Protein 3LYU (pdb70)

Structure (mmCIF, N/CA/C/O backbone):
data_3LYU
#
_entry.id   3LYU
#
_cell.length_a   77.654
_cell.length_b   77.654
_cell.length_c   117.513
_cell.angle_alpha   90.000
_cell.angle_beta   90.000
_cell.angle_gamma   120.000
#
_symmetry.space_group_name_H-M   'P 31'
#
loop_
_entity.id
_entity.type
_entity.pdbx_description
1 polymer 'Putative hydrogenase'
2 water water
#
loop_
_atom_site.group_PDB
_atom_site.id
_atom_site.type_symbol
_atom_site.label_atom_id
_atom_site.label_alt_id
_atom_site.label_comp_id
_atom_site.label_asym_id
_atom_site.label_entity_id
_atom_site.label_seq_id
_atom_site.pdbx_PDB_ins_code
_atom_site.Cartn_x
_atom_site.Cartn_y
_atom_site.Cartn_z
_atom_site.occupancy
_atom_site.B_iso_or_equiv
_atom_site.auth_seq_id
_atom_site.auth_comp_id
_atom_site.auth_asym_id
_atom_site.auth_atom_id
_atom_site.pdbx_PDB_model_num
ATOM 1 N N . GLY A 1 7 ? 61.186 -8.436 12.445 1.00 45.35 88 GLY A N 1
ATOM 2 C CA . GLY A 1 7 ? 62.459 -8.334 11.674 1.00 46.81 88 GLY A CA 1
ATOM 3 C C . GLY A 1 7 ? 62.344 -8.727 10.204 1.00 53.03 88 GLY A C 1
ATOM 4 O O . GLY A 1 7 ? 61.231 -8.983 9.719 1.00 51.68 88 GLY A O 1
ATOM 5 N N . PRO A 1 8 ? 63.474 -8.793 9.464 1.00 53.64 89 PRO A N 1
ATOM 6 C CA . PRO A 1 8 ? 63.475 -9.157 8.046 1.00 54.19 89 PRO A CA 1
ATOM 7 C C . PRO A 1 8 ? 63.119 -10.612 7.811 1.00 55.07 89 PRO A C 1
ATOM 8 O O . PRO A 1 8 ? 63.616 -11.498 8.510 1.00 55.61 89 PRO A O 1
ATOM 12 N N . LEU A 1 9 ? 62.257 -10.845 6.821 1.00 53.02 90 LEU A N 1
ATOM 13 C CA . LEU A 1 9 ? 61.824 -12.191 6.469 1.00 50.07 90 LEU A CA 1
ATOM 14 C C . LEU A 1 9 ? 62.045 -12.471 4.988 1.00 49.66 90 LEU A C 1
ATOM 15 O O . LEU A 1 9 ? 62.416 -11.572 4.221 1.00 52.04 90 LEU A O 1
ATOM 20 N N . GLY A 1 10 ? 61.829 -13.728 4.596 1.00 46.27 91 GLY A N 1
ATOM 21 C CA . GLY A 1 10 ? 61.995 -14.110 3.205 1.00 45.22 91 GLY A CA 1
ATOM 22 C C . GLY A 1 10 ? 60.982 -13.382 2.344 1.00 42.82 91 GLY A C 1
ATOM 23 O O . GLY A 1 10 ? 59.958 -12.925 2.847 1.00 39.80 91 GLY A O 1
ATOM 24 N N . THR A 1 11 ? 61.266 -13.261 1.054 1.00 41.20 92 THR A N 1
ATOM 25 C CA . THR A 1 11 ? 60.360 -12.583 0.143 1.00 39.20 92 THR A CA 1
ATOM 26 C C . THR A 1 11 ? 58.969 -13.199 0.219 1.00 37.76 92 THR A C 1
ATOM 27 O O . THR A 1 11 ? 58.800 -14.377 -0.097 1.00 40.76 92 THR A O 1
ATOM 31 N N . PRO A 1 12 ? 57.953 -12.417 0.645 1.00 31.85 93 PRO A N 1
ATOM 32 C CA . PRO A 1 12 ? 56.585 -12.939 0.740 1.00 33.28 93 PRO A CA 1
ATOM 33 C C . PRO A 1 12 ? 56.092 -13.263 -0.660 1.00 35.20 93 PRO A C 1
ATOM 34 O O . PRO A 1 12 ? 56.090 -12.403 -1.540 1.00 29.25 93 PRO A O 1
ATOM 38 N N . VAL A 1 13 ? 55.683 -14.514 -0.859 1.00 37.00 94 VAL A N 1
ATOM 39 C CA . VAL A 1 13 ? 55.225 -14.973 -2.161 1.00 40.41 94 VAL A CA 1
ATOM 40 C C . VAL A 1 13 ? 53.897 -15.719 -2.054 1.00 42.87 94 VAL A C 1
ATOM 41 O O . VAL A 1 13 ? 53.592 -16.316 -1.022 1.00 42.48 94 VAL A O 1
ATOM 45 N N . PRO A 1 14 ? 53.070 -15.658 -3.110 1.00 41.49 95 PRO A N 1
ATOM 46 C CA . PRO A 1 14 ? 51.772 -16.335 -3.127 1.00 41.87 95 PRO A CA 1
ATOM 47 C C . PRO A 1 14 ? 51.885 -17.824 -3.451 1.00 44.67 95 PRO A C 1
ATOM 48 O O . PRO A 1 14 ? 52.625 -18.222 -4.343 1.00 48.75 95 PRO A O 1
ATOM 60 N N . GLU A 1 16 ? 50.226 -20.484 -5.109 1.00 49.16 97 GLU A N 1
ATOM 61 C CA . GLU A 1 16 ? 49.223 -20.952 -6.060 1.00 48.80 97 GLU A CA 1
ATOM 62 C C . GLU A 1 16 ? 49.830 -21.847 -7.126 1.00 47.14 97 GLU A C 1
ATOM 63 O O . GLU A 1 16 ? 51.043 -22.026 -7.201 1.00 44.41 97 GLU A O 1
ATOM 69 N N . LYS A 1 17 ? 48.966 -22.420 -7.948 1.00 49.97 98 LYS A N 1
ATOM 70 C CA . LYS A 1 17 ? 49.421 -23.261 -9.031 1.00 52.18 98 LYS A CA 1
ATOM 71 C C . LYS A 1 17 ? 49.487 -22.364 -10.245 1.00 52.84 98 LYS A C 1
ATOM 72 O O . LYS A 1 17 ? 48.462 -22.022 -10.822 1.00 55.26 98 LYS A O 1
ATOM 78 N N . PHE A 1 18 ? 50.690 -21.956 -10.618 1.00 51.94 99 PHE A N 1
ATOM 79 C CA . PHE A 1 18 ? 50.856 -21.108 -11.787 1.00 50.11 99 PHE A CA 1
ATOM 80 C C . PHE A 1 18 ? 51.135 -22.030 -12.973 1.00 47.37 99 PHE A C 1
ATOM 81 O O . PHE A 1 18 ? 50.964 -21.654 -14.129 1.00 45.87 99 PHE A O 1
ATOM 89 N N . GLY A 1 19 ? 51.538 -23.256 -12.666 1.00 47.54 100 GLY A N 1
ATOM 90 C CA . GLY A 1 19 ? 51.855 -24.218 -13.701 1.00 46.76 100 GLY A CA 1
ATOM 91 C C . GLY A 1 19 ? 53.343 -24.511 -13.686 1.00 44.40 100 GLY A C 1
ATOM 92 O O . GLY A 1 19 ? 53.857 -25.076 -12.723 1.00 41.84 100 GLY A O 1
ATOM 93 N N . LYS A 1 20 ? 54.034 -24.117 -14.750 1.00 39.88 101 LYS A N 1
ATOM 94 C CA . LYS A 1 20 ? 55.474 -24.326 -14.865 1.00 43.71 101 LYS A CA 1
ATOM 95 C C . LYS A 1 20 ? 56.213 -23.050 -14.456 1.00 40.67 101 LYS A C 1
ATOM 96 O O . LYS A 1 20 ? 56.066 -21.999 -15.078 1.00 38.74 101 LYS A O 1
ATOM 102 N N . ILE A 1 21 ? 57.018 -23.157 -13.408 1.00 34.96 102 ILE A N 1
ATOM 103 C CA . ILE A 1 21 ? 57.758 -22.017 -12.888 1.00 33.09 102 ILE A CA 1
ATOM 104 C C . ILE A 1 21 ? 59.279 -22.119 -13.012 1.00 27.86 102 ILE A C 1
ATOM 105 O O . ILE A 1 21 ? 59.886 -23.166 -12.749 1.00 28.31 102 ILE A O 1
ATOM 110 N N . LEU A 1 22 ? 59.886 -21.011 -13.419 1.00 27.31 103 LEU A N 1
ATOM 111 C CA . LEU A 1 22 ? 61.325 -20.939 -13.537 1.00 28.76 103 LEU A CA 1
ATOM 112 C C . LEU A 1 22 ? 61.791 -20.072 -12.369 1.00 30.30 103 LEU A C 1
ATOM 113 O O . LEU A 1 22 ? 61.678 -18.848 -12.409 1.00 34.06 103 LEU A O 1
ATOM 118 N N . ALA A 1 23 ? 62.290 -20.714 -11.321 1.00 25.44 104 ALA A N 1
ATOM 119 C CA . ALA A 1 23 ? 62.766 -20.002 -10.144 1.00 27.83 104 ALA A CA 1
ATOM 120 C C . ALA A 1 23 ? 64.288 -19.823 -10.260 1.00 20.90 104 ALA A C 1
ATOM 121 O O . ALA A 1 23 ? 65.048 -20.792 -10.235 1.00 27.31 104 ALA A O 1
ATOM 123 N N . ILE A 1 24 ? 64.716 -18.569 -10.405 1.00 28.38 105 ILE A N 1
ATOM 124 C CA . ILE A 1 24 ? 66.127 -18.227 -10.580 1.00 28.71 105 ILE A CA 1
ATOM 125 C C . ILE A 1 24 ? 66.786 -17.644 -9.338 1.00 31.93 105 ILE A C 1
ATOM 126 O O . ILE A 1 24 ? 66.203 -16.829 -8.641 1.00 29.09 105 ILE A O 1
ATOM 131 N N . GLY A 1 25 ? 68.018 -18.068 -9.086 1.00 34.04 106 GLY A N 1
ATOM 132 C CA . GLY A 1 25 ? 68.747 -17.580 -7.937 1.00 40.75 106 GLY A CA 1
ATOM 133 C C . GLY A 1 25 ? 70.156 -17.248 -8.370 1.00 39.13 106 GLY A C 1
ATOM 134 O O . GLY A 1 25 ? 70.887 -18.125 -8.799 1.00 42.60 106 GLY A O 1
ATOM 135 N N . ALA A 1 26 ? 70.538 -15.981 -8.279 1.00 37.75 107 ALA A N 1
ATOM 136 C CA . ALA A 1 26 ? 71.880 -15.571 -8.663 1.00 37.07 107 ALA A CA 1
ATOM 137 C C . ALA A 1 26 ? 72.755 -15.474 -7.426 1.00 38.76 107 ALA A C 1
ATOM 138 O O . ALA A 1 26 ? 72.341 -14.926 -6.412 1.00 40.62 107 ALA A O 1
ATOM 140 N N . TYR A 1 27 ? 73.966 -16.007 -7.516 1.00 37.48 108 TYR A N 1
ATOM 141 C CA . TYR A 1 27 ? 74.906 -15.989 -6.402 1.00 40.21 108 TYR A CA 1
ATOM 142 C C . TYR A 1 27 ? 74.271 -16.648 -5.169 1.00 37.44 108 TYR A C 1
ATOM 143 O O . TYR A 1 27 ? 73.732 -17.752 -5.270 1.00 38.17 108 TYR A O 1
ATOM 152 N N . THR A 1 28 ? 74.335 -15.984 -4.018 1.00 35.81 109 THR A N 1
ATOM 153 C CA . THR A 1 28 ? 73.750 -16.535 -2.798 1.00 37.65 109 THR A CA 1
ATOM 154 C C . THR A 1 28 ? 72.236 -16.374 -2.773 1.00 30.47 109 THR A C 1
ATOM 155 O O . THR A 1 28 ? 71.571 -16.788 -1.827 1.00 35.32 109 THR A O 1
ATOM 159 N N . GLY A 1 29 ? 71.694 -15.756 -3.814 1.00 35.01 110 GLY A N 1
ATOM 160 C CA . GLY A 1 29 ? 70.262 -15.568 -3.897 1.00 24.32 110 GLY A CA 1
ATOM 161 C C . GLY A 1 29 ? 69.546 -16.898 -3.940 1.00 28.45 110 GLY A C 1
ATOM 162 O O . GLY A 1 29 ? 68.368 -16.947 -3.637 1.00 30.16 110 GLY A O 1
ATOM 163 N N . ILE A 1 30 ? 70.247 -17.971 -4.308 1.00 27.66 111 ILE A N 1
ATOM 164 C CA . ILE A 1 30 ? 69.653 -19.312 -4.380 1.00 28.98 111 ILE A CA 1
ATOM 165 C C . ILE A 1 30 ? 69.207 -19.855 -2.999 1.00 31.90 111 ILE A C 1
ATOM 166 O O . ILE A 1 30 ? 68.259 -20.653 -2.899 1.00 32.85 111 ILE A O 1
ATOM 171 N N . VAL A 1 31 ? 69.880 -19.417 -1.935 1.00 34.63 112 VAL A N 1
ATOM 172 C CA . VAL A 1 31 ? 69.541 -19.851 -0.583 1.00 32.96 112 VAL A CA 1
ATOM 173 C C . VAL A 1 31 ? 68.087 -19.500 -0.266 1.00 33.71 112 VAL A C 1
ATOM 174 O O . VAL A 1 31 ? 67.334 -20.302 0.298 1.00 35.05 112 VAL A O 1
ATOM 178 N N . GLU A 1 32 ? 67.695 -18.293 -0.654 1.00 33.77 113 GLU A N 1
ATOM 179 C CA . GLU A 1 32 ? 66.337 -17.802 -0.430 1.00 33.38 113 GLU A CA 1
ATOM 180 C C . GLU A 1 32 ? 65.300 -18.431 -1.367 1.00 33.91 113 GLU A C 1
ATOM 181 O O . GLU A 1 32 ? 64.196 -18.756 -0.931 1.00 36.54 113 GLU A O 1
ATOM 187 N N . VAL A 1 33 ? 65.640 -18.613 -2.640 1.00 34.42 114 VAL A N 1
ATOM 188 C CA . VAL A 1 33 ? 64.682 -19.210 -3.549 1.00 33.12 114 VAL A CA 1
ATOM 189 C C . VAL A 1 33 ? 64.454 -20.669 -3.206 1.00 34.76 114 VAL A C 1
ATOM 190 O O . VAL A 1 33 ? 63.389 -21.212 -3.474 1.00 37.93 114 VAL A O 1
ATOM 194 N N . TYR A 1 34 ? 65.430 -21.301 -2.571 1.00 37.03 115 TYR A N 1
ATOM 195 C CA . TYR A 1 34 ? 65.271 -22.707 -2.230 1.00 40.01 115 TYR A CA 1
ATOM 196 C C . TYR A 1 34 ? 63.947 -23.024 -1.532 1.00 41.33 115 TYR A C 1
ATOM 197 O O . TYR A 1 34 ? 63.092 -23.711 -2.099 1.00 45.08 115 TYR A O 1
ATOM 206 N N . PRO A 1 35 ? 63.755 -22.527 -0.294 1.00 39.16 116 PRO A N 1
ATOM 207 C CA . PRO A 1 35 ? 62.497 -22.822 0.395 1.00 35.33 116 PRO A CA 1
ATOM 208 C C . PRO A 1 35 ? 61.242 -22.411 -0.377 1.00 31.91 116 PRO A C 1
ATOM 209 O O . PRO A 1 35 ? 60.171 -22.985 -0.182 1.00 33.56 116 PRO A O 1
ATOM 213 N N . ILE A 1 36 ? 61.376 -21.428 -1.264 1.00 33.38 117 ILE A N 1
ATOM 214 C CA . ILE A 1 36 ? 60.232 -20.955 -2.057 1.00 34.39 117 ILE A CA 1
ATOM 215 C C . ILE A 1 36 ? 59.860 -21.948 -3.166 1.00 33.87 117 ILE A C 1
ATOM 216 O O . ILE A 1 36 ? 58.685 -22.294 -3.340 1.00 34.39 117 ILE A O 1
ATOM 221 N N . ALA A 1 37 ? 60.878 -22.402 -3.899 1.00 35.11 118 ALA A N 1
ATOM 222 C CA . ALA A 1 37 ? 60.708 -23.341 -5.007 1.00 37.99 118 ALA A CA 1
ATOM 223 C C . ALA A 1 37 ? 60.271 -24.706 -4.505 1.00 37.60 118 ALA A C 1
ATOM 224 O O . ALA A 1 37 ? 59.547 -25.425 -5.173 1.00 35.75 118 ALA A O 1
ATOM 226 N N . LYS A 1 38 ? 60.724 -25.053 -3.311 1.00 41.81 119 LYS A N 1
ATOM 227 C CA . LYS A 1 38 ? 60.389 -26.324 -2.699 1.00 42.33 119 LYS A CA 1
ATOM 228 C C . LYS A 1 38 ? 58.898 -26.369 -2.432 1.00 41.42 119 LYS A C 1
ATOM 229 O O . LYS A 1 38 ? 58.234 -27.348 -2.746 1.00 44.52 119 LYS A O 1
ATOM 235 N N . ALA A 1 39 ? 58.379 -25.289 -1.859 1.00 40.34 120 ALA A N 1
ATOM 236 C CA . ALA A 1 39 ? 56.959 -25.170 -1.532 1.00 38.65 120 ALA A CA 1
ATOM 237 C C . ALA A 1 39 ? 56.082 -25.068 -2.771 1.00 32.76 120 ALA A C 1
ATOM 238 O O . ALA A 1 39 ? 54.958 -25.550 -2.763 1.00 21.64 120 ALA A O 1
ATOM 240 N N . TRP A 1 40 ? 56.584 -24.437 -3.833 1.00 35.01 121 TRP A N 1
ATOM 241 C CA . TRP A 1 40 ? 55.807 -24.333 -5.070 1.00 40.21 121 TRP A CA 1
ATOM 242 C C . TRP A 1 40 ? 55.645 -25.684 -5.751 1.00 39.84 121 TRP A C 1
ATOM 243 O O . TRP A 1 40 ? 54.615 -25.960 -6.342 1.00 40.65 121 TRP A O 1
ATOM 254 N N . GLN A 1 41 ? 56.670 -26.519 -5.666 1.00 41.65 122 GLN A N 1
ATOM 255 C CA . GLN A 1 41 ? 56.626 -27.848 -6.265 1.00 47.55 122 GLN A CA 1
ATOM 256 C C . GLN A 1 41 ? 55.565 -28.687 -5.544 1.00 50.34 122 GLN A C 1
ATOM 257 O O . GLN A 1 41 ? 54.712 -29.318 -6.179 1.00 52.00 122 GLN A O 1
ATOM 263 N N . GLU A 1 42 ? 55.615 -28.673 -4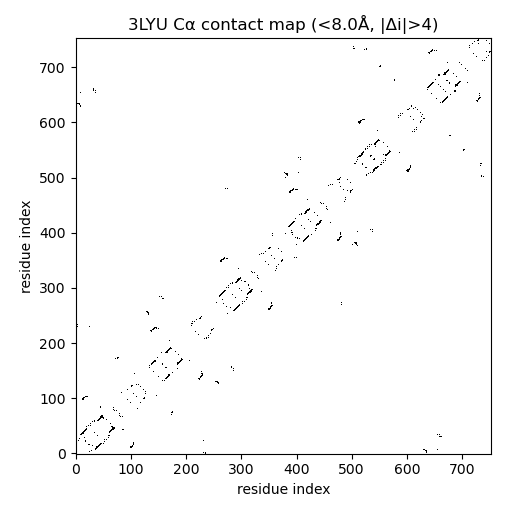.214 1.00 49.21 123 GLU A N 1
ATOM 264 C CA . GLU A 1 42 ? 54.678 -29.423 -3.377 1.00 50.09 123 GLU A CA 1
ATOM 265 C C . GLU A 1 42 ? 53.228 -28.999 -3.610 1.00 48.10 123 GLU A C 1
ATOM 266 O O . GLU A 1 42 ? 52.314 -29.811 -3.505 1.00 48.69 123 GLU A O 1
ATOM 272 N N . ILE A 1 43 ? 53.034 -27.722 -3.925 1.00 48.32 124 ILE A N 1
ATOM 273 C CA . ILE A 1 43 ? 51.710 -27.154 -4.175 1.00 47.46 124 ILE A CA 1
ATOM 274 C C . ILE A 1 43 ? 51.156 -27.546 -5.550 1.00 47.46 124 ILE A C 1
ATOM 275 O O . ILE A 1 43 ? 49.996 -27.283 -5.850 1.00 50.14 124 ILE A O 1
ATOM 280 N N . GLY A 1 44 ? 51.977 -28.192 -6.376 1.00 45.75 125 GLY A N 1
ATOM 281 C CA . GLY A 1 44 ? 51.522 -28.607 -7.694 1.00 46.90 125 GLY A CA 1
ATOM 282 C C . GLY A 1 44 ? 52.086 -27.835 -8.877 1.00 47.43 125 GLY A C 1
ATOM 283 O O . GLY A 1 44 ? 51.515 -27.855 -9.968 1.00 51.12 125 GLY A O 1
ATOM 284 N N . ASN A 1 45 ? 53.204 -27.149 -8.662 1.00 45.81 126 ASN A N 1
ATOM 285 C CA . ASN A 1 45 ? 53.864 -26.372 -9.709 1.00 47.05 126 ASN A CA 1
ATOM 286 C C . ASN A 1 45 ? 55.074 -27.138 -10.237 1.00 46.17 126 ASN A C 1
ATOM 287 O O . ASN A 1 45 ? 55.779 -27.798 -9.485 1.00 46.88 126 ASN A O 1
ATOM 292 N N . ASP A 1 46 ? 55.304 -27.049 -11.540 1.00 46.34 127 ASP A N 1
ATOM 293 C CA . ASP A 1 46 ? 56.446 -27.702 -12.180 1.00 48.21 127 ASP A CA 1
ATOM 294 C C . ASP A 1 46 ? 57.560 -26.672 -12.184 1.00 45.23 127 ASP A C 1
ATOM 295 O O . ASP A 1 46 ? 57.795 -25.998 -13.187 1.00 47.46 127 ASP A O 1
ATOM 300 N N . VAL A 1 47 ? 58.238 -26.539 -11.051 1.00 44.43 128 VAL A N 1
ATOM 301 C CA . VAL A 1 47 ? 59.303 -25.558 -10.948 1.00 43.94 128 VAL A CA 1
ATOM 302 C C . VAL A 1 47 ? 60.674 -26.134 -11.287 1.00 38.54 128 VAL A C 1
ATOM 303 O O . VAL A 1 47 ? 61.038 -27.232 -10.865 1.00 33.12 128 VAL A O 1
ATOM 307 N N . THR A 1 48 ? 61.416 -25.399 -12.099 1.00 36.29 129 THR A N 1
ATOM 308 C CA . THR A 1 48 ? 62.752 -25.821 -12.454 1.00 35.11 129 THR A CA 1
ATOM 309 C C . THR A 1 48 ? 63.588 -24.645 -11.993 1.00 27.49 129 THR A C 1
ATOM 310 O O . THR A 1 48 ? 63.329 -23.508 -12.397 1.00 26.13 129 THR A O 1
ATOM 314 N N . THR A 1 49 ? 64.568 -24.897 -11.135 1.00 30.93 130 THR A N 1
ATOM 315 C CA . THR A 1 49 ? 65.391 -23.806 -10.619 1.00 32.04 130 THR A CA 1
ATOM 316 C C . THR A 1 49 ? 66.681 -23.615 -11.387 1.00 33.81 130 THR A C 1
ATOM 317 O O . THR A 1 49 ? 67.228 -24.564 -11.954 1.00 26.34 130 THR A O 1
ATOM 321 N N . LEU A 1 50 ? 67.163 -22.380 -11.413 1.00 34.88 131 LEU A N 1
ATOM 322 C CA . LEU A 1 50 ? 68.408 -22.078 -12.105 1.00 37.02 131 LEU A CA 1
ATOM 323 C C . LEU A 1 50 ? 69.302 -21.310 -11.160 1.00 40.02 131 LEU A C 1
ATOM 324 O O . LEU A 1 50 ? 68.902 -20.288 -10.623 1.00 38.84 131 LEU A O 1
ATOM 329 N N . HIS A 1 51 ? 70.505 -21.822 -10.937 1.00 38.80 132 HIS A N 1
ATOM 330 C CA . HIS A 1 51 ? 71.460 -21.149 -10.067 1.00 39.21 132 HIS A CA 1
ATOM 331 C C . HIS A 1 51 ? 72.659 -20.729 -10.893 1.00 39.79 132 HIS A C 1
ATOM 332 O O . HIS A 1 51 ? 73.389 -21.577 -11.390 1.00 42.19 132 HIS A O 1
ATOM 339 N N . VAL A 1 52 ? 72.849 -19.424 -11.052 1.00 38.62 133 VAL A N 1
ATOM 340 C CA . VAL A 1 52 ? 73.988 -18.910 -11.801 1.00 40.11 133 VAL A CA 1
ATOM 341 C C . VAL A 1 52 ? 74.913 -18.230 -10.791 1.00 40.48 133 VAL A C 1
ATOM 342 O O . VAL A 1 52 ? 74.522 -17.290 -10.110 1.00 47.40 133 VAL A O 1
ATOM 346 N N . THR A 1 53 ? 76.136 -18.729 -10.685 1.00 42.05 134 THR A N 1
ATOM 347 C CA . THR A 1 53 ? 77.107 -18.197 -9.742 1.00 42.48 134 THR A CA 1
ATOM 348 C C . THR A 1 53 ? 78.499 -18.650 -10.179 1.00 45.90 134 THR A C 1
ATOM 349 O O . THR A 1 53 ? 78.648 -19.268 -11.232 1.00 45.15 134 THR A O 1
ATOM 353 N N . PHE A 1 54 ? 79.518 -18.336 -9.385 1.00 47.92 135 PHE A N 1
ATOM 354 C CA . PHE A 1 54 ? 80.887 -18.738 -9.707 1.00 47.94 135 PHE A CA 1
ATOM 355 C C . PHE A 1 54 ? 81.153 -20.174 -9.263 1.00 50.57 135 PHE A C 1
ATOM 356 O O . PHE A 1 54 ? 80.567 -20.642 -8.284 1.00 52.38 135 PHE A O 1
ATOM 364 N N . GLU A 1 55 ? 82.033 -20.870 -9.980 1.00 52.60 136 GLU A N 1
ATOM 365 C CA . GLU A 1 55 ? 82.348 -22.264 -9.668 1.00 55.81 136 GLU A CA 1
ATOM 366 C C . GLU A 1 55 ? 82.482 -22.598 -8.188 1.00 55.98 136 GLU A C 1
ATOM 367 O O . GLU A 1 55 ? 81.928 -23.599 -7.721 1.00 53.05 136 GLU A O 1
ATOM 373 N N . PRO A 1 56 ? 83.234 -21.775 -7.431 1.00 57.94 137 PRO A N 1
ATOM 374 C CA . PRO A 1 56 ? 83.430 -22.006 -5.993 1.00 57.73 137 PRO A CA 1
ATOM 375 C C . PRO A 1 56 ? 82.284 -21.529 -5.093 1.00 58.80 137 PRO A C 1
ATOM 376 O O . PRO A 1 56 ? 82.476 -21.345 -3.893 1.00 62.44 137 PRO A O 1
ATOM 388 N N . VAL A 1 58 ? 78.604 -22.680 -5.728 1.00 58.53 139 VAL A N 1
ATOM 389 C CA . VAL A 1 58 ? 77.337 -23.386 -5.853 1.00 55.57 139 VAL A CA 1
ATOM 390 C C . VAL A 1 58 ? 76.989 -23.994 -4.490 1.00 53.13 139 VAL A C 1
ATOM 391 O O . VAL A 1 58 ? 77.864 -24.441 -3.745 1.00 49.00 139 VAL A O 1
ATOM 395 N N . ILE A 1 59 ? 75.709 -23.953 -4.144 1.00 53.80 140 ILE A N 1
ATOM 396 C CA . ILE A 1 59 ? 75.245 -24.488 -2.870 1.00 53.28 140 ILE A CA 1
ATOM 397 C C . ILE A 1 59 ? 73.825 -25.037 -3.043 1.00 50.68 140 ILE A C 1
ATOM 398 O O . ILE A 1 59 ? 73.133 -24.652 -3.980 1.00 45.46 140 ILE A O 1
ATOM 403 N N . LEU A 1 60 ? 73.412 -25.941 -2.150 1.00 49.30 141 LEU A N 1
ATOM 404 C CA . LEU A 1 60 ? 72.077 -26.542 -2.169 1.00 47.43 141 LEU A CA 1
ATOM 405 C C . LEU A 1 60 ? 71.747 -27.362 -3.394 1.00 46.12 141 LEU A C 1
ATOM 406 O O . LEU A 1 60 ? 70.613 -27.790 -3.545 1.00 40.11 141 LEU A O 1
ATOM 411 N N . LYS A 1 61 ? 72.734 -27.592 -4.254 1.00 48.18 142 LYS A N 1
ATOM 412 C CA . LYS A 1 61 ? 72.526 -28.348 -5.489 1.00 50.46 142 LYS A CA 1
ATOM 413 C C . LYS A 1 61 ? 71.765 -29.647 -5.283 1.00 50.80 142 LYS A C 1
ATOM 414 O O . LYS A 1 61 ? 70.755 -29.904 -5.942 1.00 50.74 142 LYS A O 1
ATOM 420 N N . GLU A 1 62 ? 72.265 -30.461 -4.366 1.00 52.42 143 GLU A N 1
ATOM 421 C CA . GLU A 1 62 ? 71.679 -31.755 -4.036 1.00 53.07 143 GLU A CA 1
ATOM 422 C C . GLU A 1 62 ? 70.240 -31.583 -3.535 1.00 49.39 143 GLU A C 1
ATOM 423 O O . GLU A 1 62 ? 69.312 -32.272 -3.982 1.00 48.47 143 GLU A O 1
ATOM 429 N N . GLU A 1 63 ? 70.084 -30.648 -2.597 1.00 47.80 144 GLU A N 1
ATOM 430 C CA . GLU A 1 63 ? 68.811 -30.342 -1.958 1.00 47.31 144 GLU A CA 1
ATOM 431 C C . GLU A 1 63 ? 67.654 -29.964 -2.879 1.00 48.57 144 GLU A C 1
ATOM 432 O O . GLU A 1 63 ? 66.538 -30.464 -2.722 1.00 45.30 144 GLU A O 1
ATOM 438 N N . LEU A 1 64 ? 67.902 -29.080 -3.836 1.00 48.68 145 LEU A N 1
ATOM 439 C CA . LEU A 1 64 ? 66.815 -28.671 -4.703 1.00 52.66 145 LEU A CA 1
ATOM 440 C C . LEU A 1 64 ? 66.630 -29.483 -5.976 1.00 52.28 145 LEU A C 1
ATOM 441 O O . LEU A 1 64 ? 65.718 -29.220 -6.752 1.00 49.79 145 LEU A O 1
ATOM 446 N N . GLU A 1 65 ? 67.486 -30.472 -6.201 1.00 55.11 146 GLU A N 1
ATOM 447 C CA . GLU A 1 65 ? 67.314 -31.334 -7.372 1.00 58.65 146 GLU A CA 1
ATOM 448 C C . GLU A 1 65 ? 66.243 -32.330 -6.927 1.00 57.04 146 GLU A C 1
ATOM 449 O O . GLU A 1 65 ? 65.496 -32.885 -7.736 1.00 58.22 146 GLU A O 1
ATOM 455 N N . LYS A 1 66 ? 66.189 -32.530 -5.613 1.00 55.31 147 LYS A N 1
ATOM 456 C CA . LYS A 1 66 ? 65.250 -33.436 -4.983 1.00 52.05 147 LYS A CA 1
ATOM 457 C C . LYS A 1 66 ? 63.915 -32.758 -4.669 1.00 49.05 147 LYS A C 1
ATOM 458 O O . LYS A 1 66 ? 62.915 -33.427 -4.425 1.00 47.20 147 LYS A O 1
ATOM 464 N N . ALA A 1 67 ? 63.903 -31.427 -4.693 1.00 44.43 148 ALA A N 1
ATOM 465 C CA . ALA A 1 67 ? 62.704 -30.649 -4.391 1.00 42.46 148 ALA A CA 1
ATOM 466 C C . ALA A 1 67 ? 61.960 -30.118 -5.613 1.00 42.42 148 ALA A C 1
ATOM 467 O O . ALA A 1 67 ? 60.754 -29.874 -5.549 1.00 43.04 148 ALA A O 1
ATOM 469 N N . VAL A 1 68 ? 62.669 -29.920 -6.719 1.00 42.90 149 VAL A N 1
ATOM 470 C CA . VAL A 1 68 ? 62.037 -29.402 -7.936 1.00 42.66 149 VAL A CA 1
ATOM 471 C C . VAL A 1 68 ? 62.099 -30.443 -9.048 1.00 42.90 149 VAL A C 1
ATOM 472 O O . VAL A 1 68 ? 62.832 -31.421 -8.940 1.00 39.00 149 VAL A O 1
ATOM 476 N N . THR A 1 69 ? 61.326 -30.239 -10.112 1.00 46.41 150 THR A N 1
ATOM 477 C CA . THR A 1 69 ? 61.335 -31.196 -11.206 1.00 47.07 150 THR A CA 1
ATOM 478 C C . THR A 1 69 ? 62.734 -31.204 -11.797 1.00 44.22 150 THR A C 1
ATOM 479 O O . THR A 1 69 ? 63.290 -32.263 -12.073 1.00 45.62 150 THR A O 1
ATOM 483 N N . ARG A 1 70 ? 63.309 -30.017 -11.963 1.00 41.70 151 ARG A N 1
ATOM 484 C CA . ARG A 1 70 ? 64.650 -29.890 -12.526 1.00 42.17 151 ARG A CA 1
ATOM 485 C C . ARG A 1 70 ? 65.442 -28.708 -11.968 1.00 40.92 151 ARG A C 1
ATOM 486 O O . ARG A 1 70 ? 64.945 -27.580 -11.894 1.00 43.15 151 ARG A O 1
ATOM 494 N N . HIS A 1 71 ? 66.685 -28.970 -11.579 1.00 38.63 152 HIS A N 1
ATOM 495 C CA . HIS A 1 71 ? 67.554 -27.922 -11.057 1.00 36.20 152 HIS A CA 1
ATOM 496 C C . HIS A 1 71 ? 68.777 -27.741 -11.949 1.00 37.27 152 HIS A C 1
ATOM 497 O O . HIS A 1 71 ? 69.527 -28.690 -12.167 1.00 34.83 152 HIS A O 1
ATOM 504 N N . ILE A 1 72 ? 68.981 -26.520 -12.451 1.00 41.14 153 ILE A N 1
ATOM 505 C CA . ILE A 1 72 ? 70.111 -26.203 -13.332 1.00 44.54 153 ILE A CA 1
ATOM 506 C C . ILE A 1 72 ? 71.157 -25.341 -12.640 1.00 43.60 153 ILE A C 1
ATOM 507 O O . ILE A 1 72 ? 70.829 -24.372 -11.972 1.00 44.54 153 ILE A O 1
ATOM 512 N N . VAL A 1 73 ? 72.420 -25.698 -12.805 1.00 47.10 154 VAL A N 1
ATOM 513 C CA . VAL A 1 73 ? 73.508 -24.933 -12.203 1.00 47.89 154 VAL A CA 1
ATOM 514 C C . VAL A 1 73 ? 74.475 -24.523 -13.306 1.00 49.94 154 VAL A C 1
ATOM 515 O O . VAL A 1 73 ? 74.931 -25.357 -14.094 1.00 49.24 154 VAL A O 1
ATOM 519 N N . GLU A 1 74 ? 74.770 -23.234 -13.371 1.00 52.20 155 GLU A N 1
ATOM 520 C CA . GLU A 1 74 ? 75.689 -22.703 -14.370 1.00 55.47 155 GLU A CA 1
ATOM 521 C C . GLU A 1 74 ? 76.867 -22.064 -13.648 1.00 54.33 155 GLU A C 1
ATOM 522 O O . GLU A 1 74 ? 76.833 -20.883 -13.318 1.00 57.28 155 GLU A O 1
ATOM 528 N N . PRO A 1 75 ? 77.930 -22.843 -13.394 1.00 53.85 156 PRO A N 1
ATOM 529 C CA . PRO A 1 75 ? 79.116 -22.342 -12.700 1.00 52.69 156 PRO A CA 1
ATOM 530 C C . PRO A 1 75 ? 80.055 -21.578 -13.617 1.00 53.07 156 PRO A C 1
ATOM 531 O O . PRO A 1 75 ? 80.654 -22.151 -14.528 1.00 53.26 156 PRO A O 1
ATOM 535 N N . VAL A 1 76 ? 80.174 -20.281 -13.367 1.00 52.32 157 VAL A N 1
ATOM 536 C CA . VAL A 1 76 ? 81.043 -19.420 -14.152 1.00 51.39 157 VAL A CA 1
ATOM 537 C C . VAL A 1 76 ? 82.393 -19.371 -13.425 1.00 54.92 157 VAL A C 1
ATOM 538 O O . VAL A 1 76 ? 82.441 -19.208 -12.199 1.00 53.72 157 VAL A O 1
ATOM 542 N N . PRO A 1 77 ? 83.505 -19.528 -14.171 1.00 57.14 158 PRO A N 1
ATOM 543 C CA . PRO A 1 77 ? 84.868 -19.509 -13.621 1.00 58.83 158 PRO A CA 1
ATOM 544 C C . PRO A 1 77 ? 85.257 -18.156 -13.040 1.00 60.00 158 PRO A C 1
ATOM 545 O O . PRO A 1 77 ? 85.150 -17.132 -13.712 1.00 61.94 158 PRO A O 1
ATOM 549 N N . LEU A 1 78 ? 85.711 -18.163 -11.791 1.00 62.71 159 LEU A N 1
ATOM 550 C CA . LEU A 1 78 ? 86.102 -16.930 -11.121 1.00 62.59 159 LEU A CA 1
ATOM 551 C C . LEU A 1 78 ? 87.543 -16.550 -11.464 1.00 63.78 159 LEU A C 1
ATOM 552 O O . LEU A 1 78 ? 88.485 -17.020 -10.822 1.00 64.75 159 LEU A O 1
ATOM 557 N N . ASN A 1 79 ? 87.715 -15.703 -12.475 1.00 64.98 160 ASN A N 1
ATOM 558 C CA . ASN A 1 79 ? 89.045 -15.252 -12.885 1.00 66.03 160 ASN A CA 1
ATOM 559 C C . ASN A 1 79 ? 89.591 -14.234 -11.867 1.00 67.42 160 ASN A C 1
ATOM 560 O O . ASN A 1 79 ? 89.129 -13.091 -11.812 1.00 71.01 160 ASN A O 1
ATOM 565 N N . PRO A 1 80 ? 90.591 -14.634 -11.053 1.00 68.16 161 PRO A N 1
ATOM 566 C CA . PRO A 1 80 ? 91.205 -13.771 -10.030 1.00 67.87 161 PRO A CA 1
ATOM 567 C C . PRO A 1 80 ? 92.201 -12.739 -10.579 1.00 68.78 161 PRO A C 1
ATOM 568 O O . PRO A 1 80 ? 92.910 -12.080 -9.814 1.00 69.37 161 PRO A O 1
ATOM 572 N N . ASN A 1 81 ? 92.254 -12.605 -11.903 1.00 70.01 162 ASN A N 1
ATOM 573 C CA . ASN A 1 81 ? 93.169 -11.662 -12.537 1.00 68.22 162 ASN A CA 1
ATOM 574 C C . ASN A 1 81 ? 92.422 -10.447 -13.062 1.00 66.68 162 ASN A C 1
ATOM 575 O O . ASN A 1 81 ? 92.954 -9.683 -13.867 1.00 66.73 162 ASN A O 1
ATOM 580 N N . GLN A 1 82 ? 91.182 -10.281 -12.604 1.00 65.18 163 GLN A N 1
ATOM 581 C CA . GLN A 1 82 ? 90.345 -9.147 -13.003 1.00 63.68 163 GLN A CA 1
ATOM 582 C C . GLN A 1 82 ? 89.527 -8.647 -11.827 1.00 64.27 163 GLN A C 1
ATOM 583 O O . GLN A 1 82 ? 89.118 -9.438 -10.966 1.00 65.99 163 GLN A O 1
ATOM 589 N N . ASP A 1 83 ? 89.271 -7.338 -11.796 1.00 65.23 164 ASP A N 1
ATOM 590 C CA . ASP A 1 83 ? 88.467 -6.778 -10.713 1.00 62.48 164 ASP A CA 1
ATOM 591 C C . ASP A 1 83 ? 87.169 -7.598 -10.701 1.00 61.96 164 ASP A C 1
ATOM 592 O O . ASP A 1 83 ? 86.754 -8.145 -11.731 1.00 61.93 164 ASP A O 1
ATOM 597 N N . PHE A 1 84 ? 86.548 -7.712 -9.537 1.00 57.58 165 PHE A N 1
ATOM 598 C CA . PHE A 1 84 ? 85.334 -8.494 -9.423 1.00 51.81 165 PHE A CA 1
ATOM 599 C C . PHE A 1 84 ? 84.229 -8.045 -10.378 1.00 51.64 165 PHE A C 1
ATOM 600 O O . PHE A 1 84 ? 83.381 -8.837 -10.772 1.00 52.79 165 PHE A O 1
ATOM 608 N N . LEU A 1 85 ? 84.238 -6.771 -10.743 1.00 53.18 166 LEU A N 1
ATOM 609 C CA . LEU A 1 85 ? 83.244 -6.244 -11.662 1.00 52.80 166 LEU A CA 1
ATOM 610 C C . LEU A 1 85 ? 83.324 -6.983 -13.012 1.00 53.66 166 LEU A C 1
ATOM 611 O O . LEU A 1 85 ? 82.305 -7.396 -13.575 1.00 57.02 166 LEU A O 1
ATOM 616 N N . ALA A 1 86 ? 84.545 -7.148 -13.515 1.00 52.56 167 ALA A N 1
ATOM 617 C CA . ALA A 1 86 ? 84.783 -7.828 -14.780 1.00 51.63 167 ALA A CA 1
ATOM 618 C C . ALA A 1 86 ? 84.269 -9.263 -14.742 1.00 50.66 167 ALA A C 1
ATOM 619 O O . ALA A 1 86 ? 83.840 -9.802 -15.760 1.00 51.52 167 ALA A O 1
ATOM 621 N N . ASN A 1 87 ? 84.317 -9.880 -13.565 1.00 53.51 168 ASN A N 1
ATOM 622 C CA . ASN A 1 87 ? 83.853 -11.260 -13.385 1.00 55.35 168 ASN A CA 1
ATOM 623 C C . ASN A 1 87 ? 82.331 -11.380 -13.290 1.00 56.73 168 ASN A C 1
ATOM 624 O O . ASN A 1 87 ? 81.751 -12.351 -13.763 1.00 57.77 168 ASN A O 1
ATOM 637 N N . LYS A 1 89 ? 80.315 -9.573 -14.750 1.00 57.66 170 LYS A N 1
ATOM 638 C CA . LYS A 1 89 ? 79.867 -9.343 -16.111 1.00 56.15 170 LYS A CA 1
ATOM 639 C C . LYS A 1 89 ? 79.681 -10.686 -16.810 1.00 54.93 170 LYS A C 1
ATOM 640 O O . LYS A 1 89 ? 78.785 -10.839 -17.636 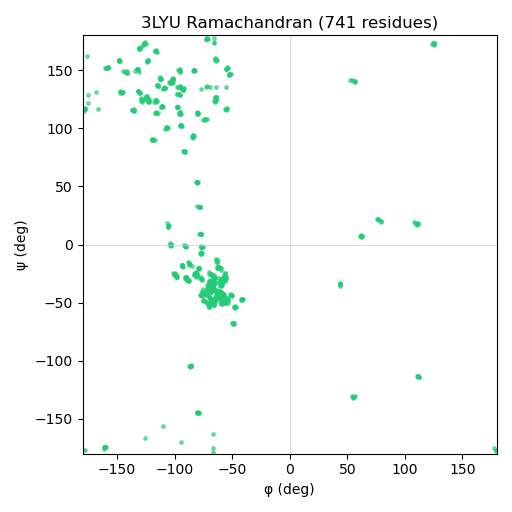1.00 55.98 170 LYS A O 1
ATOM 646 N N . ASN A 1 90 ? 80.528 -11.656 -16.469 1.00 54.14 171 ASN A N 1
ATOM 647 C CA . ASN A 1 90 ? 80.442 -12.987 -17.054 1.00 54.07 171 ASN A CA 1
ATOM 648 C C . ASN A 1 90 ? 79.217 -13.719 -16.544 1.00 53.87 171 ASN A C 1
ATOM 649 O O . ASN A 1 90 ? 78.569 -14.435 -17.301 1.00 54.58 171 ASN A O 1
ATOM 654 N N . VAL A 1 91 ? 78.912 -13.552 -15.257 1.00 48.88 172 VAL A N 1
ATOM 655 C CA . VAL A 1 91 ? 77.747 -14.199 -14.658 1.00 43.82 172 VAL A CA 1
ATOM 656 C C . VAL A 1 91 ? 76.492 -13.574 -15.233 1.00 43.30 172 VAL A C 1
ATOM 657 O O . VAL A 1 91 ? 75.508 -14.260 -15.480 1.00 42.94 172 VAL A O 1
ATOM 661 N N . SER A 1 92 ? 76.527 -12.265 -15.436 1.00 46.64 173 SER A N 1
ATOM 662 C CA . SER A 1 92 ? 75.386 -11.565 -16.007 1.00 49.55 173 SER A CA 1
ATOM 663 C C . SER A 1 92 ? 75.120 -12.088 -17.422 1.00 51.43 173 SER A C 1
ATOM 664 O O . SER A 1 92 ? 73.967 -12.263 -17.814 1.00 54.61 173 SER A O 1
ATOM 667 N N . GLN A 1 93 ? 76.190 -12.329 -18.185 1.00 51.03 174 GLN A N 1
ATOM 668 C CA . GLN A 1 93 ? 76.081 -12.845 -19.555 1.00 50.42 174 GLN A CA 1
ATOM 669 C C . GLN A 1 93 ? 75.510 -14.259 -19.567 1.00 49.06 174 GLN A C 1
ATOM 670 O O . GLN A 1 93 ? 74.559 -14.543 -20.285 1.00 50.62 174 GLN A O 1
ATOM 676 N N . ARG A 1 94 ? 76.112 -15.145 -18.779 1.00 47.60 175 ARG A N 1
ATOM 677 C CA . ARG A 1 94 ? 75.672 -16.534 -18.679 1.00 43.59 175 ARG A CA 1
ATOM 678 C C . ARG A 1 94 ? 74.197 -16.605 -18.273 1.00 43.17 175 ARG A C 1
ATOM 679 O O . ARG A 1 94 ? 73.476 -17.531 -18.660 1.00 39.77 175 ARG A O 1
ATOM 687 N N . LEU A 1 95 ? 73.767 -15.611 -17.495 1.00 40.42 176 LEU A N 1
ATOM 688 C CA . LEU A 1 95 ? 72.402 -15.515 -16.995 1.00 43.02 176 LEU A CA 1
ATOM 689 C C . LEU A 1 95 ? 71.383 -15.166 -18.081 1.00 43.61 176 LEU A C 1
ATOM 690 O O . LEU A 1 95 ? 70.308 -15.747 -18.128 1.00 42.89 176 LEU A O 1
ATOM 695 N N . LYS A 1 96 ? 71.719 -14.216 -18.948 1.00 42.24 177 LYS A N 1
ATOM 696 C CA . LYS A 1 96 ? 70.818 -13.811 -20.026 1.00 47.10 177 LYS A CA 1
ATOM 697 C C . LYS A 1 96 ? 70.729 -14.950 -21.015 1.00 44.52 177 LYS A C 1
ATOM 698 O O . LYS A 1 96 ? 69.642 -15.326 -21.445 1.00 44.64 177 LYS A O 1
ATOM 704 N N . GLU A 1 97 ? 71.890 -15.495 -21.361 1.00 47.62 178 GLU A N 1
ATOM 705 C CA . GLU A 1 97 ? 71.991 -16.595 -22.313 1.00 50.63 178 GLU A CA 1
ATOM 706 C C . GLU A 1 97 ? 71.168 -17.822 -21.933 1.00 47.23 178 GLU A C 1
ATOM 707 O O . GLU A 1 97 ? 70.415 -18.327 -22.763 1.00 49.54 178 GLU A O 1
ATOM 713 N N . LYS A 1 98 ? 71.299 -18.294 -20.690 1.00 45.42 179 LYS A N 1
ATOM 714 C CA . LYS A 1 98 ? 70.560 -19.477 -20.249 1.00 39.92 179 LYS A CA 1
ATOM 715 C C . LYS A 1 98 ? 69.049 -19.260 -20.185 1.00 38.59 179 LYS A C 1
ATOM 716 O O . LYS A 1 98 ? 68.261 -20.161 -20.508 1.00 39.85 179 LYS A O 1
ATOM 722 N N . VAL A 1 99 ? 68.643 -18.068 -19.772 1.00 39.91 180 VAL A N 1
ATOM 723 C CA . VAL A 1 99 ? 67.222 -17.736 -19.682 1.00 42.33 180 VAL A CA 1
ATOM 724 C C . VAL A 1 99 ? 66.636 -17.633 -21.085 1.00 44.02 180 VAL A C 1
ATOM 725 O O . VAL A 1 99 ? 65.616 -18.242 -21.392 1.00 42.75 180 VAL A O 1
ATOM 729 N N . ARG A 1 100 ? 67.298 -16.846 -21.924 1.00 43.83 181 ARG A N 1
ATOM 730 C CA . ARG A 1 100 ? 66.906 -16.668 -23.312 1.00 47.85 181 ARG A CA 1
ATOM 731 C C . ARG A 1 100 ? 66.731 -18.055 -23.923 1.00 49.99 181 ARG A C 1
ATOM 732 O O . ARG A 1 100 ? 65.778 -18.324 -24.653 1.00 48.12 181 ARG A O 1
ATOM 740 N N . GLU A 1 101 ? 67.676 -18.931 -23.606 1.00 49.82 182 GLU A N 1
ATOM 741 C CA . GLU A 1 101 ? 67.683 -20.302 -24.094 1.00 50.18 182 GLU A CA 1
ATOM 742 C C . GLU A 1 101 ? 66.541 -21.158 -23.546 1.00 51.23 182 GLU A C 1
ATOM 743 O O . GLU A 1 101 ? 66.024 -22.029 -24.247 1.00 52.33 182 GLU A O 1
ATOM 749 N N . LEU A 1 102 ? 66.150 -20.915 -22.299 1.00 48.16 183 LEU A N 1
ATOM 750 C CA . LEU A 1 102 ? 65.076 -21.686 -21.680 1.00 44.53 183 LEU A CA 1
ATOM 751 C C . LEU A 1 102 ? 63.691 -21.195 -22.061 1.00 45.96 183 LEU A C 1
ATOM 752 O O . LEU A 1 102 ? 62.720 -21.945 -21.993 1.00 38.83 183 LEU A O 1
ATOM 757 N N . LEU A 1 103 ? 63.598 -19.932 -22.449 1.00 47.68 184 LEU A N 1
ATOM 758 C CA . LEU A 1 103 ? 62.313 -19.368 -22.841 1.00 46.99 184 LEU A CA 1
ATOM 759 C C . LEU A 1 103 ? 62.094 -19.585 -24.328 1.00 49.72 184 LEU A C 1
ATOM 760 O O . LEU A 1 103 ? 60.951 -19.720 -24.788 1.00 47.31 184 LEU A O 1
ATOM 765 N N . GLU A 1 104 ? 63.201 -19.613 -25.071 1.00 53.61 185 GLU A N 1
ATOM 766 C CA . GLU A 1 104 ? 63.161 -19.816 -26.508 1.00 60.85 185 GLU A CA 1
ATOM 767 C C . GLU A 1 104 ? 62.960 -21.302 -26.739 1.00 63.47 185 GLU A C 1
ATOM 768 O O . GLU A 1 104 ? 62.516 -21.731 -27.801 1.00 65.79 185 GLU A O 1
ATOM 774 N N . SER A 1 105 ? 63.294 -22.085 -25.722 1.00 66.19 186 SER A N 1
ATOM 775 C CA . SER A 1 105 ? 63.130 -23.531 -25.775 1.00 65.67 186 SER A CA 1
ATOM 776 C C . SER A 1 105 ? 61.697 -23.828 -25.341 1.00 65.42 186 SER A C 1
ATOM 777 O O . SER A 1 105 ? 60.756 -23.612 -26.105 1.00 67.55 186 SER A O 1
ATOM 780 N N . GLU A 1 106 ? 61.539 -24.298 -24.106 1.00 63.79 187 GLU A N 1
ATOM 781 C CA . GLU A 1 106 ? 60.226 -24.621 -23.554 1.00 62.15 187 GLU A CA 1
ATOM 782 C C . GLU A 1 106 ? 59.386 -23.384 -23.227 1.00 60.37 187 GLU A C 1
ATOM 783 O O . GLU A 1 106 ? 59.833 -22.253 -23.393 1.00 61.87 187 GLU A O 1
ATOM 789 N N . ASP A 1 107 ? 58.157 -23.606 -22.776 1.00 59.10 188 ASP A N 1
ATOM 790 C CA . ASP A 1 107 ? 57.263 -22.504 -22.437 1.00 57.79 188 ASP A CA 1
ATOM 791 C C . ASP A 1 107 ? 57.016 -22.488 -20.942 1.00 55.66 188 ASP A C 1
ATOM 792 O O . ASP A 1 107 ? 56.898 -23.534 -20.317 1.00 48.68 188 ASP A O 1
ATOM 797 N N . TRP A 1 108 ? 56.930 -21.294 -20.369 1.00 55.85 189 TRP A N 1
ATOM 798 C CA . TRP A 1 108 ? 56.728 -21.159 -18.935 1.00 55.83 189 TRP A CA 1
ATOM 799 C C . TRP A 1 108 ? 55.505 -20.344 -18.585 1.00 53.66 189 TRP A C 1
ATOM 800 O O . TRP A 1 108 ? 55.018 -19.560 -19.393 1.00 55.00 189 TRP A O 1
ATOM 811 N N . ASP A 1 109 ? 55.017 -20.539 -17.368 1.00 51.19 190 ASP A N 1
ATOM 812 C CA . ASP A 1 109 ? 53.849 -19.822 -16.891 1.00 47.84 190 ASP A CA 1
ATOM 813 C C . ASP A 1 109 ? 54.268 -18.651 -16.024 1.00 48.57 190 ASP A C 1
ATOM 814 O O . ASP A 1 109 ? 53.565 -17.651 -15.936 1.00 49.22 190 ASP A O 1
ATOM 819 N N . LEU A 1 110 ? 55.425 -18.777 -15.390 1.00 42.97 191 LEU A N 1
ATOM 820 C CA . LEU A 1 110 ? 55.925 -17.729 -14.522 1.00 41.08 191 LEU A CA 1
ATOM 821 C C . LEU A 1 110 ? 57.426 -17.803 -14.312 1.00 41.50 191 LEU A C 1
ATOM 822 O O . LEU A 1 110 ? 58.026 -18.878 -14.371 1.00 38.54 191 LEU A O 1
ATOM 827 N N . VAL A 1 111 ? 58.027 -16.644 -14.063 1.00 41.57 192 VAL A N 1
ATOM 828 C CA . VAL A 1 111 ? 59.456 -16.572 -13.780 1.00 37.87 192 VAL A CA 1
ATOM 829 C C . VAL A 1 111 ? 59.644 -15.748 -12.506 1.00 37.40 192 VAL A C 1
ATOM 830 O O . VAL A 1 111 ? 59.070 -14.674 -12.350 1.00 35.98 192 VAL A O 1
ATOM 834 N N . PHE A 1 112 ? 60.422 -16.279 -11.578 1.00 37.75 193 PHE A N 1
ATOM 835 C CA . PHE A 1 112 ? 60.675 -15.586 -10.328 1.00 36.20 193 PHE A CA 1
ATOM 836 C C . PHE A 1 112 ? 62.169 -15.574 -10.080 1.00 36.45 193 PHE A C 1
ATOM 837 O O . PHE A 1 112 ? 62.844 -16.589 -10.228 1.00 39.99 193 PHE A O 1
ATOM 853 N N . VAL A 1 114 ? 65.671 -13.933 -7.664 1.00 37.52 195 VAL A N 1
ATOM 854 C CA . VAL A 1 114 ? 66.243 -13.260 -6.519 1.00 34.32 195 VAL A CA 1
ATOM 855 C C . VAL A 1 114 ? 67.750 -13.177 -6.755 1.00 32.94 195 VAL A C 1
ATOM 856 O O . VAL A 1 114 ? 68.425 -14.188 -6.865 1.00 32.48 195 VAL A O 1
ATOM 860 N N . GLY A 1 115 ? 68.254 -11.952 -6.870 1.00 35.20 196 GLY A N 1
ATOM 861 C CA . GLY A 1 115 ? 69.670 -11.713 -7.096 1.00 33.54 196 GLY A CA 1
ATOM 862 C C . GLY A 1 115 ? 69.918 -10.212 -7.159 1.00 31.64 196 GLY A C 1
ATOM 863 O O . GLY A 1 115 ? 68.985 -9.438 -6.931 1.00 34.57 196 GLY A O 1
ATOM 864 N N . PRO A 1 116 ? 71.151 -9.750 -7.431 1.00 33.15 197 PRO A N 1
ATOM 865 C CA . PRO A 1 116 ? 71.366 -8.297 -7.500 1.00 34.51 197 PRO A CA 1
ATOM 866 C C . PRO A 1 116 ? 70.375 -7.615 -8.450 1.00 35.94 197 PRO A C 1
ATOM 867 O O . PRO A 1 116 ? 69.953 -8.196 -9.456 1.00 30.52 197 PRO A O 1
ATOM 871 N N . VAL A 1 117 ? 70.002 -6.386 -8.120 1.00 35.03 198 VAL A N 1
ATOM 872 C CA . VAL A 1 117 ? 69.028 -5.645 -8.909 1.00 43.91 198 VAL A CA 1
ATOM 873 C C . VAL A 1 117 ? 69.507 -5.334 -10.325 1.00 45.57 198 VAL A C 1
ATOM 874 O O . VAL A 1 117 ? 68.723 -4.941 -11.188 1.00 48.97 198 VAL A O 1
ATOM 878 N N . GLY A 1 118 ? 70.796 -5.528 -10.563 1.00 47.38 199 GLY A N 1
ATOM 879 C CA . GLY A 1 118 ? 71.341 -5.265 -11.878 1.00 48.51 199 GLY A CA 1
ATOM 880 C C . GLY A 1 118 ? 71.114 -6.440 -12.807 1.00 46.56 199 GLY A C 1
ATOM 881 O O . GLY A 1 118 ? 71.061 -6.282 -14.030 1.00 47.85 199 GLY A O 1
ATOM 882 N N . ASP A 1 119 ? 70.991 -7.629 -12.226 1.00 48.87 200 ASP A N 1
ATOM 883 C CA . ASP A 1 119 ? 70.750 -8.836 -13.003 1.00 47.02 200 ASP A CA 1
ATOM 884 C C . ASP A 1 119 ? 69.254 -9.027 -13.150 1.00 45.52 200 ASP A C 1
ATOM 885 O O . ASP A 1 119 ? 68.797 -9.594 -14.135 1.00 43.07 200 ASP A O 1
ATOM 890 N N . GLN A 1 120 ? 68.497 -8.541 -12.169 1.00 46.36 201 GLN A N 1
ATOM 891 C CA . GLN A 1 120 ? 67.056 -8.657 -12.207 1.00 47.35 201 GLN A CA 1
ATOM 892 C C . GLN A 1 120 ? 66.543 -7.836 -13.371 1.00 46.28 201 GLN A C 1
ATOM 893 O O . GLN A 1 120 ? 65.543 -8.175 -13.994 1.00 43.97 201 GLN A O 1
ATOM 899 N N . LYS A 1 121 ? 67.243 -6.752 -13.665 1.00 45.39 202 LYS A N 1
ATOM 900 C CA . LYS A 1 121 ? 66.868 -5.883 -14.765 1.00 47.69 202 LYS A CA 1
ATOM 901 C C . LYS A 1 121 ? 67.154 -6.575 -16.080 1.00 47.57 202 LYS A C 1
ATOM 902 O O . LYS A 1 121 ? 66.292 -6.668 -16.946 1.00 46.50 202 LYS A O 1
ATOM 908 N N . GLN A 1 122 ? 68.381 -7.060 -16.216 1.00 50.40 203 GLN A N 1
ATOM 909 C CA . GLN A 1 122 ? 68.807 -7.740 -17.429 1.00 52.26 203 GLN A CA 1
ATOM 910 C C . GLN A 1 122 ? 67.974 -8.966 -17.737 1.00 50.80 203 GLN A C 1
ATOM 911 O O . GLN A 1 122 ? 67.715 -9.276 -18.898 1.00 49.33 203 GLN A O 1
ATOM 917 N N . VAL A 1 123 ? 67.562 -9.664 -16.687 1.00 48.58 204 VAL A N 1
ATOM 918 C CA . VAL A 1 123 ? 66.742 -10.864 -16.825 1.00 45.31 204 VAL A CA 1
ATOM 919 C C . VAL A 1 123 ? 65.303 -10.479 -17.151 1.00 48.35 204 VAL A C 1
ATOM 920 O O . VAL A 1 123 ? 64.597 -11.205 -17.844 1.00 48.09 204 VAL A O 1
ATOM 924 N N . PHE A 1 124 ? 64.873 -9.325 -16.660 1.00 51.28 205 PHE A N 1
ATOM 925 C CA . PHE A 1 124 ? 63.522 -8.854 -16.918 1.00 53.88 205 PHE A CA 1
ATOM 926 C C . PHE A 1 124 ? 63.362 -8.498 -18.397 1.00 55.39 205 PHE A C 1
ATOM 927 O O . PHE A 1 124 ? 62.291 -8.672 -18.982 1.00 53.61 205 PHE A O 1
ATOM 935 N N . GLU A 1 125 ? 64.436 -8.007 -19.002 1.00 56.70 206 GLU A N 1
ATOM 936 C CA . GLU A 1 125 ? 64.408 -7.636 -20.412 1.00 56.67 206 GLU A CA 1
ATOM 937 C C . GLU A 1 125 ? 64.146 -8.868 -21.279 1.00 56.68 206 GLU A C 1
ATOM 938 O O . GLU A 1 125 ? 63.394 -8.807 -22.255 1.00 52.35 206 GLU A O 1
ATOM 944 N N . VAL A 1 126 ? 64.778 -9.980 -20.909 1.00 54.71 207 VAL A N 1
ATOM 945 C CA . VAL A 1 126 ? 64.639 -11.241 -21.632 1.00 52.66 207 VAL A CA 1
ATOM 946 C C . VAL A 1 126 ? 63.238 -11.811 -21.453 1.00 53.89 207 VAL A C 1
ATOM 947 O O . VAL A 1 126 ? 62.684 -12.423 -22.355 1.00 53.75 207 VAL A O 1
ATOM 951 N N . VAL A 1 127 ? 62.663 -11.594 -20.282 1.00 54.00 208 VAL A N 1
ATOM 952 C CA . VAL A 1 127 ? 61.344 -12.119 -19.990 1.00 53.18 208 VAL A CA 1
ATOM 953 C C . VAL A 1 127 ? 60.211 -11.334 -20.631 1.00 53.22 208 VAL A C 1
ATOM 954 O O . VAL A 1 127 ? 59.255 -11.925 -21.139 1.00 51.09 208 VAL A O 1
ATOM 958 N N . LYS A 1 128 ? 60.300 -10.009 -20.593 1.00 55.38 209 LYS A N 1
ATOM 959 C CA . LYS A 1 128 ? 59.260 -9.177 -21.189 1.00 58.24 209 LYS A CA 1
ATOM 960 C C . LYS A 1 128 ? 59.245 -9.466 -22.692 1.00 58.79 209 LYS A C 1
ATOM 961 O O . LYS A 1 128 ? 58.253 -9.222 -23.388 1.00 59.23 209 LYS A O 1
ATOM 967 N N . GLU A 1 129 ? 60.362 -10.013 -23.166 1.00 58.84 210 GLU A N 1
ATOM 968 C CA . GLU A 1 129 ? 60.563 -10.351 -24.567 1.00 61.74 210 GLU A CA 1
ATOM 969 C C . GLU A 1 129 ? 59.663 -11.495 -25.024 1.00 62.69 210 GLU A C 1
ATOM 970 O O . GLU A 1 129 ? 59.213 -11.517 -26.168 1.00 63.72 210 GLU A O 1
ATOM 976 N N . TYR A 1 130 ? 59.396 -12.439 -24.125 1.00 62.76 211 TYR A N 1
ATOM 977 C CA . TYR A 1 130 ? 58.583 -13.609 -24.450 1.00 59.85 211 TYR A CA 1
ATOM 978 C C . TYR A 1 130 ? 57.149 -13.628 -23.939 1.00 59.10 211 TYR A C 1
ATOM 979 O O . TYR A 1 130 ? 56.421 -14.587 -24.185 1.00 61.11 211 TYR A O 1
ATOM 988 N N . GLY A 1 131 ? 56.742 -12.586 -23.224 1.00 58.12 212 GLY A N 1
ATOM 989 C CA . GLY A 1 131 ? 55.381 -12.531 -22.720 1.00 55.96 212 GLY A CA 1
ATOM 990 C C . GLY A 1 131 ? 55.121 -13.354 -21.477 1.00 54.54 212 GLY A C 1
ATOM 991 O O . GLY A 1 131 ? 53.976 -13.667 -21.178 1.00 51.56 212 GLY A O 1
ATOM 992 N N . VAL A 1 132 ? 56.177 -13.705 -20.752 1.00 55.59 213 VAL A N 1
ATOM 993 C CA . VAL A 1 132 ? 56.040 -14.494 -19.527 1.00 56.01 213 VAL A CA 1
ATOM 994 C C . VAL A 1 132 ? 56.017 -13.557 -18.322 1.00 55.84 213 VAL A C 1
ATOM 995 O O . VAL A 1 132 ? 56.879 -12.687 -18.195 1.00 58.24 213 VAL A O 1
ATOM 999 N N . PRO A 1 133 ? 55.024 -13.710 -17.428 1.00 52.90 214 PRO A N 1
ATOM 1000 C CA . PRO A 1 133 ? 54.915 -12.859 -16.234 1.00 54.69 214 PRO A CA 1
ATOM 1001 C C . PRO A 1 133 ? 56.064 -13.079 -15.239 1.00 56.20 214 PRO A C 1
ATOM 1002 O O . PRO A 1 133 ? 56.561 -14.201 -15.087 1.00 55.61 214 PRO A O 1
ATOM 1014 N N . LEU A 1 135 ? 57.450 -12.514 -11.215 1.00 44.81 216 LEU A N 1
ATOM 1015 C CA . LEU A 1 135 ? 57.030 -12.222 -9.837 1.00 37.53 216 LEU A CA 1
ATOM 1016 C C . LEU A 1 135 ? 57.652 -10.984 -9.231 1.00 30.35 216 LEU A C 1
ATOM 1017 O O . LEU A 1 135 ? 58.661 -10.498 -9.788 1.00 46.00 216 LEU A O 1
ATOM 1022 N N . GLY B 1 7 ? 59.442 -2.440 -14.307 1.00 52.57 88 GLY B N 1
ATOM 1023 C CA . GLY B 1 7 ? 60.645 -3.288 -14.093 1.00 55.03 88 GLY B CA 1
ATOM 1024 C C . GLY B 1 7 ? 61.234 -3.153 -12.698 1.00 54.91 88 GLY B C 1
ATOM 1025 O O . GLY B 1 7 ? 60.782 -2.319 -11.905 1.00 53.54 88 GLY B O 1
ATOM 1026 N N . PRO B 1 8 ? 62.250 -3.970 -12.365 1.00 54.57 89 PRO B N 1
ATOM 1027 C CA . PRO B 1 8 ? 62.884 -3.916 -11.046 1.00 53.01 89 PRO B CA 1
ATOM 1028 C C . PRO B 1 8 ? 63.832 -2.744 -10.888 1.00 53.13 89 PRO B C 1
ATOM 1029 O O . PRO B 1 8 ? 64.646 -2.468 -11.770 1.00 54.29 89 PRO B O 1
ATOM 1033 N N . LEU B 1 9 ? 63.719 -2.056 -9.758 1.00 53.54 90 LEU B N 1
ATOM 1034 C CA . LEU B 1 9 ? 64.574 -0.909 -9.474 1.00 49.68 90 LEU B CA 1
ATOM 1035 C C . LEU B 1 9 ? 65.294 -1.077 -8.138 1.00 49.38 90 LEU B C 1
ATOM 1036 O O . LEU B 1 9 ? 65.025 -2.025 -7.393 1.00 49.03 90 LEU B O 1
ATOM 1041 N N . GLY B 1 10 ? 66.213 -0.162 -7.840 1.00 42.95 91 GLY B N 1
ATOM 1042 C CA . GLY B 1 10 ? 66.931 -0.240 -6.582 1.00 40.71 91 GLY B CA 1
ATOM 1043 C C . GLY B 1 10 ? 65.976 -0.046 -5.427 1.00 42.10 91 GLY B C 1
ATOM 1044 O O . GLY B 1 10 ? 64.874 0.473 -5.596 1.00 42.87 91 GLY B O 1
ATOM 1045 N N . THR B 1 11 ? 66.389 -0.475 -4.248 1.00 39.35 92 THR B N 1
ATOM 1046 C CA . THR B 1 11 ? 65.558 -0.328 -3.063 1.00 40.62 92 THR B CA 1
ATOM 1047 C C . THR B 1 11 ? 65.158 1.135 -2.853 1.00 41.65 92 THR B C 1
ATOM 1048 O O . THR B 1 11 ? 66.017 1.981 -2.616 1.00 41.03 92 THR B O 1
ATOM 1052 N N . PRO B 1 12 ? 63.849 1.450 -2.940 1.00 43.09 93 PRO B N 1
ATOM 1053 C CA . PRO B 1 12 ? 63.389 2.829 -2.743 1.00 42.07 93 PRO B CA 1
ATOM 1054 C C . PRO B 1 12 ? 63.680 3.237 -1.313 1.00 42.32 93 PRO B C 1
ATOM 1055 O O . PRO B 1 12 ? 63.239 2.581 -0.372 1.00 46.12 93 PRO B O 1
ATOM 1059 N N . VAL B 1 13 ? 64.421 4.325 -1.150 1.00 42.41 94 VAL B N 1
ATOM 1060 C CA . VAL B 1 13 ? 64.794 4.776 0.181 1.00 40.99 94 VAL B CA 1
ATOM 1061 C C . VAL B 1 13 ? 64.527 6.268 0.320 1.00 41.33 94 VAL B C 1
ATOM 1062 O O . VAL B 1 13 ? 64.537 6.995 -0.677 1.00 38.40 94 VAL B O 1
ATOM 1066 N N . PRO B 1 14 ? 64.242 6.735 1.548 1.00 42.47 95 PRO B N 1
ATOM 1067 C CA . PRO B 1 14 ? 63.972 8.152 1.812 1.00 40.66 95 PRO B CA 1
ATOM 1068 C C . PRO B 1 14 ? 65.258 8.978 1.909 1.00 40.15 95 PRO B C 1
ATOM 1069 O O . PRO B 1 14 ? 66.245 8.542 2.500 1.00 39.98 95 PRO B O 1
ATOM 1081 N N . GLU B 1 16 ? 66.711 11.741 3.663 1.00 53.58 97 GLU B N 1
ATOM 1082 C CA . GLU B 1 16 ? 66.686 12.676 4.788 1.00 52.16 97 GLU B CA 1
ATOM 1083 C C . GLU B 1 16 ? 67.981 12.659 5.563 1.00 52.85 97 GLU B C 1
ATOM 1084 O O . GLU B 1 16 ? 68.854 11.828 5.320 1.00 51.05 97 GLU B O 1
ATOM 1090 N N . LYS B 1 17 ? 68.102 13.585 6.504 1.00 53.22 98 LYS B N 1
ATOM 1091 C CA . LYS B 1 17 ? 69.282 13.637 7.342 1.00 52.57 98 LYS B CA 1
ATOM 1092 C C . LYS B 1 17 ? 68.940 12.855 8.592 1.00 49.71 98 LYS B C 1
ATOM 1093 O O . LYS B 1 17 ? 68.202 13.342 9.452 1.00 53.98 98 LYS B O 1
ATOM 1099 N N . PHE B 1 18 ? 69.445 11.630 8.680 1.00 49.63 99 PHE B N 1
ATOM 1100 C CA . PHE B 1 18 ? 69.199 10.799 9.851 1.00 50.22 99 PHE B CA 1
ATOM 1101 C C . PHE B 1 18 ? 70.361 11.010 10.814 1.00 50.79 99 PHE B C 1
ATOM 1102 O O . PHE B 1 18 ? 70.263 10.713 12.007 1.00 50.97 99 PHE B O 1
ATOM 1110 N N . GLY B 1 19 ? 71.453 11.543 10.279 1.00 48.24 100 GLY B N 1
ATOM 1111 C CA . GLY B 1 19 ? 72.622 11.794 11.083 1.00 48.43 100 GLY B CA 1
ATOM 1112 C C . GLY B 1 19 ? 73.736 10.864 10.681 1.00 47.39 100 GLY B C 1
ATOM 1113 O O . GLY B 1 19 ? 74.237 10.961 9.567 1.00 41.41 100 GLY B O 1
ATOM 1114 N N . LYS B 1 20 ? 74.118 9.966 11.588 1.00 48.26 101 LYS B N 1
ATOM 1115 C CA . LYS B 1 20 ? 75.189 9.014 11.332 1.00 47.06 101 LYS B CA 1
ATOM 1116 C C . LYS B 1 20 ? 74.583 7.691 10.891 1.00 42.24 101 LYS B C 1
ATOM 1117 O O . LYS B 1 20 ? 73.843 7.061 11.639 1.00 42.51 101 LYS B O 1
ATOM 1123 N N . ILE B 1 21 ? 74.912 7.277 9.669 1.00 40.79 102 ILE B N 1
ATOM 1124 C CA . ILE B 1 21 ? 74.355 6.058 9.100 1.00 39.35 102 ILE B CA 1
ATOM 1125 C C . ILE B 1 21 ? 75.373 4.950 8.832 1.00 40.98 102 ILE B C 1
ATOM 1126 O O . ILE B 1 21 ? 76.467 5.192 8.336 1.00 41.87 102 ILE B O 1
ATOM 1131 N N . LEU B 1 22 ? 74.993 3.728 9.174 1.00 42.23 103 LEU B N 1
ATOM 1132 C CA . LEU B 1 22 ? 75.837 2.582 8.936 1.00 36.89 103 LEU B CA 1
ATOM 1133 C C . LEU B 1 22 ? 75.172 1.826 7.791 1.00 35.27 103 LEU B C 1
ATOM 1134 O O . LEU B 1 22 ? 74.176 1.122 7.993 1.00 29.71 103 LEU B O 1
ATOM 1139 N N . ALA B 1 23 ? 75.702 1.996 6.587 1.00 36.91 104 ALA B N 1
ATOM 1140 C CA . ALA B 1 23 ? 75.158 1.317 5.424 1.00 37.84 104 ALA B CA 1
ATOM 1141 C C . ALA B 1 23 ? 75.967 0.034 5.184 1.00 31.74 104 ALA B C 1
ATOM 1142 O O . ALA B 1 23 ? 77.151 0.093 4.865 1.00 30.71 104 ALA B O 1
ATOM 1144 N N . ILE B 1 24 ? 75.313 -1.117 5.348 1.00 30.25 105 ILE B N 1
ATOM 1145 C CA . ILE B 1 24 ? 75.948 -2.426 5.183 1.00 32.31 105 ILE B CA 1
ATOM 1146 C C . ILE B 1 24 ? 75.596 -3.137 3.871 1.00 35.40 105 ILE B C 1
ATOM 1147 O O . ILE B 1 24 ? 74.450 -3.110 3.417 1.00 32.97 105 ILE B O 1
ATOM 1152 N N . GLY B 1 25 ? 76.593 -3.772 3.268 1.00 33.72 106 GLY B N 1
ATOM 1153 C CA . GLY B 1 25 ? 76.371 -4.491 2.031 1.00 34.42 106 GLY B CA 1
ATOM 1154 C C . GLY B 1 25 ? 77.082 -5.816 2.115 1.00 34.60 106 GLY B C 1
ATOM 1155 O O . GLY B 1 25 ? 78.300 -5.857 2.221 1.00 32.91 106 GLY B O 1
ATOM 1156 N N . ALA B 1 26 ? 76.325 -6.906 2.094 1.00 33.66 107 ALA B N 1
ATOM 1157 C CA . ALA B 1 26 ? 76.920 -8.233 2.159 1.00 36.18 107 ALA B CA 1
ATOM 1158 C C . ALA B 1 26 ? 77.089 -8.796 0.751 1.00 35.59 107 ALA B C 1
ATOM 1159 O O . ALA B 1 26 ? 76.199 -8.684 -0.089 1.00 30.90 107 ALA B O 1
ATOM 1161 N N . TYR B 1 27 ? 78.240 -9.400 0.495 1.00 36.15 108 TYR B N 1
ATOM 1162 C CA . TYR B 1 27 ? 78.518 -9.981 -0.811 1.00 40.57 108 TYR B CA 1
ATOM 1163 C C . TYR B 1 27 ? 78.320 -8.920 -1.897 1.00 39.66 108 TYR B C 1
ATOM 1164 O O . TYR B 1 27 ? 78.822 -7.811 -1.762 1.00 40.26 108 TYR B O 1
ATOM 1173 N N . THR B 1 28 ? 77.587 -9.246 -2.959 1.00 40.73 109 THR B N 1
ATOM 1174 C CA . THR B 1 28 ? 77.368 -8.291 -4.046 1.00 36.85 109 THR B CA 1
ATOM 1175 C C . THR B 1 28 ? 76.339 -7.236 -3.662 1.00 35.60 109 THR B C 1
ATOM 1176 O O . THR B 1 28 ? 76.055 -6.313 -4.434 1.00 30.97 109 THR B O 1
ATOM 1180 N N . GLY B 1 29 ? 75.787 -7.374 -2.462 1.00 36.10 110 GLY B N 1
ATOM 1181 C CA . GLY B 1 29 ? 74.800 -6.421 -2.002 1.00 30.26 110 GLY B CA 1
ATOM 1182 C C . GLY B 1 29 ? 75.382 -5.023 -1.950 1.00 32.24 110 GLY B C 1
ATOM 1183 O O . GLY B 1 29 ? 74.632 -4.049 -1.975 1.00 33.61 110 GLY B O 1
ATOM 1184 N N . ILE B 1 30 ? 76.713 -4.917 -1.898 1.00 30.31 111 ILE B N 1
ATOM 1185 C CA . ILE B 1 30 ? 77.387 -3.614 -1.828 1.00 33.97 111 ILE B CA 1
ATOM 1186 C C . ILE B 1 30 ? 77.202 -2.769 -3.096 1.00 32.36 111 ILE B C 1
ATOM 1187 O O . ILE B 1 30 ? 77.246 -1.542 -3.052 1.00 34.70 111 ILE B O 1
ATOM 1192 N N . VAL B 1 31 ? 76.986 -3.426 -4.223 1.00 37.09 112 VAL B N 1
ATOM 1193 C CA . VAL B 1 31 ? 76.780 -2.715 -5.475 1.00 35.91 112 VAL B CA 1
ATOM 1194 C C . VAL B 1 31 ? 75.558 -1.802 -5.375 1.00 34.90 112 VAL B C 1
ATOM 1195 O O . VAL B 1 31 ? 75.567 -0.660 -5.850 1.00 37.69 112 VAL B O 1
ATOM 1199 N N . GLU B 1 32 ? 74.510 -2.319 -4.745 1.00 33.44 113 GLU B N 1
ATOM 1200 C CA . GLU B 1 32 ? 73.267 -1.585 -4.581 1.00 36.91 113 GLU B CA 1
ATOM 1201 C C . GLU B 1 32 ? 73.326 -0.510 -3.494 1.00 36.71 113 GLU B C 1
ATOM 1202 O O . GLU B 1 32 ? 72.778 0.576 -3.661 1.00 37.34 113 GLU B O 1
ATOM 1208 N N . VAL B 1 33 ? 73.982 -0.800 -2.381 1.00 40.96 114 VAL B N 1
ATOM 1209 C CA . VAL B 1 33 ? 74.072 0.198 -1.320 1.00 38.72 114 VAL B CA 1
ATOM 1210 C C . VAL B 1 33 ? 74.975 1.356 -1.743 1.00 39.81 114 VAL B C 1
ATOM 1211 O O . VAL B 1 33 ? 74.838 2.472 -1.248 1.00 36.83 114 VAL B O 1
ATOM 1215 N N . TYR B 1 34 ? 75.882 1.105 -2.681 1.00 40.30 115 TYR B N 1
ATOM 1216 C CA . TYR B 1 34 ? 76.780 2.161 -3.127 1.00 36.60 115 TYR B CA 1
ATOM 1217 C C . TYR B 1 34 ? 76.050 3.448 -3.491 1.00 36.25 115 TYR B C 1
ATOM 1218 O O . TYR B 1 34 ? 76.210 4.459 -2.806 1.00 40.24 115 TYR B O 1
ATOM 1227 N N . PRO B 1 35 ? 75.241 3.437 -4.567 1.00 34.87 116 PRO B N 1
ATOM 1228 C CA . PRO B 1 35 ? 74.523 4.662 -4.941 1.00 32.17 116 PRO B CA 1
ATOM 1229 C C . PRO B 1 35 ? 73.631 5.243 -3.838 1.00 26.37 116 PRO B C 1
ATOM 1230 O O . PRO B 1 35 ? 73.378 6.436 -3.791 1.00 24.58 116 PRO B O 1
ATOM 1234 N N . ILE B 1 36 ? 73.171 4.394 -2.941 1.00 31.42 117 ILE B N 1
ATOM 1235 C CA . ILE B 1 36 ? 72.341 4.843 -1.843 1.00 33.71 117 ILE B CA 1
ATOM 1236 C C . ILE B 1 36 ? 73.157 5.607 -0.808 1.00 35.79 117 ILE B C 1
ATOM 1237 O O . ILE B 1 36 ? 72.775 6.701 -0.389 1.00 37.58 117 ILE B O 1
ATOM 1242 N N . ALA B 1 37 ? 74.277 5.017 -0.392 1.00 35.99 118 ALA B N 1
ATOM 1243 C CA . ALA B 1 37 ? 75.166 5.619 0.603 1.00 37.23 118 ALA B CA 1
ATOM 1244 C C . ALA B 1 37 ? 75.802 6.901 0.072 1.00 37.01 118 ALA B C 1
ATOM 1245 O O . ALA B 1 37 ? 76.048 7.842 0.814 1.00 40.84 118 ALA B O 1
ATOM 1247 N N . LYS B 1 38 ? 76.065 6.929 -1.225 1.00 39.34 119 LYS B N 1
ATOM 1248 C CA . LYS B 1 38 ? 76.674 8.086 -1.853 1.00 41.22 119 LYS B CA 1
ATOM 1249 C C . LYS B 1 38 ? 75.746 9.283 -1.733 1.00 38.34 119 LYS B C 1
ATOM 1250 O O . LYS B 1 38 ? 76.169 10.380 -1.374 1.00 40.50 119 LYS B O 1
ATOM 1256 N N . ALA B 1 39 ? 74.469 9.053 -2.017 1.00 36.48 120 ALA B N 1
ATOM 1257 C CA . ALA B 1 39 ? 73.444 10.091 -1.954 1.00 37.19 120 ALA B CA 1
ATOM 1258 C C . ALA B 1 39 ? 73.130 10.544 -0.524 1.00 39.50 120 ALA B C 1
ATOM 1259 O O . ALA B 1 39 ? 72.783 11.702 -0.298 1.00 38.80 120 ALA B O 1
ATOM 1261 N N . TRP B 1 40 ? 73.236 9.637 0.443 1.00 42.73 121 TRP B N 1
ATOM 1262 C CA . TRP B 1 40 ? 72.971 10.015 1.826 1.00 41.62 121 TRP B CA 1
ATOM 1263 C C . TRP B 1 40 ? 74.068 10.922 2.363 1.00 44.66 121 TRP B C 1
ATOM 1264 O O . TRP B 1 40 ? 73.800 11.824 3.143 1.00 47.18 121 TRP B O 1
ATOM 1275 N N . GLN B 1 41 ? 75.303 10.679 1.944 1.00 48.65 122 GLN B N 1
ATOM 1276 C CA . GLN B 1 41 ? 76.432 11.481 2.385 1.00 50.61 122 GLN B CA 1
ATOM 1277 C C . GLN B 1 41 ? 76.253 12.899 1.862 1.00 51.22 122 GLN B C 1
ATOM 1278 O O . GLN B 1 41 ? 76.365 13.860 2.612 1.00 54.77 122 GLN B O 1
ATOM 1284 N N . GLU B 1 42 ? 75.957 13.022 0.572 1.00 50.60 123 GLU B N 1
ATOM 1285 C CA . GLU B 1 42 ? 75.758 14.328 -0.073 1.00 49.71 123 GLU B CA 1
ATOM 1286 C C . GLU B 1 42 ? 74.609 15.127 0.558 1.00 49.65 123 GLU B C 1
ATOM 1287 O O . GLU B 1 42 ? 74.636 16.359 0.575 1.00 49.15 123 GLU B O 1
ATOM 1293 N N . ILE B 1 43 ? 73.603 14.411 1.062 1.00 50.37 124 ILE B N 1
ATOM 1294 C CA . ILE B 1 43 ? 72.426 15.014 1.693 1.00 50.06 124 ILE B CA 1
ATOM 1295 C C . ILE B 1 43 ? 72.704 15.502 3.117 1.00 50.40 124 ILE B C 1
ATOM 1296 O O . ILE B 1 43 ? 71.872 16.164 3.733 1.00 51.51 124 ILE B O 1
ATOM 1301 N N . GLY B 1 44 ? 73.876 15.175 3.638 1.00 48.64 125 GLY B N 1
ATOM 1302 C CA . GLY B 1 44 ? 74.223 15.632 4.967 1.00 48.06 125 GLY B CA 1
ATOM 1303 C C . GLY B 1 44 ? 74.300 14.569 6.043 1.00 50.08 125 GLY B C 1
ATOM 1304 O O . GLY B 1 44 ? 74.267 14.891 7.237 1.00 51.72 125 GLY B O 1
ATOM 1305 N N . ASN B 1 45 ? 74.404 13.311 5.621 1.00 48.97 126 ASN B N 1
ATOM 1306 C CA . ASN B 1 45 ? 74.494 12.184 6.541 1.00 47.30 126 ASN B CA 1
ATOM 1307 C C . ASN B 1 45 ? 75.933 11.692 6.680 1.00 45.92 126 ASN B C 1
ATOM 1308 O O . ASN B 1 45 ? 76.683 11.663 5.712 1.00 43.36 126 ASN B O 1
ATOM 1313 N N . ASP B 1 46 ? 76.315 11.308 7.890 1.00 47.94 127 ASP B N 1
ATOM 1314 C CA . ASP B 1 46 ? 77.651 10.782 8.142 1.00 48.79 127 ASP B CA 1
ATOM 1315 C C . ASP B 1 46 ? 77.545 9.275 7.954 1.00 48.39 127 ASP B C 1
ATOM 1316 O O . ASP B 1 46 ? 77.429 8.529 8.925 1.00 45.80 127 ASP B O 1
ATOM 1321 N N . VAL B 1 47 ? 77.573 8.824 6.707 1.00 48.48 128 VAL B N 1
ATOM 1322 C CA . VAL B 1 47 ? 77.448 7.401 6.458 1.00 48.66 128 VAL B CA 1
ATOM 1323 C C . VAL B 1 47 ? 78.802 6.701 6.358 1.00 48.35 128 VAL B C 1
ATOM 1324 O O . VAL B 1 47 ? 79.738 7.199 5.736 1.00 47.87 128 VAL B O 1
ATOM 1328 N N . THR B 1 48 ? 78.905 5.555 7.022 1.00 41.18 129 THR B N 1
ATOM 1329 C CA . THR B 1 48 ? 80.118 4.751 6.997 1.00 38.69 129 THR B CA 1
ATOM 1330 C C . THR B 1 48 ? 79.610 3.407 6.483 1.00 36.98 129 THR B C 1
ATOM 1331 O O . THR B 1 48 ? 78.691 2.814 7.068 1.00 32.44 129 THR B O 1
ATOM 1335 N N . THR B 1 49 ? 80.183 2.939 5.379 1.00 35.82 130 THR B N 1
ATOM 1336 C CA . THR B 1 49 ? 79.740 1.685 4.794 1.00 30.28 130 THR B CA 1
ATOM 1337 C C . THR B 1 49 ? 80.568 0.497 5.216 1.00 27.94 130 THR B C 1
ATOM 1338 O O . THR B 1 49 ? 81.765 0.608 5.479 1.00 23.29 130 THR B O 1
ATOM 1342 N N . LEU B 1 50 ? 79.925 -0.654 5.281 1.00 32.39 131 LEU B N 1
ATOM 1343 C CA . LEU B 1 50 ? 80.625 -1.865 5.654 1.00 35.25 131 LEU B CA 1
ATOM 1344 C C . LEU B 1 50 ? 80.360 -2.914 4.591 1.00 37.93 131 LEU B C 1
ATOM 1345 O O . LEU B 1 50 ? 79.211 -3.192 4.271 1.00 40.14 131 LEU B O 1
ATOM 1350 N N . HIS B 1 51 ? 81.417 -3.476 4.025 1.00 37.50 132 HIS B N 1
ATOM 1351 C CA . HIS B 1 51 ? 81.250 -4.508 3.018 1.00 36.28 132 HIS B CA 1
ATOM 1352 C C . HIS B 1 51 ? 81.847 -5.798 3.546 1.00 36.92 132 HIS B C 1
ATOM 1353 O O . HIS B 1 51 ? 83.068 -5.888 3.730 1.00 37.94 132 HIS B O 1
ATOM 1360 N N . VAL B 1 52 ? 80.995 -6.791 3.798 1.00 33.77 133 VAL B N 1
ATOM 1361 C CA . VAL B 1 52 ? 81.477 -8.082 4.282 1.00 36.20 133 VAL B CA 1
ATOM 1362 C C . VAL B 1 52 ? 81.278 -9.086 3.154 1.00 31.49 133 VAL B C 1
ATOM 1363 O O . VAL B 1 52 ? 80.156 -9.326 2.702 1.00 34.06 133 VAL B O 1
ATOM 1367 N N . THR B 1 53 ? 82.384 -9.650 2.682 1.00 33.34 134 THR B N 1
ATOM 1368 C CA . THR B 1 53 ? 82.335 -10.618 1.589 1.00 36.84 134 THR B CA 1
ATOM 1369 C C . THR B 1 53 ? 83.618 -11.445 1.607 1.00 36.16 134 THR B C 1
ATOM 1370 O O . THR B 1 53 ? 84.419 -11.300 2.526 1.00 40.27 134 THR B O 1
ATOM 1374 N N . PHE B 1 54 ? 83.810 -12.313 0.613 1.00 41.41 135 PHE B N 1
ATOM 1375 C CA . PHE B 1 54 ? 85.017 -13.142 0.540 1.00 42.00 135 PHE B CA 1
ATOM 1376 C C . PHE B 1 54 ? 86.162 -12.370 -0.100 1.00 45.11 135 PHE B C 1
ATOM 1377 O O . PHE B 1 54 ? 85.933 -11.487 -0.919 1.00 45.48 135 PHE B O 1
ATOM 1385 N N . GLU B 1 55 ? 87.390 -12.697 0.285 1.00 47.16 136 GLU B N 1
ATOM 1386 C CA . GLU B 1 55 ? 88.558 -12.002 -0.237 1.00 52.38 136 GLU B CA 1
ATOM 1387 C C . GLU B 1 55 ? 88.532 -11.705 -1.741 1.00 52.11 136 GLU B C 1
ATOM 1388 O O . GLU B 1 55 ? 88.840 -10.584 -2.168 1.00 50.81 136 GLU B O 1
ATOM 1394 N N . PRO B 1 56 ? 88.175 -12.705 -2.565 1.00 54.67 137 PRO B N 1
ATOM 1395 C CA . PRO B 1 56 ? 88.123 -12.519 -4.020 1.00 57.64 137 PRO B CA 1
ATOM 1396 C C . PRO B 1 56 ? 86.856 -11.837 -4.552 1.00 60.39 137 PRO B C 1
ATOM 1397 O O . PRO B 1 56 ? 86.552 -11.958 -5.742 1.00 61.70 137 PRO B O 1
ATOM 1409 N N . VAL B 1 58 ? 85.670 -8.383 -3.154 1.00 59.97 139 VAL B N 1
ATOM 1410 C CA . VAL B 1 58 ? 85.485 -6.989 -2.789 1.00 58.88 139 VAL B CA 1
ATOM 1411 C C . VAL B 1 58 ? 85.414 -6.167 -4.078 1.00 56.44 139 VAL B C 1
ATOM 1412 O O . VAL B 1 58 ? 86.122 -6.440 -5.046 1.00 58.21 139 VAL B O 1
ATOM 1416 N N . ILE B 1 59 ? 84.512 -5.190 -4.090 1.00 55.18 140 ILE B N 1
ATOM 1417 C CA . ILE B 1 59 ? 84.305 -4.335 -5.250 1.00 53.94 140 ILE B CA 1
ATOM 1418 C C . ILE B 1 59 ? 83.896 -2.946 -4.775 1.00 51.58 140 ILE B C 1
ATOM 1419 O O . ILE B 1 59 ? 83.423 -2.789 -3.656 1.00 50.57 140 ILE B O 1
ATOM 1424 N N . LEU B 1 60 ? 84.103 -1.943 -5.623 1.00 49.07 141 LEU B N 1
ATOM 1425 C CA . LEU B 1 60 ? 83.753 -0.556 -5.307 1.00 47.78 141 LEU B CA 1
ATOM 1426 C C . LEU B 1 60 ? 84.478 0.065 -4.127 1.00 47.16 141 LEU B C 1
ATOM 1427 O O . LEU B 1 60 ? 84.139 1.176 -3.727 1.00 47.12 141 LEU B O 1
ATOM 1432 N N . LYS B 1 61 ? 85.472 -0.635 -3.583 1.00 51.94 142 LYS B N 1
ATOM 1433 C CA . LYS B 1 61 ? 86.233 -0.139 -2.432 1.00 53.41 142 LYS B CA 1
ATOM 1434 C C . LYS B 1 61 ? 86.716 1.308 -2.578 1.00 53.96 142 LYS B C 1
ATOM 1435 O O . LYS B 1 61 ? 86.469 2.149 -1.713 1.00 53.29 142 LYS B O 1
ATOM 1441 N N . GLU B 1 62 ? 87.409 1.577 -3.681 1.00 56.69 143 GLU B N 1
ATOM 1442 C CA . GLU B 1 62 ? 87.954 2.895 -3.997 1.00 55.25 143 GLU B CA 1
ATOM 1443 C C . GLU B 1 62 ? 86.836 3.944 -4.095 1.00 52.80 143 GLU B C 1
ATOM 1444 O O . GLU B 1 62 ? 86.905 5.025 -3.498 1.00 48.94 143 GLU B O 1
ATOM 1450 N N . GLU B 1 63 ? 85.809 3.586 -4.864 1.00 51.08 144 GLU B N 1
ATOM 1451 C CA . GLU B 1 63 ? 84.648 4.427 -5.124 1.00 50.41 144 GLU B CA 1
ATOM 1452 C C . GLU B 1 63 ? 83.889 4.931 -3.913 1.00 50.61 144 GLU B C 1
ATOM 1453 O O . GLU B 1 63 ? 83.555 6.106 -3.852 1.00 50.64 144 GLU B O 1
ATOM 1459 N N . LEU B 1 64 ? 83.601 4.055 -2.955 1.00 51.60 145 LEU B N 1
ATOM 1460 C CA . LEU B 1 64 ? 82.841 4.492 -1.794 1.00 53.06 145 LEU B CA 1
ATOM 1461 C C . LEU B 1 64 ? 83.661 4.984 -0.602 1.00 53.71 145 LEU B C 1
ATOM 1462 O O . LEU B 1 64 ? 83.105 5.389 0.417 1.00 54.43 145 LEU B O 1
ATOM 1467 N N . GLU B 1 65 ? 84.983 4.956 -0.715 1.00 54.94 146 GLU B N 1
ATOM 1468 C CA . GLU B 1 65 ? 85.809 5.484 0.360 1.00 57.75 146 GLU B CA 1
ATOM 1469 C C . GLU B 1 65 ? 85.800 6.981 0.101 1.00 55.93 146 GLU B C 1
ATOM 1470 O O . GLU B 1 65 ? 85.951 7.790 1.009 1.00 58.77 146 GLU B O 1
ATOM 1476 N N . LYS B 1 66 ? 85.608 7.324 -1.167 1.00 54.89 147 LYS B N 1
ATOM 1477 C CA . LYS B 1 66 ? 85.572 8.703 -1.628 1.00 53.03 147 LYS B CA 1
ATOM 1478 C C . LYS B 1 66 ? 84.171 9.311 -1.533 1.00 49.09 147 LYS B C 1
ATOM 1479 O O . LYS B 1 66 ? 84.015 10.520 -1.600 1.00 49.61 147 LYS B O 1
ATOM 1485 N N . ALA B 1 67 ? 83.159 8.464 -1.374 1.00 45.84 148 ALA B N 1
ATOM 1486 C CA . ALA B 1 67 ? 81.770 8.910 -1.280 1.00 47.54 148 ALA B CA 1
ATOM 1487 C C . ALA B 1 67 ? 81.206 8.980 0.150 1.00 47.05 148 ALA B C 1
ATOM 1488 O O . ALA B 1 67 ? 80.276 9.737 0.413 1.00 49.69 148 ALA B O 1
ATOM 1490 N N . VAL B 1 68 ? 81.756 8.197 1.071 1.00 46.79 149 VAL B N 1
ATOM 1491 C CA . VAL B 1 68 ? 81.277 8.206 2.450 1.00 45.42 149 VAL B CA 1
ATOM 1492 C C . VAL B 1 68 ? 82.381 8.681 3.384 1.00 49.03 149 VAL B C 1
ATOM 1493 O O . VAL B 1 68 ? 83.539 8.764 2.994 1.00 54.13 149 VAL B O 1
ATOM 1497 N N . THR B 1 69 ? 82.030 8.999 4.624 1.00 50.01 150 THR B N 1
ATOM 1498 C CA . THR B 1 69 ? 83.037 9.460 5.572 1.00 48.38 150 THR B CA 1
ATOM 1499 C C . THR B 1 69 ? 84.033 8.331 5.782 1.00 49.32 150 THR B C 1
ATOM 1500 O O . THR B 1 69 ? 85.235 8.558 5.764 1.00 47.48 150 THR B O 1
ATOM 1504 N N . ARG B 1 70 ? 83.522 7.112 5.952 1.00 47.85 151 ARG B N 1
ATOM 1505 C CA . ARG B 1 70 ? 84.365 5.937 6.167 1.00 45.39 151 ARG B CA 1
ATOM 1506 C C . ARG B 1 70 ? 83.822 4.640 5.557 1.00 43.07 151 ARG B C 1
ATOM 1507 O O . ARG B 1 70 ? 82.659 4.281 5.755 1.00 46.09 151 ARG B O 1
ATOM 1515 N N . HIS B 1 71 ? 84.673 3.934 4.826 1.00 39.72 152 HIS B N 1
ATOM 1516 C CA . HIS B 1 71 ? 84.278 2.672 4.226 1.00 41.35 152 HIS B CA 1
ATOM 1517 C C . HIS B 1 71 ? 85.078 1.513 4.805 1.00 43.07 152 HIS B C 1
ATOM 1518 O O . HIS B 1 71 ? 86.301 1.512 4.745 1.00 41.53 152 HIS B O 1
ATOM 1525 N N . ILE B 1 72 ? 84.384 0.518 5.349 1.00 43.55 153 ILE B N 1
ATOM 1526 C CA . ILE B 1 72 ? 85.041 -0.650 5.942 1.00 43.97 153 ILE B CA 1
ATOM 1527 C C . ILE B 1 72 ? 84.870 -1.913 5.106 1.00 42.96 153 ILE B C 1
ATOM 1528 O O . ILE B 1 72 ? 83.768 -2.214 4.643 1.00 42.52 153 ILE B O 1
ATOM 1533 N N . VAL B 1 73 ? 85.958 -2.655 4.921 1.00 43.17 154 VAL B N 1
ATOM 1534 C CA . VAL B 1 73 ? 85.895 -3.895 4.157 1.00 45.68 154 VAL B CA 1
ATOM 1535 C C . VAL B 1 73 ? 86.428 -5.024 5.032 1.00 45.64 154 VAL B C 1
ATOM 1536 O O . VAL B 1 73 ? 87.515 -4.921 5.595 1.00 41.07 154 VAL B O 1
ATOM 1540 N N . GLU B 1 74 ? 85.646 -6.091 5.157 1.00 48.05 155 GLU B N 1
ATOM 1541 C CA . GLU B 1 74 ? 86.034 -7.254 5.947 1.00 47.82 155 GLU B CA 1
ATOM 1542 C C . GLU B 1 74 ? 86.081 -8.470 5.024 1.00 48.28 155 GLU B C 1
ATOM 1543 O O . GLU B 1 74 ? 85.076 -9.164 4.864 1.00 49.32 155 GLU B O 1
ATOM 1549 N N . PRO B 1 75 ? 87.250 -8.744 4.401 1.00 48.98 156 PRO B N 1
ATOM 1550 C CA . PRO B 1 75 ? 87.416 -9.883 3.485 1.00 49.81 156 PRO B CA 1
ATOM 1551 C C . PRO B 1 75 ? 87.619 -11.210 4.207 1.00 50.01 156 PRO B C 1
ATOM 1552 O O . PRO B 1 75 ? 88.631 -11.425 4.868 1.00 49.62 156 PRO B O 1
ATOM 1556 N N . VAL B 1 76 ? 86.641 -12.093 4.079 1.00 52.39 157 VAL B N 1
ATOM 1557 C CA . VAL B 1 76 ? 86.708 -13.395 4.704 1.00 52.41 157 VAL B CA 1
ATOM 1558 C C . VAL B 1 76 ? 87.315 -14.359 3.672 1.00 54.52 157 VAL B C 1
ATOM 1559 O O . VAL B 1 76 ? 86.933 -14.350 2.496 1.00 50.55 157 VAL B O 1
ATOM 1563 N N . PRO B 1 77 ? 88.292 -15.184 4.095 1.00 55.39 158 PRO B N 1
ATOM 1564 C CA . PRO B 1 77 ? 88.966 -16.156 3.224 1.00 55.59 158 PRO B CA 1
ATOM 1565 C C . PRO B 1 77 ? 88.040 -17.255 2.702 1.00 58.55 158 PRO B C 1
ATOM 1566 O O . PRO B 1 77 ? 87.371 -17.943 3.477 1.00 59.09 158 PRO B O 1
ATOM 1570 N N . LEU B 1 78 ? 88.013 -17.425 1.384 1.00 58.83 159 LEU B N 1
ATOM 1571 C CA . LEU B 1 78 ? 87.155 -18.431 0.772 1.00 58.63 159 LEU B CA 1
ATOM 1572 C C . LEU B 1 78 ? 87.811 -19.805 0.781 1.00 58.29 159 LEU B C 1
ATOM 1573 O O . LEU B 1 78 ? 88.570 -20.130 -0.128 1.00 57.75 159 LEU B O 1
ATOM 1578 N N . ASN B 1 79 ? 87.520 -20.603 1.807 1.00 59.01 160 ASN B N 1
ATOM 1579 C CA . ASN B 1 79 ? 88.064 -21.956 1.917 1.00 60.87 160 ASN B CA 1
ATOM 1580 C C . ASN B 1 79 ? 87.366 -22.899 0.913 1.00 63.02 160 ASN B C 1
ATOM 1581 O O . ASN B 1 79 ? 86.201 -23.271 1.096 1.00 63.91 160 ASN B O 1
ATOM 1586 N N . PRO B 1 80 ? 88.082 -23.312 -0.152 1.00 63.17 161 PRO B N 1
ATOM 1587 C CA . PRO B 1 80 ? 87.553 -24.199 -1.195 1.00 64.65 161 PRO B CA 1
ATOM 1588 C C . PRO B 1 80 ? 87.500 -25.676 -0.817 1.00 64.11 161 PRO B C 1
ATOM 1589 O O . PRO B 1 80 ? 87.241 -26.532 -1.660 1.00 63.88 161 PRO B O 1
ATOM 1593 N N . ASN B 1 81 ? 87.748 -25.979 0.449 1.00 65.88 162 ASN B N 1
ATOM 1594 C CA . ASN B 1 81 ? 87.736 -27.362 0.902 1.00 64.57 162 ASN B CA 1
ATOM 1595 C C . ASN B 1 81 ? 86.484 -27.639 1.721 1.00 62.05 162 ASN B C 1
ATOM 1596 O O . ASN B 1 81 ? 86.419 -28.631 2.445 1.00 61.41 162 ASN B O 1
ATOM 1601 N N . GLN B 1 82 ? 85.500 -26.749 1.615 1.00 59.35 163 GLN B N 1
ATOM 1602 C CA . GLN B 1 82 ? 84.244 -26.895 2.345 1.00 57.78 163 GLN B CA 1
ATOM 1603 C C . GLN B 1 82 ? 83.092 -26.442 1.481 1.00 55.96 163 GLN B C 1
ATOM 1604 O O . GLN B 1 82 ? 83.244 -25.527 0.669 1.00 58.32 163 GLN B O 1
ATOM 1610 N N . ASP B 1 83 ? 81.931 -27.062 1.674 1.00 54.40 164 ASP B N 1
ATOM 1611 C CA . ASP B 1 83 ? 80.755 -26.671 0.915 1.00 53.49 164 ASP B CA 1
ATOM 1612 C C . ASP B 1 83 ? 80.588 -25.175 1.146 1.00 52.63 164 ASP B C 1
ATOM 1613 O O . ASP B 1 83 ? 80.993 -24.646 2.183 1.00 56.24 164 ASP B O 1
ATOM 1618 N N . PHE B 1 84 ? 80.014 -24.490 0.170 1.00 49.39 165 PHE B N 1
ATOM 1619 C CA . PHE B 1 84 ? 79.840 -23.055 0.280 1.00 48.50 165 PHE B CA 1
ATOM 1620 C C . PHE B 1 84 ? 79.081 -22.622 1.533 1.00 49.14 165 PHE B C 1
ATOM 1621 O O . PHE B 1 84 ? 79.281 -21.525 2.047 1.00 51.77 165 PHE B O 1
ATOM 1629 N N . LEU B 1 85 ? 78.205 -23.486 2.018 1.00 52.64 166 LEU B N 1
ATOM 1630 C CA . LEU B 1 85 ? 77.433 -23.194 3.216 1.00 50.78 166 LEU B CA 1
ATOM 1631 C C . LEU B 1 85 ? 78.362 -22.967 4.413 1.00 49.98 166 LEU B C 1
ATOM 1632 O O . LEU B 1 85 ? 78.185 -22.027 5.187 1.00 51.50 166 LEU B O 1
ATOM 1637 N N . ALA B 1 86 ? 79.348 -23.846 4.554 1.00 48.27 167 ALA B N 1
ATOM 1638 C CA . ALA B 1 86 ? 80.308 -23.759 5.633 1.00 50.12 167 ALA B CA 1
ATOM 1639 C C . ALA B 1 86 ? 81.072 -22.448 5.567 1.00 49.76 167 ALA B C 1
ATOM 1640 O O . ALA B 1 86 ? 81.459 -21.908 6.600 1.00 48.52 167 ALA B O 1
ATOM 1642 N N . ASN B 1 87 ? 81.282 -21.942 4.352 1.00 48.36 168 ASN B N 1
ATOM 1643 C CA . ASN B 1 87 ? 82.009 -20.685 4.135 1.00 49.52 168 ASN B CA 1
ATOM 1644 C C . ASN B 1 87 ? 81.181 -19.434 4.412 1.00 48.69 168 ASN B C 1
ATOM 1645 O O . ASN B 1 87 ? 81.706 -18.436 4.903 1.00 50.04 168 ASN B O 1
ATOM 1658 N N . LYS B 1 89 ? 78.953 -19.240 6.541 1.00 47.34 170 LYS B N 1
ATOM 1659 C CA . LYS B 1 89 ? 78.836 -19.221 7.991 1.00 46.90 170 LYS B CA 1
ATOM 1660 C C . LYS B 1 89 ? 79.914 -18.307 8.574 1.00 47.03 170 LYS B C 1
ATOM 1661 O O . LYS B 1 89 ? 79.699 -17.641 9.588 1.00 45.98 170 LYS B O 1
ATOM 1667 N N . ASN B 1 90 ? 81.066 -18.267 7.907 1.00 47.36 171 ASN B N 1
ATOM 1668 C CA . ASN B 1 90 ? 82.174 -17.429 8.340 1.00 46.60 171 ASN B CA 1
ATOM 1669 C C . ASN B 1 90 ? 81.876 -15.966 8.081 1.00 46.43 171 ASN B C 1
ATOM 1670 O O . ASN B 1 90 ? 82.230 -15.104 8.883 1.00 48.09 171 ASN B O 1
ATOM 1675 N N . VAL B 1 91 ? 81.238 -15.687 6.950 1.00 43.65 172 VAL B N 1
ATOM 1676 C CA . VAL B 1 91 ? 80.882 -14.314 6.603 1.00 43.40 172 VAL B CA 1
ATOM 1677 C C . VAL B 1 91 ? 79.783 -13.838 7.544 1.00 42.63 172 VAL B C 1
ATOM 1678 O O . VAL B 1 91 ? 79.766 -12.681 7.957 1.00 36.30 172 VAL B O 1
ATOM 1682 N N . SER B 1 92 ? 78.861 -14.736 7.870 1.00 43.28 173 SER B N 1
ATOM 1683 C CA . SER B 1 92 ? 77.782 -14.411 8.790 1.00 45.91 173 SER B CA 1
ATOM 1684 C C . SER B 1 92 ? 78.372 -14.048 10.158 1.00 49.15 173 SER B C 1
ATOM 1685 O O . SER B 1 92 ? 77.924 -13.110 10.810 1.00 46.35 173 SER B O 1
ATOM 1688 N N . GLN B 1 93 ? 79.381 -14.797 10.588 1.00 48.71 174 GLN B N 1
ATOM 1689 C CA . GLN B 1 93 ? 80.041 -14.548 11.864 1.00 49.86 174 GLN B CA 1
ATOM 1690 C C . GLN B 1 93 ? 80.774 -13.208 11.875 1.00 48.21 174 GLN B C 1
ATOM 1691 O O . GLN B 1 93 ? 80.597 -12.408 12.785 1.00 45.64 174 GLN B O 1
ATOM 1697 N N . ARG B 1 94 ? 81.611 -12.984 10.867 1.00 45.37 175 ARG B N 1
ATOM 1698 C CA . ARG B 1 94 ? 82.379 -11.749 10.736 1.00 45.84 175 ARG B CA 1
ATOM 1699 C C . ARG B 1 94 ? 81.442 -10.548 10.692 1.00 47.21 175 ARG B C 1
ATOM 1700 O O . ARG B 1 94 ? 81.798 -9.447 11.111 1.00 49.19 175 ARG B O 1
ATOM 1708 N N . LEU B 1 95 ? 80.237 -10.777 10.179 1.00 45.12 176 LEU B N 1
ATOM 1709 C CA . LEU B 1 95 ? 79.223 -9.735 10.048 1.00 44.76 176 LEU B CA 1
ATOM 1710 C C . LEU B 1 95 ? 78.605 -9.322 11.390 1.00 44.12 176 LEU B C 1
ATOM 1711 O O . LEU B 1 95 ? 78.402 -8.130 11.645 1.00 43.03 176 LEU B O 1
ATOM 1716 N N . LYS B 1 96 ? 78.301 -10.298 12.240 1.00 44.94 177 LYS B N 1
ATOM 1717 C CA . LYS B 1 96 ? 77.717 -10.005 13.545 1.00 49.83 177 LYS B CA 1
ATOM 1718 C C . LYS B 1 96 ? 78.774 -9.327 14.398 1.00 50.22 177 LYS B C 1
ATOM 1719 O O . LYS B 1 96 ? 78.510 -8.315 15.049 1.00 51.79 177 LYS B O 1
ATOM 1725 N N . GLU B 1 97 ? 79.976 -9.898 14.378 1.00 50.30 178 GLU B N 1
ATOM 1726 C CA . GLU B 1 97 ? 81.101 -9.387 15.154 1.00 47.80 178 GLU B CA 1
ATOM 1727 C C . GLU B 1 97 ? 81.450 -7.929 14.866 1.00 45.85 178 GLU B C 1
ATOM 1728 O O . GLU B 1 97 ? 81.600 -7.140 15.796 1.00 47.41 178 GLU B O 1
ATOM 1734 N N . LYS B 1 98 ? 81.576 -7.570 13.590 1.00 46.82 179 LYS B N 1
ATOM 1735 C CA . LYS B 1 98 ? 81.926 -6.198 13.217 1.00 46.07 179 LYS B CA 1
ATOM 1736 C C . LYS B 1 98 ? 80.840 -5.186 13.561 1.00 44.91 179 LYS B C 1
ATOM 1737 O O . LYS B 1 98 ? 81.139 -4.063 13.971 1.00 45.81 179 LYS B O 1
ATOM 1743 N N . VAL B 1 99 ? 79.582 -5.582 13.384 1.00 48.99 180 VAL B N 1
ATOM 1744 C CA . VAL B 1 99 ? 78.446 -4.714 13.692 1.00 50.62 180 VAL B CA 1
ATOM 1745 C C . VAL B 1 99 ? 78.356 -4.524 15.207 1.00 50.17 180 VAL B C 1
ATOM 1746 O O . VAL B 1 99 ? 78.265 -3.403 15.703 1.00 51.73 180 VAL B O 1
ATOM 1750 N N . ARG B 1 100 ? 78.375 -5.639 15.929 1.00 51.26 181 ARG B N 1
ATOM 1751 C CA . ARG B 1 100 ? 78.341 -5.626 17.380 1.00 52.25 181 ARG B CA 1
ATOM 1752 C C . ARG B 1 100 ? 79.438 -4.677 17.856 1.00 50.80 181 ARG B C 1
ATOM 1753 O O . ARG B 1 100 ? 79.241 -3.873 18.758 1.00 50.48 181 ARG B O 1
ATOM 1761 N N . GLU B 1 101 ? 80.598 -4.787 17.226 1.00 49.88 182 GLU B N 1
ATOM 1762 C CA . GLU B 1 101 ? 81.756 -3.972 17.553 1.00 53.68 182 GLU B CA 1
ATOM 1763 C C . GLU B 1 101 ? 81.590 -2.485 17.225 1.00 53.57 182 GLU B C 1
ATOM 1764 O O . GLU B 1 101 ? 82.121 -1.625 17.927 1.00 57.71 182 GLU B O 1
ATOM 1770 N N . LEU B 1 102 ? 80.863 -2.184 16.155 1.00 51.17 183 LEU B N 1
ATOM 1771 C CA . LEU B 1 102 ? 80.647 -0.805 15.745 1.00 50.04 183 LEU B CA 1
ATOM 1772 C C . LEU B 1 102 ? 79.526 -0.119 16.506 1.00 49.93 183 LEU B C 1
ATOM 1773 O O . LEU B 1 102 ? 79.490 1.102 16.593 1.00 47.54 183 LEU B O 1
ATOM 1778 N N . LEU B 1 103 ? 78.600 -0.905 17.036 1.00 53.17 184 LEU B N 1
ATOM 1779 C CA . LEU B 1 103 ? 77.486 -0.357 17.793 1.00 55.95 184 LEU B CA 1
ATOM 1780 C C . LEU B 1 103 ? 77.876 -0.231 19.256 1.00 60.46 184 LEU B C 1
ATOM 1781 O O . LEU B 1 103 ? 77.402 0.662 19.963 1.00 61.17 184 LEU B O 1
ATOM 1786 N N . GLU B 1 104 ? 78.741 -1.140 19.699 1.00 64.75 185 GLU B N 1
ATOM 1787 C CA . GLU B 1 104 ? 79.227 -1.155 21.076 1.00 67.09 185 GLU B CA 1
ATOM 1788 C C . GLU B 1 104 ? 80.305 -0.088 21.184 1.00 68.95 185 GLU B C 1
ATOM 1789 O O . GLU B 1 104 ? 80.636 0.373 22.277 1.00 70.51 185 GLU B O 1
ATOM 1795 N N . SER B 1 105 ? 80.848 0.290 20.029 1.00 68.68 186 SER B N 1
ATOM 1796 C CA . SER B 1 105 ? 81.863 1.329 19.955 1.00 67.42 186 SER B CA 1
ATOM 1797 C C . SER B 1 105 ? 81.111 2.660 19.859 1.00 68.36 186 SER B C 1
ATOM 1798 O O . SER B 1 105 ? 80.542 3.132 20.844 1.00 71.33 186 SER B O 1
ATOM 1801 N N . GLU B 1 106 ? 81.089 3.247 18.669 1.00 67.95 187 GLU B N 1
ATOM 1802 C CA . GLU B 1 106 ? 80.404 4.517 18.446 1.00 67.74 187 GLU B CA 1
ATOM 1803 C C . GLU B 1 106 ? 78.874 4.398 18.479 1.00 67.50 187 GLU B C 1
ATOM 1804 O O . GLU B 1 106 ? 78.326 3.304 18.655 1.00 67.23 187 GLU B O 1
ATOM 1810 N N . ASP B 1 107 ? 78.191 5.532 18.327 1.00 66.34 188 ASP B N 1
ATOM 1811 C CA . ASP B 1 107 ? 76.731 5.551 18.338 1.00 66.92 188 ASP B CA 1
ATOM 1812 C C . ASP B 1 107 ? 76.207 5.915 16.962 1.00 64.45 188 ASP B C 1
ATOM 1813 O O . ASP B 1 107 ? 76.782 6.750 16.269 1.00 63.58 188 ASP B O 1
ATOM 1818 N N . TRP B 1 108 ? 75.106 5.284 16.571 1.00 60.88 189 TRP B N 1
ATOM 1819 C CA . TRP B 1 108 ? 74.532 5.517 15.257 1.00 57.31 189 TRP B CA 1
ATOM 1820 C C . TRP B 1 108 ? 73.088 5.955 15.333 1.00 54.61 189 TRP B C 1
ATOM 1821 O O . TRP B 1 108 ? 72.402 5.698 16.319 1.00 56.58 189 TRP B O 1
ATOM 1832 N N . ASP B 1 109 ? 72.633 6.610 14.270 1.00 52.50 190 ASP B N 1
ATOM 1833 C CA . ASP B 1 109 ? 71.263 7.087 14.185 1.00 50.97 190 ASP B CA 1
ATOM 1834 C C . ASP B 1 109 ? 70.416 6.129 13.362 1.00 49.20 190 ASP B C 1
ATOM 1835 O O . ASP B 1 109 ? 69.204 6.038 13.552 1.00 50.47 190 ASP B O 1
ATOM 1840 N N . LEU B 1 110 ? 71.063 5.412 12.451 1.00 49.22 191 LEU B N 1
ATOM 1841 C CA . LEU B 1 110 ? 70.359 4.469 11.598 1.00 46.30 191 LEU B CA 1
ATOM 1842 C C . LEU B 1 110 ? 71.280 3.401 11.021 1.00 44.87 191 LEU B C 1
ATOM 1843 O O . LEU B 1 110 ? 72.482 3.612 10.860 1.00 43.82 191 LEU B O 1
ATOM 1848 N N . VAL B 1 111 ? 70.698 2.245 10.728 1.00 40.34 192 VAL B N 1
ATOM 1849 C CA . VAL B 1 111 ? 71.429 1.156 10.106 1.00 44.19 192 VAL B CA 1
ATOM 1850 C C . VAL B 1 111 ? 70.587 0.662 8.932 1.00 42.71 192 VAL B C 1
ATOM 1851 O O . VAL B 1 111 ? 69.379 0.474 9.053 1.00 38.59 192 VAL B O 1
ATOM 1855 N N . PHE B 1 112 ? 71.233 0.504 7.784 1.00 43.80 193 PHE B N 1
ATOM 1856 C CA . PHE B 1 112 ? 70.565 0.032 6.587 1.00 41.10 193 PHE B CA 1
ATOM 1857 C C . PHE B 1 112 ? 71.394 -1.082 5.985 1.00 42.57 193 PHE B C 1
ATOM 1858 O O . PHE B 1 112 ? 72.606 -0.970 5.876 1.00 45.76 193 PHE B O 1
ATOM 1874 N N . VAL B 1 114 ? 71.659 -4.460 2.956 1.00 40.45 195 VAL B N 1
ATOM 1875 C CA . VAL B 1 114 ? 71.230 -5.192 1.776 1.00 32.63 195 VAL B CA 1
ATOM 1876 C C . VAL B 1 114 ? 72.136 -6.430 1.628 1.00 27.75 195 VAL B C 1
ATOM 1877 O O . VAL B 1 114 ? 73.342 -6.321 1.485 1.00 30.40 195 VAL B O 1
ATOM 1881 N N . GLY B 1 115 ? 71.531 -7.606 1.708 1.00 26.46 196 GLY B N 1
ATOM 1882 C CA . GLY B 1 115 ? 72.260 -8.852 1.579 1.00 24.63 196 GLY B CA 1
ATOM 1883 C C . GLY B 1 115 ? 71.290 -10.007 1.772 1.00 26.90 196 GLY B C 1
ATOM 1884 O O . GLY B 1 115 ? 70.087 -9.767 1.909 1.00 30.17 196 GLY B O 1
ATOM 1885 N N . PRO B 1 116 ? 71.759 -11.269 1.787 1.00 29.94 197 PRO B N 1
ATOM 1886 C CA . PRO B 1 116 ? 70.812 -12.375 1.976 1.00 33.05 197 PRO B CA 1
ATOM 1887 C C . PRO B 1 116 ? 69.951 -12.163 3.205 1.00 36.46 197 PRO B C 1
ATOM 1888 O O . PRO B 1 116 ? 70.402 -11.574 4.196 1.00 33.63 197 PRO B O 1
ATOM 1892 N N . VAL B 1 117 ? 68.705 -12.630 3.121 1.00 37.76 198 VAL B N 1
ATOM 1893 C CA . VAL B 1 117 ? 67.728 -12.474 4.196 1.00 41.61 198 VAL B CA 1
ATOM 1894 C C . VAL B 1 117 ? 68.127 -13.199 5.483 1.00 40.72 198 VAL B C 1
ATOM 1895 O O . VAL B 1 117 ? 67.585 -12.941 6.555 1.00 44.02 198 VAL B O 1
ATOM 1899 N N . GLY B 1 118 ? 69.099 -14.093 5.370 1.00 44.92 199 GLY B N 1
ATOM 1900 C CA . GLY B 1 118 ? 69.562 -14.827 6.534 1.00 46.61 199 GLY B CA 1
ATOM 1901 C C . GLY B 1 118 ? 70.551 -14.025 7.355 1.00 47.85 199 GLY B C 1
ATOM 1902 O O . GLY B 1 118 ? 70.712 -14.249 8.553 1.00 50.45 199 GLY B O 1
ATOM 1903 N N . ASP B 1 119 ? 71.226 -13.092 6.696 1.00 47.75 200 ASP B N 1
ATOM 1904 C CA . ASP B 1 119 ? 72.193 -12.236 7.358 1.00 46.97 200 ASP B CA 1
ATOM 1905 C C . ASP B 1 119 ? 71.477 -10.997 7.846 1.00 47.26 200 ASP B C 1
ATOM 1906 O O . ASP B 1 119 ? 71.897 -10.385 8.826 1.00 45.17 200 ASP B O 1
ATOM 1911 N N . GLN B 1 120 ? 70.402 -10.625 7.154 1.00 42.93 201 GLN B N 1
ATOM 1912 C CA . GLN B 1 120 ? 69.627 -9.456 7.548 1.00 47.57 201 GLN B CA 1
ATOM 1913 C C . GLN B 1 120 ? 68.968 -9.746 8.881 1.00 47.34 201 GLN B C 1
ATOM 1914 O O . GLN B 1 120 ? 68.783 -8.858 9.700 1.00 46.75 201 GLN B O 1
ATOM 1920 N N . LYS B 1 121 ? 68.616 -11.003 9.091 1.00 48.04 202 LYS B N 1
ATOM 1921 C CA . LYS B 1 121 ? 68.010 -11.414 10.335 1.00 49.40 202 LYS B CA 1
ATOM 1922 C C . LYS B 1 121 ? 69.045 -11.350 11.452 1.00 52.81 202 LYS B C 1
ATOM 1923 O O . LYS B 1 121 ? 68.817 -10.713 12.481 1.00 53.26 202 LYS B O 1
ATOM 1929 N N . GLN B 1 122 ? 70.183 -12.011 11.244 1.00 52.60 203 GLN B N 1
ATOM 1930 C CA . GLN B 1 122 ? 71.252 -12.043 12.247 1.00 51.12 203 GLN B CA 1
ATOM 1931 C C . GLN B 1 122 ? 71.776 -10.653 12.606 1.00 51.49 203 GLN B C 1
ATOM 1932 O O . GLN B 1 122 ? 72.168 -10.393 13.746 1.00 51.91 203 GLN B O 1
ATOM 1938 N N . VAL B 1 123 ? 71.786 -9.766 11.622 1.00 49.73 204 VAL B N 1
ATOM 1939 C CA . VAL B 1 123 ? 72.246 -8.404 11.827 1.00 46.04 204 VAL B CA 1
ATOM 1940 C C . VAL B 1 123 ? 71.163 -7.598 12.528 1.00 46.53 204 VAL B C 1
ATOM 1941 O O . VAL B 1 123 ? 71.464 -6.658 13.256 1.00 45.03 204 VAL B O 1
ATOM 1945 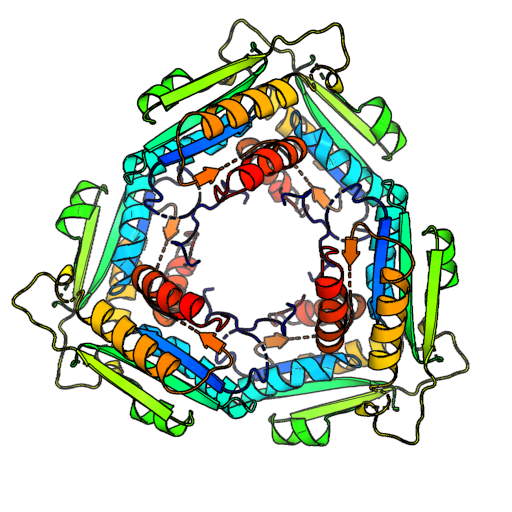N N . PHE B 1 124 ? 69.905 -7.968 12.312 1.00 46.83 205 PHE B N 1
ATOM 1946 C CA . PHE B 1 124 ? 68.793 -7.271 12.943 1.00 49.57 205 PHE B CA 1
ATOM 1947 C C . PHE B 1 124 ? 68.780 -7.551 14.447 1.00 50.22 205 PHE B C 1
ATOM 1948 O O . PHE B 1 124 ? 68.408 -6.696 15.254 1.00 52.29 205 PHE B O 1
ATOM 1956 N N . GLU B 1 125 ? 69.203 -8.753 14.815 1.00 51.64 206 GLU B N 1
ATOM 1957 C CA . GLU B 1 125 ? 69.251 -9.149 16.216 1.00 54.62 206 GLU B CA 1
ATOM 1958 C C . GLU B 1 125 ? 70.256 -8.277 16.979 1.00 54.01 206 GLU B C 1
ATOM 1959 O O . GLU B 1 125 ? 70.018 -7.873 18.120 1.00 48.56 206 GLU B O 1
ATOM 1965 N N . VAL B 1 126 ? 71.385 -8.001 16.335 1.00 54.78 207 VAL B N 1
ATOM 1966 C CA . VAL B 1 126 ? 72.434 -7.188 16.926 1.00 54.51 207 VAL B CA 1
ATOM 1967 C C . VAL B 1 126 ? 71.978 -5.740 17.058 1.00 54.66 207 VAL B C 1
ATOM 1968 O O . VAL B 1 126 ? 72.330 -5.048 18.018 1.00 55.71 207 VAL B O 1
ATOM 1972 N N . VAL B 1 127 ? 71.184 -5.289 16.095 1.00 54.23 208 VAL B N 1
ATOM 1973 C CA . VAL B 1 127 ? 70.707 -3.915 16.088 1.00 56.60 208 VAL B CA 1
ATOM 1974 C C . VAL B 1 127 ? 69.595 -3.656 17.088 1.00 56.47 208 VAL B C 1
ATOM 1975 O O . VAL B 1 127 ? 69.620 -2.645 17.786 1.00 55.84 208 VAL B O 1
ATOM 1979 N N . LYS B 1 128 ? 68.621 -4.560 17.157 1.00 58.91 209 LYS B N 1
ATOM 1980 C CA . LYS B 1 128 ? 67.512 -4.393 18.094 1.00 59.38 209 LYS B CA 1
ATOM 1981 C C . LYS B 1 128 ? 68.095 -4.404 19.507 1.00 59.94 209 LYS B C 1
ATOM 1982 O O . LYS B 1 128 ? 67.484 -3.924 20.464 1.00 61.32 209 LYS B O 1
ATOM 1988 N N . GLU B 1 129 ? 69.303 -4.942 19.612 1.00 58.09 210 GLU B N 1
ATOM 1989 C CA . GLU B 1 129 ? 70.015 -5.049 20.874 1.00 61.25 210 GLU B CA 1
ATOM 1990 C C . GLU B 1 129 ? 70.450 -3.692 21.420 1.00 60.83 210 GLU B C 1
ATOM 1991 O O . GLU B 1 129 ? 70.481 -3.489 22.632 1.00 60.77 210 GLU B O 1
ATOM 1997 N N . TYR B 1 130 ? 70.782 -2.768 20.518 1.00 59.18 211 TYR B N 1
ATOM 1998 C CA . TYR B 1 130 ? 71.259 -1.434 20.902 1.00 59.68 211 TYR B CA 1
ATOM 1999 C C . TYR B 1 130 ? 70.279 -0.266 20.780 1.00 58.03 211 TYR B C 1
ATOM 2000 O O . TYR B 1 130 ? 70.632 0.871 21.090 1.00 55.30 211 TYR B O 1
ATOM 2009 N N . GLY B 1 131 ? 69.061 -0.541 20.325 1.00 57.01 212 GLY B N 1
ATOM 2010 C CA . GLY B 1 131 ? 68.068 0.513 20.188 1.00 57.13 212 GLY B CA 1
ATOM 2011 C C . GLY B 1 131 ? 68.244 1.409 18.972 1.00 56.17 212 GLY B C 1
ATOM 2012 O O . GLY B 1 131 ? 67.739 2.541 18.952 1.00 55.25 212 GLY B O 1
ATOM 2013 N N . VAL B 1 132 ? 68.969 0.913 17.966 1.00 54.65 213 VAL B N 1
ATOM 2014 C CA . VAL B 1 132 ? 69.199 1.662 16.723 1.00 55.13 213 VAL B CA 1
ATOM 2015 C C . VAL B 1 132 ? 68.168 1.239 15.665 1.00 53.95 213 VAL B C 1
ATOM 2016 O O . VAL B 1 132 ? 67.987 0.052 15.413 1.00 50.39 213 VAL B O 1
ATOM 2020 N N . PRO B 1 133 ? 67.472 2.207 15.046 1.00 52.71 214 PRO B N 1
ATOM 2021 C CA . PRO B 1 133 ? 66.463 1.898 14.021 1.00 57.10 214 PRO B CA 1
ATOM 2022 C C . PRO B 1 133 ? 67.069 1.293 12.759 1.00 53.57 214 PRO B C 1
ATOM 2023 O O . PRO B 1 133 ? 68.175 1.656 12.372 1.00 51.48 214 PRO B O 1
ATOM 2035 N N . LEU B 1 135 ? 66.576 -0.368 8.499 1.00 55.96 216 LEU B N 1
ATOM 2036 C CA . LEU B 1 135 ? 65.915 -0.407 7.185 1.00 51.46 216 LEU B CA 1
ATOM 2037 C C . LEU B 1 135 ? 66.525 -1.567 6.357 1.00 49.06 216 LEU B C 1
ATOM 2038 O O . LEU B 1 135 ? 67.727 -1.599 6.109 1.00 49.04 216 LEU B O 1
ATOM 2043 N N . GLU B 1 136 ? 65.700 -2.510 5.920 1.00 46.92 217 GLU B N 1
ATOM 2044 C CA . GLU B 1 136 ? 66.182 -3.656 5.138 1.00 48.64 217 GLU B CA 1
ATOM 2045 C C . GLU B 1 136 ? 65.677 -3.633 3.692 1.00 50.00 217 GLU B C 1
ATOM 2046 O O . GLU B 1 136 ? 64.528 -3.246 3.427 1.00 54.31 217 GLU B O 1
ATOM 2052 N N . HIS B 1 137 ? 66.527 -4.073 2.766 1.00 50.39 218 HIS B N 1
ATOM 2053 C CA . HIS B 1 137 ? 66.137 -4.124 1.357 1.00 50.10 218 HIS B CA 1
ATOM 2054 C C . HIS B 1 137 ? 64.954 -5.128 1.207 1.00 49.71 218 HIS B C 1
ATOM 2055 O O . HIS B 1 137 ? 64.581 -5.736 2.246 1.00 46.00 218 HIS B O 1
ATOM 2062 N N . GLY C 1 7 ? 57.737 6.503 12.704 1.00 58.26 88 GLY C N 1
ATOM 2063 C CA . GLY C 1 7 ? 57.407 7.889 12.268 1.00 56.34 88 GLY C CA 1
ATOM 2064 C C . GLY C 1 7 ? 57.405 8.075 10.757 1.00 56.29 88 GLY C C 1
ATOM 2065 O O . GLY C 1 7 ? 57.937 7.238 10.021 1.00 57.43 88 GLY C O 1
ATOM 2066 N N . PRO C 1 8 ? 56.788 9.159 10.259 1.00 55.24 89 PRO C N 1
ATOM 2067 C CA . PRO C 1 8 ? 56.703 9.482 8.831 1.00 52.72 89 PRO C CA 1
ATOM 2068 C C . PRO C 1 8 ? 58.042 9.941 8.272 1.00 53.51 89 PRO C C 1
ATOM 2069 O O . PRO C 1 8 ? 58.746 10.721 8.896 1.00 55.21 89 PRO C O 1
ATOM 2073 N N . LEU C 1 9 ? 58.387 9.440 7.093 1.00 54.57 90 LEU C N 1
ATOM 2074 C CA . LEU C 1 9 ? 59.637 9.790 6.441 1.00 52.64 90 LEU C CA 1
ATOM 2075 C C . LEU C 1 9 ? 59.384 10.278 5.029 1.00 51.85 90 LEU C C 1
ATOM 2076 O O . LEU C 1 9 ? 58.255 10.236 4.535 1.00 56.76 90 LEU C O 1
ATOM 2081 N N . GLY C 1 10 ? 60.447 10.747 4.384 1.00 48.55 91 GLY C N 1
ATOM 2082 C CA . GLY C 1 10 ? 60.325 11.243 3.028 1.00 44.27 91 GLY C CA 1
ATOM 2083 C C . GLY C 1 10 ? 59.946 10.118 2.097 1.00 41.21 91 GLY C C 1
ATOM 2084 O O . GLY C 1 10 ? 60.148 8.955 2.418 1.00 44.07 91 GLY C O 1
ATOM 2085 N N . THR C 1 11 ? 59.382 10.462 0.948 1.00 37.43 92 THR C N 1
ATOM 2086 C CA . THR C 1 11 ? 58.988 9.458 -0.027 1.00 38.03 92 THR C CA 1
ATOM 2087 C C . THR C 1 11 ? 60.175 8.554 -0.390 1.00 39.08 92 THR C C 1
ATOM 2088 O O . THR C 1 11 ? 61.184 9.020 -0.943 1.00 37.76 92 THR C O 1
ATOM 2092 N N . PRO C 1 12 ? 60.071 7.247 -0.073 1.00 37.80 93 PRO C N 1
ATOM 2093 C CA . PRO C 1 12 ? 61.153 6.317 -0.390 1.00 37.99 93 PRO C CA 1
ATOM 2094 C C . PRO C 1 12 ? 61.302 6.235 -1.907 1.00 40.13 93 PRO C C 1
ATOM 2095 O O . PRO C 1 12 ? 60.346 5.925 -2.623 1.00 40.24 93 PRO C O 1
ATOM 2099 N N . VAL C 1 13 ? 62.505 6.510 -2.391 1.00 41.09 94 VAL C N 1
ATOM 2100 C CA . VAL C 1 13 ? 62.743 6.504 -3.819 1.00 42.46 94 VAL C CA 1
ATOM 2101 C C . VAL C 1 13 ? 64.008 5.711 -4.148 1.00 43.91 94 VAL C C 1
ATOM 2102 O O . VAL C 1 13 ? 64.913 5.612 -3.323 1.00 44.12 94 VAL C O 1
ATOM 2106 N N . PRO C 1 14 ? 64.067 5.103 -5.351 1.00 44.81 95 PRO C N 1
ATOM 2107 C CA . PRO C 1 14 ? 65.227 4.317 -5.786 1.00 44.26 95 PRO C CA 1
ATOM 2108 C C . PRO C 1 14 ? 66.355 5.189 -6.316 1.00 43.37 95 PRO C C 1
ATOM 2109 O O . PRO C 1 14 ? 66.126 6.128 -7.078 1.00 44.10 95 PRO C O 1
ATOM 2121 N N . GLU C 1 16 ? 68.919 5.322 -8.758 1.00 48.24 97 GLU C N 1
ATOM 2122 C CA . GLU C 1 16 ? 69.514 4.802 -9.980 1.00 50.90 97 GLU C CA 1
ATOM 2123 C C . GLU C 1 16 ? 69.706 5.884 -11.024 1.00 52.62 97 GLU C C 1
ATOM 2124 O O . GLU C 1 16 ? 69.246 7.015 -10.863 1.00 53.96 97 GLU C O 1
ATOM 2130 N N . LYS C 1 17 ? 70.395 5.524 -12.101 1.00 53.50 98 LYS C N 1
ATOM 2131 C CA . LYS C 1 17 ? 70.623 6.451 -13.188 1.00 53.22 98 LYS C CA 1
ATOM 2132 C C . LYS C 1 17 ? 69.521 6.207 -14.182 1.00 51.60 98 LYS C C 1
ATOM 2133 O O . LYS C 1 17 ? 69.562 5.228 -14.927 1.00 53.01 98 LYS C O 1
ATOM 2139 N N . PHE C 1 18 ? 68.520 7.076 -14.175 1.00 52.83 99 PHE C N 1
ATOM 2140 C CA . PHE C 1 18 ? 67.418 6.943 -15.119 1.00 51.55 99 PHE C CA 1
ATOM 2141 C C . PHE C 1 18 ? 67.754 7.809 -16.341 1.00 52.49 99 PHE C C 1
ATOM 2142 O O . PHE C 1 18 ? 67.181 7.647 -17.422 1.00 56.12 99 PHE C O 1
ATOM 2150 N N . GLY C 1 19 ? 68.704 8.722 -16.150 1.00 49.11 100 GLY C N 1
ATOM 2151 C CA . GLY C 1 19 ? 69.100 9.611 -17.218 1.00 49.65 100 GLY C CA 1
ATOM 2152 C C . GLY C 1 19 ? 68.677 11.032 -16.913 1.00 47.96 100 GLY C C 1
ATOM 2153 O O . GLY C 1 19 ? 69.174 11.646 -15.973 1.00 44.38 100 GLY C O 1
ATOM 2154 N N . LYS C 1 20 ? 67.745 11.549 -17.704 1.00 46.48 101 LYS C N 1
ATOM 2155 C CA . LYS C 1 20 ? 67.251 12.910 -17.529 1.00 47.69 101 LYS C CA 1
ATOM 2156 C C . LYS C 1 20 ? 65.950 12.863 -16.748 1.00 45.60 101 LYS C C 1
ATOM 2157 O O . LYS C 1 20 ? 64.966 12.282 -17.195 1.00 50.81 101 LYS C O 1
ATOM 2163 N N . ILE C 1 21 ? 65.945 13.484 -15.579 1.00 44.82 102 ILE C N 1
ATOM 2164 C CA . ILE C 1 21 ? 64.766 13.477 -14.713 1.00 40.55 102 ILE C CA 1
ATOM 2165 C C . ILE C 1 21 ? 64.100 14.840 -14.505 1.00 36.07 102 ILE C C 1
ATOM 2166 O O . ILE C 1 21 ? 64.761 15.861 -14.288 1.00 38.52 102 ILE C O 1
ATOM 2171 N N . LEU C 1 22 ? 62.782 14.849 -14.577 1.00 32.92 103 LEU C N 1
ATOM 2172 C CA . LEU C 1 22 ? 62.042 16.070 -14.338 1.00 34.43 103 LEU C CA 1
ATOM 2173 C C . LEU C 1 22 ? 61.404 15.918 -12.961 1.00 32.44 103 LEU C C 1
ATOM 2174 O O . LEU C 1 22 ? 60.401 15.239 -12.819 1.00 32.64 103 LEU C O 1
ATOM 2179 N N . ALA C 1 23 ? 62.000 16.526 -11.946 1.00 29.90 104 ALA C N 1
ATOM 2180 C CA . ALA C 1 23 ? 61.462 16.444 -10.588 1.00 33.41 104 ALA C CA 1
ATOM 2181 C C . ALA C 1 23 ? 60.596 17.673 -10.304 1.00 34.54 104 ALA C C 1
ATOM 2182 O O . ALA C 1 23 ? 61.098 18.796 -10.213 1.00 36.19 104 ALA C O 1
ATOM 2184 N N . ILE C 1 24 ? 59.293 17.442 -10.163 1.00 32.77 105 ILE C N 1
ATOM 2185 C CA . ILE C 1 24 ? 58.322 18.507 -9.922 1.00 34.57 105 ILE C CA 1
ATOM 2186 C C . ILE C 1 24 ? 57.858 18.641 -8.475 1.00 36.15 105 ILE C C 1
ATOM 2187 O O . ILE C 1 24 ? 57.613 17.657 -7.791 1.00 38.54 105 ILE C O 1
ATOM 2192 N N . GLY C 1 25 ? 57.730 19.879 -8.019 1.00 38.09 106 GLY C N 1
ATOM 2193 C CA . GLY C 1 25 ? 57.286 20.125 -6.662 1.00 39.23 106 GLY C CA 1
ATOM 2194 C C . GLY C 1 25 ? 56.252 21.224 -6.679 1.00 37.85 106 GLY C C 1
ATOM 2195 O O . GLY C 1 25 ? 56.559 22.352 -7.040 1.00 41.75 106 GLY C O 1
ATOM 2196 N N . ALA C 1 26 ? 55.022 20.898 -6.307 1.00 33.85 107 ALA C N 1
ATOM 2197 C CA . ALA C 1 26 ? 53.960 21.883 -6.296 1.00 35.81 107 ALA C CA 1
ATOM 2198 C C . ALA C 1 26 ? 53.808 22.442 -4.886 1.00 40.75 107 ALA C C 1
ATOM 2199 O O . ALA C 1 26 ? 53.812 21.686 -3.908 1.00 36.20 107 ALA C O 1
ATOM 2201 N N . TYR C 1 27 ? 53.670 23.763 -4.789 1.00 44.24 108 TYR C N 1
ATOM 2202 C CA . TYR C 1 27 ? 53.520 24.431 -3.504 1.00 39.00 108 TYR C CA 1
ATOM 2203 C C . TYR C 1 27 ? 54.692 24.055 -2.591 1.00 36.30 108 TYR C C 1
ATOM 2204 O O . TYR C 1 27 ? 55.849 24.136 -3.015 1.00 38.60 108 TYR C O 1
ATOM 2213 N N . THR C 1 28 ? 54.404 23.648 -1.354 1.00 35.56 109 THR C N 1
ATOM 2214 C CA . THR C 1 28 ? 55.462 23.281 -0.405 1.00 34.88 109 THR C CA 1
ATOM 2215 C C . THR C 1 28 ? 56.030 21.902 -0.710 1.00 33.27 109 THR C C 1
ATOM 2216 O O . THR C 1 28 ? 56.956 21.426 -0.040 1.00 38.45 109 THR C O 1
ATOM 2220 N N . GLY C 1 29 ? 55.468 21.255 -1.722 1.00 34.35 110 GLY C N 1
ATOM 2221 C CA . GLY C 1 29 ? 55.956 19.949 -2.102 1.00 32.50 110 GLY C CA 1
ATOM 2222 C C . GLY C 1 29 ? 57.412 20.006 -2.537 1.00 30.07 110 GLY C C 1
ATOM 2223 O O . GLY C 1 29 ? 58.103 18.986 -2.537 1.00 29.55 110 GLY C O 1
ATOM 2224 N N . ILE C 1 30 ? 57.887 21.196 -2.897 1.00 28.37 111 ILE C N 1
ATOM 2225 C CA . ILE C 1 30 ? 59.278 21.359 -3.344 1.00 34.79 111 ILE C CA 1
ATOM 2226 C C . ILE C 1 30 ? 60.310 21.068 -2.240 1.00 31.64 111 ILE C C 1
ATOM 2227 O O . ILE C 1 30 ? 61.432 20.639 -2.525 1.00 32.23 111 ILE C O 1
ATOM 2232 N N . VAL C 1 31 ? 59.918 21.289 -0.988 1.00 36.70 112 VAL C N 1
ATOM 2233 C CA . VAL C 1 31 ? 60.792 21.036 0.156 1.00 32.04 112 VAL C CA 1
ATOM 2234 C C . VAL C 1 31 ? 61.236 19.572 0.188 1.00 31.42 112 VAL C C 1
ATOM 2235 O O . VAL C 1 31 ? 62.399 19.248 0.454 1.00 33.78 112 VAL C O 1
ATOM 2239 N N . GLU C 1 32 ? 60.293 18.687 -0.089 1.00 27.81 113 GLU C N 1
ATOM 2240 C CA . GLU C 1 32 ? 60.554 17.262 -0.088 1.00 33.56 113 GLU C CA 1
ATOM 2241 C C . GLU C 1 32 ? 61.319 16.801 -1.329 1.00 32.89 113 GLU C C 1
ATOM 2242 O O . GLU C 1 32 ? 62.225 15.972 -1.225 1.00 35.24 113 GLU C O 1
ATOM 2248 N N . VAL C 1 33 ? 60.969 17.323 -2.502 1.00 38.01 114 VAL C N 1
ATOM 2249 C CA . VAL C 1 33 ? 61.676 16.910 -3.706 1.00 40.59 114 VAL C CA 1
ATOM 2250 C C . VAL C 1 33 ? 63.117 17.399 -3.682 1.00 37.62 114 VAL C C 1
ATOM 2251 O O . VAL C 1 33 ? 63.987 16.776 -4.264 1.00 37.68 114 VAL C O 1
ATOM 2255 N N . TYR C 1 34 ? 63.379 18.487 -2.976 1.00 40.52 115 TYR C N 1
ATOM 2256 C CA . TYR C 1 34 ? 64.739 19.004 -2.917 1.00 42.30 115 TYR C CA 1
ATOM 2257 C C . TYR C 1 34 ? 65.796 17.944 -2.601 1.00 36.53 115 TYR C C 1
ATOM 2258 O O . TYR C 1 34 ? 66.627 17.630 -3.459 1.00 38.91 115 TYR C O 1
ATOM 2267 N N . PRO C 1 35 ? 65.793 17.385 -1.371 1.00 36.83 116 PRO C N 1
ATOM 2268 C CA . PRO C 1 35 ? 66.800 16.363 -1.050 1.00 35.82 116 PRO C CA 1
ATOM 2269 C C . PRO C 1 35 ? 66.802 15.165 -2.015 1.00 31.16 116 PRO C C 1
ATOM 2270 O O . PRO C 1 35 ? 67.834 14.505 -2.197 1.00 22.54 116 PRO C O 1
ATOM 2274 N N . ILE C 1 36 ? 65.653 14.897 -2.637 1.00 34.82 117 ILE C N 1
ATOM 2275 C CA . ILE C 1 36 ? 65.549 13.795 -3.582 1.00 35.18 117 ILE C CA 1
ATOM 2276 C C . ILE C 1 36 ? 66.274 14.115 -4.897 1.00 41.29 117 ILE C C 1
ATOM 2277 O O . ILE C 1 36 ? 67.079 13.315 -5.392 1.00 43.97 117 ILE C O 1
ATOM 2282 N N . ALA C 1 37 ? 65.987 15.290 -5.449 1.00 40.96 118 ALA C N 1
ATOM 2283 C CA . ALA C 1 37 ? 66.588 15.737 -6.707 1.00 42.28 118 ALA C CA 1
ATOM 2284 C C . ALA C 1 37 ? 68.083 15.970 -6.565 1.00 41.19 118 ALA C C 1
ATOM 2285 O O . ALA C 1 37 ? 68.849 15.766 -7.513 1.00 45.46 118 ALA C O 1
ATOM 2287 N N . LYS C 1 38 ? 68.490 16.410 -5.381 1.00 40.27 119 LYS C N 1
ATOM 2288 C CA . LYS C 1 38 ? 69.888 16.673 -5.112 1.00 41.44 119 LYS C CA 1
ATOM 2289 C C . LYS C 1 38 ? 70.676 15.369 -5.208 1.00 42.31 119 LYS C C 1
ATOM 2290 O O . LYS C 1 38 ? 71.741 15.309 -5.825 1.00 43.93 119 LYS C O 1
ATOM 2296 N N . ALA C 1 39 ? 70.133 14.324 -4.599 1.00 40.68 120 ALA C N 1
ATOM 2297 C CA . ALA C 1 39 ? 70.766 13.018 -4.596 1.00 40.46 120 ALA C CA 1
ATOM 2298 C C . ALA C 1 39 ? 70.780 12.359 -5.984 1.00 41.04 120 ALA C C 1
ATOM 2299 O O . ALA C 1 39 ? 71.719 11.640 -6.326 1.00 40.55 120 ALA C O 1
ATOM 2301 N N . TRP C 1 40 ? 69.744 12.599 -6.780 1.00 38.56 121 TRP C N 1
ATOM 2302 C CA . TRP C 1 40 ? 69.686 12.004 -8.110 1.00 40.83 121 TRP C CA 1
ATOM 2303 C C . TRP C 1 40 ? 70.728 12.610 -9.020 1.00 43.90 121 TRP C C 1
ATOM 2304 O O . TRP C 1 40 ? 71.294 11.922 -9.858 1.00 44.03 121 TRP C O 1
ATOM 2315 N N . GLN C 1 41 ? 70.980 13.903 -8.848 1.00 45.98 122 GLN C N 1
ATOM 2316 C CA . GLN C 1 41 ? 71.970 14.601 -9.654 1.00 48.89 122 GLN C CA 1
ATOM 2317 C C . GLN C 1 41 ? 73.348 14.019 -9.343 1.00 51.71 122 GLN C C 1
ATOM 2318 O O . GLN C 1 41 ? 74.103 13.674 -10.250 1.00 53.76 122 GLN C O 1
ATOM 2324 N N . GLU C 1 42 ? 73.654 13.892 -8.053 1.00 54.40 123 GLU C N 1
ATOM 2325 C CA . GLU C 1 42 ? 74.934 13.357 -7.590 1.00 54.70 123 GLU C CA 1
ATOM 2326 C C . GLU C 1 42 ? 75.173 11.922 -8.071 1.00 53.31 123 GLU C C 1
ATOM 2327 O O . GLU C 1 42 ? 76.311 11.509 -8.307 1.00 55.66 123 GLU C O 1
ATOM 2333 N N . ILE C 1 43 ? 74.092 11.168 -8.218 1.00 52.75 124 ILE C N 1
ATOM 2334 C CA . ILE C 1 43 ? 74.161 9.779 -8.661 1.00 51.44 124 ILE C CA 1
ATOM 2335 C C . ILE C 1 43 ? 74.388 9.650 -10.169 1.00 48.73 124 ILE C C 1
ATOM 2336 O O . ILE C 1 43 ? 74.630 8.555 -10.671 1.00 51.54 124 ILE C O 1
ATOM 2341 N N . GLY C 1 44 ? 74.315 10.770 -10.883 1.00 44.45 125 GLY C N 1
ATOM 2342 C CA . GLY C 1 44 ? 74.540 10.744 -12.315 1.00 42.05 125 GLY C CA 1
ATOM 2343 C C . GLY C 1 44 ? 73.330 11.011 -13.188 1.00 40.72 125 GLY C C 1
ATOM 2344 O O . GLY C 1 44 ? 73.338 10.693 -14.379 1.00 41.17 125 GLY C O 1
ATOM 2345 N N . ASN C 1 45 ? 72.290 11.598 -12.604 1.00 43.51 126 ASN C N 1
ATOM 2346 C CA . ASN C 1 45 ? 71.062 11.916 -13.333 1.00 42.76 126 ASN C CA 1
ATOM 2347 C C . ASN C 1 45 ? 71.012 13.390 -13.689 1.00 44.91 126 ASN C C 1
ATOM 2348 O O . ASN C 1 45 ? 71.436 14.229 -12.912 1.00 41.82 126 ASN C O 1
ATOM 2353 N N . ASP C 1 46 ? 70.498 13.695 -14.873 1.00 47.64 127 ASP C N 1
ATOM 2354 C CA . ASP C 1 46 ? 70.361 15.073 -15.330 1.00 49.75 127 ASP C CA 1
ATOM 2355 C C . ASP C 1 46 ? 68.980 15.527 -14.892 1.00 49.04 127 ASP C C 1
ATOM 2356 O O . ASP C 1 46 ? 68.043 15.543 -15.683 1.00 43.23 127 ASP C O 1
ATOM 2361 N N . VAL C 1 47 ? 68.855 15.889 -13.624 1.00 48.17 128 VAL C N 1
ATOM 2362 C CA . VAL C 1 47 ? 67.569 16.309 -13.115 1.00 47.29 128 VAL C CA 1
ATOM 2363 C C . VAL C 1 47 ? 67.348 17.813 -13.212 1.00 43.55 128 VAL C C 1
ATOM 2364 O O . VAL C 1 47 ? 68.224 18.622 -12.900 1.00 41.26 128 VAL C O 1
ATOM 2368 N N . THR C 1 48 ? 66.168 18.180 -13.684 1.00 38.97 129 THR C N 1
ATOM 2369 C CA . THR C 1 48 ? 65.809 19.578 -13.788 1.00 39.60 129 THR C CA 1
ATOM 2370 C C . THR C 1 48 ? 64.542 19.652 -12.957 1.00 38.17 129 THR C C 1
ATOM 2371 O O . THR C 1 48 ? 63.593 18.915 -13.218 1.00 35.47 129 THR C O 1
ATOM 2375 N N . THR C 1 49 ? 64.536 20.514 -11.948 1.00 38.31 130 THR C N 1
ATOM 2376 C CA . THR C 1 49 ? 63.380 20.648 -11.080 1.00 36.19 130 THR C CA 1
ATOM 2377 C C . THR C 1 49 ? 62.449 21.766 -11.479 1.00 37.43 130 THR C C 1
ATOM 2378 O O . THR C 1 49 ? 62.866 22.779 -12.011 1.00 41.71 130 THR C O 1
ATOM 2382 N N . LEU C 1 50 ? 61.174 21.570 -11.205 1.00 32.31 131 LEU C N 1
ATOM 2383 C CA . LEU C 1 50 ? 60.165 22.565 -11.513 1.00 37.26 131 LEU C CA 1
ATOM 2384 C C . LEU C 1 50 ? 59.334 22.846 -10.272 1.00 36.05 131 LEU C C 1
ATOM 2385 O O . LEU C 1 50 ? 58.754 21.942 -9.689 1.00 35.04 131 LEU C O 1
ATOM 2390 N N . HIS C 1 51 ? 59.298 24.104 -9.857 1.00 39.07 132 HIS C N 1
ATOM 2391 C CA . HIS C 1 51 ? 58.517 24.485 -8.693 1.00 39.22 132 HIS C CA 1
ATOM 2392 C C . HIS C 1 51 ? 57.390 25.395 -9.136 1.00 40.24 132 HIS C C 1
ATOM 2393 O O . HIS C 1 51 ? 57.638 26.503 -9.592 1.00 43.94 132 HIS C O 1
ATOM 2400 N N . VAL C 1 52 ? 56.152 24.927 -9.021 1.00 38.58 133 VAL C N 1
ATOM 2401 C CA . VAL C 1 52 ? 55.010 25.745 -9.398 1.00 35.74 133 VAL C CA 1
ATOM 2402 C C . VAL C 1 52 ? 54.273 26.074 -8.103 1.00 36.53 133 VAL C C 1
ATOM 2403 O O . VAL C 1 52 ? 53.818 25.176 -7.387 1.00 40.09 133 VAL C O 1
ATOM 2407 N N . THR C 1 53 ? 54.184 27.365 -7.794 1.00 39.94 134 THR C N 1
ATOM 2408 C CA . THR C 1 53 ? 53.523 27.832 -6.571 1.00 40.16 134 THR C CA 1
ATOM 2409 C C . THR C 1 53 ? 53.151 29.308 -6.723 1.00 43.77 134 THR C C 1
ATOM 2410 O O . THR C 1 53 ? 53.308 29.884 -7.799 1.00 44.91 134 THR C O 1
ATOM 2414 N N . PHE C 1 54 ? 52.644 29.916 -5.658 1.00 46.76 135 PHE C N 1
ATOM 2415 C CA . PHE C 1 54 ? 52.272 31.323 -5.721 1.00 47.99 135 PHE C CA 1
ATOM 2416 C C . PHE C 1 54 ? 53.486 32.212 -5.486 1.00 51.03 135 PHE C C 1
ATOM 2417 O O . PHE C 1 54 ? 54.410 31.826 -4.769 1.00 51.16 135 PHE C O 1
ATOM 2425 N N . GLU C 1 55 ? 53.483 33.399 -6.088 1.00 55.50 136 GLU C N 1
ATOM 2426 C CA . GLU C 1 55 ? 54.605 34.324 -5.959 1.00 57.50 136 GLU C CA 1
ATOM 2427 C C . GLU C 1 55 ? 55.206 34.434 -4.559 1.00 57.30 136 GLU C C 1
ATOM 2428 O O . GLU C 1 55 ? 56.431 34.395 -4.395 1.00 55.94 136 GLU C O 1
ATOM 2434 N N . PRO C 1 56 ? 54.356 34.579 -3.530 1.00 57.26 137 PRO C N 1
ATOM 2435 C CA . PRO C 1 56 ? 54.846 34.699 -2.150 1.00 58.02 137 PRO C CA 1
ATOM 2436 C C . PRO C 1 56 ? 55.217 33.391 -1.467 1.00 58.82 137 PRO C C 1
ATOM 2437 O O . PRO C 1 56 ? 55.318 33.340 -0.237 1.00 56.56 137 PRO C O 1
ATOM 2449 N N . VAL C 1 58 ? 57.725 30.879 -3.137 1.00 54.03 139 VAL C N 1
ATOM 2450 C CA . VAL C 1 58 ? 58.867 30.160 -3.664 1.00 51.70 139 VAL C CA 1
ATOM 2451 C C . VAL C 1 58 ? 59.901 30.006 -2.545 1.00 51.53 139 VAL C C 1
ATOM 2452 O O . VAL C 1 58 ? 60.083 30.898 -1.713 1.00 49.49 139 VAL C O 1
ATOM 2456 N N . ILE C 1 59 ? 60.541 28.841 -2.505 1.00 52.36 140 ILE C N 1
ATOM 2457 C CA . ILE C 1 59 ? 61.535 28.540 -1.485 1.00 50.64 140 ILE C CA 1
ATOM 2458 C C . ILE C 1 59 ? 62.590 27.609 -2.076 1.00 52.00 140 ILE C C 1
ATOM 2459 O O . ILE C 1 59 ? 62.339 26.939 -3.077 1.00 49.03 140 ILE C O 1
ATOM 2464 N N . LEU C 1 60 ? 63.773 27.589 -1.464 1.00 54.99 141 LEU C N 1
ATOM 2465 C CA . LEU C 1 60 ? 64.873 26.737 -1.914 1.00 55.65 141 LEU C CA 1
ATOM 2466 C C . LEU C 1 60 ? 65.393 27.002 -3.321 1.00 56.75 141 LEU C C 1
ATOM 2467 O O . LEU C 1 60 ? 66.213 26.229 -3.816 1.00 56.52 141 LEU C O 1
ATOM 2472 N N . LYS C 1 61 ? 64.928 28.078 -3.955 1.00 56.18 142 LYS C N 1
ATOM 2473 C CA . LYS C 1 61 ? 65.345 28.425 -5.314 1.00 57.20 142 LYS C CA 1
ATOM 2474 C C . LYS C 1 61 ? 66.862 28.399 -5.507 1.00 56.38 142 LYS C C 1
ATOM 2475 O O . LYS C 1 61 ? 67.377 27.742 -6.414 1.00 54.17 142 LYS C O 1
ATOM 2481 N N . GLU C 1 62 ? 67.565 29.126 -4.647 1.00 55.48 143 GLU C N 1
ATOM 2482 C CA . GLU C 1 62 ? 69.027 29.218 -4.679 1.00 55.02 143 GLU C CA 1
ATOM 2483 C C . GLU C 1 62 ? 69.662 27.831 -4.508 1.00 52.51 143 GLU C C 1
ATOM 2484 O O . GLU C 1 62 ? 70.518 27.420 -5.286 1.00 51.72 143 GLU C O 1
ATOM 2490 N N . GLU C 1 63 ? 69.217 27.134 -3.467 1.00 49.71 144 GLU C N 1
ATOM 2491 C CA . GLU C 1 63 ? 69.696 25.809 -3.104 1.00 50.60 144 GLU C CA 1
ATOM 2492 C C . GLU C 1 63 ? 69.661 24.744 -4.191 1.00 49.70 144 GLU C C 1
ATOM 2493 O O . GLU C 1 63 ? 70.650 24.026 -4.381 1.00 51.55 144 GLU C O 1
ATOM 2499 N N . LEU C 1 64 ? 68.539 24.621 -4.898 1.00 54.26 145 LEU C N 1
ATOM 2500 C CA . LEU C 1 64 ? 68.443 23.589 -5.926 1.00 56.72 145 LEU C CA 1
ATOM 2501 C C . LEU C 1 64 ? 68.877 23.984 -7.338 1.00 54.04 145 LEU C C 1
ATOM 2502 O O . LEU C 1 64 ? 68.860 23.162 -8.252 1.00 51.96 145 LEU C O 1
ATOM 2507 N N . GLU C 1 65 ? 69.266 25.238 -7.524 1.00 55.28 146 GLU C N 1
ATOM 2508 C CA . GLU C 1 65 ? 69.763 25.654 -8.831 1.00 55.25 146 GLU C CA 1
ATOM 2509 C C . GLU C 1 65 ? 71.210 25.171 -8.827 1.00 54.45 146 GLU C C 1
ATOM 2510 O O . GLU C 1 65 ? 71.796 24.894 -9.873 1.00 52.40 146 GLU C O 1
ATOM 2516 N N . LYS C 1 66 ? 71.757 25.073 -7.615 1.00 51.74 147 LYS C N 1
ATOM 2517 C CA . LYS C 1 66 ? 73.128 24.638 -7.370 1.00 53.24 147 LYS C CA 1
ATOM 2518 C C . LYS C 1 66 ? 73.241 23.110 -7.255 1.00 51.92 147 LYS C C 1
ATOM 2519 O O . LYS C 1 66 ? 74.332 22.553 -7.372 1.00 51.31 147 LYS C O 1
ATOM 2525 N N . ALA C 1 67 ? 72.107 22.443 -7.042 1.00 49.23 148 ALA C N 1
ATOM 2526 C CA . ALA C 1 67 ? 72.070 20.988 -6.898 1.00 49.51 148 ALA C CA 1
ATOM 2527 C C . ALA C 1 67 ? 71.642 20.225 -8.149 1.00 49.16 148 ALA C C 1
ATOM 2528 O O . ALA C 1 67 ? 72.004 19.066 -8.308 1.00 53.09 148 ALA C O 1
ATOM 2530 N N . VAL C 1 68 ? 70.870 20.863 -9.026 1.00 47.50 149 VAL C N 1
ATOM 2531 C CA . VAL C 1 68 ? 70.405 20.222 -10.257 1.00 42.34 149 VAL C CA 1
ATOM 2532 C C . VAL C 1 68 ? 70.972 20.918 -11.488 1.00 44.13 149 VAL C C 1
ATOM 2533 O O . VAL C 1 68 ? 71.510 22.016 -11.386 1.00 42.75 149 VAL C O 1
ATOM 2537 N N . THR C 1 69 ? 70.863 20.286 -12.652 1.00 46.57 150 THR C N 1
ATOM 2538 C CA . THR C 1 69 ? 71.388 20.909 -13.861 1.00 47.18 150 THR C CA 1
ATOM 2539 C C . THR C 1 69 ? 70.597 22.183 -14.110 1.00 48.14 150 THR C C 1
ATOM 2540 O O . THR C 1 69 ? 71.176 23.220 -14.432 1.00 51.22 150 THR C O 1
ATOM 2544 N N . ARG C 1 70 ? 69.276 22.108 -13.935 1.00 47.42 151 ARG C N 1
ATOM 2545 C CA . ARG C 1 70 ? 68.402 23.262 -14.146 1.00 46.77 151 ARG C CA 1
ATOM 2546 C C . ARG C 1 70 ? 67.183 23.302 -13.231 1.00 43.09 151 ARG C C 1
ATOM 2547 O O . ARG C 1 70 ? 66.464 22.334 -13.110 1.00 37.12 151 ARG C O 1
ATOM 2555 N N . HIS C 1 71 ? 66.949 24.443 -12.602 1.00 41.23 152 HIS C N 1
ATOM 2556 C CA . HIS C 1 71 ? 65.795 24.611 -11.726 1.00 38.44 152 HIS C CA 1
ATOM 2557 C C . HIS C 1 71 ? 64.840 25.664 -12.280 1.00 39.23 152 HIS C C 1
ATOM 2558 O O . HIS C 1 71 ? 65.235 26.799 -12.520 1.00 40.26 152 HIS C O 1
ATOM 2565 N N . ILE C 1 72 ? 63.583 25.292 -12.478 1.00 41.68 153 ILE C N 1
ATOM 2566 C CA . ILE C 1 72 ? 62.581 26.213 -13.001 1.00 43.80 153 ILE C CA 1
ATOM 2567 C C . ILE C 1 72 ? 61.555 26.600 -11.935 1.00 44.32 153 ILE C C 1
ATOM 2568 O O . ILE C 1 72 ? 61.064 25.751 -11.185 1.00 42.47 153 ILE C O 1
ATOM 2573 N N . VAL C 1 73 ? 61.241 27.892 -11.865 1.00 47.31 154 VAL C N 1
ATOM 2574 C CA . VAL C 1 73 ? 60.256 28.391 -10.909 1.00 48.90 154 VAL C CA 1
ATOM 2575 C C . VAL C 1 73 ? 59.176 29.150 -11.689 1.00 49.90 154 VAL C C 1
ATOM 2576 O O . VAL C 1 73 ? 59.479 30.028 -12.487 1.00 51.45 154 VAL C O 1
ATOM 2580 N N . GLU C 1 74 ? 57.920 28.781 -11.465 1.00 52.57 155 GLU C N 1
ATOM 2581 C CA . GLU C 1 74 ? 56.788 29.419 -12.120 1.00 53.31 155 GLU C CA 1
ATOM 2582 C C . GLU C 1 74 ? 55.899 30.013 -11.044 1.00 53.10 155 GLU C C 1
ATOM 2583 O O . GLU C 1 74 ? 54.993 29.343 -10.551 1.00 51.43 155 GLU C O 1
ATOM 2589 N N . PRO C 1 75 ? 56.143 31.281 -10.662 1.00 54.77 156 PRO C N 1
ATOM 2590 C CA . PRO C 1 75 ? 55.357 31.968 -9.629 1.00 52.16 156 PRO C CA 1
ATOM 2591 C C . PRO C 1 75 ? 54.031 32.503 -10.151 1.00 51.62 156 PRO C C 1
ATOM 2592 O O . PRO C 1 75 ? 53.994 33.406 -10.989 1.00 49.61 156 PRO C O 1
ATOM 2596 N N . VAL C 1 76 ? 52.942 31.928 -9.656 1.00 49.37 157 VAL C N 1
ATOM 2597 C CA . VAL C 1 76 ? 51.605 32.342 -10.061 1.00 52.16 157 VAL C CA 1
ATOM 2598 C C . VAL C 1 76 ? 51.136 33.396 -9.055 1.00 53.71 157 VAL C C 1
ATOM 2599 O O . VAL C 1 76 ? 51.292 33.225 -7.840 1.00 52.32 157 VAL C O 1
ATOM 2603 N N . PRO C 1 77 ? 50.579 34.513 -9.550 1.00 54.47 158 PRO C N 1
ATOM 2604 C CA . PRO C 1 77 ? 50.091 35.604 -8.705 1.00 57.27 158 PRO C CA 1
ATOM 2605 C C . PRO C 1 77 ? 48.919 35.200 -7.814 1.00 59.25 158 PRO C C 1
ATOM 2606 O O . PRO C 1 77 ? 47.915 34.686 -8.306 1.00 60.71 158 PRO C O 1
ATOM 2610 N N . LEU C 1 78 ? 49.046 35.445 -6.511 1.00 59.57 159 LEU C N 1
ATOM 2611 C CA . LEU C 1 78 ? 47.995 35.107 -5.559 1.00 61.81 159 LEU C CA 1
ATOM 2612 C C . LEU C 1 78 ? 46.927 36.203 -5.480 1.00 60.47 159 LEU C C 1
ATOM 2613 O O . LEU C 1 78 ? 47.069 37.167 -4.728 1.00 62.96 159 LEU C O 1
ATOM 2618 N N . ASN C 1 79 ? 45.858 36.047 -6.258 1.00 59.41 160 ASN C N 1
ATOM 2619 C CA . ASN C 1 79 ? 44.755 37.008 -6.271 1.00 59.61 160 ASN C CA 1
ATOM 2620 C C . ASN C 1 79 ? 43.905 36.835 -4.996 1.00 59.19 160 ASN C C 1
ATOM 2621 O O . ASN C 1 79 ? 43.154 35.864 -4.859 1.00 57.61 160 ASN C O 1
ATOM 2626 N N . PRO C 1 80 ? 44.006 37.785 -4.054 1.00 60.33 161 PRO C N 1
ATOM 2627 C CA . PRO C 1 80 ? 43.265 37.753 -2.787 1.00 62.72 161 PRO C CA 1
ATOM 2628 C C . PRO C 1 80 ? 41.788 38.152 -2.900 1.00 63.64 161 PRO C C 1
ATOM 2629 O O . PRO C 1 80 ? 41.108 38.318 -1.890 1.00 63.20 161 PRO C O 1
ATOM 2633 N N . ASN C 1 81 ? 41.294 38.303 -4.126 1.00 64.23 162 ASN C N 1
ATOM 2634 C CA . ASN C 1 81 ? 39.906 38.701 -4.339 1.00 64.08 162 ASN C CA 1
ATOM 2635 C C . ASN C 1 81 ? 39.070 37.521 -4.812 1.00 63.24 162 ASN C C 1
ATOM 2636 O O . ASN C 1 81 ? 37.962 37.698 -5.322 1.00 58.60 162 ASN C O 1
ATOM 2641 N N . GLN C 1 82 ? 39.613 36.318 -4.639 1.00 61.08 163 GLN C N 1
ATOM 2642 C CA . GLN C 1 82 ? 38.932 35.086 -5.030 1.00 61.00 163 GLN C CA 1
ATOM 2643 C C . GLN C 1 82 ? 39.190 34.001 -4.015 1.00 59.67 163 GLN C C 1
ATOM 2644 O O . GLN C 1 82 ? 40.262 33.946 -3.420 1.00 58.61 163 GLN C O 1
ATOM 2650 N N . ASP C 1 83 ? 38.215 33.120 -3.830 1.00 60.51 164 ASP C N 1
ATOM 2651 C CA . ASP C 1 83 ? 38.393 32.026 -2.891 1.00 59.60 164 ASP C CA 1
ATOM 2652 C C . ASP C 1 83 ? 39.664 31.330 -3.333 1.00 59.97 164 ASP C C 1
ATOM 2653 O O . ASP C 1 83 ? 40.041 31.391 -4.511 1.00 60.27 164 ASP C O 1
ATOM 2658 N N . PHE C 1 84 ? 40.335 30.689 -2.382 1.00 54.92 165 PHE C N 1
ATOM 2659 C CA . PHE C 1 84 ? 41.588 30.020 -2.678 1.00 51.49 165 PHE C CA 1
ATOM 2660 C C . PHE C 1 84 ? 41.466 28.988 -3.799 1.00 50.43 165 PHE C C 1
ATOM 2661 O O . PHE C 1 84 ? 42.415 28.753 -4.546 1.00 51.26 165 PHE C O 1
ATOM 2669 N N . LEU C 1 85 ? 40.294 28.383 -3.916 1.00 49.52 166 LEU C N 1
ATOM 2670 C CA . LEU C 1 85 ? 40.057 27.385 -4.951 1.00 48.26 166 LEU C CA 1
ATOM 2671 C C . LEU C 1 85 ? 40.282 27.978 -6.357 1.00 47.82 166 LEU C C 1
ATOM 2672 O O . LEU C 1 85 ? 40.925 27.368 -7.222 1.00 49.68 166 LEU C O 1
ATOM 2677 N N . ALA C 1 86 ? 39.743 29.173 -6.571 1.00 46.91 167 ALA C N 1
ATOM 2678 C CA . ALA C 1 86 ? 39.869 29.861 -7.839 1.00 46.61 167 ALA C CA 1
ATOM 2679 C C . ALA C 1 86 ? 41.338 30.119 -8.165 1.00 50.26 167 ALA C C 1
ATOM 2680 O O . ALA C 1 86 ? 41.728 30.115 -9.329 1.00 54.30 167 ALA C O 1
ATOM 2682 N N . ASN C 1 87 ? 42.146 30.336 -7.129 1.00 51.66 168 ASN C N 1
ATOM 2683 C CA . ASN C 1 87 ? 43.578 30.603 -7.289 1.00 48.99 168 ASN C CA 1
ATOM 2684 C C . ASN C 1 87 ? 44.409 29.345 -7.569 1.00 47.80 168 ASN C C 1
ATOM 2685 O O . ASN C 1 87 ? 45.387 29.384 -8.314 1.00 45.55 168 ASN C O 1
ATOM 2698 N N . LYS C 1 89 ? 43.408 26.900 -9.138 1.00 50.58 170 LYS C N 1
ATOM 2699 C CA . LYS C 1 89 ? 43.054 26.564 -10.504 1.00 50.28 170 LYS C CA 1
ATOM 2700 C C . LYS C 1 89 ? 44.100 27.145 -11.451 1.00 48.06 170 LYS C C 1
ATOM 2701 O O . LYS C 1 89 ? 44.422 26.546 -12.472 1.00 46.59 170 LYS C O 1
ATOM 2707 N N . ASN C 1 90 ? 44.635 28.310 -11.094 1.00 48.46 171 ASN C N 1
ATOM 2708 C CA . ASN C 1 90 ? 45.650 28.984 -11.904 1.00 45.32 171 ASN C CA 1
ATOM 2709 C C . ASN C 1 90 ? 46.972 28.250 -11.821 1.00 44.78 171 ASN C C 1
ATOM 2710 O O . ASN C 1 90 ? 47.693 28.166 -12.809 1.00 41.76 171 ASN C O 1
ATOM 2715 N N . VAL C 1 91 ? 47.295 27.736 -10.634 1.00 40.58 172 VAL C N 1
ATOM 2716 C CA . VAL C 1 91 ? 48.535 26.989 -10.439 1.00 39.20 172 VAL C CA 1
ATOM 2717 C C . VAL C 1 91 ? 48.422 25.676 -11.188 1.00 40.09 172 VAL C C 1
ATOM 2718 O O . VAL C 1 91 ? 49.391 25.238 -11.804 1.00 33.48 172 VAL C O 1
ATOM 2722 N N . SER C 1 92 ? 47.241 25.056 -11.131 1.00 39.04 173 SER C N 1
ATOM 2723 C CA . SER C 1 92 ? 47.007 23.797 -11.830 1.00 44.56 173 SER C CA 1
ATOM 2724 C C . SER C 1 92 ? 47.203 24.007 -13.334 1.00 45.02 173 SER C C 1
ATOM 2725 O O . SER C 1 92 ? 47.774 23.146 -14.008 1.00 42.60 173 SER C O 1
ATOM 2728 N N . GLN C 1 93 ? 46.741 25.152 -13.849 1.00 45.15 174 GLN C N 1
ATOM 2729 C CA . GLN C 1 93 ? 46.862 25.490 -15.276 1.00 50.46 174 GLN C CA 1
ATOM 2730 C C . GLN C 1 93 ? 48.311 25.703 -15.678 1.00 50.45 174 GLN C C 1
ATOM 2731 O O . GLN C 1 93 ? 48.781 25.139 -16.663 1.00 53.10 174 GLN C O 1
ATOM 2737 N N . ARG C 1 94 ? 49.006 26.537 -14.915 1.00 47.93 175 ARG C N 1
ATOM 2738 C CA . ARG C 1 94 ? 50.421 26.831 -15.152 1.00 49.46 175 ARG C CA 1
ATOM 2739 C C . ARG C 1 94 ? 51.265 25.550 -15.104 1.00 48.36 175 ARG C C 1
ATOM 2740 O O . ARG C 1 94 ? 52.299 25.445 -15.765 1.00 51.06 175 ARG C O 1
ATOM 2748 N N . LEU C 1 95 ? 50.804 24.587 -14.311 1.00 45.09 176 LEU C N 1
ATOM 2749 C CA . LEU C 1 95 ? 51.475 23.301 -14.129 1.00 44.87 176 LEU C CA 1
ATOM 2750 C C . LEU C 1 95 ? 51.358 22.382 -15.345 1.00 43.99 176 LEU C C 1
ATOM 2751 O O . LEU C 1 95 ? 52.327 21.730 -15.732 1.00 42.09 176 LEU C O 1
ATOM 2756 N N . LYS C 1 96 ? 50.168 22.313 -15.936 1.00 45.96 177 LYS C N 1
ATOM 2757 C CA . LYS C 1 96 ? 49.949 21.479 -17.124 1.00 50.45 177 LYS C CA 1
ATOM 2758 C C . LYS C 1 96 ? 50.700 22.102 -18.296 1.00 50.53 177 LYS C C 1
ATOM 2759 O O . LYS C 1 96 ? 51.405 21.410 -19.031 1.00 53.07 177 LYS C O 1
ATOM 2765 N N . GLU C 1 97 ? 50.550 23.417 -18.448 1.00 49.79 178 GLU C N 1
ATOM 2766 C CA . GLU C 1 97 ? 51.193 24.164 -19.520 1.00 49.98 178 GLU C CA 1
ATOM 2767 C C . GLU C 1 97 ? 52.708 24.019 -19.574 1.00 48.86 178 GLU C C 1
ATOM 2768 O O . GLU C 1 97 ? 53.265 23.718 -20.626 1.00 52.10 178 GLU C O 1
ATOM 2774 N N . LYS C 1 98 ? 53.376 24.227 -18.444 1.00 47.49 179 LYS C N 1
ATOM 2775 C CA . LYS C 1 98 ? 54.834 24.124 -18.395 1.00 42.26 179 LYS C CA 1
ATOM 2776 C C . LYS C 1 98 ? 55.348 22.701 -18.660 1.00 43.46 179 LYS C C 1
ATOM 2777 O O . LYS C 1 98 ? 56.376 22.517 -19.336 1.00 43.57 179 LYS C O 1
ATOM 2783 N N . VAL C 1 99 ? 54.641 21.704 -18.118 1.00 45.44 180 VAL C N 1
ATOM 2784 C CA . VAL C 1 99 ? 55.014 20.298 -18.294 1.00 48.95 180 VAL C CA 1
ATOM 2785 C C . VAL C 1 99 ? 54.803 19.917 -19.755 1.00 48.50 180 VAL C C 1
ATOM 2786 O O . VAL C 1 99 ? 55.684 19.368 -20.399 1.00 52.79 180 VAL C O 1
ATOM 2790 N N . ARG C 1 100 ? 53.623 20.217 -20.271 1.00 49.39 181 ARG C N 1
ATOM 2791 C CA . ARG C 1 100 ? 53.302 19.943 -21.662 1.00 50.80 181 ARG C CA 1
ATOM 2792 C C . ARG C 1 100 ? 54.403 20.551 -22.513 1.00 51.81 181 ARG C C 1
ATOM 2793 O O . ARG C 1 100 ? 54.878 19.946 -23.462 1.00 51.26 181 ARG C O 1
ATOM 2801 N N . GLU C 1 101 ? 54.797 21.761 -22.146 1.00 52.66 182 GLU C N 1
ATOM 2802 C CA . GLU C 1 101 ? 55.826 22.495 -22.853 1.00 54.16 182 GLU C CA 1
ATOM 2803 C C . GLU C 1 101 ? 57.217 21.871 -22.751 1.00 53.76 182 GLU C C 1
ATOM 2804 O O . GLU C 1 101 ? 58.003 21.929 -23.699 1.00 53.53 182 GLU C O 1
ATOM 2810 N N . LEU C 1 102 ? 57.527 21.280 -21.603 1.00 54.79 183 LEU C N 1
ATOM 2811 C CA . LEU C 1 102 ? 58.837 20.660 -21.394 1.00 50.73 183 LEU C CA 1
ATOM 2812 C C . LEU C 1 102 ? 58.964 19.270 -21.995 1.00 50.02 183 LEU C C 1
ATOM 2813 O O . LEU C 1 102 ? 60.069 18.810 -22.273 1.00 48.42 183 LEU C O 1
ATOM 2818 N N . LEU C 1 103 ? 57.833 18.593 -22.169 1.00 51.42 184 LEU C N 1
ATOM 2819 C CA . LEU C 1 103 ? 57.812 17.250 -22.742 1.00 52.98 184 LEU C CA 1
ATOM 2820 C C . LEU C 1 103 ? 57.701 17.341 -24.255 1.00 57.50 184 LEU C C 1
ATOM 2821 O O . LEU C 1 103 ? 58.199 16.481 -24.973 1.00 56.46 184 LEU C O 1
ATOM 2826 N N . GLU C 1 104 ? 57.038 18.397 -24.724 1.00 62.45 185 GLU C N 1
ATOM 2827 C CA . GLU C 1 104 ? 56.855 18.643 -26.153 1.00 67.27 185 GLU C CA 1
ATOM 2828 C C . GLU C 1 104 ? 58.151 19.253 -26.673 1.00 68.12 185 GLU C C 1
ATOM 2829 O O . GLU C 1 104 ? 58.432 19.226 -27.870 1.00 69.30 185 GLU C O 1
ATOM 2835 N N . SER C 1 105 ? 58.932 19.807 -25.748 1.00 68.34 186 SER C N 1
ATOM 2836 C CA . SER C 1 105 ? 60.219 20.398 -26.075 1.00 67.05 186 SER C CA 1
ATOM 2837 C C . SER C 1 105 ? 61.235 19.250 -26.041 1.00 66.09 186 SER C C 1
ATOM 2838 O O . SER C 1 105 ? 61.266 18.408 -26.941 1.00 66.49 186 SER C O 1
ATOM 2841 N N . GLU C 1 106 ? 62.040 19.205 -24.988 1.00 66.22 187 GLU C N 1
ATOM 2842 C CA . GLU C 1 106 ? 63.055 18.167 -24.822 1.00 64.83 187 GLU C CA 1
ATOM 2843 C C . GLU C 1 106 ? 62.473 16.791 -24.490 1.00 66.50 187 GLU C C 1
ATOM 2844 O O . GLU C 1 106 ? 61.264 16.635 -24.347 1.00 67.17 187 GLU C O 1
ATOM 2850 N N . ASP C 1 107 ? 63.341 15.792 -24.381 1.00 65.85 188 ASP C N 1
ATOM 2851 C CA . ASP C 1 107 ? 62.900 14.434 -24.071 1.00 64.08 188 ASP C CA 1
ATOM 2852 C C . ASP C 1 107 ? 63.391 14.036 -22.688 1.00 59.41 188 ASP C C 1
ATOM 2853 O O . ASP C 1 107 ? 64.500 14.387 -22.290 1.00 57.46 188 ASP C O 1
ATOM 2858 N N . TRP C 1 108 ? 62.561 13.299 -21.960 1.00 55.49 189 TRP C N 1
ATOM 2859 C CA . TRP C 1 108 ? 62.901 12.886 -20.607 1.00 52.66 189 TRP C CA 1
ATOM 2860 C C . TRP C 1 108 ? 62.840 11.388 -20.409 1.00 53.60 189 TRP C C 1
ATOM 2861 O O . TRP C 1 108 ? 62.142 10.676 -21.134 1.00 55.88 189 TRP C O 1
ATOM 2872 N N . ASP C 1 109 ? 63.569 10.915 -19.408 1.00 51.99 190 ASP C N 1
ATOM 2873 C CA . ASP C 1 109 ? 63.606 9.496 -19.101 1.00 51.54 190 ASP C CA 1
ATOM 2874 C C . ASP C 1 109 ? 62.640 9.178 -17.972 1.00 51.28 190 ASP C C 1
ATOM 2875 O O . ASP C 1 109 ? 62.111 8.077 -17.887 1.00 51.70 190 ASP C O 1
ATOM 2880 N N . LEU C 1 110 ? 62.400 10.157 -17.110 1.00 49.49 191 LEU C N 1
ATOM 2881 C CA . LEU C 1 110 ? 61.505 9.964 -15.977 1.00 46.74 191 LEU C CA 1
ATOM 2882 C C . LEU C 1 110 ? 60.940 11.272 -15.436 1.00 46.02 191 LEU C C 1
ATOM 2883 O O . LEU C 1 110 ? 61.558 12.337 -15.556 1.00 46.51 191 LEU C O 1
ATOM 2888 N N . VAL C 1 111 ? 59.751 11.185 -14.853 1.00 43.00 192 VAL C N 1
ATOM 2889 C CA . VAL C 1 111 ? 59.124 12.346 -14.247 1.00 45.13 192 VAL C CA 1
ATOM 2890 C C . VAL C 1 111 ? 58.670 11.935 -12.855 1.00 41.25 192 VAL C C 1
ATOM 2891 O O . VAL C 1 111 ? 58.052 10.895 -12.673 1.00 39.69 192 VAL C O 1
ATOM 2895 N N . PHE C 1 112 ? 59.013 12.742 -11.867 1.00 41.45 193 PHE C N 1
ATOM 2896 C CA . PHE C 1 112 ? 58.640 12.470 -10.492 1.00 41.35 193 PHE C CA 1
ATOM 2897 C C . PHE C 1 112 ? 57.994 13.718 -9.922 1.00 40.12 193 PHE C C 1
ATOM 2898 O O . PHE C 1 112 ? 58.480 14.826 -10.122 1.00 40.20 193 PHE C O 1
ATOM 2914 N N . VAL C 1 114 ? 55.647 15.602 -6.503 1.00 40.18 195 VAL C N 1
ATOM 2915 C CA . VAL C 1 114 ? 55.116 15.641 -5.148 1.00 41.15 195 VAL C CA 1
ATOM 2916 C C . VAL C 1 114 ? 54.295 16.925 -5.014 1.00 37.81 195 VAL C C 1
ATOM 2917 O O . VAL C 1 114 ? 54.813 18.030 -5.146 1.00 37.80 195 VAL C O 1
ATOM 2921 N N . GLY C 1 115 ? 52.999 16.754 -4.784 1.00 36.88 196 GLY C N 1
ATOM 2922 C CA . GLY C 1 115 ? 52.090 17.879 -4.636 1.00 37.14 196 GLY C CA 1
ATOM 2923 C C . GLY C 1 115 ? 50.680 17.362 -4.407 1.00 37.26 196 GLY C C 1
ATOM 2924 O O . GLY C 1 115 ? 50.494 16.140 -4.319 1.00 39.65 196 GLY C O 1
ATOM 2925 N N . PRO C 1 116 ? 49.663 18.242 -4.288 1.00 37.27 197 PRO C N 1
ATOM 2926 C CA . PRO C 1 116 ? 48.310 17.712 -4.069 1.00 38.41 197 PRO C CA 1
ATOM 2927 C C . PRO C 1 116 ? 47.940 16.643 -5.087 1.00 44.39 197 PRO C C 1
ATOM 2928 O O . PRO C 1 116 ? 48.372 16.698 -6.233 1.00 45.76 197 PRO C O 1
ATOM 2932 N N . VAL C 1 117 ? 47.152 15.666 -4.646 1.00 45.88 198 VAL C N 1
ATOM 2933 C CA . VAL C 1 117 ? 46.745 14.548 -5.486 1.00 49.25 198 VAL C CA 1
ATOM 2934 C C . VAL C 1 117 ? 45.891 14.978 -6.681 1.00 49.75 198 VAL C C 1
ATOM 2935 O O . VAL C 1 117 ? 45.701 14.218 -7.639 1.00 54.15 198 VAL C O 1
ATOM 2939 N N . GLY C 1 118 ? 45.401 16.209 -6.633 1.00 50.71 199 GLY C N 1
ATOM 2940 C CA . GLY C 1 118 ? 44.594 16.713 -7.729 1.00 49.71 199 GLY C CA 1
ATOM 2941 C C . GLY C 1 118 ? 45.446 17.203 -8.886 1.00 49.93 199 GLY C C 1
ATOM 2942 O O . GLY C 1 118 ? 45.000 17.222 -10.033 1.00 52.18 199 GLY C O 1
ATOM 2943 N N . ASP C 1 119 ? 46.671 17.616 -8.568 1.00 49.42 200 ASP C N 1
ATOM 2944 C CA . ASP C 1 119 ? 47.620 18.096 -9.565 1.00 47.17 200 ASP C CA 1
ATOM 2945 C C . ASP C 1 119 ? 48.435 16.928 -10.079 1.00 47.06 200 ASP C C 1
ATOM 2946 O O . ASP C 1 119 ? 48.901 16.937 -11.218 1.00 44.70 200 ASP C O 1
ATOM 2951 N N . GLN C 1 120 ? 48.601 15.916 -9.233 1.00 45.74 201 GLN C N 1
ATOM 2952 C CA . GLN C 1 120 ? 49.344 14.740 -9.623 1.00 44.77 201 GLN C CA 1
ATOM 2953 C C . GLN C 1 120 ? 48.574 14.034 -10.719 1.00 46.14 201 GLN C C 1
ATOM 2954 O O . GLN C 1 120 ? 49.163 13.448 -11.621 1.00 43.24 201 GLN C O 1
ATOM 2960 N N . LYS C 1 121 ? 47.250 14.093 -10.633 1.00 45.85 202 LYS C N 1
ATOM 2961 C CA . LYS C 1 121 ? 46.397 13.479 -11.636 1.00 48.15 202 LYS C CA 1
ATOM 2962 C C . LYS C 1 121 ? 46.503 14.244 -12.960 1.00 45.18 202 LYS C C 1
ATOM 2963 O O . LYS C 1 121 ? 46.743 13.649 -14.012 1.00 42.92 202 LYS C O 1
ATOM 2969 N N . GLN C 1 122 ? 46.322 15.564 -12.894 1.00 43.27 203 GLN C N 1
ATOM 2970 C CA . GLN C 1 122 ? 46.391 16.428 -14.073 1.00 47.44 203 GLN C CA 1
ATOM 2971 C C . GLN C 1 122 ? 47.741 16.377 -14.753 1.00 46.48 203 GLN C C 1
ATOM 2972 O O . GLN C 1 122 ? 47.827 16.467 -15.971 1.00 47.42 203 GLN C O 1
ATOM 2978 N N . VAL C 1 123 ? 48.794 16.242 -13.958 1.00 42.70 204 VAL C N 1
ATOM 2979 C CA . VAL C 1 123 ? 50.152 16.149 -14.482 1.00 40.60 204 VAL C CA 1
ATOM 2980 C C . VAL C 1 123 ? 50.410 14.754 -15.070 1.00 42.70 204 VAL C C 1
ATOM 2981 O O . VAL C 1 123 ? 51.207 14.605 -16.000 1.00 44.45 204 VAL C O 1
ATOM 2985 N N . PHE C 1 124 ? 49.737 13.739 -14.521 1.00 45.61 205 PHE C N 1
ATOM 2986 C CA . PHE C 1 124 ? 49.878 12.364 -14.997 1.00 46.99 205 PHE C CA 1
ATOM 2987 C C . PHE C 1 124 ? 49.268 12.217 -16.398 1.00 48.05 205 PHE C C 1
ATOM 2988 O O . PHE C 1 124 ? 49.767 11.462 -17.233 1.00 44.44 205 PHE C O 1
ATOM 2996 N N . GLU C 1 125 ? 48.189 12.952 -16.649 1.00 19.40 206 GLU C N 1
ATOM 2997 C CA . GLU C 1 125 ? 47.514 12.918 -17.947 1.00 19.40 206 GLU C CA 1
ATOM 2998 C C . GLU C 1 125 ? 48.445 13.433 -19.043 1.00 19.40 206 GLU C C 1
ATOM 2999 O O . GLU C 1 125 ? 48.447 12.906 -20.161 1.00 49.92 206 GLU C O 1
ATOM 3005 N N . VAL C 1 126 ? 49.216 14.471 -18.718 1.00 52.95 207 VAL C N 1
ATOM 3006 C CA . VAL C 1 126 ? 50.160 15.080 -19.656 1.00 55.98 207 VAL C CA 1
ATOM 3007 C C . VAL C 1 126 ? 51.333 14.145 -19.918 1.00 56.75 207 VAL C C 1
ATOM 3008 O O . VAL C 1 126 ? 51.859 14.081 -21.030 1.00 58.83 207 VAL C O 1
ATOM 3012 N N . VAL C 1 127 ? 51.727 13.406 -18.889 1.00 56.80 208 VAL C N 1
ATOM 3013 C CA . VAL C 1 127 ? 52.847 12.489 -19.001 1.00 56.61 208 VAL C CA 1
ATOM 3014 C C . VAL C 1 127 ? 52.514 11.200 -19.749 1.00 57.27 208 VAL C C 1
ATOM 3015 O O . VAL C 1 127 ? 53.302 10.744 -20.573 1.00 58.32 208 VAL C O 1
ATOM 3019 N N . LYS C 1 128 ? 51.358 10.606 -19.458 1.00 58.49 209 LYS C N 1
ATOM 3020 C CA . LYS C 1 128 ? 50.959 9.373 -20.132 1.00 59.92 209 LYS C CA 1
ATOM 3021 C C . LYS C 1 128 ? 50.797 9.684 -21.611 1.00 61.08 209 LYS C C 1
ATOM 3022 O O . LYS C 1 128 ? 50.829 8.792 -22.451 1.00 59.45 209 LYS C O 1
ATOM 3028 N N . GLU C 1 129 ? 50.638 10.969 -21.904 1.00 61.98 210 GLU C N 1
ATOM 3029 C CA . GLU C 1 129 ? 50.464 11.480 -23.256 1.00 64.63 210 GLU C CA 1
ATOM 3030 C C . GLU C 1 129 ? 51.725 11.327 -24.105 1.00 65.99 210 GLU C C 1
ATOM 3031 O O . GLU C 1 129 ? 51.639 11.084 -25.309 1.00 65.60 210 GLU C O 1
ATOM 3037 N N . TYR C 1 130 ? 52.890 11.461 -23.475 1.00 64.28 211 TYR C N 1
ATOM 3038 C CA . TYR C 1 130 ? 54.173 11.375 -24.182 1.00 61.91 211 TYR C CA 1
ATOM 3039 C C . TYR C 1 130 ? 54.983 10.085 -24.036 1.00 60.31 211 TYR C C 1
ATOM 3040 O O . TYR C 1 130 ? 56.062 9.960 -24.612 1.00 58.75 211 TYR C O 1
ATOM 3049 N N . GLY C 1 131 ? 54.477 9.135 -23.261 1.00 60.91 212 GLY C N 1
ATOM 3050 C CA . GLY C 1 131 ? 55.184 7.882 -23.084 1.00 57.92 212 GLY C CA 1
ATOM 3051 C C . GLY C 1 131 ? 56.332 7.936 -22.099 1.00 55.99 212 GLY C C 1
ATOM 3052 O O . GLY C 1 131 ? 57.219 7.079 -22.153 1.00 56.26 212 GLY C O 1
ATOM 3053 N N . VAL C 1 132 ? 56.332 8.936 -21.212 1.00 53.02 213 VAL C N 1
ATOM 3054 C CA . VAL C 1 132 ? 57.381 9.071 -20.189 1.00 55.16 213 VAL C CA 1
ATOM 3055 C C . VAL C 1 132 ? 56.914 8.426 -18.874 1.00 55.44 213 VAL C C 1
ATOM 3056 O O . VAL C 1 132 ? 55.816 8.703 -18.396 1.00 55.37 213 VAL C O 1
ATOM 3060 N N . PRO C 1 133 ? 57.735 7.542 -18.286 1.00 53.45 214 PRO C N 1
ATOM 3061 C CA . PRO C 1 133 ? 57.375 6.875 -17.032 1.00 54.93 214 PRO C CA 1
ATOM 3062 C C . PRO C 1 133 ? 57.297 7.844 -15.859 1.00 55.96 214 PRO C C 1
ATOM 3063 O O . PRO C 1 133 ? 58.057 8.812 -15.805 1.00 61.17 214 PRO C O 1
ATOM 3075 N N . LEU C 1 135 ? 56.720 8.526 -11.425 1.00 48.29 216 LEU C N 1
ATOM 3076 C CA . LEU C 1 135 ? 56.839 8.043 -10.056 1.00 47.48 216 LEU C CA 1
ATOM 3077 C C . LEU C 1 135 ? 56.036 9.048 -9.228 1.00 47.36 216 LEU C C 1
ATOM 3078 O O . LEU C 1 135 ? 56.186 10.268 -9.378 1.00 48.69 216 LEU C O 1
ATOM 3083 N N . GLU C 1 136 ? 55.168 8.543 -8.367 1.00 48.06 217 GLU C N 1
ATOM 3084 C CA . GLU C 1 136 ? 54.345 9.438 -7.560 1.00 51.85 217 GLU C CA 1
ATOM 3085 C C . GLU C 1 136 ? 55.013 9.837 -6.237 1.00 53.87 217 GLU C C 1
ATOM 3086 O O . GLU C 1 136 ? 55.808 9.030 -5.700 1.00 46.00 217 GLU C O 1
ATOM 3092 N N . GLY D 1 7 ? 46.532 5.537 -12.361 1.00 48.09 88 GLY D N 1
ATOM 3093 C CA . GLY D 1 7 ? 46.830 6.987 -12.116 1.00 54.65 88 GLY D CA 1
ATOM 3094 C C . GLY D 1 7 ? 46.860 7.341 -10.639 1.00 56.33 88 GLY D C 1
ATOM 3095 O O . GLY D 1 7 ? 46.343 6.576 -9.825 1.00 56.07 88 GLY D O 1
ATOM 3096 N N . PRO D 1 8 ? 47.465 8.483 -10.251 1.00 56.76 89 PRO D N 1
ATOM 3097 C CA . PRO D 1 8 ? 47.491 8.828 -8.827 1.00 57.23 89 PRO D CA 1
ATOM 3098 C C . PRO D 1 8 ? 46.092 9.059 -8.290 1.00 57.15 89 PRO D C 1
ATOM 3099 O O . PRO D 1 8 ? 45.270 9.714 -8.930 1.00 56.32 89 PRO D O 1
ATOM 3103 N N . LEU D 1 9 ? 45.829 8.502 -7.114 1.00 56.26 90 LEU D N 1
ATOM 3104 C CA . LEU D 1 9 ? 44.528 8.644 -6.478 1.00 51.93 90 LEU D CA 1
ATOM 3105 C C . LEU D 1 9 ? 44.678 9.167 -5.054 1.00 49.14 90 LEU D C 1
ATOM 3106 O O . LEU D 1 9 ? 45.793 9.284 -4.534 1.00 45.45 90 LEU D O 1
ATOM 3111 N N . GLY D 1 10 ? 43.550 9.490 -4.432 1.00 47.85 91 GLY D N 1
ATOM 3112 C CA . GLY D 1 10 ? 43.593 9.985 -3.069 1.00 42.12 91 GLY D CA 1
ATOM 3113 C C . GLY D 1 10 ? 44.132 8.918 -2.133 1.00 38.71 91 GLY D C 1
ATOM 3114 O O . GLY D 1 10 ? 44.119 7.724 -2.457 1.00 36.98 91 GLY D O 1
ATOM 3115 N N . THR D 1 11 ? 44.615 9.343 -0.974 1.00 35.15 92 THR D N 1
ATOM 3116 C CA . THR D 1 11 ? 45.154 8.417 0.007 1.00 30.88 92 THR D CA 1
ATOM 3117 C C . THR D 1 11 ? 44.123 7.343 0.350 1.00 31.14 92 THR D C 1
ATOM 3118 O O . THR D 1 11 ? 43.042 7.657 0.883 1.00 33.75 92 THR D O 1
ATOM 3122 N N . PRO D 1 12 ? 44.431 6.065 0.040 1.00 27.36 93 PRO D N 1
ATOM 3123 C CA . PRO D 1 12 ? 43.507 4.972 0.338 1.00 23.64 93 PRO D CA 1
ATOM 3124 C C . PRO D 1 12 ? 43.358 4.868 1.844 1.00 30.94 93 PRO D C 1
ATOM 3125 O O . PRO D 1 12 ? 44.338 4.750 2.570 1.00 27.50 93 PRO D O 1
ATOM 3129 N N . VAL D 1 13 ? 42.122 4.920 2.313 1.00 32.74 94 VAL D N 1
ATOM 3130 C CA . VAL D 1 13 ? 41.868 4.875 3.743 1.00 37.47 94 VAL D CA 1
ATOM 3131 C C . VAL D 1 13 ? 40.727 3.895 4.063 1.00 37.62 94 VAL D C 1
ATOM 3132 O O . VAL D 1 13 ? 39.824 3.687 3.241 1.00 26.64 94 VAL D O 1
ATOM 3136 N N . PRO D 1 14 ? 40.775 3.257 5.251 1.00 39.94 95 PRO D N 1
ATOM 3137 C CA . PRO D 1 14 ? 39.748 2.302 5.682 1.00 39.75 95 PRO D CA 1
ATOM 3138 C C . PRO D 1 14 ? 38.485 2.992 6.206 1.00 39.55 95 PRO D C 1
ATOM 3139 O O . PRO D 1 14 ? 38.555 3.969 6.957 1.00 39.22 95 PRO D O 1
ATOM 3151 N N . GLU D 1 16 ? 35.908 2.686 8.609 1.00 48.19 97 GLU D N 1
ATOM 3152 C CA . GLU D 1 16 ? 35.387 2.076 9.830 1.00 48.36 97 GLU D CA 1
ATOM 3153 C C . GLU D 1 16 ? 34.998 3.117 10.852 1.00 50.15 97 GLU D C 1
ATOM 3154 O O . GLU D 1 16 ? 35.241 4.311 10.664 1.00 49.89 97 GLU D O 1
ATOM 3160 N N . LYS D 1 17 ? 34.382 2.653 11.933 1.00 49.68 98 LYS D N 1
ATOM 3161 C CA . LYS D 1 17 ? 33.992 3.539 13.019 1.00 49.92 98 LYS D CA 1
ATOM 3162 C C . LYS D 1 17 ? 35.115 3.476 14.025 1.00 47.75 98 LYS D C 1
ATOM 3163 O O . LYS D 1 17 ? 35.236 2.497 14.767 1.00 51.90 98 LYS D O 1
ATOM 3169 N N . PHE D 1 18 ? 35.955 4.505 14.029 1.00 47.35 99 PHE D N 1
ATOM 3170 C CA . PHE D 1 18 ? 37.061 4.557 14.969 1.00 46.83 99 PHE D CA 1
ATOM 3171 C C . PHE D 1 18 ? 36.585 5.337 16.182 1.00 48.46 99 PHE D C 1
ATOM 3172 O O . PHE D 1 18 ? 37.175 5.255 17.260 1.00 52.12 99 PHE D O 1
ATOM 3180 N N . GLY D 1 19 ? 35.495 6.079 15.993 1.00 47.37 100 GLY D N 1
ATOM 3181 C CA . GLY D 1 19 ? 34.941 6.884 17.065 1.00 46.67 100 GLY D CA 1
ATOM 3182 C C . GLY D 1 19 ? 35.137 8.359 16.782 1.00 45.06 100 GLY D C 1
ATOM 3183 O O . GLY D 1 19 ? 34.565 8.900 15.844 1.00 44.59 100 GLY D O 1
ATOM 3184 N N . LYS D 1 20 ? 35.962 9.006 17.594 1.00 38.79 101 LYS D N 1
ATOM 3185 C CA . LYS D 1 20 ? 36.235 10.423 17.430 1.00 43.04 101 LYS D CA 1
ATOM 3186 C C . LYS D 1 20 ? 37.537 10.591 16.664 1.00 44.22 101 LYS D C 1
ATOM 3187 O O . LYS D 1 20 ? 38.594 10.178 17.128 1.00 48.24 101 LYS D O 1
ATOM 3193 N N . ILE D 1 21 ? 37.451 11.209 15.492 1.00 43.78 102 ILE D N 1
ATOM 3194 C CA . ILE D 1 21 ? 38.612 11.399 14.637 1.00 42.90 102 ILE D CA 1
ATOM 3195 C C . ILE D 1 21 ? 39.036 12.855 14.441 1.00 39.28 102 ILE D C 1
ATOM 3196 O O . ILE D 1 21 ? 38.205 13.742 14.233 1.00 39.02 102 ILE D O 1
ATOM 3201 N N . LEU D 1 22 ? 40.341 13.084 14.522 1.00 36.25 103 LEU D N 1
ATOM 3202 C CA . LEU D 1 22 ? 40.892 14.399 14.290 1.00 34.62 103 LEU D CA 1
ATOM 3203 C C . LEU D 1 22 ? 41.574 14.340 12.929 1.00 31.09 103 LEU D C 1
ATOM 3204 O O . LEU D 1 22 ? 42.679 13.825 12.825 1.00 27.10 103 LEU D O 1
ATOM 3209 N N . ALA D 1 23 ? 40.896 14.841 11.895 1.00 32.36 104 ALA D N 1
ATOM 3210 C CA . ALA D 1 23 ? 41.435 14.867 10.535 1.00 35.88 104 ALA D CA 1
ATOM 3211 C C . ALA D 1 23 ? 42.097 16.241 10.272 1.00 35.11 104 ALA D C 1
ATOM 3212 O O . ALA D 1 23 ? 41.425 17.277 10.214 1.00 40.62 104 ALA D O 1
ATOM 3214 N N . ILE D 1 24 ? 43.421 16.225 10.125 1.00 35.79 105 ILE D N 1
ATOM 3215 C CA . ILE D 1 24 ? 44.209 17.428 9.909 1.00 34.55 105 ILE D CA 1
ATOM 3216 C C . ILE D 1 24 ? 44.670 17.638 8.461 1.00 36.16 105 ILE D C 1
ATOM 3217 O O . ILE D 1 24 ? 45.089 16.710 7.782 1.00 36.21 105 ILE D O 1
ATOM 3222 N N . GLY D 1 25 ? 44.596 18.879 8.000 1.00 40.27 106 GLY D N 1
ATOM 3223 C CA . GLY D 1 25 ? 45.013 19.194 6.649 1.00 41.87 106 GLY D CA 1
ATOM 3224 C C . GLY D 1 25 ? 45.850 20.456 6.670 1.00 40.85 106 GLY D C 1
ATOM 3225 O O . GLY D 1 25 ? 45.359 21.526 7.002 1.00 41.46 106 GLY D O 1
ATOM 3226 N N . ALA D 1 26 ? 47.122 20.336 6.325 1.00 38.64 107 ALA D N 1
ATOM 3227 C CA . ALA D 1 26 ? 48.006 21.486 6.319 1.00 38.33 107 ALA D CA 1
ATOM 3228 C C . ALA D 1 26 ? 48.082 22.064 4.924 1.00 40.70 107 ALA D C 1
ATOM 3229 O O . ALA D 1 26 ? 48.234 21.330 3.951 1.00 39.42 107 ALA D O 1
ATOM 3231 N N . TYR D 1 27 ? 47.992 23.387 4.835 1.00 37.64 108 TYR D N 1
ATOM 3232 C CA . TYR D 1 27 ? 48.056 24.075 3.552 1.00 39.75 108 TYR D CA 1
ATOM 3233 C C . TYR D 1 27 ? 46.978 23.508 2.621 1.00 36.68 108 TYR D C 1
ATOM 3234 O O . TYR D 1 27 ? 45.822 23.389 3.023 1.00 33.71 108 TYR D O 1
ATOM 3243 N N . THR D 1 28 ? 47.340 23.155 1.391 1.00 36.21 109 THR D N 1
ATOM 3244 C CA . THR D 1 28 ? 46.355 22.629 0.441 1.00 35.09 109 THR D CA 1
ATOM 3245 C C . THR D 1 28 ? 46.010 21.181 0.732 1.00 34.10 109 THR D C 1
ATOM 3246 O O . THR D 1 28 ? 45.180 20.585 0.063 1.00 37.48 109 THR D O 1
ATOM 3250 N N . GLY D 1 29 ? 46.663 20.618 1.738 1.00 34.84 110 GLY D N 1
ATOM 3251 C CA . GLY D 1 29 ? 46.395 19.247 2.106 1.00 30.08 110 GLY D CA 1
ATOM 3252 C C . GLY D 1 29 ? 44.950 19.075 2.519 1.00 27.91 110 GLY D C 1
ATOM 3253 O O . GLY D 1 29 ? 44.437 17.969 2.497 1.00 32.27 110 GLY D O 1
ATOM 3254 N N . ILE D 1 30 ? 44.280 20.164 2.881 1.00 29.52 111 ILE D N 1
ATOM 3255 C CA . ILE D 1 30 ? 42.883 20.092 3.311 1.00 33.11 111 ILE D CA 1
ATOM 3256 C C . ILE D 1 30 ? 41.930 19.650 2.199 1.00 32.54 111 ILE D C 1
ATOM 3257 O O . ILE D 1 30 ? 40.889 19.053 2.467 1.00 29.15 111 ILE D O 1
ATOM 3262 N N . VAL D 1 31 ? 42.290 19.942 0.953 1.00 35.09 112 VAL D N 1
ATOM 3263 C CA . VAL D 1 31 ? 41.473 19.565 -0.198 1.00 35.57 112 VAL D CA 1
ATOM 3264 C C . VAL D 1 31 ? 41.270 18.053 -0.229 1.00 34.70 112 VAL D C 1
ATOM 3265 O O . VAL D 1 31 ? 40.170 17.562 -0.487 1.00 33.76 112 VAL D O 1
ATOM 3269 N N . GLU D 1 32 ? 42.348 17.325 0.053 1.00 32.61 113 GLU D N 1
ATOM 3270 C CA . GLU D 1 32 ? 42.334 15.869 0.053 1.00 30.31 113 GLU D CA 1
ATOM 3271 C C . GLU D 1 32 ? 41.646 15.261 1.279 1.00 32.69 113 GLU D C 1
ATOM 3272 O O . GLU D 1 32 ? 40.918 14.288 1.157 1.00 36.80 113 GLU D O 1
ATOM 3278 N N . VAL D 1 33 ? 41.879 15.822 2.461 1.00 33.31 114 VAL D N 1
ATOM 3279 C CA . VAL D 1 33 ? 41.240 15.299 3.655 1.00 32.37 114 VAL D CA 1
ATOM 3280 C C . VAL D 1 33 ? 39.736 15.571 3.614 1.00 32.17 114 VAL D C 1
ATOM 3281 O O . VAL D 1 33 ? 38.964 14.830 4.205 1.00 32.35 114 VAL D O 1
ATOM 3285 N N . TYR D 1 34 ? 39.307 16.603 2.894 1.00 32.68 115 TYR D N 1
ATOM 3286 C CA . TYR D 1 34 ? 37.888 16.907 2.832 1.00 35.87 115 TYR D CA 1
ATOM 3287 C C . TYR D 1 34 ? 37.035 15.683 2.504 1.00 37.01 115 TYR D C 1
ATOM 3288 O O . TYR D 1 34 ? 36.282 15.217 3.354 1.00 37.25 115 TYR D O 1
ATOM 3297 N N . PRO D 1 35 ? 37.138 15.138 1.272 1.00 33.87 116 PRO D N 1
ATOM 3298 C CA . PRO D 1 35 ? 36.319 13.964 0.952 1.00 32.27 116 PRO D CA 1
ATOM 3299 C C . PRO D 1 35 ? 36.494 12.774 1.903 1.00 32.03 116 PRO D C 1
ATOM 3300 O O . PRO D 1 35 ? 35.596 11.934 2.049 1.00 30.15 116 PRO D O 1
ATOM 3304 N N . ILE D 1 36 ? 37.645 12.706 2.562 1.00 26.85 117 ILE D N 1
ATOM 3305 C CA . ILE D 1 36 ? 37.914 11.619 3.495 1.00 32.81 117 ILE D CA 1
ATOM 3306 C C . ILE D 1 36 ? 37.147 11.805 4.794 1.00 34.97 117 ILE D C 1
ATOM 3307 O O . ILE D 1 36 ? 36.506 10.874 5.279 1.00 41.51 117 ILE D O 1
ATOM 3312 N N . ALA D 1 37 ? 37.218 13.017 5.347 1.00 33.75 118 ALA D N 1
ATOM 3313 C CA . ALA D 1 37 ? 36.540 13.363 6.599 1.00 39.34 118 ALA D CA 1
ATOM 3314 C C . ALA D 1 37 ? 35.029 13.356 6.434 1.00 38.96 118 ALA D C 1
ATOM 3315 O O . ALA D 1 37 ? 34.291 13.035 7.359 1.00 42.81 118 ALA D O 1
ATOM 3317 N N . LYS D 1 38 ? 34.572 13.722 5.249 1.00 39.08 119 LYS D N 1
ATOM 3318 C CA . LYS D 1 38 ? 33.149 13.751 4.953 1.00 37.37 119 LYS D CA 1
ATOM 3319 C C . LYS D 1 38 ? 32.565 12.339 5.041 1.00 36.60 119 LYS D C 1
ATOM 3320 O O . LYS D 1 38 ? 31.515 12.129 5.651 1.00 41.75 119 LYS D O 1
ATOM 3326 N N . ALA D 1 39 ? 33.263 11.383 4.425 1.00 38.02 120 ALA D N 1
ATOM 3327 C CA . ALA D 1 39 ? 32.861 9.983 4.415 1.00 36.93 120 ALA D CA 1
ATOM 3328 C C . ALA D 1 39 ? 32.980 9.315 5.791 1.00 37.24 120 ALA D C 1
ATOM 3329 O O . ALA D 1 39 ? 32.225 8.402 6.103 1.00 33.08 120 ALA D O 1
ATOM 3331 N N . TRP D 1 40 ? 33.929 9.753 6.612 1.00 38.74 121 TRP D N 1
ATOM 3332 C CA . TRP D 1 40 ? 34.085 9.173 7.942 1.00 39.34 121 TRP D CA 1
ATOM 3333 C C . TRP D 1 40 ? 32.956 9.597 8.850 1.00 42.19 121 TRP D C 1
ATOM 3334 O O . TRP D 1 40 ? 32.524 8.825 9.691 1.00 46.99 121 TRP D O 1
ATOM 3345 N N . GLN D 1 41 ? 32.487 10.828 8.679 1.00 46.57 122 GLN D N 1
ATOM 3346 C CA . GLN D 1 41 ? 31.392 11.355 9.482 1.00 45.25 122 GLN D CA 1
ATOM 3347 C C . GLN D 1 41 ? 30.122 10.559 9.163 1.00 48.75 122 GLN D C 1
ATOM 3348 O O . GLN D 1 41 ? 29.420 10.093 10.066 1.00 50.89 122 GLN D O 1
ATOM 3354 N N . GLU D 1 42 ? 29.845 10.395 7.871 1.00 47.50 123 GLU D N 1
ATOM 3355 C CA . GLU D 1 42 ? 28.674 9.666 7.397 1.00 48.97 123 GLU D CA 1
ATOM 3356 C C . GLU D 1 42 ? 28.667 8.205 7.872 1.00 48.62 123 GLU D C 1
ATOM 3357 O O . GLU D 1 42 ? 27.610 7.617 8.102 1.00 51.70 123 GLU D O 1
ATOM 3363 N N . ILE D 1 43 ? 29.855 7.628 8.016 1.00 47.86 124 ILE D N 1
ATOM 3364 C CA . ILE D 1 43 ? 30.010 6.251 8.459 1.00 50.14 124 ILE D CA 1
ATOM 3365 C C . ILE D 1 43 ? 29.803 6.088 9.974 1.00 49.84 124 ILE D C 1
ATOM 3366 O O . ILE D 1 43 ? 29.765 4.968 10.482 1.00 47.58 124 ILE D O 1
ATOM 3371 N N . GLY D 1 44 ? 29.667 7.197 10.693 1.00 47.61 125 GLY D N 1
ATOM 3372 C CA . GLY D 1 44 ? 29.439 7.110 12.122 1.00 46.33 125 GLY D CA 1
ATOM 3373 C C . GLY D 1 44 ? 30.571 7.575 13.003 1.00 48.17 125 GLY D C 1
ATOM 3374 O O . GLY D 1 44 ? 30.588 7.263 14.194 1.00 49.10 125 GLY D O 1
ATOM 3375 N N . ASN D 1 45 ? 31.511 8.321 12.424 1.00 48.59 126 ASN D N 1
ATOM 3376 C CA . ASN D 1 45 ? 32.669 8.843 13.158 1.00 45.50 126 ASN D CA 1
ATOM 3377 C C . ASN D 1 45 ? 32.467 10.309 13.512 1.00 43.56 126 ASN D C 1
ATOM 3378 O O . ASN D 1 45 ? 31.898 11.073 12.724 1.00 41.88 126 ASN D O 1
ATOM 3383 N N . ASP D 1 46 ? 32.931 10.690 14.702 1.00 44.60 127 ASP D N 1
ATOM 3384 C CA . ASP D 1 46 ? 32.838 12.070 15.169 1.00 48.93 127 ASP D CA 1
ATOM 3385 C C . ASP D 1 46 ? 34.132 12.743 14.747 1.00 49.19 127 ASP D C 1
ATOM 3386 O O . ASP D 1 46 ? 35.050 12.895 15.542 1.00 45.55 127 ASP D O 1
ATOM 3391 N N . VAL D 1 47 ? 34.208 13.130 13.482 1.00 49.94 128 VAL D N 1
ATOM 3392 C CA . VAL D 1 47 ? 35.412 13.757 12.983 1.00 47.62 128 VAL D CA 1
ATOM 3393 C C . VAL D 1 47 ? 35.372 15.275 13.078 1.00 47.41 128 VAL D C 1
ATOM 3394 O O . VAL D 1 47 ? 34.366 15.919 12.757 1.00 46.92 128 VAL D O 1
ATOM 3398 N N . THR D 1 48 ? 36.470 15.834 13.570 1.00 43.23 129 THR D N 1
ATOM 3399 C CA . THR D 1 48 ? 36.606 17.271 13.685 1.00 42.31 129 THR D CA 1
ATOM 3400 C C . THR D 1 48 ? 37.846 17.547 12.857 1.00 36.43 129 THR D C 1
ATOM 3401 O O . THR D 1 48 ? 38.899 16.977 13.112 1.00 36.12 129 THR D O 1
ATOM 3405 N N . THR D 1 49 ? 37.724 18.402 11.854 1.00 37.00 130 THR D N 1
ATOM 3406 C CA . THR D 1 49 ? 38.864 18.715 10.996 1.00 32.54 130 THR D CA 1
ATOM 3407 C C . THR D 1 49 ? 39.587 19.976 11.415 1.00 32.85 130 THR D C 1
ATOM 3408 O O . THR D 1 49 ? 38.993 20.896 11.957 1.00 29.00 130 THR D O 1
ATOM 3412 N N . LEU D 1 50 ? 40.879 20.010 11.142 1.00 36.22 131 LEU D N 1
ATOM 3413 C CA . LEU D 1 50 ? 41.692 21.159 11.477 1.00 35.60 131 LEU D CA 1
ATOM 3414 C C . LEU D 1 50 ? 42.455 21.548 10.232 1.00 34.90 131 LEU D C 1
ATOM 3415 O O . LEU D 1 50 ? 43.126 20.715 9.625 1.00 32.96 131 LEU D O 1
ATOM 3420 N N . HIS D 1 51 ? 42.336 22.810 9.840 1.00 36.36 132 HIS D N 1
ATOM 3421 C CA . HIS D 1 51 ? 43.062 23.298 8.677 1.00 36.95 132 HIS D CA 1
ATOM 3422 C C . HIS D 1 51 ? 44.021 24.382 9.122 1.00 38.49 132 HIS D C 1
ATOM 3423 O O . HIS D 1 51 ? 43.588 25.436 9.562 1.00 38.65 132 HIS D O 1
ATOM 3430 N N . VAL D 1 52 ? 45.318 24.118 9.028 1.00 34.61 133 VAL D N 1
ATOM 3431 C CA . VAL D 1 52 ? 46.329 25.102 9.407 1.00 37.38 133 VAL D CA 1
ATOM 3432 C C . VAL D 1 52 ? 47.017 25.558 8.124 1.00 34.79 133 VAL D C 1
ATOM 3433 O O . VAL D 1 52 ? 47.609 24.757 7.397 1.00 37.92 133 VAL D O 1
ATOM 3437 N N . THR D 1 53 ? 46.911 26.852 7.836 1.00 35.32 134 THR D N 1
ATOM 3438 C CA . THR D 1 53 ? 47.488 27.409 6.618 1.00 39.32 134 THR D CA 1
ATOM 3439 C C . THR D 1 53 ? 47.602 28.919 6.798 1.00 40.99 134 THR D C 1
ATOM 3440 O O . THR D 1 53 ? 47.335 29.425 7.885 1.00 44.26 134 THR D O 1
ATOM 3444 N N . PHE D 1 54 ? 48.005 29.625 5.744 1.00 41.88 135 PHE D N 1
ATOM 3445 C CA . PHE D 1 54 ? 48.153 31.079 5.799 1.00 47.08 135 PHE D CA 1
ATOM 3446 C C . PHE D 1 54 ? 46.828 31.754 5.541 1.00 49.42 135 PHE D C 1
ATOM 3447 O O . PHE D 1 54 ? 46.003 31.219 4.808 1.00 43.85 135 PHE D O 1
ATOM 3455 N N . GLU D 1 55 ? 46.630 32.928 6.137 1.00 50.68 136 GLU D N 1
ATOM 3456 C CA . GLU D 1 55 ? 45.376 33.668 5.993 1.00 53.87 136 GLU D CA 1
ATOM 3457 C C . GLU D 1 55 ? 44.776 33.684 4.592 1.00 55.81 136 GLU D C 1
ATOM 3458 O O . GLU D 1 55 ? 43.578 33.460 4.421 1.00 55.38 136 GLU D O 1
ATOM 3464 N N . PRO D 1 56 ? 45.598 33.961 3.566 1.00 57.27 137 PRO D N 1
ATOM 3465 C CA . PRO D 1 56 ? 45.111 34.002 2.183 1.00 57.61 137 PRO D CA 1
ATOM 3466 C C . PRO D 1 56 ? 44.976 32.632 1.500 1.00 60.60 137 PRO D C 1
ATOM 3467 O O . PRO D 1 56 ? 44.915 32.551 0.267 1.00 62.90 137 PRO D O 1
ATOM 3479 N N . VAL D 1 58 ? 42.883 29.764 3.121 1.00 58.36 139 VAL D N 1
ATOM 3480 C CA . VAL D 1 58 ? 41.856 28.879 3.645 1.00 58.34 139 VAL D CA 1
ATOM 3481 C C . VAL D 1 58 ? 40.880 28.559 2.507 1.00 55.45 139 VAL D C 1
ATOM 3482 O O . VAL D 1 58 ? 40.588 29.408 1.659 1.00 56.10 139 VAL D O 1
ATOM 3486 N N . ILE D 1 59 ? 40.430 27.308 2.466 1.00 54.45 140 ILE D N 1
ATOM 3487 C CA . ILE D 1 59 ? 39.514 26.853 1.437 1.00 52.98 140 ILE D CA 1
ATOM 3488 C C . ILE D 1 59 ? 38.612 25.771 2.029 1.00 50.54 140 ILE D C 1
ATOM 3489 O O . ILE D 1 59 ? 38.952 25.166 3.046 1.00 49.93 140 ILE D O 1
ATOM 3494 N N . LEU D 1 60 ? 37.455 25.556 1.406 1.00 48.61 141 LEU D N 1
ATOM 3495 C CA . LEU D 1 60 ? 36.507 24.529 1.838 1.00 52.80 141 LEU D CA 1
ATOM 3496 C C . LEU D 1 60 ? 35.934 24.704 3.238 1.00 53.65 141 LEU D C 1
ATOM 3497 O O . LEU D 1 60 ? 35.216 23.831 3.721 1.00 53.85 141 LEU D O 1
ATOM 3502 N N . LYS D 1 61 ? 36.237 25.825 3.883 1.00 53.67 142 LYS D N 1
ATOM 3503 C CA . LYS D 1 61 ? 35.740 26.086 5.230 1.00 54.25 142 LYS D CA 1
ATOM 3504 C C . LYS D 1 61 ? 34.239 25.808 5.403 1.00 53.73 142 LYS D C 1
ATOM 3505 O O . LYS D 1 61 ? 33.834 25.070 6.303 1.00 52.02 142 LYS D O 1
ATOM 3511 N N . GLU D 1 62 ? 33.427 26.419 4.543 1.00 54.43 143 GLU D N 1
ATOM 3512 C CA . GLU D 1 62 ? 31.971 26.277 4.556 1.00 55.17 143 GLU D CA 1
ATOM 3513 C C . GLU D 1 62 ? 31.559 24.810 4.384 1.00 53.52 143 GLU D C 1
ATOM 3514 O O . GLU D 1 62 ? 30.756 24.267 5.141 1.00 50.98 143 GLU D O 1
ATOM 3520 N N . GLU D 1 63 ? 32.133 24.193 3.357 1.00 53.21 144 GLU D N 1
ATOM 3521 C CA . GLU D 1 63 ? 31.878 22.807 2.982 1.00 53.28 144 GLU D CA 1
ATOM 3522 C C . GLU D 1 63 ? 32.091 21.744 4.055 1.00 53.80 144 GLU D C 1
ATOM 3523 O O . GLU D 1 63 ? 31.264 20.846 4.208 1.00 51.78 144 GLU D O 1
ATOM 3529 N N . LEU D 1 64 ? 33.198 21.815 4.786 1.00 55.52 145 LEU D N 1
ATOM 3530 C CA . LEU D 1 64 ? 33.447 20.798 5.797 1.00 57.02 145 LEU D CA 1
ATOM 3531 C C . LEU D 1 64 ? 32.940 21.119 7.199 1.00 54.97 145 LEU D C 1
ATOM 3532 O O . LEU D 1 64 ? 33.100 20.318 8.112 1.00 55.29 145 LEU D O 1
ATOM 3537 N N . GLU D 1 65 ? 32.328 22.286 7.381 1.00 55.66 146 GLU D N 1
ATOM 3538 C CA . GLU D 1 65 ? 31.754 22.630 8.686 1.00 56.58 146 GLU D CA 1
ATOM 3539 C C . GLU D 1 65 ? 30.398 21.939 8.659 1.00 55.34 146 GLU D C 1
ATOM 3540 O O . GLU D 1 65 ? 29.825 21.580 9.686 1.00 55.71 146 GLU D O 1
ATOM 3546 N N . LYS D 1 66 ? 29.909 21.755 7.443 1.00 53.21 147 LYS D N 1
ATOM 3547 C CA . LYS D 1 66 ? 28.639 21.112 7.197 1.00 52.17 147 LYS D CA 1
ATOM 3548 C C . LYS D 1 66 ? 28.780 19.585 7.075 1.00 49.86 147 LYS D C 1
ATOM 3549 O O . LYS D 1 66 ? 27.788 18.859 7.148 1.00 50.39 147 LYS D O 1
ATOM 3555 N N . ALA D 1 67 ? 30.011 19.106 6.896 1.00 48.49 148 ALA D N 1
ATOM 3556 C CA . ALA D 1 67 ? 30.273 17.675 6.741 1.00 46.31 148 ALA D CA 1
ATOM 3557 C C . ALA D 1 67 ? 30.810 16.974 7.995 1.00 45.82 148 ALA D C 1
ATOM 3558 O O . ALA D 1 67 ? 30.648 15.760 8.143 1.00 47.54 148 ALA D O 1
ATOM 3560 N N . VAL D 1 68 ? 31.454 17.726 8.886 1.00 41.33 149 VAL D N 1
ATOM 3561 C CA . VAL D 1 68 ? 32.011 17.152 10.113 1.00 37.67 149 VAL D CA 1
ATOM 3562 C C . VAL D 1 68 ? 31.334 17.744 11.336 1.00 39.40 149 VAL D C 1
ATOM 3563 O O . VAL D 1 68 ? 30.637 18.756 11.233 1.00 36.68 149 VAL D O 1
ATOM 3567 N N . THR D 1 69 ? 31.530 17.126 12.495 1.00 45.27 150 THR D N 1
ATOM 3568 C CA . THR D 1 69 ? 30.899 17.653 13.689 1.00 46.57 150 THR D CA 1
ATOM 3569 C C . THR D 1 69 ? 31.459 19.048 13.934 1.00 48.34 150 THR D C 1
ATOM 3570 O O . THR D 1 69 ? 30.708 19.992 14.201 1.00 49.11 150 THR D O 1
ATOM 3574 N N . ARG D 1 70 ? 32.780 19.180 13.805 1.00 19.40 151 ARG D N 1
ATOM 3575 C CA . ARG D 1 70 ? 33.450 20.470 14.026 1.00 19.40 151 ARG D CA 1
ATOM 3576 C C . ARG D 1 70 ? 34.661 20.730 13.116 1.00 19.40 151 ARG D C 1
ATOM 3577 O O . ARG D 1 70 ? 35.540 19.884 12.980 1.00 43.97 151 ARG D O 1
ATOM 3585 N N . HIS D 1 71 ? 34.706 21.904 12.502 1.00 45.69 152 HIS D N 1
ATOM 3586 C CA . HIS D 1 71 ? 35.823 22.245 11.638 1.00 44.18 152 HIS D CA 1
ATOM 3587 C C . HIS D 1 71 ? 36.580 23.440 12.197 1.00 42.17 152 HIS D C 1
ATOM 3588 O O . HIS D 1 71 ? 35.990 24.498 12.431 1.00 43.64 152 HIS D O 1
ATOM 3595 N N . ILE D 1 72 ? 37.887 23.268 12.399 1.00 19.40 153 ILE D N 1
ATOM 3596 C CA . ILE D 1 72 ? 38.741 24.326 12.931 1.00 19.40 153 ILE D CA 1
ATOM 3597 C C . ILE D 1 72 ? 39.713 24.871 11.877 1.00 19.40 153 ILE D C 1
ATOM 3598 O O . ILE D 1 72 ? 40.364 24.114 11.157 1.00 43.83 153 ILE D O 1
ATOM 3603 N N . VAL D 1 73 ? 39.800 26.198 11.808 1.00 44.26 154 VAL D N 1
ATOM 3604 C CA . VAL D 1 73 ? 40.699 26.868 10.879 1.00 46.40 154 VAL D CA 1
ATOM 3605 C C . VAL D 1 73 ? 41.628 27.795 11.658 1.00 47.07 154 VAL D C 1
ATOM 3606 O O . VAL D 1 73 ? 41.166 28.651 12.417 1.00 47.81 154 VAL D O 1
ATOM 3610 N N . GLU D 1 74 ? 42.933 27.601 11.478 1.00 50.64 155 GLU D N 1
ATOM 3611 C CA . GLU D 1 74 ? 43.958 28.415 12.127 1.00 51.77 155 GLU D CA 1
ATOM 3612 C C . GLU D 1 74 ? 44.755 29.160 11.050 1.00 51.74 155 GLU D C 1
ATOM 3613 O O . GLU D 1 74 ? 45.763 28.657 10.544 1.00 51.50 155 GLU D O 1
ATOM 3619 N N . PRO D 1 75 ? 44.307 30.376 10.683 1.00 52.98 156 PRO D N 1
ATOM 3620 C CA . PRO D 1 75 ? 44.982 31.182 9.660 1.00 49.88 156 PRO D CA 1
ATOM 3621 C C . PRO D 1 75 ? 46.185 31.924 10.209 1.00 50.26 156 PRO D C 1
ATOM 3622 O O . PRO D 1 75 ? 46.052 32.817 11.049 1.00 47.80 156 PRO D O 1
ATOM 3626 N N . VAL D 1 76 ? 47.360 31.539 9.729 1.00 46.95 157 VAL D N 1
ATOM 3627 C CA . VAL D 1 76 ? 48.603 32.167 10.147 1.00 47.36 157 VAL D CA 1
ATOM 3628 C C . VAL D 1 76 ? 48.905 33.285 9.138 1.00 50.59 157 VAL D C 1
ATOM 3629 O O . VAL D 1 76 ? 48.793 33.090 7.922 1.00 53.05 157 VAL D O 1
ATOM 3633 N N . PRO D 1 77 ? 49.268 34.481 9.637 1.00 53.59 158 PRO D N 1
ATOM 3634 C CA . PRO D 1 77 ? 49.586 35.643 8.793 1.00 53.67 158 PRO D CA 1
ATOM 3635 C C . PRO D 1 77 ? 50.821 35.428 7.917 1.00 54.94 158 PRO D C 1
ATOM 3636 O O . PRO D 1 77 ? 51.891 35.070 8.411 1.00 55.06 158 PRO D O 1
ATOM 3640 N N . LEU D 1 78 ? 50.670 35.659 6.618 1.00 57.18 159 LEU D N 1
ATOM 3641 C CA . LEU D 1 78 ? 51.771 35.475 5.686 1.00 57.87 159 LEU D CA 1
ATOM 3642 C C . LEU D 1 78 ? 52.653 36.716 5.627 1.00 60.74 159 LEU D C 1
ATOM 3643 O O . LEU D 1 78 ? 52.363 37.642 4.859 1.00 61.52 159 LEU D O 1
ATOM 3648 N N . ASN D 1 79 ? 53.721 36.732 6.433 1.00 19.40 160 ASN D N 1
ATOM 3649 C CA . ASN D 1 79 ? 54.667 37.858 6.457 1.00 19.40 160 ASN D CA 1
ATOM 3650 C C . ASN D 1 79 ? 55.557 37.855 5.181 1.00 19.40 160 ASN D C 1
ATOM 3651 O O . ASN D 1 79 ? 56.451 37.008 5.032 1.00 57.89 160 ASN D O 1
ATOM 3656 N N . PRO D 1 80 ? 55.316 38.809 4.252 1.00 59.97 161 PRO D N 1
ATOM 3657 C CA . PRO D 1 80 ? 56.069 38.914 2.997 1.00 62.18 161 PRO D CA 1
ATOM 3658 C C . PRO D 1 80 ? 57.453 39.539 3.126 1.00 60.93 161 PRO D C 1
ATOM 3659 O O . PRO D 1 80 ? 58.106 39.823 2.120 1.00 60.95 161 PRO D O 1
ATOM 3663 N N . ASN D 1 81 ? 57.899 39.749 4.363 1.00 19.40 162 ASN D N 1
ATOM 3664 C CA . ASN D 1 81 ? 59.204 40.361 4.606 1.00 19.40 162 ASN D CA 1
ATOM 3665 C C . ASN D 1 81 ? 60.190 39.326 5.084 1.00 19.40 162 ASN D C 1
ATOM 3666 O O . ASN D 1 81 ? 61.228 39.664 5.655 1.00 56.30 162 ASN D O 1
ATOM 3671 N N . GLN D 1 82 ? 59.858 38.058 4.842 1.00 19.40 163 GLN D N 1
ATOM 3672 C CA . GLN D 1 82 ? 60.732 36.957 5.233 1.00 19.40 163 GLN D CA 1
ATOM 3673 C C . GLN D 1 82 ? 60.655 35.851 4.204 1.00 19.40 163 GLN D C 1
ATOM 3674 O O . GLN D 1 82 ? 59.618 35.643 3.584 1.00 52.57 163 GLN D O 1
ATOM 3680 N N . ASP D 1 83 ? 61.754 35.122 4.049 1.00 54.41 164 ASP D N 1
ATOM 3681 C CA . ASP D 1 83 ? 61.778 34.007 3.116 1.00 56.22 164 ASP D CA 1
ATOM 3682 C C . ASP D 1 83 ? 60.625 33.101 3.540 1.00 55.83 164 ASP D C 1
ATOM 3683 O O . ASP D 1 83 ? 60.238 33.072 4.711 1.00 57.46 164 ASP D O 1
ATOM 3688 N N . PHE D 1 84 ? 60.064 32.380 2.582 1.00 54.99 165 PHE D N 1
ATOM 3689 C CA . PHE D 1 84 ? 58.935 31.517 2.875 1.00 49.79 165 PHE D CA 1
ATOM 3690 C C . PHE D 1 84 ? 59.212 30.506 3.973 1.00 48.46 165 PHE D C 1
ATOM 3691 O O . PHE D 1 84 ? 58.302 30.080 4.671 1.00 49.49 165 PHE D O 1
ATOM 3699 N N . LEU D 1 85 ? 60.472 30.125 4.119 1.00 49.78 166 LEU D N 1
ATOM 3700 C CA . LEU D 1 85 ? 60.866 29.165 5.145 1.00 49.71 166 LEU D CA 1
ATOM 3701 C C . LEU D 1 85 ? 60.527 29.701 6.542 1.00 50.06 166 LEU D C 1
ATOM 3702 O O . LEU D 1 85 ? 59.972 28.990 7.388 1.00 49.30 166 LEU D O 1
ATOM 3707 N N . ALA D 1 86 ? 60.874 30.963 6.771 1.00 53.18 167 ALA D N 1
ATOM 3708 C CA . ALA D 1 86 ? 60.614 31.618 8.047 1.00 51.29 167 ALA D CA 1
ATOM 3709 C C . ALA D 1 86 ? 59.120 31.636 8.354 1.00 50.61 167 ALA D C 1
ATOM 3710 O O . ALA D 1 86 ? 58.728 31.570 9.517 1.00 49.64 167 ALA D O 1
ATOM 3712 N N . ASN D 1 87 ? 58.299 31.724 7.307 1.00 48.16 168 ASN D N 1
ATOM 3713 C CA . ASN D 1 87 ? 56.839 31.755 7.443 1.00 51.14 168 ASN D CA 1
ATOM 3714 C C . ASN D 1 87 ? 56.223 30.378 7.711 1.00 50.84 168 ASN D C 1
ATOM 3715 O O . ASN D 1 87 ? 55.238 30.258 8.442 1.00 51.79 168 ASN D O 1
ATOM 3728 N N . LYS D 1 89 ? 57.593 28.122 9.298 1.00 52.46 170 LYS D N 1
ATOM 3729 C CA . LYS D 1 89 ? 57.975 27.840 10.672 1.00 52.39 170 LYS D CA 1
ATOM 3730 C C . LYS D 1 89 ? 56.831 28.243 11.607 1.00 50.17 170 LYS D C 1
ATOM 3731 O O . LYS D 1 89 ? 56.594 27.601 12.629 1.00 45.75 170 LYS D O 1
ATOM 3737 N N . ASN D 1 90 ? 56.117 29.302 11.236 1.00 49.22 171 ASN D N 1
ATOM 3738 C CA . ASN D 1 90 ? 55.000 29.795 12.030 1.00 47.72 171 ASN D CA 1
ATOM 3739 C C . ASN D 1 90 ? 53.816 28.848 11.932 1.00 45.21 171 ASN D C 1
ATOM 3740 O O . ASN D 1 90 ? 53.111 28.624 12.919 1.00 47.04 171 ASN D O 1
ATOM 3745 N N . VAL D 1 91 ? 53.584 28.307 10.739 1.00 45.57 172 VAL D N 1
ATOM 3746 C CA . VAL D 1 91 ? 52.486 27.372 10.540 1.00 44.19 172 VAL D CA 1
ATOM 3747 C C . VAL D 1 91 ? 52.806 26.092 11.295 1.00 44.70 172 VAL D C 1
ATOM 3748 O O . VAL D 1 91 ? 51.938 25.498 11.919 1.00 42.10 172 VAL D O 1
ATOM 3752 N N . SER D 1 92 ? 54.062 25.671 11.236 1.00 42.15 173 SER D N 1
ATOM 3753 C CA . SER D 1 92 ? 54.483 24.470 11.938 1.00 44.10 173 SER D CA 1
ATOM 3754 C C . SER D 1 92 ? 54.237 24.644 13.438 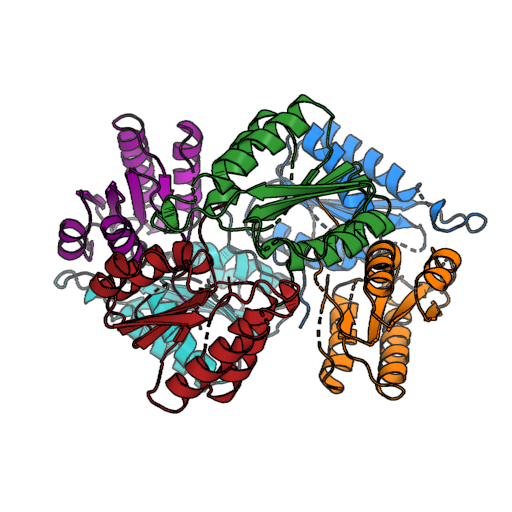1.00 46.84 173 SER D C 1
ATOM 3755 O O . SER D 1 92 ? 53.796 23.717 14.103 1.00 44.74 173 SER D O 1
ATOM 3758 N N . GLN D 1 93 ? 54.523 25.836 13.960 1.00 49.07 174 GLN D N 1
ATOM 3759 C CA . GLN D 1 93 ? 54.333 26.135 15.381 1.00 51.17 174 GLN D CA 1
ATOM 3760 C C . GLN D 1 93 ? 52.855 26.115 15.757 1.00 49.78 174 GLN D C 1
ATOM 3761 O O . GLN D 1 93 ? 52.455 25.472 16.722 1.00 49.51 174 GLN D O 1
ATOM 3767 N N . ARG D 1 94 ? 52.051 26.838 14.991 1.00 46.17 175 ARG D N 1
ATOM 3768 C CA . ARG D 1 94 ? 50.615 26.911 15.226 1.00 44.10 175 ARG D CA 1
ATOM 3769 C C . ARG D 1 94 ? 49.999 25.519 15.168 1.00 41.54 175 ARG D C 1
ATOM 3770 O O . ARG D 1 94 ? 48.990 25.254 15.818 1.00 45.57 175 ARG D O 1
ATOM 3778 N N . LEU D 1 95 ? 50.620 24.641 14.385 1.00 39.78 176 LEU D N 1
ATOM 3779 C CA . LEU D 1 95 ? 50.153 23.269 14.199 1.00 40.48 176 LEU D CA 1
ATOM 3780 C C . LEU D 1 95 ? 50.393 22.369 15.413 1.00 37.82 176 LEU D C 1
ATOM 3781 O O . LEU D 1 95 ? 49.526 21.575 15.785 1.00 28.04 176 LEU D O 1
ATOM 3786 N N . LYS D 1 96 ? 51.571 22.481 16.022 1.00 41.36 177 LYS D N 1
ATOM 3787 C CA . LYS D 1 96 ? 51.907 21.674 17.188 1.00 45.65 177 LYS D CA 1
ATOM 3788 C C . LYS D 1 96 ? 51.033 22.144 18.333 1.00 47.22 177 LYS D C 1
ATOM 3789 O O . LYS D 1 96 ? 50.398 21.347 19.017 1.00 46.62 177 LYS D O 1
ATOM 3795 N N . GLU D 1 97 ? 51.004 23.459 18.520 1.00 19.40 178 GLU D N 1
ATOM 3796 C CA . GLU D 1 97 ? 50.231 24.091 19.590 1.00 19.40 178 GLU D CA 1
ATOM 3797 C C . GLU D 1 97 ? 48.753 23.699 19.614 1.00 19.40 178 GLU D C 1
ATOM 3798 O O . GLU D 1 97 ? 48.233 23.311 20.656 1.00 46.05 178 GLU D O 1
ATOM 3804 N N . LYS D 1 98 ? 48.082 23.802 18.473 1.00 19.40 179 LYS D N 1
ATOM 3805 C CA . LYS D 1 98 ? 46.663 23.480 18.404 1.00 19.40 179 LYS D CA 1
ATOM 3806 C C . LYS D 1 98 ? 46.371 22.003 18.635 1.00 19.40 179 LYS D C 1
ATOM 3807 O O . LYS D 1 98 ? 45.367 21.650 19.258 1.00 42.05 179 LYS D O 1
ATOM 3813 N N . VAL D 1 99 ? 47.253 21.144 18.138 1.00 44.43 180 VAL D N 1
ATOM 3814 C CA . VAL D 1 99 ? 47.100 19.703 18.302 1.00 46.04 180 VAL D CA 1
ATOM 3815 C C . VAL D 1 99 ? 47.337 19.351 19.768 1.00 47.36 180 VAL D C 1
ATOM 3816 O O . VAL D 1 99 ? 46.521 18.674 20.402 1.00 49.50 180 VAL D O 1
ATOM 3820 N N . ARG D 1 100 ? 48.468 19.810 20.289 1.00 19.40 181 ARG D N 1
ATOM 3821 C CA . ARG D 1 100 ? 48.827 19.610 21.691 1.00 19.40 181 ARG D CA 1
ATOM 3822 C C . ARG D 1 100 ? 47.628 20.032 22.548 1.00 19.40 181 ARG D C 1
ATOM 3823 O O . ARG D 1 100 ? 47.247 19.355 23.503 1.00 48.61 181 ARG D O 1
ATOM 3831 N N . GLU D 1 101 ? 47.033 21.161 22.173 1.00 19.40 182 GLU D N 1
ATOM 3832 C CA . GLU D 1 101 ? 45.888 21.720 22.864 1.00 19.40 182 GLU D CA 1
ATOM 3833 C C . GLU D 1 101 ? 44.611 20.902 22.739 1.00 19.40 182 GLU D C 1
ATOM 3834 O O . GLU D 1 101 ? 43.791 20.881 23.662 1.00 49.36 182 GLU D O 1
ATOM 3840 N N . LEU D 1 102 ? 44.431 20.233 21.600 1.00 52.25 183 LEU D N 1
ATOM 3841 C CA . LEU D 1 102 ? 43.236 19.422 21.371 1.00 50.77 183 LEU D CA 1
ATOM 3842 C C . LEU D 1 102 ? 43.347 18.037 21.971 1.00 49.91 183 LEU D C 1
ATOM 3843 O O . LEU D 1 102 ? 42.346 17.412 22.275 1.00 48.84 183 LEU D O 1
ATOM 3848 N N . LEU D 1 103 ? 44.568 17.554 22.128 1.00 52.69 184 LEU D N 1
ATOM 3849 C CA . LEU D 1 103 ? 44.787 16.239 22.708 1.00 56.07 184 LEU D CA 1
ATOM 3850 C C . LEU D 1 103 ? 44.862 16.344 24.225 1.00 59.38 184 LEU D C 1
ATOM 3851 O O . LEU D 1 103 ? 44.505 15.401 24.942 1.00 60.17 184 LEU D O 1
ATOM 3856 N N . GLU D 1 104 ? 45.342 17.497 24.700 1.00 19.40 185 GLU D N 1
ATOM 3857 C CA . GLU D 1 104 ? 45.465 17.773 26.140 1.00 19.40 185 GLU D CA 1
ATOM 3858 C C . GLU D 1 104 ? 44.073 18.164 26.661 1.00 19.40 185 GLU D C 1
ATOM 3859 O O . GLU D 1 104 ? 43.793 18.090 27.869 1.00 71.11 185 GLU D O 1
ATOM 3865 N N . SER D 1 105 ? 43.213 18.577 25.734 1.00 66.04 186 SER D N 1
ATOM 3866 C CA . SER D 1 105 ? 41.848 18.953 26.052 1.00 66.76 186 SER D CA 1
ATOM 3867 C C . SER D 1 105 ? 41.026 17.664 26.000 1.00 68.42 186 SER D C 1
ATOM 3868 O O . SER D 1 105 ? 41.104 16.835 26.907 1.00 70.18 186 SER D O 1
ATOM 3871 N N . GLU D 1 106 ? 40.256 17.490 24.930 1.00 68.87 187 GLU D N 1
ATOM 3872 C CA . GLU D 1 106 ? 39.430 16.297 24.746 1.00 67.05 187 GLU D CA 1
ATOM 3873 C C . GLU D 1 106 ? 40.239 15.023 24.410 1.00 66.09 187 GLU D C 1
ATOM 3874 O O . GLU D 1 106 ? 41.467 15.062 24.266 1.00 65.89 187 GLU D O 1
ATOM 3880 N N . ASP D 1 107 ? 39.546 13.892 24.300 1.00 65.61 188 ASP D N 1
ATOM 3881 C CA . ASP D 1 107 ? 40.205 12.624 23.990 1.00 62.09 188 ASP D CA 1
ATOM 3882 C C . ASP D 1 107 ? 39.800 12.150 22.606 1.00 60.40 188 ASP D C 1
ATOM 3883 O O . ASP D 1 107 ? 38.652 12.302 22.199 1.00 57.09 188 ASP D O 1
ATOM 3888 N N . TRP D 1 108 ? 40.749 11.571 21.883 1.00 58.22 189 TRP D N 1
ATOM 3889 C CA . TRP D 1 108 ? 40.489 11.114 20.532 1.00 53.72 189 TRP D CA 1
ATOM 3890 C C . TRP D 1 108 ? 40.788 9.643 20.337 1.00 52.45 189 TRP D C 1
ATOM 3891 O O . TRP D 1 108 ? 41.570 9.057 21.075 1.00 51.42 189 TRP D O 1
ATOM 3902 N N . ASP D 1 109 ? 40.166 9.055 19.323 1.00 51.08 190 ASP D N 1
ATOM 3903 C CA . ASP D 1 109 ? 40.363 7.644 19.020 1.00 48.31 190 ASP D CA 1
ATOM 3904 C C . ASP D 1 109 ? 41.376 7.481 17.906 1.00 47.41 190 ASP D C 1
ATOM 3905 O O . ASP D 1 109 ? 42.058 6.466 17.823 1.00 49.17 190 ASP D O 1
ATOM 3910 N N . LEU D 1 110 ? 41.469 8.493 17.050 1.00 42.79 191 LEU D N 1
ATOM 3911 C CA . LEU D 1 110 ? 42.390 8.454 15.926 1.00 42.72 191 LEU D CA 1
ATOM 3912 C C . LEU D 1 110 ? 42.739 9.836 15.408 1.00 41.80 191 LEU D C 1
ATOM 3913 O O . LEU D 1 110 ? 41.958 10.769 15.546 1.00 43.23 191 LEU D O 1
ATOM 3918 N N . VAL D 1 111 ? 43.924 9.956 14.820 1.00 39.89 192 VAL D N 1
ATOM 3919 C CA . VAL D 1 111 ? 44.361 11.202 14.224 1.00 39.41 192 VAL D CA 1
ATOM 3920 C C . VAL D 1 111 ? 44.886 10.869 12.838 1.00 38.23 192 VAL D C 1
ATOM 3921 O O . VAL D 1 111 ? 45.644 9.928 12.668 1.00 28.70 192 VAL D O 1
ATOM 3925 N N . PHE D 1 112 ? 44.449 11.629 11.847 1.00 36.52 193 PHE D N 1
ATOM 3926 C CA . PHE D 1 112 ? 44.872 11.424 10.470 1.00 37.00 193 PHE D CA 1
ATOM 3927 C C . PHE D 1 112 ? 45.314 12.755 9.892 1.00 37.28 193 PHE D C 1
ATOM 3928 O O . PHE D 1 112 ? 44.641 13.763 10.060 1.00 32.98 193 PHE D O 1
ATOM 3944 N N . VAL D 1 114 ? 47.365 14.997 6.512 1.00 39.05 195 VAL D N 1
ATOM 3945 C CA . VAL D 1 114 ? 47.898 15.120 5.161 1.00 36.54 195 VAL D CA 1
ATOM 3946 C C . VAL D 1 114 ? 48.500 16.522 5.036 1.00 32.21 195 VAL D C 1
ATOM 3947 O O . VAL D 1 114 ? 47.788 17.517 5.131 1.00 31.47 195 VAL D O 1
ATOM 3951 N N . GLY D 1 115 ? 49.817 16.571 4.852 1.00 29.69 196 GLY D N 1
ATOM 3952 C CA . GLY D 1 115 ? 50.534 17.825 4.718 1.00 28.47 196 GLY D CA 1
ATOM 3953 C C . GLY D 1 115 ? 52.007 17.537 4.476 1.00 30.15 196 GLY D C 1
ATOM 3954 O O . GLY D 1 115 ? 52.379 16.368 4.342 1.00 33.27 196 GLY D O 1
ATOM 3955 N N . PRO D 1 116 ? 52.876 18.565 4.393 1.00 29.32 197 PRO D N 1
ATOM 3956 C CA . PRO D 1 116 ? 54.291 18.271 4.163 1.00 33.26 197 PRO D CA 1
ATOM 3957 C C . PRO D 1 116 ? 54.820 17.267 5.185 1.00 35.24 197 PRO D C 1
ATOM 3958 O O . PRO D 1 116 ? 54.383 17.249 6.342 1.00 34.49 197 PRO D O 1
ATOM 3962 N N . VAL D 1 117 ? 55.751 16.422 4.748 1.00 38.63 198 VAL D N 1
ATOM 3963 C CA . VAL D 1 117 ? 56.323 15.382 5.601 1.00 39.88 198 VAL D CA 1
ATOM 3964 C C . VAL D 1 117 ? 57.090 15.931 6.810 1.00 40.45 198 VAL D C 1
ATOM 3965 O O . VAL D 1 117 ? 57.404 15.197 7.749 1.00 40.37 198 VAL D O 1
ATOM 3969 N N . GLY D 1 118 ? 57.375 17.228 6.779 1.00 42.55 199 GLY D N 1
ATOM 3970 C CA . GLY D 1 118 ? 58.084 17.868 7.874 1.00 42.50 199 GLY D CA 1
ATOM 3971 C C . GLY D 1 118 ? 57.135 18.219 9.009 1.00 45.73 199 GLY D C 1
ATOM 3972 O O . GLY D 1 118 ? 57.538 18.313 10.171 1.00 46.41 199 GLY D O 1
ATOM 3973 N N . ASP D 1 119 ? 55.865 18.418 8.664 1.00 44.83 200 ASP D N 1
ATOM 3974 C CA . ASP D 1 119 ? 54.850 18.745 9.649 1.00 50.07 200 ASP D CA 1
ATOM 3975 C C . ASP D 1 119 ? 54.240 17.454 10.160 1.00 49.74 200 ASP D C 1
ATOM 3976 O O . ASP D 1 119 ? 53.786 17.373 11.299 1.00 52.17 200 ASP D O 1
ATOM 3981 N N . GLN D 1 120 ? 54.229 16.440 9.308 1.00 49.66 201 GLN D N 1
ATOM 3982 C CA . GLN D 1 120 ? 53.686 15.159 9.705 1.00 48.38 201 GLN D CA 1
ATOM 3983 C C . GLN D 1 120 ? 54.551 14.580 10.812 1.00 48.39 201 GLN D C 1
ATOM 3984 O O . GLN D 1 120 ? 54.060 13.898 11.704 1.00 44.85 201 GLN D O 1
ATOM 3990 N N . LYS D 1 121 ? 55.846 14.863 10.747 1.00 46.86 202 LYS D N 1
ATOM 3991 C CA . LYS D 1 121 ? 56.782 14.390 11.752 1.00 47.81 202 LYS D CA 1
ATOM 3992 C C . LYS D 1 121 ? 56.544 15.121 13.065 1.00 49.17 202 LYS D C 1
ATOM 3993 O O . LYS D 1 121 ? 56.409 14.499 14.112 1.00 48.25 202 LYS D O 1
ATOM 3999 N N . GLN D 1 122 ? 56.500 16.447 12.999 1.00 49.98 203 GLN D N 1
ATOM 4000 C CA . GLN D 1 122 ? 56.288 17.267 14.184 1.00 50.57 203 GLN D CA 1
ATOM 4001 C C . GLN D 1 122 ? 54.952 16.999 14.853 1.00 49.94 203 GLN D C 1
ATOM 4002 O O . GLN D 1 122 ? 54.834 17.089 16.070 1.00 52.67 203 GLN D O 1
ATOM 4008 N N . VAL D 1 123 ? 53.942 16.692 14.049 1.00 49.25 204 VAL D N 1
ATOM 4009 C CA . VAL D 1 123 ? 52.616 16.401 14.564 1.00 46.46 204 VAL D CA 1
ATOM 4010 C C . VAL D 1 123 ? 52.595 14.986 15.136 1.00 45.45 204 VAL D C 1
ATOM 4011 O O . VAL D 1 123 ? 51.844 14.706 16.057 1.00 44.34 204 VAL D O 1
ATOM 4015 N N . PHE D 1 124 ? 53.426 14.101 14.593 1.00 46.96 205 PHE D N 1
ATOM 4016 C CA . PHE D 1 124 ? 53.499 12.724 15.067 1.00 46.91 205 PHE D CA 1
ATOM 4017 C C . PHE D 1 124 ? 54.110 12.667 16.467 1.00 50.29 205 PHE D C 1
ATOM 4018 O O . PHE D 1 124 ? 53.754 11.826 17.290 1.00 49.16 205 PHE D O 1
ATOM 4026 N N . GLU D 1 125 ? 55.035 13.574 16.734 1.00 52.96 206 GLU D N 1
ATOM 4027 C CA . GLU D 1 125 ? 55.696 13.634 18.033 1.00 55.91 206 GLU D CA 1
ATOM 4028 C C . GLU D 1 125 ? 54.682 13.975 19.119 1.00 53.15 206 GLU D C 1
ATOM 4029 O O . GLU D 1 125 ? 54.742 13.431 20.224 1.00 55.12 206 GLU D O 1
ATOM 4035 N N . VAL D 1 126 ? 53.765 14.888 18.793 1.00 54.63 207 VAL D N 1
ATOM 4036 C CA . VAL D 1 126 ? 52.719 15.333 19.713 1.00 55.14 207 VAL D CA 1
ATOM 4037 C C . VAL D 1 126 ? 51.702 14.225 19.969 1.00 56.60 207 VAL D C 1
ATOM 4038 O O . VAL D 1 126 ? 51.162 14.100 21.066 1.00 57.87 207 VAL D O 1
ATOM 4042 N N . VAL D 1 127 ? 51.453 13.418 18.946 1.00 55.68 208 VAL D N 1
ATOM 4043 C CA . VAL D 1 127 ? 50.493 12.332 19.045 1.00 54.44 208 VAL D CA 1
ATOM 4044 C C . VAL D 1 127 ? 51.034 11.116 19.792 1.00 55.93 208 VAL D C 1
ATOM 4045 O O . VAL D 1 127 ? 50.332 10.539 20.613 1.00 57.10 208 VAL D O 1
ATOM 4049 N N . LYS D 1 128 ? 52.270 10.719 19.508 1.00 56.01 209 LYS D N 1
ATOM 4050 C CA . LYS D 1 128 ? 52.860 9.570 20.191 1.00 59.19 209 LYS D CA 1
ATOM 4051 C C . LYS D 1 128 ? 52.943 9.899 21.684 1.00 59.85 209 LYS D C 1
ATOM 4052 O O . LYS D 1 128 ? 53.037 9.021 22.538 1.00 61.17 209 LYS D O 1
ATOM 4058 N N . GLU D 1 129 ? 52.885 11.190 21.976 1.00 61.71 210 GLU D N 1
ATOM 4059 C CA . GLU D 1 129 ? 52.953 11.713 23.332 1.00 63.68 210 GLU D CA 1
ATOM 4060 C C . GLU D 1 129 ? 51.714 11.352 24.163 1.00 63.79 210 GLU D C 1
ATOM 4061 O O . GLU D 1 129 ? 51.816 11.121 25.362 1.00 63.70 210 GLU D O 1
ATOM 4067 N N . TYR D 1 130 ? 50.551 11.303 23.516 1.00 62.03 211 TYR D N 1
ATOM 4068 C CA . TYR D 1 130 ? 49.288 11.018 24.195 1.00 57.49 211 TYR D CA 1
ATOM 4069 C C . TYR D 1 130 ? 48.700 9.624 24.023 1.00 56.05 211 TYR D C 1
ATOM 4070 O O . TYR D 1 130 ? 47.633 9.331 24.568 1.00 55.30 211 TYR D O 1
ATOM 4079 N N . GLY D 1 131 ? 49.381 8.769 23.265 1.00 53.59 212 GLY D N 1
ATOM 4080 C CA . GLY D 1 131 ? 48.892 7.414 23.068 1.00 56.06 212 GLY D CA 1
ATOM 4081 C C . GLY D 1 131 ? 47.745 7.279 22.085 1.00 56.07 212 GLY D C 1
ATOM 4082 O O . GLY D 1 131 ? 46.994 6.303 22.141 1.00 58.97 212 GLY D O 1
ATOM 4083 N N . VAL D 1 132 ? 47.598 8.258 21.196 1.00 53.95 213 VAL D N 1
ATOM 4084 C CA . VAL D 1 132 ? 46.550 8.216 20.179 1.00 55.25 213 VAL D CA 1
ATOM 4085 C C . VAL D 1 132 ? 47.133 7.662 18.866 1.00 56.87 213 VAL D C 1
ATOM 4086 O O . VAL D 1 132 ? 48.179 8.115 18.397 1.00 57.86 213 VAL D O 1
ATOM 4090 N N . PRO D 1 133 ? 46.472 6.663 18.266 1.00 55.76 214 PRO D N 1
ATOM 4091 C CA . PRO D 1 133 ? 46.953 6.075 17.009 1.00 57.04 214 PRO D CA 1
ATOM 4092 C C . PRO D 1 133 ? 46.901 7.058 15.839 1.00 58.11 214 PRO D C 1
ATOM 4093 O O . PRO D 1 133 ? 46.024 7.916 15.791 1.00 56.97 214 PRO D O 1
ATOM 4105 N N . LEU D 1 135 ? 47.709 8.066 11.398 1.00 57.95 216 LEU D N 1
ATOM 4106 C CA . LEU D 1 135 ? 47.795 7.739 9.980 1.00 56.41 216 LEU D CA 1
ATOM 4107 C C . LEU D 1 135 ? 48.330 8.945 9.201 1.00 57.74 216 LEU D C 1
ATOM 4108 O O . LEU D 1 135 ? 47.822 10.065 9.324 1.00 57.61 216 LEU D O 1
ATOM 4113 N N . GLU D 1 136 ? 49.355 8.691 8.390 1.00 60.09 217 GLU D N 1
ATOM 4114 C CA . GLU D 1 136 ? 50.007 9.717 7.567 1.00 59.89 217 GLU D CA 1
ATOM 4115 C C . GLU D 1 136 ? 49.399 9.728 6.144 1.00 60.32 217 GLU D C 1
ATOM 4116 O O . GLU D 1 136 ? 48.373 9.080 5.890 1.00 57.95 217 GLU D O 1
ATOM 4122 N N . HIS D 1 137 ? 50.030 10.467 5.229 1.00 57.94 218 HIS D N 1
ATOM 4123 C CA . HIS D 1 137 ? 49.572 10.549 3.835 1.00 55.00 218 HIS D CA 1
ATOM 4124 C C . HIS D 1 137 ? 50.159 9.363 3.045 1.00 52.85 218 HIS D C 1
ATOM 4125 O O . HIS D 1 137 ? 50.810 8.474 3.664 1.00 46.00 218 HIS D O 1
ATOM 4132 N N . GLY E 1 7 ? 44.935 -3.162 14.807 1.00 44.80 88 GLY E N 1
ATOM 4133 C CA . GLY E 1 7 ? 44.889 -4.553 14.249 1.00 49.66 88 GLY E CA 1
ATOM 4134 C C . GLY E 1 7 ? 44.352 -4.553 12.836 1.00 50.09 88 GLY E C 1
ATOM 4135 O O . GLY E 1 7 ? 44.322 -3.490 12.212 1.00 49.97 88 GLY E O 1
ATOM 4136 N N . PRO E 1 8 ? 43.928 -5.714 12.290 1.00 53.39 89 PRO E N 1
ATOM 4137 C CA . PRO E 1 8 ? 43.391 -5.758 10.918 1.00 56.08 89 PRO E CA 1
ATOM 4138 C C . PRO E 1 8 ? 42.234 -4.777 10.736 1.00 56.20 89 PRO E C 1
ATOM 4139 O O . PRO E 1 8 ? 41.347 -4.676 11.585 1.00 59.12 89 PRO E O 1
ATOM 4143 N N . LEU E 1 9 ? 42.256 -4.048 9.630 1.00 54.41 90 LEU E N 1
ATOM 4144 C CA . LEU E 1 9 ? 41.217 -3.077 9.348 1.00 49.86 90 LEU E CA 1
ATOM 4145 C C . LEU E 1 9 ? 40.602 -3.329 7.978 1.00 44.98 90 LEU E C 1
ATOM 4146 O O . LEU E 1 9 ? 41.053 -4.199 7.226 1.00 45.37 90 LEU E O 1
ATOM 4151 N N . GLY E 1 10 ? 39.559 -2.577 7.658 1.00 41.58 91 GLY E N 1
ATOM 4152 C CA . GLY E 1 10 ? 38.912 -2.731 6.371 1.00 37.06 91 GLY E CA 1
ATOM 4153 C C . GLY E 1 10 ? 39.851 -2.337 5.251 1.00 36.14 91 GLY E C 1
ATOM 4154 O O . GLY E 1 10 ? 40.828 -1.628 5.483 1.00 33.75 91 GLY E O 1
ATOM 4155 N N . THR E 1 11 ? 39.565 -2.802 4.039 1.00 35.82 92 THR E N 1
ATOM 4156 C CA . THR E 1 11 ? 40.404 -2.489 2.888 1.00 32.12 92 THR E CA 1
ATOM 4157 C C . THR E 1 11 ? 40.543 -0.979 2.716 1.00 28.31 92 THR E C 1
ATOM 4158 O O . THR E 1 11 ? 39.553 -0.279 2.469 1.00 20.81 92 THR E O 1
ATOM 4162 N N . PRO E 1 12 ? 41.781 -0.456 2.850 1.00 30.57 93 PRO E N 1
ATOM 4163 C CA . PRO E 1 12 ? 41.995 0.984 2.699 1.00 35.23 93 PRO E CA 1
ATOM 4164 C C . PRO E 1 12 ? 41.664 1.380 1.273 1.00 40.53 93 PRO E C 1
ATOM 4165 O O . PRO E 1 12 ? 42.210 0.824 0.329 1.00 42.78 93 PRO E O 1
ATOM 4169 N N . VAL E 1 13 ? 40.759 2.338 1.120 1.00 41.92 94 VAL E N 1
ATOM 4170 C CA . VAL E 1 13 ? 40.354 2.770 -0.204 1.00 43.46 94 VAL E CA 1
ATOM 4171 C C . VAL E 1 13 ? 40.366 4.301 -0.304 1.00 41.93 94 VAL E C 1
ATOM 4172 O O . VAL E 1 13 ? 40.194 5.001 0.696 1.00 40.77 94 VAL E O 1
ATOM 4176 N N . PRO E 1 14 ? 40.611 4.840 -1.514 1.00 43.13 95 PRO E N 1
ATOM 4177 C CA . PRO E 1 14 ? 40.644 6.291 -1.750 1.00 43.58 95 PRO E CA 1
ATOM 4178 C C . PRO E 1 14 ? 39.252 6.872 -1.906 1.00 43.40 95 PRO E C 1
ATOM 4179 O O . PRO E 1 14 ? 38.411 6.306 -2.599 1.00 39.88 95 PRO E O 1
ATOM 4191 N N . GLU E 1 16 ? 37.393 9.357 -3.630 1.00 50.28 97 GLU E N 1
ATOM 4192 C CA . GLU E 1 16 ? 37.288 10.315 -4.727 1.00 49.79 97 GLU E CA 1
ATOM 4193 C C . GLU E 1 16 ? 36.038 10.092 -5.549 1.00 51.20 97 GLU E C 1
ATOM 4194 O O . GLU E 1 16 ? 35.307 9.122 -5.344 1.00 50.82 97 GLU E O 1
ATOM 4200 N N . LYS E 1 17 ? 35.797 11.008 -6.479 1.00 52.02 98 LYS E N 1
ATOM 4201 C CA . LYS E 1 17 ? 34.661 10.882 -7.370 1.00 52.23 98 LYS E CA 1
ATOM 4202 C C . LYS E 1 17 ? 35.185 10.206 -8.626 1.00 51.99 98 LYS E C 1
ATOM 4203 O O . LYS E 1 17 ? 35.854 10.830 -9.444 1.00 56.96 98 LYS E O 1
ATOM 4209 N N . PHE E 1 18 ? 34.907 8.918 -8.763 1.00 50.60 99 PHE E N 1
ATOM 4210 C CA . PHE E 1 18 ? 35.339 8.184 -9.936 1.00 49.32 99 PHE E CA 1
ATOM 4211 C C . PHE E 1 18 ? 34.177 8.220 -10.934 1.00 50.17 99 PHE E C 1
ATOM 4212 O O . PHE E 1 18 ? 34.352 7.986 -12.131 1.00 50.99 99 PHE E O 1
ATOM 4220 N N . GLY E 1 19 ? 32.992 8.528 -10.428 1.00 47.68 100 GLY E N 1
ATOM 4221 C CA . GLY E 1 19 ? 31.827 8.582 -11.276 1.00 47.44 100 GLY E CA 1
ATOM 4222 C C . GLY E 1 19 ? 30.876 7.454 -10.939 1.00 46.98 100 GLY E C 1
ATOM 4223 O O . GLY E 1 19 ? 30.299 7.420 -9.850 1.00 46.50 100 GLY E O 1
ATOM 4224 N N . LYS E 1 20 ? 30.719 6.517 -11.870 1.00 19.40 101 LYS E N 1
ATOM 4225 C CA . LYS E 1 20 ? 29.817 5.387 -11.669 1.00 19.40 101 LYS E CA 1
ATOM 4226 C C . LYS E 1 20 ? 30.635 4.191 -11.215 1.00 19.40 101 LYS E C 1
ATOM 4227 O O . LYS E 1 20 ? 31.514 3.733 -11.940 1.00 50.58 101 LYS E O 1
ATOM 4233 N N . ILE E 1 21 ? 30.343 3.696 -10.014 1.00 44.68 102 ILE E N 1
ATOM 4234 C CA . ILE E 1 21 ? 31.080 2.578 -9.447 1.00 42.38 102 ILE E CA 1
ATOM 4235 C C . ILE E 1 21 ? 30.256 1.311 -9.245 1.00 39.47 102 ILE E C 1
ATOM 4236 O O . ILE E 1 21 ? 29.112 1.360 -8.801 1.00 41.63 102 ILE E O 1
ATOM 4241 N N . LEU E 1 22 ? 30.851 0.174 -9.589 1.00 37.35 103 LEU E N 1
ATOM 4242 C CA . LEU E 1 22 ? 30.219 -1.120 -9.404 1.00 34.85 103 LEU E CA 1
ATOM 4243 C C . LEU E 1 22 ? 30.971 -1.787 -8.263 1.00 35.85 103 LEU E C 1
ATOM 4244 O O . LEU E 1 22 ? 32.063 -2.312 -8.462 1.00 35.73 103 LEU E O 1
ATOM 4249 N N . ALA E 1 23 ? 30.402 -1.738 -7.063 1.00 38.43 104 ALA E N 1
ATOM 4250 C CA . ALA E 1 23 ? 31.018 -2.352 -5.886 1.00 34.95 104 ALA E CA 1
ATOM 4251 C C . ALA E 1 23 ? 30.429 -3.760 -5.694 1.00 33.32 104 ALA E C 1
ATOM 4252 O O . ALA E 1 23 ? 29.243 -3.926 -5.409 1.00 34.02 104 ALA E O 1
ATOM 4254 N N . ILE E 1 24 ? 31.277 -4.769 -5.858 1.00 32.15 105 ILE E N 1
ATOM 4255 C CA . ILE E 1 24 ? 30.871 -6.157 -5.763 1.00 32.31 105 ILE E CA 1
ATOM 4256 C C . ILE E 1 24 ? 31.297 -6.829 -4.477 1.00 32.51 105 ILE E C 1
ATOM 4257 O O . ILE E 1 24 ? 32.405 -6.632 -3.997 1.00 33.67 105 ILE E O 1
ATOM 4262 N N . GLY E 1 25 ? 30.410 -7.646 -3.929 1.00 30.24 106 GLY E N 1
ATOM 4263 C CA . GLY E 1 25 ? 30.717 -8.352 -2.699 1.00 34.48 106 GLY E CA 1
ATOM 4264 C C . GLY E 1 25 ? 30.247 -9.777 -2.832 1.00 37.65 106 GLY E C 1
ATOM 4265 O O . GLY E 1 25 ? 29.066 -10.023 -2.979 1.00 41.12 106 GLY E O 1
ATOM 4266 N N . ALA E 1 26 ? 31.174 -10.722 -2.812 1.00 39.27 107 ALA E N 1
ATOM 4267 C CA . ALA E 1 26 ? 30.825 -12.134 -2.928 1.00 37.19 107 ALA E CA 1
ATOM 4268 C C . ALA E 1 26 ? 30.718 -12.763 -1.539 1.00 41.09 107 ALA E C 1
ATOM 4269 O O . ALA E 1 26 ? 31.557 -12.525 -0.662 1.00 39.99 107 ALA E O 1
ATOM 4271 N N . TYR E 1 27 ? 29.683 -13.571 -1.338 1.00 37.38 108 TYR E N 1
ATOM 4272 C CA . TYR E 1 27 ? 29.466 -14.219 -0.050 1.00 35.59 108 TYR E CA 1
ATOM 4273 C C . TYR E 1 27 ? 29.432 -13.169 1.060 1.00 34.30 108 TYR E C 1
ATOM 4274 O O . TYR E 1 27 ? 28.730 -12.157 0.937 1.00 32.35 108 TYR E O 1
ATOM 4283 N N . THR E 1 28 ? 30.187 -13.388 2.133 1.00 32.18 109 THR E N 1
ATOM 4284 C CA . THR E 1 28 ? 30.190 -12.438 3.249 1.00 34.04 109 THR E CA 1
ATOM 4285 C C . THR E 1 28 ? 31.025 -11.200 2.942 1.00 31.51 109 THR E C 1
ATOM 4286 O O . THR E 1 28 ? 31.116 -10.269 3.757 1.00 30.97 109 THR E O 1
ATOM 4290 N N . GLY E 1 29 ? 31.631 -11.198 1.760 1.00 33.29 110 GLY E N 1
ATOM 4291 C CA . GLY E 1 29 ? 32.435 -10.067 1.358 1.00 26.63 110 GLY E CA 1
ATOM 4292 C C . GLY E 1 29 ? 31.607 -8.804 1.320 1.00 24.28 110 GLY E C 1
ATOM 4293 O O . GLY E 1 29 ? 32.149 -7.709 1.412 1.00 25.32 110 GLY E O 1
ATOM 4294 N N . ILE E 1 30 ? 30.290 -8.947 1.204 1.00 31.75 111 ILE E N 1
ATOM 4295 C CA . ILE E 1 30 ? 29.413 -7.783 1.128 1.00 34.19 111 ILE E CA 1
ATOM 4296 C C . ILE E 1 30 ? 29.409 -6.938 2.409 1.00 35.17 111 ILE E C 1
ATOM 4297 O O . ILE E 1 30 ? 29.177 -5.727 2.365 1.00 38.22 111 ILE E O 1
ATOM 4302 N N . VAL E 1 31 ? 29.664 -7.576 3.547 1.00 35.93 112 VAL E N 1
ATOM 4303 C CA . VAL E 1 31 ? 29.700 -6.874 4.830 1.00 38.50 112 VAL E CA 1
ATOM 4304 C C . VAL E 1 31 ? 30.758 -5.768 4.796 1.00 38.39 112 VAL E C 1
ATOM 4305 O O . VAL E 1 31 ? 30.540 -4.654 5.279 1.00 33.25 112 VAL E O 1
ATOM 4309 N N . GLU E 1 32 ? 31.901 -6.082 4.204 1.00 35.84 113 GLU E N 1
ATOM 4310 C CA . GLU E 1 32 ? 32.993 -5.130 4.102 1.00 37.35 113 GLU E CA 1
ATOM 4311 C C . GLU E 1 32 ? 32.762 -4.039 3.037 1.00 37.75 113 GLU E C 1
ATOM 4312 O O . GLU E 1 32 ? 33.067 -2.864 3.269 1.00 34.87 113 GLU E O 1
ATOM 4318 N N . VAL E 1 33 ? 32.221 -4.411 1.880 1.00 39.99 114 VAL E N 1
ATOM 4319 C CA . VAL E 1 33 ? 31.997 -3.419 0.846 1.00 37.65 114 VAL E CA 1
ATOM 4320 C C . VAL E 1 33 ? 30.909 -2.460 1.270 1.00 36.89 114 VAL E C 1
ATOM 4321 O O . VAL E 1 33 ? 30.894 -1.314 0.847 1.00 33.92 114 VAL E O 1
ATOM 4325 N N . TYR E 1 34 ? 30.013 -2.904 2.136 1.00 39.95 115 TYR E N 1
ATOM 4326 C CA . TYR E 1 34 ? 28.937 -2.023 2.566 1.00 40.00 115 TYR E CA 1
ATOM 4327 C C . TYR E 1 34 ? 29.414 -0.627 2.988 1.00 38.63 115 TYR E C 1
ATOM 4328 O O . TYR E 1 34 ? 29.129 0.362 2.304 1.00 43.79 115 TYR E O 1
ATOM 4337 N N . PRO E 1 35 ? 30.147 -0.520 4.113 1.00 34.88 116 PRO E N 1
ATOM 4338 C CA . PRO E 1 35 ? 30.617 0.806 4.540 1.00 36.15 116 PRO E CA 1
ATOM 4339 C C . PRO E 1 35 ? 31.441 1.558 3.491 1.00 33.83 116 PRO E C 1
ATOM 4340 O O . PRO E 1 35 ? 31.525 2.780 3.509 1.00 31.01 116 PRO E O 1
ATOM 4344 N N . ILE E 1 36 ? 32.052 0.823 2.575 1.00 33.71 117 ILE E N 1
ATOM 4345 C CA . ILE E 1 36 ? 32.849 1.441 1.532 1.00 36.11 117 ILE E CA 1
ATOM 4346 C C . ILE E 1 36 ? 31.952 2.076 0.474 1.00 34.97 117 ILE E C 1
ATOM 4347 O O . ILE E 1 36 ? 32.157 3.229 0.095 1.00 32.08 117 ILE E O 1
ATOM 4352 N N . ALA E 1 37 ? 30.958 1.322 0.011 1.00 34.81 118 ALA E N 1
ATOM 4353 C CA . ALA E 1 37 ? 30.032 1.791 -1.018 1.00 36.98 118 ALA E CA 1
ATOM 4354 C C . ALA E 1 37 ? 29.151 2.914 -0.516 1.00 37.74 118 ALA E C 1
ATOM 4355 O O . ALA E 1 37 ? 28.736 3.787 -1.271 1.00 42.13 118 ALA E O 1
ATOM 4357 N N . LYS E 1 38 ? 28.863 2.874 0.772 1.00 38.93 119 LYS E N 1
ATOM 4358 C CA . LYS E 1 38 ? 28.026 3.877 1.391 1.00 34.39 119 LYS E CA 1
ATOM 4359 C C . LYS E 1 38 ? 28.731 5.228 1.336 1.00 32.78 119 LYS E C 1
ATOM 4360 O O . LYS E 1 38 ? 28.129 6.240 0.998 1.00 34.14 119 LYS E O 1
ATOM 4366 N N . ALA E 1 39 ? 30.016 5.223 1.667 1.00 32.08 120 ALA E N 1
ATOM 4367 C CA . ALA E 1 39 ? 30.837 6.427 1.679 1.00 33.64 120 ALA E CA 1
ATOM 4368 C C . ALA E 1 39 ? 31.120 6.960 0.283 1.00 33.22 120 ALA E C 1
ATOM 4369 O O . ALA E 1 39 ? 31.260 8.164 0.092 1.00 27.29 120 ALA E O 1
ATOM 4371 N N . TRP E 1 40 ? 31.217 6.069 -0.697 1.00 38.74 121 TRP E N 1
ATOM 4372 C CA . TRP E 1 40 ? 31.467 6.504 -2.059 1.00 37.51 121 TRP E CA 1
ATOM 4373 C C . TRP E 1 40 ? 30.261 7.212 -2.623 1.00 37.98 121 TRP E C 1
ATOM 4374 O O . TRP E 1 40 ? 30.406 8.166 -3.373 1.00 37.86 121 TRP E O 1
ATOM 4385 N N . GLN E 1 41 ? 29.073 6.745 -2.263 1.00 43.85 122 GLN E N 1
ATOM 4386 C CA . GLN E 1 41 ? 27.837 7.358 -2.738 1.00 44.10 122 GLN E CA 1
ATOM 4387 C C . GLN E 1 41 ? 27.738 8.781 -2.178 1.00 45.00 122 GLN E C 1
ATOM 4388 O O . GLN E 1 41 ? 27.473 9.725 -2.918 1.00 50.11 122 GLN E O 1
ATOM 4394 N N . GLU E 1 42 ? 27.969 8.924 -0.874 1.00 43.00 123 GLU E N 1
ATOM 4395 C CA . GLU E 1 42 ? 27.910 10.207 -0.182 1.00 45.73 123 GLU E CA 1
ATOM 4396 C C . GLU E 1 42 ? 28.922 11.205 -0.743 1.00 44.42 123 GLU E C 1
ATOM 4397 O O . GLU E 1 42 ? 28.687 12.417 -0.729 1.00 44.65 123 GLU E O 1
ATOM 4403 N N . ILE E 1 43 ? 30.047 10.688 -1.231 1.00 46.91 124 ILE E N 1
ATOM 4404 C CA . ILE E 1 43 ? 31.111 11.520 -1.796 1.00 50.70 124 ILE E CA 1
ATOM 4405 C C . ILE E 1 43 ? 30.794 12.000 -3.216 1.00 48.10 124 ILE E C 1
ATOM 4406 O O . ILE E 1 43 ? 31.526 12.822 -3.768 1.00 52.41 124 ILE E O 1
ATOM 4411 N N . GLY E 1 44 ? 29.709 11.490 -3.795 1.00 45.32 125 GLY E N 1
ATOM 4412 C CA . GLY E 1 44 ? 29.316 11.903 -5.133 1.00 45.90 125 GLY E CA 1
ATOM 4413 C C . GLY E 1 44 ? 29.485 10.874 -6.239 1.00 46.86 125 GLY E C 1
ATOM 4414 O O . GLY E 1 44 ? 29.512 11.219 -7.424 1.00 44.12 125 GLY E O 1
ATOM 4415 N N . ASN E 1 45 ? 29.599 9.609 -5.850 1.00 49.28 126 ASN E N 1
ATOM 4416 C CA . ASN E 1 45 ? 29.757 8.518 -6.803 1.00 47.68 126 ASN E CA 1
ATOM 4417 C C . ASN E 1 45 ? 28.436 7.782 -6.998 1.00 47.62 126 ASN E C 1
ATOM 4418 O O . ASN E 1 45 ? 27.667 7.623 -6.056 1.00 44.11 126 ASN E O 1
ATOM 4423 N N . ASP E 1 46 ? 28.180 7.345 -8.227 1.00 51.69 127 ASP E N 1
ATOM 4424 C CA . ASP E 1 46 ? 26.967 6.607 -8.545 1.00 52.25 127 ASP E CA 1
ATOM 4425 C C . ASP E 1 46 ? 27.325 5.142 -8.398 1.00 48.81 127 ASP E C 1
ATOM 4426 O O . ASP E 1 46 ? 27.608 4.463 -9.376 1.00 45.31 127 ASP E O 1
ATOM 4431 N N . VAL E 1 47 ? 27.325 4.652 -7.170 1.00 50.78 128 VAL E N 1
ATOM 4432 C CA . VAL E 1 47 ? 27.684 3.265 -6.937 1.00 48.21 128 VAL E CA 1
ATOM 4433 C C . VAL E 1 47 ? 26.482 2.343 -6.909 1.00 47.69 128 VAL E C 1
ATOM 4434 O O . VAL E 1 47 ? 25.450 2.642 -6.312 1.00 45.07 128 VAL E O 1
ATOM 4438 N N . THR E 1 48 ? 26.616 1.227 -7.605 1.00 47.30 129 THR E N 1
ATOM 4439 C CA . THR E 1 48 ? 25.569 0.224 -7.638 1.00 43.83 129 THR E CA 1
ATOM 4440 C C . THR E 1 48 ? 26.285 -1.015 -7.129 1.00 40.54 129 THR E C 1
ATOM 4441 O O . THR E 1 48 ? 27.296 -1.424 -7.693 1.00 42.25 129 THR E O 1
ATOM 4445 N N . THR E 1 49 ? 25.776 -1.601 -6.054 1.00 35.92 130 THR E N 1
ATOM 4446 C CA . THR E 1 49 ? 26.412 -2.773 -5.468 1.00 33.26 130 THR E CA 1
ATOM 4447 C C . THR E 1 49 ? 25.808 -4.073 -5.940 1.00 28.12 130 THR E C 1
ATOM 4448 O O . THR E 1 49 ? 24.622 -4.151 -6.229 1.00 26.88 130 THR E O 1
ATOM 4452 N N . LEU E 1 50 ? 26.637 -5.100 -6.004 1.00 28.84 131 LEU E N 1
ATOM 4453 C CA . LEU E 1 50 ? 26.183 -6.414 -6.425 1.00 34.93 131 LEU E CA 1
ATOM 4454 C C . LEU E 1 50 ? 26.594 -7.435 -5.370 1.00 35.32 131 LEU E C 1
ATOM 4455 O O . LEU E 1 50 ? 27.775 -7.532 -5.011 1.00 37.17 131 LEU E O 1
ATOM 4460 N N . HIS E 1 51 ? 25.620 -8.177 -4.857 1.00 39.13 132 HIS E N 1
ATOM 4461 C CA . HIS E 1 51 ? 25.922 -9.199 -3.872 1.00 38.62 132 HIS E CA 1
ATOM 4462 C C . HIS E 1 51 ? 25.573 -10.551 -4.466 1.00 39.43 132 HIS E C 1
ATOM 4463 O O . HIS E 1 51 ? 24.409 -10.820 -4.743 1.00 40.16 132 HIS E O 1
ATOM 4470 N N . VAL E 1 52 ? 26.581 -11.391 -4.685 1.00 36.74 133 VAL E N 1
ATOM 4471 C CA . VAL E 1 52 ? 26.361 -12.727 -5.229 1.00 33.78 133 VAL E CA 1
ATOM 4472 C C . VAL E 1 52 ? 26.704 -13.722 -4.119 1.00 36.51 133 VAL E C 1
ATOM 4473 O O . VAL E 1 52 ? 27.841 -13.775 -3.631 1.00 38.22 133 VAL E O 1
ATOM 4477 N N . THR E 1 53 ? 25.707 -14.495 -3.708 1.00 35.02 134 THR E N 1
ATOM 4478 C CA . THR E 1 53 ? 25.894 -15.470 -2.639 1.00 39.86 134 THR E CA 1
ATOM 4479 C C . THR E 1 53 ? 24.779 -16.505 -2.725 1.00 41.37 134 THR E C 1
ATOM 4480 O O . THR E 1 53 ? 23.997 -16.491 -3.671 1.00 41.66 134 THR E O 1
ATOM 4484 N N . PHE E 1 54 ? 24.717 -17.406 -1.749 1.00 42.95 135 PHE E N 1
ATOM 4485 C CA . PHE E 1 54 ? 23.683 -18.428 -1.729 1.00 46.43 135 PHE E CA 1
ATOM 4486 C C . PHE E 1 54 ? 22.398 -17.877 -1.122 1.00 49.45 135 PHE E C 1
ATOM 4487 O O . PHE E 1 54 ? 22.438 -16.986 -0.275 1.00 47.78 135 PHE E O 1
ATOM 4495 N N . GLU E 1 55 ? 21.261 -18.409 -1.559 1.00 19.40 136 GLU E N 1
ATOM 4496 C CA . GLU E 1 55 ? 19.964 -17.945 -1.074 1.00 19.40 136 GLU E CA 1
ATOM 4497 C C . GLU E 1 55 ? 19.885 -17.682 0.435 1.00 19.40 136 GLU E C 1
ATOM 4498 O O . GLU E 1 55 ? 19.382 -16.634 0.860 1.00 54.96 136 GLU E O 1
ATOM 4504 N N . PRO E 1 56 ? 20.375 -18.632 1.261 1.00 54.60 137 PRO E N 1
ATOM 4505 C CA . PRO E 1 56 ? 20.344 -18.478 2.720 1.00 56.53 137 PRO E CA 1
ATOM 4506 C C . PRO E 1 56 ? 21.443 -17.604 3.318 1.00 57.60 137 PRO E C 1
ATOM 4507 O O . PRO E 1 56 ? 21.703 -17.685 4.516 1.00 57.42 137 PRO E O 1
ATOM 4519 N N . VAL E 1 58 ? 22.039 -13.972 2.037 1.00 54.97 139 VAL E N 1
ATOM 4520 C CA . VAL E 1 58 ? 21.985 -12.557 1.710 1.00 53.03 139 VAL E CA 1
ATOM 4521 C C . VAL E 1 58 ? 21.860 -11.766 3.018 1.00 50.53 139 VAL E C 1
ATOM 4522 O O . VAL E 1 58 ? 21.182 -12.189 3.958 1.00 48.85 139 VAL E O 1
ATOM 4526 N N . ILE E 1 59 ? 22.565 -10.637 3.078 1.00 19.40 140 ILE E N 1
ATOM 4527 C CA . ILE E 1 59 ? 22.579 -9.780 4.250 1.00 19.40 140 ILE E CA 1
ATOM 4528 C C . ILE E 1 59 ? 22.751 -8.337 3.805 1.00 19.40 140 ILE E C 1
ATOM 4529 O O . ILE E 1 59 ? 23.217 -8.072 2.697 1.00 47.99 140 ILE E O 1
ATOM 4534 N N . LEU E 1 60 ? 22.353 -7.407 4.671 1.00 50.43 141 LEU E N 1
ATOM 4535 C CA . LEU E 1 60 ? 22.471 -5.968 4.407 1.00 50.00 141 LEU E CA 1
ATOM 4536 C C . LEU E 1 60 ? 21.697 -5.446 3.203 1.00 51.27 141 LEU E C 1
ATOM 4537 O O . LEU E 1 60 ? 21.840 -4.290 2.834 1.00 52.74 141 LEU E O 1
ATOM 4542 N N . LYS E 1 61 ? 20.877 -6.290 2.597 1.00 19.40 142 LYS E N 1
ATOM 4543 C CA . LYS E 1 61 ? 20.074 -5.896 1.430 1.00 19.40 142 LYS E CA 1
ATOM 4544 C C . LYS E 1 61 ? 19.333 -4.571 1.608 1.00 19.40 142 LYS E C 1
ATOM 4545 O O . LYS E 1 61 ? 19.459 -3.660 0.790 1.00 55.86 142 LYS E O 1
ATOM 4551 N N . GLU E 1 62 ? 18.548 -4.483 2.679 1.00 19.40 143 GLU E N 1
ATOM 4552 C CA . GLU E 1 62 ? 17.773 -3.287 2.988 1.00 19.40 143 GLU E CA 1
ATOM 4553 C C . GLU E 1 62 ? 18.705 -2.071 3.145 1.00 19.40 143 GLU E C 1
ATOM 4554 O O . GLU E 1 62 ? 18.494 -1.017 2.538 1.00 50.48 143 GLU E O 1
ATOM 4560 N N . GLU E 1 63 ? 19.724 -2.243 3.984 1.00 47.33 144 GLU E N 1
ATOM 4561 C CA . GLU E 1 63 ? 20.708 -1.214 4.300 1.00 45.26 144 GLU E CA 1
ATOM 4562 C C . GLU E 1 63 ? 21.415 -0.552 3.125 1.00 46.86 144 GLU E C 1
ATOM 4563 O O . GLU E 1 63 ? 21.551 0.674 3.107 1.00 45.84 144 GLU E O 1
ATOM 4569 N N . LEU E 1 64 ? 21.886 -1.341 2.157 1.00 48.91 145 LEU E N 1
ATOM 4570 C CA . LEU E 1 64 ? 22.602 -0.742 1.043 1.00 49.87 145 LEU E CA 1
ATOM 4571 C C . LEU E 1 64 ? 21.762 -0.362 -0.159 1.00 48.58 145 LEU E C 1
ATOM 4572 O O . LEU E 1 64 ? 22.283 0.172 -1.131 1.00 50.25 145 LEU E O 1
ATOM 4577 N N . GLU E 1 65 ? 20.462 -0.627 -0.108 1.00 19.40 146 GLU E N 1
ATOM 4578 C CA . GLU E 1 65 ? 19.586 -0.211 -1.206 1.00 19.40 146 GLU E CA 1
ATOM 4579 C C . GLU E 1 65 ? 19.313 1.255 -0.924 1.00 19.40 146 GLU E C 1
ATOM 4580 O O . GLU E 1 65 ? 19.053 2.052 -1.819 1.00 54.53 146 GLU E O 1
ATOM 4586 N N . LYS E 1 66 ? 19.380 1.576 0.362 1.00 19.40 147 LYS E N 1
ATOM 4587 C CA . LYS E 1 66 ? 19.170 2.914 0.869 1.00 19.40 147 LYS E CA 1
ATOM 4588 C C . LYS E 1 66 ? 20.451 3.750 0.815 1.00 19.40 147 LYS E C 1
ATOM 4589 O O . LYS E 1 66 ? 20.392 4.979 0.870 1.00 49.67 147 LYS E O 1
ATOM 4595 N N . ALA E 1 67 ? 21.602 3.092 0.692 1.00 50.34 148 ALA E N 1
ATOM 4596 C CA . ALA E 1 67 ? 22.881 3.791 0.658 1.00 47.93 148 ALA E CA 1
ATOM 4597 C C . ALA E 1 67 ? 23.475 3.998 -0.734 1.00 46.09 148 ALA E C 1
ATOM 4598 O O . ALA E 1 67 ? 24.268 4.913 -0.939 1.00 48.27 148 ALA E O 1
ATOM 4600 N N . VAL E 1 68 ? 23.104 3.155 -1.687 1.00 43.11 149 VAL E N 1
ATOM 4601 C CA . VAL E 1 68 ? 23.627 3.284 -3.038 1.00 43.31 149 VAL E CA 1
ATOM 4602 C C . VAL E 1 68 ? 22.500 3.594 -4.008 1.00 45.14 149 VAL E C 1
ATOM 4603 O O . VAL E 1 68 ? 21.327 3.478 -3.647 1.00 49.38 149 VAL E O 1
ATOM 4607 N N . THR E 1 69 ? 22.846 3.997 -5.233 1.00 48.88 150 THR E N 1
ATOM 4608 C CA . THR E 1 69 ? 21.817 4.303 -6.221 1.00 44.17 150 THR E CA 1
ATOM 4609 C C . THR E 1 69 ? 21.042 3.021 -6.498 1.00 44.87 150 THR E C 1
ATOM 4610 O O . THR E 1 69 ? 19.815 3.031 -6.517 1.00 45.69 150 THR E O 1
ATOM 4614 N N . ARG E 1 70 ? 21.767 1.916 -6.677 1.00 44.15 151 ARG E N 1
ATOM 4615 C CA . ARG E 1 70 ? 21.154 0.615 -6.949 1.00 45.35 151 ARG E CA 1
ATOM 4616 C C . ARG E 1 70 ? 21.895 -0.583 -6.336 1.00 44.00 151 ARG E C 1
ATOM 4617 O O . ARG E 1 70 ? 23.112 -0.718 -6.473 1.00 46.72 151 ARG E O 1
ATOM 4625 N N . HIS E 1 71 ? 21.148 -1.454 -5.663 1.00 42.97 152 HIS E N 1
ATOM 4626 C CA . HIS E 1 71 ? 21.730 -2.646 -5.070 1.00 39.47 152 HIS E CA 1
ATOM 4627 C C . HIS E 1 71 ? 21.156 -3.906 -5.721 1.00 35.82 152 HIS E C 1
ATOM 4628 O O . HIS E 1 71 ? 19.946 -4.096 -5.744 1.00 33.91 152 HIS E O 1
ATOM 4635 N N . ILE E 1 72 ? 22.035 -4.762 -6.235 1.00 36.22 153 ILE E N 1
ATOM 4636 C CA . ILE E 1 72 ? 21.630 -6.001 -6.886 1.00 37.52 153 ILE E CA 1
ATOM 4637 C C . ILE E 1 72 ? 21.998 -7.227 -6.058 1.00 33.22 153 ILE E C 1
ATOM 4638 O O . ILE E 1 72 ? 23.106 -7.328 -5.550 1.00 28.54 153 ILE E O 1
ATOM 4643 N N . VAL E 1 73 ? 21.061 -8.161 -5.927 1.00 37.38 154 VAL E N 1
ATOM 4644 C CA . VAL E 1 73 ? 21.309 -9.384 -5.175 1.00 43.14 154 VAL E CA 1
ATOM 4645 C C . VAL E 1 73 ? 21.021 -10.569 -6.083 1.00 44.01 154 VAL E C 1
ATOM 4646 O O . VAL E 1 73 ? 19.955 -10.653 -6.682 1.00 47.30 154 VAL E O 1
ATOM 4650 N N . GLU E 1 74 ? 21.985 -11.471 -6.196 1.00 46.54 155 GLU E N 1
ATOM 4651 C CA . GLU E 1 74 ? 21.832 -12.661 -7.019 1.00 48.05 155 GLU E CA 1
ATOM 4652 C C . GLU E 1 74 ? 21.965 -13.885 -6.116 1.00 46.36 155 GLU E C 1
ATOM 4653 O O . GLU E 1 74 ? 23.069 -14.387 -5.914 1.00 49.16 155 GLU E O 1
ATOM 4659 N N . PRO E 1 75 ? 20.842 -14.377 -5.555 1.00 46.00 156 PRO E N 1
ATOM 4660 C CA . PRO E 1 75 ? 20.844 -15.546 -4.671 1.00 46.45 156 PRO E CA 1
ATOM 4661 C C . PRO E 1 75 ? 20.892 -16.861 -5.433 1.00 47.66 156 PRO E C 1
ATOM 4662 O O . PRO E 1 75 ? 19.940 -17.221 -6.127 1.00 52.98 156 PRO E O 1
ATOM 4666 N N . VAL E 1 76 ? 22.009 -17.570 -5.297 1.00 45.36 157 VAL E N 1
ATOM 4667 C CA . VAL E 1 76 ? 22.200 -18.857 -5.952 1.00 45.27 157 VAL E CA 1
ATOM 4668 C C . VAL E 1 76 ? 21.747 -19.950 -4.971 1.00 51.11 157 VAL E C 1
ATOM 4669 O O . VAL E 1 76 ? 22.105 -19.922 -3.791 1.00 53.10 157 VAL E O 1
ATOM 4673 N N . PRO E 1 77 ? 20.941 -20.918 -5.446 1.00 52.52 158 PRO E N 1
ATOM 4674 C CA . PRO E 1 77 ? 20.424 -22.020 -4.625 1.00 54.77 158 PRO E CA 1
ATOM 4675 C C . PRO E 1 77 ? 21.510 -22.936 -4.094 1.00 55.37 158 PRO E C 1
ATOM 4676 O O . PRO E 1 77 ? 22.320 -23.449 -4.861 1.00 58.28 158 PRO E O 1
ATOM 4680 N N . LEU E 1 78 ? 21.516 -23.149 -2.783 1.00 54.52 159 LEU E N 1
ATOM 4681 C CA . LEU E 1 78 ? 22.518 -24.001 -2.150 1.00 55.43 159 LEU E CA 1
ATOM 4682 C C . LEU E 1 78 ? 22.129 -25.470 -2.193 1.00 55.93 159 LEU E C 1
ATOM 4683 O O . LEU E 1 78 ? 21.440 -25.950 -1.301 1.00 56.94 159 LEU E O 1
ATOM 4688 N N . ASN E 1 79 ? 22.583 -26.181 -3.224 1.00 55.34 160 ASN E N 1
ATOM 4689 C CA . ASN E 1 79 ? 22.287 -27.604 -3.384 1.00 55.20 160 ASN E CA 1
ATOM 4690 C C . ASN E 1 79 ? 23.108 -28.431 -2.379 1.00 56.55 160 ASN E C 1
ATOM 4691 O O . ASN E 1 79 ? 24.326 -28.600 -2.536 1.00 51.51 160 ASN E O 1
ATOM 4696 N N . PRO E 1 80 ? 22.440 -28.971 -1.336 1.00 59.24 161 PRO E N 1
ATOM 4697 C CA . PRO E 1 80 ? 23.076 -29.778 -0.287 1.00 61.59 161 PRO E CA 1
ATOM 4698 C C . PRO E 1 80 ? 23.398 -31.219 -0.698 1.00 63.03 161 PRO E C 1
ATOM 4699 O O . PRO E 1 80 ? 23.777 -32.044 0.139 1.00 63.13 161 PRO E O 1
ATOM 4703 N N . ASN E 1 81 ? 23.245 -31.526 -1.981 1.00 19.40 162 ASN E N 1
ATOM 4704 C CA . ASN E 1 81 ? 23.519 -32.876 -2.470 1.00 19.40 162 ASN E CA 1
ATOM 4705 C C . ASN E 1 81 ? 24.837 -32.920 -3.253 1.00 19.40 162 ASN E C 1
ATOM 4706 O O . ASN E 1 81 ? 25.104 -33.873 -3.988 1.00 60.78 162 ASN E O 1
ATOM 4711 N N . GLN E 1 82 ? 25.642 -31.873 -3.102 1.00 57.13 163 GLN E N 1
ATOM 4712 C CA . GLN E 1 82 ? 26.923 -31.779 -3.783 1.00 56.44 163 GLN E CA 1
ATOM 4713 C C . GLN E 1 82 ? 27.945 -31.164 -2.865 1.00 55.06 163 GLN E C 1
ATOM 4714 O O . GLN E 1 82 ? 27.605 -30.317 -2.035 1.00 56.54 163 GLN E O 1
ATOM 4720 N N . ASP E 1 83 ? 29.202 -31.562 -3.034 1.00 54.15 164 ASP E N 1
ATOM 4721 C CA . ASP E 1 83 ? 30.264 -30.997 -2.215 1.00 55.05 164 ASP E CA 1
ATOM 4722 C C . ASP E 1 83 ? 30.173 -29.485 -2.419 1.00 51.55 164 ASP E C 1
ATOM 4723 O O . ASP E 1 83 ? 29.720 -29.017 -3.474 1.00 46.76 164 ASP E O 1
ATOM 4728 N N . PHE E 1 84 ? 30.578 -28.729 -1.404 1.00 47.52 165 PHE E N 1
ATOM 4729 C CA . PHE E 1 84 ? 30.490 -27.280 -1.473 1.00 47.90 165 PHE E CA 1
ATOM 4730 C C . PHE E 1 84 ? 31.201 -26.693 -2.681 1.00 46.82 165 PHE E C 1
ATOM 4731 O O . PHE E 1 84 ? 30.818 -25.629 -3.176 1.00 42.66 165 PHE E O 1
ATOM 4739 N N . LEU E 1 85 ? 32.232 -27.387 -3.150 1.00 47.74 166 LEU E N 1
ATOM 4740 C CA . LEU E 1 85 ? 32.990 -26.936 -4.312 1.00 50.71 166 LEU E CA 1
ATOM 4741 C C . LEU E 1 85 ? 32.085 -26.829 -5.546 1.00 49.92 166 LEU E C 1
ATOM 4742 O O . LEU E 1 85 ? 32.128 -25.847 -6.295 1.00 49.96 166 LEU E O 1
ATOM 4747 N N . ALA E 1 86 ? 31.263 -27.851 -5.740 1.00 49.21 167 ALA E N 1
ATOM 4748 C CA . ALA E 1 86 ? 30.335 -27.896 -6.854 1.00 47.94 167 ALA E CA 1
ATOM 4749 C C . ALA E 1 86 ? 29.350 -26.730 -6.794 1.00 47.06 167 ALA E C 1
ATOM 4750 O O . ALA E 1 86 ? 28.903 -26.231 -7.828 1.00 51.83 167 ALA E O 1
ATOM 4752 N N . ASN E 1 87 ? 29.019 -26.298 -5.578 1.00 47.84 168 ASN E N 1
ATOM 4753 C CA . ASN E 1 87 ? 28.078 -25.196 -5.359 1.00 47.59 168 ASN E CA 1
ATOM 4754 C C . ASN E 1 87 ? 28.690 -23.813 -5.567 1.00 46.03 168 ASN E C 1
ATOM 4755 O O . ASN E 1 87 ? 28.022 -22.893 -6.037 1.00 43.41 168 ASN E O 1
ATOM 4768 N N . LYS E 1 89 ? 30.940 -23.188 -7.600 1.00 19.40 170 LYS E N 1
ATOM 4769 C CA . LYS E 1 89 ? 31.090 -23.104 -9.050 1.00 19.40 170 LYS E CA 1
ATOM 4770 C C . LYS E 1 89 ? 29.894 -22.361 -9.643 1.00 19.40 170 LYS E C 1
ATOM 4771 O O . LYS E 1 89 ? 30.035 -21.609 -10.609 1.00 53.07 170 LYS E O 1
ATOM 4777 N N . ASN E 1 90 ? 28.716 -22.573 -9.052 1.00 19.40 171 ASN E N 1
ATOM 4778 C CA . ASN E 1 90 ? 27.486 -21.924 -9.514 1.00 19.40 171 ASN E CA 1
ATOM 4779 C C . ASN E 1 90 ? 27.512 -20.440 -9.214 1.00 19.40 171 ASN E C 1
ATOM 4780 O O . ASN E 1 90 ? 27.038 -19.628 -10.007 1.00 47.16 171 ASN E O 1
ATOM 4785 N N . VAL E 1 91 ? 28.050 -20.094 -8.047 1.00 19.40 172 VAL E N 1
ATOM 4786 C CA . VAL E 1 91 ? 28.161 -18.687 -7.641 1.00 19.40 172 VAL E CA 1
ATOM 4787 C C . VAL E 1 91 ? 29.190 -18.009 -8.540 1.00 19.40 172 VAL E C 1
ATOM 4788 O O . VAL E 1 91 ? 28.996 -16.874 -8.965 1.00 36.52 172 VAL E O 1
ATOM 4792 N N . SER E 1 92 ? 30.275 -18.714 -8.823 1.00 39.57 173 SER E N 1
ATOM 4793 C CA . SER E 1 92 ? 31.301 -18.178 -9.695 1.00 42.06 173 SER E CA 1
ATOM 4794 C C . SER E 1 92 ? 30.708 -17.870 -11.073 1.00 41.96 173 SER E C 1
ATOM 4795 O O . SER E 1 92 ? 31.006 -16.846 -11.671 1.00 41.48 173 SER E O 1
ATOM 4798 N N . GLN E 1 93 ? 29.870 -18.772 -11.566 1.00 19.40 174 GLN E N 1
ATOM 4799 C CA . GLN E 1 93 ? 29.222 -18.616 -12.870 1.00 19.40 174 GLN E CA 1
ATOM 4800 C C . GLN E 1 93 ? 28.265 -17.437 -12.872 1.00 19.40 174 GLN E C 1
ATOM 4801 O O . GLN E 1 93 ? 28.328 -16.595 -13.759 1.00 41.92 174 GLN E O 1
ATOM 4807 N N . ARG E 1 94 ? 27.370 -17.390 -11.883 1.00 40.79 175 ARG E N 1
ATOM 4808 C CA . ARG E 1 94 ? 26.387 -16.315 -11.765 1.00 42.02 175 ARG E CA 1
ATOM 4809 C C . ARG E 1 94 ? 27.088 -14.960 -11.675 1.00 43.62 175 ARG E C 1
ATOM 4810 O O . ARG E 1 94 ? 26.555 -13.933 -12.104 1.00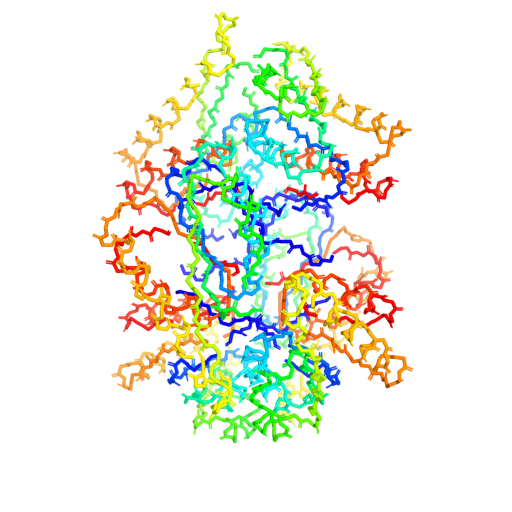 45.20 175 ARG E O 1
ATOM 4818 N N . LEU E 1 95 ? 28.294 -14.976 -11.116 1.00 43.43 176 LEU E N 1
ATOM 4819 C CA . LEU E 1 95 ? 29.098 -13.775 -10.928 1.00 42.14 176 LEU E CA 1
ATOM 4820 C C . LEU E 1 95 ? 29.674 -13.228 -12.235 1.00 42.94 176 LEU E C 1
ATOM 4821 O O . LEU E 1 95 ? 29.659 -12.015 -12.471 1.00 41.83 176 LEU E O 1
ATOM 4826 N N . LYS E 1 96 ? 30.185 -14.119 -13.081 1.00 44.41 177 LYS E N 1
ATOM 4827 C CA . LYS E 1 96 ? 30.752 -13.708 -14.364 1.00 46.45 177 LYS E CA 1
ATOM 4828 C C . LYS E 1 96 ? 29.617 -13.200 -15.246 1.00 48.55 177 LYS E C 1
ATOM 4829 O O . LYS E 1 96 ? 29.712 -12.141 -15.851 1.00 48.60 177 LYS E O 1
ATOM 4835 N N . GLU E 1 97 ? 28.539 -13.973 -15.302 1.00 19.40 178 GLU E N 1
ATOM 4836 C CA . GLU E 1 97 ? 27.366 -13.634 -16.109 1.00 19.40 178 GLU E CA 1
ATOM 4837 C C . GLU E 1 97 ? 26.762 -12.257 -15.801 1.00 19.40 178 GLU E C 1
ATOM 4838 O O . GLU E 1 97 ? 26.515 -11.468 -16.722 1.00 46.69 178 GLU E O 1
ATOM 4844 N N . LYS E 1 98 ? 26.514 -11.975 -14.520 1.00 19.40 179 LYS E N 1
ATOM 4845 C CA . LYS E 1 98 ? 25.921 -10.698 -14.141 1.00 19.40 179 LYS E CA 1
ATOM 4846 C C . LYS E 1 98 ? 26.833 -9.506 -14.422 1.00 19.40 179 LYS E C 1
ATOM 4847 O O . LYS E 1 98 ? 26.361 -8.444 -14.841 1.00 37.48 179 LYS E O 1
ATOM 4853 N N . VAL E 1 99 ? 28.133 -9.675 -14.178 1.00 41.78 180 VAL E N 1
ATOM 4854 C CA . VAL E 1 99 ? 29.115 -8.611 -14.425 1.00 45.92 180 VAL E CA 1
ATOM 4855 C C . VAL E 1 99 ? 29.217 -8.361 -15.936 1.00 48.55 180 VAL E C 1
ATOM 4856 O O . VAL E 1 99 ? 29.096 -7.231 -16.392 1.00 51.88 180 VAL E O 1
ATOM 4860 N N . ARG E 1 100 ? 29.442 -9.430 -16.694 1.00 48.27 181 ARG E N 1
ATOM 4861 C CA . ARG E 1 100 ? 29.520 -9.381 -18.149 1.00 51.97 181 ARG E CA 1
ATOM 4862 C C . ARG E 1 100 ? 28.285 -8.633 -18.639 1.00 53.70 181 ARG E C 1
ATOM 4863 O O . ARG E 1 100 ? 28.360 -7.773 -19.511 1.00 53.21 181 ARG E O 1
ATOM 4871 N N . GLU E 1 101 ? 27.147 -8.974 -18.050 1.00 54.53 182 GLU E N 1
ATOM 4872 C CA . GLU E 1 101 ? 25.872 -8.377 -18.396 1.00 55.04 182 GLU E CA 1
ATOM 4873 C C . GLU E 1 101 ? 25.767 -6.902 -18.038 1.00 56.10 182 GLU E C 1
ATOM 4874 O O . GLU E 1 101 ? 25.116 -6.137 -18.756 1.00 57.98 182 GLU E O 1
ATOM 4880 N N . LEU E 1 102 ? 26.395 -6.506 -16.931 1.00 55.12 183 LEU E N 1
ATOM 4881 C CA . LEU E 1 102 ? 26.349 -5.114 -16.481 1.00 51.52 183 LEU E CA 1
ATOM 4882 C C . LEU E 1 102 ? 27.350 -4.216 -17.191 1.00 53.14 183 LEU E C 1
ATOM 4883 O O . LEU E 1 102 ? 27.160 -3.000 -17.263 1.00 51.72 183 LEU E O 1
ATOM 4888 N N . LEU E 1 103 ? 28.422 -4.811 -17.702 1.00 52.42 184 LEU E N 1
ATOM 4889 C CA . LEU E 1 103 ? 29.441 -4.051 -18.411 1.00 53.10 184 LEU E CA 1
ATOM 4890 C C . LEU E 1 103 ? 29.079 -3.969 -19.886 1.00 56.97 184 LEU E C 1
ATOM 4891 O O . LEU E 1 103 ? 29.416 -2.993 -20.568 1.00 54.63 184 LEU E O 1
ATOM 4896 N N . GLU E 1 104 ? 28.392 -5.003 -20.370 1.00 60.61 185 GLU E N 1
ATOM 4897 C CA . GLU E 1 104 ? 27.962 -5.061 -21.763 1.00 65.03 185 GLU E CA 1
ATOM 4898 C C . GLU E 1 104 ? 26.717 -4.188 -21.894 1.00 65.98 185 GLU E C 1
ATOM 4899 O O . GLU E 1 104 ? 26.353 -3.749 -22.983 1.00 67.51 185 GLU E O 1
ATOM 4905 N N . SER E 1 105 ? 26.068 -3.944 -20.765 1.00 64.89 186 SER E N 1
ATOM 4906 C CA . SER E 1 105 ? 24.885 -3.096 -20.722 1.00 64.15 186 SER E CA 1
ATOM 4907 C C . SER E 1 105 ? 25.390 -1.663 -20.571 1.00 64.65 186 SER E C 1
ATOM 4908 O O . SER E 1 105 ? 25.903 -1.079 -21.523 1.00 68.12 186 SER E O 1
ATOM 4911 N N . GLU E 1 106 ? 25.272 -1.114 -19.366 1.00 65.42 187 GLU E N 1
ATOM 4912 C CA . GLU E 1 106 ? 25.720 0.247 -19.077 1.00 65.14 187 GLU E CA 1
ATOM 4913 C C . GLU E 1 106 ? 27.246 0.405 -19.051 1.00 65.20 187 GLU E C 1
ATOM 4914 O O . GLU E 1 106 ? 27.980 -0.565 -19.221 1.00 65.06 187 GLU E O 1
ATOM 4920 N N . ASP E 1 107 ? 27.721 1.635 -18.854 1.00 19.40 188 ASP E N 1
ATOM 4921 C CA . ASP E 1 107 ? 29.155 1.896 -18.809 1.00 19.40 188 ASP E CA 1
ATOM 4922 C C . ASP E 1 107 ? 29.547 2.323 -17.405 1.00 19.40 188 ASP E C 1
ATOM 4923 O O . ASP E 1 107 ? 28.801 3.030 -16.729 1.00 58.68 188 ASP E O 1
ATOM 4928 N N . TRP E 1 108 ? 30.724 1.884 -16.975 1.00 58.41 189 TRP E N 1
ATOM 4929 C CA . TRP E 1 108 ? 31.201 2.187 -15.635 1.00 54.98 189 TRP E CA 1
ATOM 4930 C C . TRP E 1 108 ? 32.545 2.876 -15.635 1.00 54.04 189 TRP E C 1
ATOM 4931 O O . TRP E 1 108 ? 33.307 2.773 -16.589 1.00 54.49 189 TRP E O 1
ATOM 4942 N N . ASP E 1 109 ? 32.834 3.572 -14.546 1.00 52.06 190 ASP E N 1
ATOM 4943 C CA . ASP E 1 109 ? 34.102 4.274 -14.395 1.00 47.70 190 ASP E CA 1
ATOM 4944 C C . ASP E 1 109 ? 35.080 3.460 -13.554 1.00 47.88 190 ASP E C 1
ATOM 4945 O O . ASP E 1 109 ? 36.292 3.603 -13.681 1.00 44.70 190 ASP E O 1
ATOM 4950 N N . LEU E 1 110 ? 34.544 2.604 -12.694 1.00 46.94 191 LEU E N 1
ATOM 4951 C CA . LEU E 1 110 ? 35.370 1.777 -11.831 1.00 44.98 191 LEU E CA 1
ATOM 4952 C C . LEU E 1 110 ? 34.643 0.551 -11.300 1.00 46.81 191 LEU E C 1
ATOM 4953 O O . LEU E 1 110 ? 33.425 0.539 -11.151 1.00 50.01 191 LEU E O 1
ATOM 4958 N N . VAL E 1 111 ? 35.410 -0.493 -11.023 1.00 45.87 192 VAL E N 1
ATOM 4959 C CA . VAL E 1 111 ? 34.847 -1.702 -10.457 1.00 45.79 192 VAL E CA 1
ATOM 4960 C C . VAL E 1 111 ? 35.728 -2.080 -9.266 1.00 46.16 192 VAL E C 1
ATOM 4961 O O . VAL E 1 111 ? 36.957 -2.078 -9.354 1.00 45.09 192 VAL E O 1
ATOM 4965 N N . PHE E 1 112 ? 35.083 -2.367 -8.142 1.00 43.68 193 PHE E N 1
ATOM 4966 C CA . PHE E 1 112 ? 35.786 -2.749 -6.930 1.00 38.44 193 PHE E CA 1
ATOM 4967 C C . PHE E 1 112 ? 35.137 -4.006 -6.379 1.00 36.44 193 PHE E C 1
ATOM 4968 O O . PHE E 1 112 ? 33.918 -4.109 -6.320 1.00 34.72 193 PHE E O 1
ATOM 4984 N N . VAL E 1 114 ? 35.350 -7.460 -3.430 1.00 36.76 195 VAL E N 1
ATOM 4985 C CA . VAL E 1 114 ? 35.857 -8.139 -2.246 1.00 34.85 195 VAL E CA 1
ATOM 4986 C C . VAL E 1 114 ? 35.168 -9.507 -2.171 1.00 31.21 195 VAL E C 1
ATOM 4987 O O . VAL E 1 114 ? 33.947 -9.594 -2.073 1.00 31.24 195 VAL E O 1
ATOM 4991 N N . GLY E 1 115 ? 35.976 -10.564 -2.270 1.00 32.80 196 GLY E N 1
ATOM 4992 C CA . GLY E 1 115 ? 35.485 -11.932 -2.216 1.00 27.57 196 GLY E CA 1
ATOM 4993 C C . GLY E 1 115 ? 36.656 -12.892 -2.374 1.00 24.05 196 GLY E C 1
ATOM 4994 O O . GLY E 1 115 ? 37.805 -12.444 -2.454 1.00 22.34 196 GLY E O 1
ATOM 4995 N N . PRO E 1 116 ? 36.415 -14.217 -2.419 1.00 21.60 197 PRO E N 1
ATOM 4996 C CA . PRO E 1 116 ? 37.553 -15.131 -2.575 1.00 25.47 197 PRO E CA 1
ATOM 4997 C C . PRO E 1 116 ? 38.422 -14.742 -3.766 1.00 34.76 197 PRO E C 1
ATOM 4998 O O . PRO E 1 116 ? 37.927 -14.227 -4.760 1.00 33.16 197 PRO E O 1
ATOM 5002 N N . VAL E 1 117 ? 39.724 -14.974 -3.639 1.00 38.77 198 VAL E N 1
ATOM 5003 C CA . VAL E 1 117 ? 40.683 -14.622 -4.679 1.00 43.21 198 VAL E CA 1
ATOM 5004 C C . VAL E 1 117 ? 40.461 -15.390 -5.983 1.00 44.23 198 VAL E C 1
ATOM 5005 O O . VAL E 1 117 ? 40.997 -15.023 -7.023 1.00 45.74 198 VAL E O 1
ATOM 5009 N N . GLY E 1 118 ? 39.649 -16.440 -5.927 1.00 46.35 199 GLY E N 1
ATOM 5010 C CA . GLY E 1 118 ? 39.373 -17.230 -7.117 1.00 47.02 199 GLY E CA 1
ATOM 5011 C C . GLY E 1 118 ? 38.298 -16.599 -7.967 1.00 48.60 199 GLY E C 1
ATOM 5012 O O . GLY E 1 118 ? 38.224 -16.834 -9.163 1.00 49.41 199 GLY E O 1
ATOM 5013 N N . ASP E 1 119 ? 37.454 -15.799 -7.330 1.00 49.19 200 ASP E N 1
ATOM 5014 C CA . ASP E 1 119 ? 36.376 -15.097 -8.013 1.00 44.88 200 ASP E CA 1
ATOM 5015 C C . ASP E 1 119 ? 36.871 -13.738 -8.450 1.00 43.29 200 ASP E C 1
ATOM 5016 O O . ASP E 1 119 ? 36.385 -13.186 -9.431 1.00 39.35 200 ASP E O 1
ATOM 5021 N N . GLN E 1 120 ? 37.835 -13.199 -7.709 1.00 43.11 201 GLN E N 1
ATOM 5022 C CA . GLN E 1 120 ? 38.406 -11.906 -8.042 1.00 46.31 201 GLN E CA 1
ATOM 5023 C C . GLN E 1 120 ? 39.149 -12.039 -9.355 1.00 47.84 201 GLN E C 1
ATOM 5024 O O . GLN E 1 120 ? 39.200 -11.109 -10.139 1.00 46.67 201 GLN E O 1
ATOM 5030 N N . LYS E 1 121 ? 39.723 -13.211 -9.588 1.00 44.26 202 LYS E N 1
ATOM 5031 C CA . LYS E 1 121 ? 40.442 -13.474 -10.820 1.00 44.90 202 LYS E CA 1
ATOM 5032 C C . LYS E 1 121 ? 39.454 -13.565 -11.973 1.00 45.06 202 LYS E C 1
ATOM 5033 O O . LYS E 1 121 ? 39.600 -12.876 -12.978 1.00 41.62 202 LYS E O 1
ATOM 5039 N N . GLN E 1 122 ? 38.447 -14.421 -11.814 1.00 44.39 203 GLN E N 1
ATOM 5040 C CA . GLN E 1 122 ? 37.433 -14.617 -12.842 1.00 46.11 203 GLN E CA 1
ATOM 5041 C C . GLN E 1 122 ? 36.692 -13.335 -13.193 1.00 43.59 203 GLN E C 1
ATOM 5042 O O . GLN E 1 122 ? 36.322 -13.119 -14.349 1.00 43.21 203 GLN E O 1
ATOM 5048 N N . VAL E 1 123 ? 36.482 -12.486 -12.192 1.00 44.14 204 VAL E N 1
ATOM 5049 C CA . VAL E 1 123 ? 35.795 -11.215 -12.391 1.00 39.73 204 VAL E CA 1
ATOM 5050 C C . VAL E 1 123 ? 36.740 -10.206 -13.038 1.00 42.30 204 VAL E C 1
ATOM 5051 O O . VAL E 1 123 ? 36.308 -9.306 -13.751 1.00 42.28 204 VAL E O 1
ATOM 5055 N N . PHE E 1 124 ? 38.035 -10.362 -12.794 1.00 39.59 205 PHE E N 1
ATOM 5056 C CA . PHE E 1 124 ? 39.019 -9.458 -13.362 1.00 44.86 205 PHE E CA 1
ATOM 5057 C C . PHE E 1 124 ? 39.124 -9.695 -14.860 1.00 47.10 205 PHE E C 1
ATOM 5058 O O . PHE E 1 124 ? 39.350 -8.762 -15.634 1.00 43.33 205 PHE E O 1
ATOM 5066 N N . GLU E 1 125 ? 38.946 -10.946 -15.265 1.00 49.26 206 GLU E N 1
ATOM 5067 C CA . GLU E 1 125 ? 39.031 -11.302 -16.671 1.00 51.50 206 GLU E CA 1
ATOM 5068 C C . GLU E 1 125 ? 37.934 -10.595 -17.457 1.00 51.45 206 GLU E C 1
ATOM 5069 O O . GLU E 1 125 ? 38.159 -10.117 -18.571 1.00 47.85 206 GLU E O 1
ATOM 5075 N N . VAL E 1 126 ? 36.745 -10.542 -16.859 1.00 54.02 207 VAL E N 1
ATOM 5076 C CA . VAL E 1 126 ? 35.579 -9.910 -17.478 1.00 55.08 207 VAL E CA 1
ATOM 5077 C C . VAL E 1 126 ? 35.770 -8.400 -17.557 1.00 57.32 207 VAL E C 1
ATOM 5078 O O . VAL E 1 126 ? 35.323 -7.751 -18.507 1.00 58.96 207 VAL E O 1
ATOM 5082 N N . VAL E 1 127 ? 36.445 -7.844 -16.557 1.00 56.95 208 VAL E N 1
ATOM 5083 C CA . VAL E 1 127 ? 36.671 -6.410 -16.504 1.00 54.69 208 VAL E CA 1
ATOM 5084 C C . VAL E 1 127 ? 37.762 -5.943 -17.454 1.00 55.95 208 VAL E C 1
ATOM 5085 O O . VAL E 1 127 ? 37.595 -4.925 -18.133 1.00 57.05 208 VAL E O 1
ATOM 5089 N N . LYS E 1 128 ? 38.874 -6.678 -17.511 1.00 19.40 209 LYS E N 1
ATOM 5090 C CA . LYS E 1 128 ? 39.978 -6.294 -18.403 1.00 19.40 209 LYS E CA 1
ATOM 5091 C C . LYS E 1 128 ? 39.470 -6.343 -19.856 1.00 19.40 209 LYS E C 1
ATOM 5092 O O . LYS E 1 128 ? 40.029 -5.731 -20.766 1.00 58.60 209 LYS E O 1
ATOM 5098 N N . GLU E 1 129 ? 38.367 -7.063 -20.029 1.00 19.40 210 GLU E N 1
ATOM 5099 C CA . GLU E 1 129 ? 37.726 -7.258 -21.314 1.00 19.40 210 GLU E CA 1
ATOM 5100 C C . GLU E 1 129 ? 37.078 -5.985 -21.818 1.00 19.40 210 GLU E C 1
ATOM 5101 O O . GLU E 1 129 ? 37.050 -5.743 -23.029 1.00 67.69 210 GLU E O 1
ATOM 5107 N N . TYR E 1 130 ? 36.553 -5.174 -20.897 1.00 62.17 211 TYR E N 1
ATOM 5108 C CA . TYR E 1 130 ? 35.863 -3.935 -21.262 1.00 59.87 211 TYR E CA 1
ATOM 5109 C C . TYR E 1 130 ? 36.616 -2.620 -21.069 1.00 59.08 211 TYR E C 1
ATOM 5110 O O . TYR E 1 130 ? 36.074 -1.547 -21.348 1.00 59.41 211 TYR E O 1
ATOM 5119 N N . GLY E 1 131 ? 37.854 -2.693 -20.593 1.00 58.28 212 GLY E N 1
ATOM 5120 C CA . GLY E 1 131 ? 38.629 -1.481 -20.401 1.00 57.89 212 GLY E CA 1
ATOM 5121 C C . GLY E 1 131 ? 38.236 -0.663 -19.186 1.00 55.14 212 GLY E C 1
ATOM 5122 O O . GLY E 1 131 ? 38.508 0.537 -19.137 1.00 55.15 212 GLY E O 1
ATOM 5123 N N . VAL E 1 132 ? 37.591 -1.296 -18.208 1.00 55.65 213 VAL E N 1
ATOM 5124 C CA . VAL E 1 132 ? 37.191 -0.608 -16.981 1.00 54.36 213 VAL E CA 1
ATOM 5125 C C . VAL E 1 132 ? 38.230 -0.884 -15.895 1.00 56.44 213 VAL E C 1
ATOM 5126 O O . VAL E 1 132 ? 38.602 -2.032 -15.668 1.00 58.10 213 VAL E O 1
ATOM 5130 N N . PRO E 1 133 ? 38.727 0.165 -15.220 1.00 57.49 214 PRO E N 1
ATOM 5131 C CA . PRO E 1 133 ? 39.732 0.004 -14.153 1.00 58.53 214 PRO E CA 1
ATOM 5132 C C . PRO E 1 133 ? 39.195 -0.742 -12.930 1.00 58.40 214 PRO E C 1
ATOM 5133 O O . PRO E 1 133 ? 38.019 -0.620 -12.588 1.00 59.78 214 PRO E O 1
ATOM 5145 N N . LEU E 1 135 ? 39.872 -2.708 -8.783 1.00 15.00 216 LEU E N 1
ATOM 5146 C CA . LEU E 1 135 ? 40.435 -2.803 -7.440 1.00 15.00 216 LEU E CA 1
ATOM 5147 C C . LEU E 1 135 ? 40.033 -4.112 -6.771 1.00 15.00 216 LEU E C 1
ATOM 5148 O O . LEU E 1 135 ? 39.079 -4.785 -7.171 1.00 51.63 216 LEU E O 1
ATOM 5153 N N . GLU E 1 136 ? 40.760 -4.496 -5.703 1.00 51.17 217 GLU E N 1
ATOM 5154 C CA . GLU E 1 136 ? 40.499 -5.729 -4.947 1.00 50.08 217 GLU E CA 1
ATOM 5155 C C . GLU E 1 136 ? 40.314 -5.445 -3.455 1.00 51.87 217 GLU E C 1
ATOM 5156 O O . GLU E 1 136 ? 40.145 -4.295 -3.043 1.00 48.61 217 GLU E O 1
ATOM 5162 N N . HIS E 1 137 ? 40.361 -6.507 -2.652 1.00 48.93 218 HIS E N 1
ATOM 5163 C CA . HIS E 1 137 ? 40.216 -6.401 -1.193 1.00 49.31 218 HIS E CA 1
ATOM 5164 C C . HIS E 1 137 ? 41.597 -6.382 -0.485 1.00 52.16 218 HIS E C 1
ATOM 5165 O O . HIS E 1 137 ? 42.637 -6.370 -1.197 1.00 46.00 218 HIS E O 1
ATOM 5172 N N . GLY F 1 7 ? 46.809 -9.237 -12.581 1.00 37.99 88 GLY F N 1
ATOM 5173 C CA . GLY F 1 7 ? 45.584 -9.748 -11.888 1.00 44.29 88 GLY F CA 1
ATOM 5174 C C . GLY F 1 7 ? 45.754 -10.095 -10.412 1.00 45.49 88 GLY F C 1
ATOM 5175 O O . GLY F 1 7 ? 46.858 -10.017 -9.870 1.00 42.93 88 GLY F O 1
ATOM 5176 N N . PRO F 1 8 ? 44.662 -10.480 -9.728 1.00 49.30 89 PRO F N 1
ATOM 5177 C CA . PRO F 1 8 ? 44.656 -10.848 -8.307 1.00 50.05 89 PRO F CA 1
ATOM 5178 C C . PRO F 1 8 ? 45.295 -12.202 -8.034 1.00 51.59 89 PRO F C 1
ATOM 5179 O O . PRO F 1 8 ? 45.048 -13.172 -8.747 1.00 50.61 89 PRO F O 1
ATOM 5183 N N . LEU F 1 9 ? 46.119 -12.257 -6.996 1.00 50.52 90 LEU F N 1
ATOM 5184 C CA . LEU F 1 9 ? 46.791 -13.494 -6.626 1.00 51.57 90 LEU F CA 1
ATOM 5185 C C . LEU F 1 9 ? 46.558 -13.822 -5.159 1.00 49.93 90 LEU F C 1
ATOM 5186 O O . LEU F 1 9 ? 45.993 -13.018 -4.414 1.00 49.85 90 LEU F O 1
ATOM 5191 N N . GLY F 1 10 ? 46.989 -15.013 -4.755 1.00 48.23 91 GLY F N 1
ATOM 5192 C CA . GLY F 1 10 ? 46.820 -15.431 -3.381 1.00 43.83 91 GLY F CA 1
ATOM 5193 C C . GLY F 1 10 ? 47.602 -14.515 -2.470 1.00 41.29 91 GLY F C 1
ATOM 5194 O O . GLY F 1 10 ? 48.528 -13.839 -2.913 1.00 36.63 91 GLY F O 1
ATOM 5195 N N . THR F 1 11 ? 47.225 -14.474 -1.199 1.00 38.54 92 THR F N 1
ATOM 5196 C CA . THR F 1 11 ? 47.917 -13.641 -0.231 1.00 35.92 92 THR F CA 1
ATOM 5197 C C . THR F 1 11 ? 49.412 -13.959 -0.210 1.00 35.71 92 THR F C 1
ATOM 5198 O O . THR F 1 11 ? 49.807 -15.088 0.112 1.00 39.71 92 THR F O 1
ATOM 5202 N N . PRO F 1 12 ? 50.264 -12.974 -0.575 1.00 32.49 93 PRO F N 1
ATOM 5203 C CA . PRO F 1 12 ? 51.715 -13.185 -0.578 1.00 35.67 93 PRO F CA 1
ATOM 5204 C C . PRO F 1 12 ? 52.187 -13.427 0.849 1.00 37.89 93 PRO F C 1
ATOM 5205 O O . PRO F 1 12 ? 51.976 -12.598 1.731 1.00 35.24 93 PRO F O 1
ATOM 5209 N N . VAL F 1 13 ? 52.823 -14.573 1.065 1.00 40.51 94 VAL F N 1
ATOM 5210 C CA . VAL F 1 13 ? 53.282 -14.949 2.394 1.00 43.74 94 VAL F CA 1
ATOM 5211 C C . VAL F 1 13 ? 54.750 -15.408 2.376 1.00 44.23 94 VAL F C 1
ATOM 5212 O O . VAL F 1 13 ? 55.229 -15.948 1.384 1.00 44.08 94 VAL F O 1
ATOM 5216 N N . PRO F 1 14 ? 55.487 -15.162 3.472 1.00 47.19 95 PRO F N 1
ATOM 5217 C CA . PRO F 1 14 ? 56.896 -15.551 3.569 1.00 45.75 95 PRO F CA 1
ATOM 5218 C C . PRO F 1 14 ? 57.069 -17.025 3.879 1.00 46.44 95 PRO F C 1
ATOM 5219 O O . PRO F 1 14 ? 56.364 -17.581 4.720 1.00 44.33 95 PRO F O 1
ATOM 5231 N N . GLU F 1 16 ? 59.138 -19.306 5.656 1.00 50.31 97 GLU F N 1
ATOM 5232 C CA . GLU F 1 16 ? 60.142 -19.560 6.680 1.00 50.76 97 GLU F CA 1
ATOM 5233 C C . GLU F 1 16 ? 59.668 -20.565 7.710 1.00 50.66 97 GLU F C 1
ATOM 5234 O O . GLU F 1 16 ? 58.505 -20.979 7.712 1.00 46.93 97 GLU F O 1
ATOM 5240 N N . LYS F 1 17 ? 60.588 -20.960 8.583 1.00 51.55 98 LYS F N 1
ATOM 5241 C CA . LYS F 1 17 ? 60.252 -21.883 9.644 1.00 50.47 98 LYS F CA 1
ATOM 5242 C C . LYS F 1 17 ? 59.923 -21.032 10.860 1.00 49.49 98 LYS F C 1
ATOM 5243 O O . LYS F 1 17 ? 60.822 -20.501 11.521 1.00 48.15 98 LYS F O 1
ATOM 5249 N N . PHE F 1 18 ? 58.632 -20.877 11.135 1.00 46.78 99 PHE F N 1
ATOM 5250 C CA . PHE F 1 18 ? 58.216 -20.106 12.288 1.00 48.61 99 PHE F CA 1
ATOM 5251 C C . PHE F 1 18 ? 58.053 -21.085 13.449 1.00 47.50 99 PHE F C 1
ATOM 5252 O O . PHE F 1 18 ? 58.070 -20.694 14.615 1.00 50.56 99 PHE F O 1
ATOM 5260 N N . GLY F 1 19 ? 57.914 -22.364 13.114 1.00 45.54 100 GLY F N 1
ATOM 5261 C CA . GLY F 1 19 ? 57.736 -23.390 14.125 1.00 46.71 100 GLY F CA 1
ATOM 5262 C C . GLY F 1 19 ? 56.346 -23.987 14.040 1.00 46.46 100 GLY F C 1
ATOM 5263 O O . GLY F 1 19 ? 56.001 -24.638 13.070 1.00 45.35 100 GLY F O 1
ATOM 5264 N N . LYS F 1 20 ? 55.541 -23.760 15.065 1.00 43.15 101 LYS F N 1
ATOM 5265 C CA . LYS F 1 20 ? 54.178 -24.276 15.097 1.00 42.49 101 LYS F CA 1
ATOM 5266 C C . LYS F 1 20 ? 53.215 -23.181 14.636 1.00 41.51 101 LYS F C 1
ATOM 5267 O O . LYS F 1 20 ? 53.106 -22.123 15.263 1.00 43.23 101 LYS F O 1
ATOM 5273 N N . ILE F 1 21 ? 52.510 -23.446 13.544 1.00 43.08 102 ILE F N 1
ATOM 5274 C CA . ILE F 1 21 ? 51.599 -22.468 12.974 1.00 39.93 102 ILE F CA 1
ATOM 5275 C C . ILE F 1 21 ? 50.139 -22.865 13.031 1.00 34.96 102 ILE F C 1
ATOM 5276 O O . ILE F 1 21 ? 49.779 -24.007 12.780 1.00 38.35 102 ILE F O 1
ATOM 5281 N N . LEU F 1 22 ? 49.299 -21.906 13.378 1.00 37.48 103 LEU F N 1
ATOM 5282 C CA . LEU F 1 22 ? 47.871 -22.138 13.403 1.00 38.39 103 LEU F CA 1
ATOM 5283 C C . LEU F 1 22 ? 47.301 -21.390 12.201 1.00 36.62 103 LEU F C 1
ATOM 5284 O O . LEU F 1 22 ? 47.131 -20.170 12.255 1.00 40.21 103 LEU F O 1
ATOM 5289 N N . ALA F 1 23 ? 47.030 -22.116 11.117 1.00 37.45 104 ALA F N 1
ATOM 5290 C CA . ALA F 1 23 ? 46.477 -21.514 9.910 1.00 33.73 104 ALA F CA 1
ATOM 5291 C C . ALA F 1 23 ? 44.946 -21.640 9.927 1.00 35.20 104 ALA F C 1
ATOM 5292 O O . ALA F 1 23 ? 44.412 -22.741 9.817 1.00 34.20 104 ALA F O 1
ATOM 5294 N N . ILE F 1 24 ? 44.255 -20.504 10.059 1.00 34.08 105 ILE F N 1
ATOM 5295 C CA . ILE F 1 24 ? 42.796 -20.471 10.123 1.00 33.01 105 ILE F CA 1
ATOM 5296 C C . ILE F 1 24 ? 42.106 -20.035 8.833 1.00 34.18 105 ILE F C 1
ATOM 5297 O O . ILE F 1 24 ? 42.561 -19.120 8.156 1.00 29.69 105 ILE F O 1
ATOM 5302 N N . GLY F 1 25 ? 40.997 -20.694 8.512 1.00 38.11 106 GLY F N 1
ATOM 5303 C CA . GLY F 1 25 ? 40.257 -20.361 7.318 1.00 40.61 106 GLY F CA 1
ATOM 5304 C C . GLY F 1 25 ? 38.786 -20.350 7.647 1.00 40.33 106 GLY F C 1
ATOM 5305 O O . GLY F 1 25 ? 38.229 -21.376 8.012 1.00 43.69 106 GLY F O 1
ATOM 5306 N N . ALA F 1 26 ? 38.158 -19.184 7.540 1.00 42.09 107 ALA F N 1
ATOM 5307 C CA . ALA F 1 26 ? 36.739 -19.065 7.829 1.00 39.38 107 ALA F CA 1
ATOM 5308 C C . ALA F 1 26 ? 35.949 -19.144 6.539 1.00 40.84 107 ALA F C 1
ATOM 5309 O O . ALA F 1 26 ? 36.303 -18.522 5.550 1.00 39.50 107 ALA F O 1
ATOM 5311 N N . TYR F 1 27 ? 34.867 -19.905 6.564 1.00 39.17 108 TYR F N 1
ATOM 5312 C CA . TYR F 1 27 ? 34.016 -20.075 5.394 1.00 41.14 108 TYR F CA 1
ATOM 5313 C C . TYR F 1 27 ? 34.864 -20.561 4.209 1.00 41.81 108 TYR F C 1
ATOM 5314 O O . TYR F 1 27 ? 35.645 -21.497 4.347 1.00 45.02 108 TYR F O 1
ATOM 5323 N N . THR F 1 28 ? 34.718 -19.939 3.046 1.00 19.40 109 THR F N 1
ATOM 5324 C CA . THR F 1 28 ? 35.487 -20.347 1.863 1.00 19.40 109 THR F CA 1
ATOM 5325 C C . THR F 1 28 ? 36.942 -19.887 1.925 1.00 19.40 109 THR F C 1
ATOM 5326 O O . THR F 1 28 ? 37.736 -20.169 1.039 1.00 36.02 109 THR F O 1
ATOM 5330 N N . GLY F 1 29 ? 37.278 -19.175 2.989 1.00 39.99 110 GLY F N 1
ATOM 5331 C CA . GLY F 1 29 ? 38.630 -18.691 3.147 1.00 33.36 110 GLY F CA 1
ATOM 5332 C C . GLY F 1 29 ? 39.597 -19.841 3.245 1.00 33.78 110 GLY F C 1
ATOM 5333 O O . GLY F 1 29 ? 40.791 -19.655 3.026 1.00 34.05 110 GLY F O 1
ATOM 5334 N N . ILE F 1 30 ? 39.085 -21.032 3.552 1.00 19.40 111 ILE F N 1
ATOM 5335 C CA . ILE F 1 30 ? 39.948 -22.209 3.694 1.00 19.40 111 ILE F CA 1
ATOM 5336 C C . ILE F 1 30 ? 40.599 -22.621 2.371 1.00 19.40 111 ILE F C 1
ATOM 5337 O O . ILE F 1 30 ? 41.704 -23.172 2.355 1.00 33.13 111 ILE F O 1
ATOM 5342 N N . VAL F 1 31 ? 39.916 -22.337 1.267 1.00 35.74 112 VAL F N 1
ATOM 5343 C CA . VAL F 1 31 ? 40.432 -22.669 -0.062 1.00 37.16 112 VAL F CA 1
ATOM 5344 C C . VAL F 1 31 ? 41.806 -22.017 -0.288 1.00 38.49 112 VAL F C 1
ATOM 5345 O O . VAL F 1 31 ? 42.732 -22.637 -0.800 1.00 39.65 112 VAL F O 1
ATOM 5349 N N . GLU F 1 32 ? 41.923 -20.760 0.120 1.00 35.97 113 GLU F N 1
ATOM 5350 C CA . GLU F 1 32 ? 43.147 -20.002 -0.034 1.00 35.52 113 GLU F CA 1
ATOM 5351 C C . GLU F 1 32 ? 44.232 -20.397 0.968 1.00 36.98 113 GLU F C 1
ATOM 5352 O O . GLU F 1 32 ? 45.409 -20.437 0.622 1.00 35.60 113 GLU F O 1
ATOM 5358 N N . VAL F 1 33 ? 43.857 -20.684 2.211 1.00 37.64 114 VAL F N 1
ATOM 5359 C CA . VAL F 1 33 ? 44.863 -21.071 3.192 1.00 37.42 114 VAL F CA 1
ATOM 5360 C C . VAL F 1 33 ? 45.413 -22.458 2.877 1.00 33.83 114 VAL F C 1
ATOM 5361 O O . VAL F 1 33 ? 46.541 -22.772 3.226 1.00 36.65 114 VAL F O 1
ATOM 5365 N N . TYR F 1 34 ? 44.628 -23.280 2.194 1.00 36.02 115 TYR F N 1
ATOM 5366 C CA . TYR F 1 34 ? 45.086 -24.615 1.863 1.00 36.74 115 TYR F CA 1
ATOM 5367 C C . TYR F 1 34 ? 46.484 -24.641 1.243 1.00 37.61 115 TYR F C 1
ATOM 5368 O O . TYR F 1 34 ? 47.420 -25.141 1.855 1.00 40.94 115 TYR F O 1
ATOM 5377 N N . PRO F 1 35 ? 46.651 -24.116 0.017 1.00 36.82 116 PRO F N 1
ATOM 5378 C CA . PRO F 1 35 ? 47.994 -24.138 -0.581 1.00 34.29 116 PRO F CA 1
ATOM 5379 C C . PRO F 1 35 ? 49.088 -23.465 0.283 1.00 31.55 116 PRO F C 1
ATOM 5380 O O . PRO F 1 35 ? 50.265 -23.813 0.200 1.00 29.89 116 PRO F O 1
ATOM 5384 N N . ILE F 1 36 ? 48.696 -22.506 1.113 1.00 32.36 117 ILE F N 1
ATOM 5385 C CA . ILE F 1 36 ? 49.650 -21.823 1.981 1.00 34.52 117 ILE F CA 1
ATOM 5386 C C . ILE F 1 36 ? 50.133 -22.732 3.118 1.00 37.97 117 ILE F C 1
ATOM 5387 O O . ILE F 1 36 ? 51.333 -22.850 3.356 1.00 36.56 117 ILE F O 1
ATOM 5392 N N . ALA F 1 37 ? 49.187 -23.360 3.816 1.00 39.43 118 ALA F N 1
ATOM 5393 C CA . ALA F 1 37 ? 49.488 -24.267 4.928 1.00 40.02 118 ALA F CA 1
ATOM 5394 C C . ALA F 1 37 ? 50.239 -25.517 4.457 1.00 40.32 118 ALA F C 1
ATOM 5395 O O . ALA F 1 37 ? 51.061 -26.085 5.179 1.00 41.55 118 ALA F O 1
ATOM 5397 N N . LYS F 1 38 ? 49.939 -25.943 3.241 1.00 19.40 119 LYS F N 1
ATOM 5398 C CA . LYS F 1 38 ? 50.567 -27.116 2.662 1.00 19.40 119 LYS F CA 1
ATOM 5399 C C . LYS F 1 38 ? 52.060 -26.840 2.488 1.00 19.40 119 LYS F C 1
ATOM 5400 O O . LYS F 1 38 ? 52.903 -27.662 2.838 1.00 43.17 119 LYS F O 1
ATOM 5406 N N . ALA F 1 39 ? 52.369 -25.664 1.957 1.00 40.98 120 ALA F N 1
ATOM 5407 C CA . ALA F 1 39 ? 53.741 -25.257 1.718 1.00 37.22 120 ALA F CA 1
ATOM 5408 C C . ALA F 1 39 ? 54.510 -24.981 3.010 1.00 37.57 120 ALA F C 1
ATOM 5409 O O . ALA F 1 39 ? 55.724 -25.182 3.071 1.00 35.48 120 ALA F O 1
ATOM 5411 N N . TRP F 1 40 ? 53.815 -24.510 4.040 1.00 35.92 121 TRP F N 1
ATOM 5412 C CA . TRP F 1 40 ? 54.477 -24.243 5.312 1.00 31.34 121 TRP F CA 1
ATOM 5413 C C . TRP F 1 40 ? 54.872 -25.535 6.002 1.00 31.92 121 TRP F C 1
ATOM 5414 O O . TRP F 1 40 ? 55.900 -25.612 6.650 1.00 34.85 121 TRP F O 1
ATOM 5425 N N . GLN F 1 41 ? 54.045 -26.555 5.860 1.00 41.70 122 GLN F N 1
ATOM 5426 C CA . GLN F 1 41 ? 54.337 -27.844 6.458 1.00 43.05 122 GLN F CA 1
ATOM 5427 C C . GLN F 1 41 ? 55.584 -28.432 5.801 1.00 45.99 122 GLN F C 1
ATOM 5428 O O . GLN F 1 41 ? 56.503 -28.870 6.486 1.00 47.96 122 GLN F O 1
ATOM 5434 N N . GLU F 1 42 ? 55.609 -28.434 4.468 1.00 19.40 123 GLU F N 1
ATOM 5435 C CA . GLU F 1 42 ? 56.743 -28.967 3.694 1.00 19.40 123 GLU F CA 1
ATOM 5436 C C . GLU F 1 42 ? 58.070 -28.253 4.012 1.00 19.40 123 GLU F C 1
ATOM 5437 O O . GLU F 1 42 ? 59.138 -28.862 3.960 1.00 47.55 123 GLU F O 1
ATOM 5443 N N . ILE F 1 43 ? 57.979 -26.960 4.331 1.00 47.45 124 ILE F N 1
ATOM 5444 C CA . ILE F 1 43 ? 59.138 -26.135 4.663 1.00 47.30 124 ILE F CA 1
ATOM 5445 C C . ILE F 1 43 ? 59.661 -26.397 6.085 1.00 47.77 124 ILE F C 1
ATOM 5446 O O . ILE F 1 43 ? 60.698 -25.873 6.475 1.00 46.61 124 ILE F O 1
ATOM 5451 N N . GLY F 1 44 ? 58.948 -27.207 6.856 1.00 47.28 125 GLY F N 1
ATOM 5452 C CA . GLY F 1 44 ? 59.403 -27.507 8.199 1.00 46.82 125 GLY F CA 1
ATOM 5453 C C . GLY F 1 44 ? 58.603 -26.907 9.334 1.00 46.11 125 GLY F C 1
ATOM 5454 O O . GLY F 1 44 ? 59.088 -26.839 10.460 1.00 43.57 125 GLY F O 1
ATOM 5455 N N . ASN F 1 45 ? 57.380 -26.477 9.039 1.00 46.59 126 ASN F N 1
ATOM 5456 C CA . ASN F 1 45 ? 56.497 -25.880 10.037 1.00 46.93 126 ASN F CA 1
ATOM 5457 C C . ASN F 1 45 ? 55.444 -26.882 10.502 1.00 46.67 126 ASN F C 1
ATOM 5458 O O . ASN F 1 45 ? 54.945 -27.678 9.715 1.00 46.16 126 ASN F O 1
ATOM 5463 N N . ASP F 1 46 ? 55.121 -26.841 11.791 1.00 48.97 127 ASP F N 1
ATOM 5464 C CA . ASP F 1 46 ? 54.111 -27.719 12.362 1.00 50.08 127 ASP F CA 1
ATOM 5465 C C . ASP F 1 46 ? 52.808 -26.944 12.282 1.00 50.37 127 ASP F C 1
ATOM 5466 O O . ASP F 1 46 ? 52.371 -26.337 13.256 1.00 49.91 127 ASP F O 1
ATOM 5471 N N . VAL F 1 47 ? 52.192 -26.948 11.110 1.00 48.95 128 VAL F N 1
ATOM 5472 C CA . VAL F 1 47 ? 50.955 -26.213 10.938 1.00 44.71 128 VAL F CA 1
ATOM 5473 C C . VAL F 1 47 ? 49.712 -27.065 11.180 1.00 40.94 128 VAL F C 1
ATOM 5474 O O . VAL F 1 47 ? 49.604 -28.196 10.721 1.00 31.52 128 VAL F O 1
ATOM 5478 N N . THR F 1 48 ? 48.781 -26.518 11.945 1.00 19.40 129 THR F N 1
ATOM 5479 C CA . THR F 1 48 ? 47.550 -27.204 12.223 1.00 19.40 129 THR F CA 1
ATOM 5480 C C . THR F 1 48 ? 46.533 -26.210 11.715 1.00 19.40 129 THR F C 1
ATOM 5481 O O . THR F 1 48 ? 46.549 -25.052 12.110 1.00 36.87 129 THR F O 1
ATOM 5485 N N . THR F 1 49 ? 45.666 -26.657 10.815 1.00 38.96 130 THR F N 1
ATOM 5486 C CA . THR F 1 49 ? 44.661 -25.774 10.239 1.00 38.28 130 THR F CA 1
ATOM 5487 C C . THR F 1 49 ? 43.310 -25.876 10.930 1.00 37.54 130 THR F C 1
ATOM 5488 O O . THR F 1 49 ? 42.938 -26.919 11.457 1.00 35.82 130 THR F O 1
ATOM 5492 N N . LEU F 1 50 ? 42.578 -24.774 10.925 1.00 39.44 131 LEU F N 1
ATOM 5493 C CA . LEU F 1 50 ? 41.261 -24.740 11.529 1.00 38.12 131 LEU F CA 1
ATOM 5494 C C . LEU F 1 50 ? 40.282 -24.153 10.520 1.00 39.63 131 LEU F C 1
ATOM 5495 O O . LEU F 1 50 ? 40.488 -23.051 10.008 1.00 40.59 131 LEU F O 1
ATOM 5500 N N . HIS F 1 51 ? 39.225 -24.900 10.218 1.00 41.16 132 HIS F N 1
ATOM 5501 C CA . HIS F 1 51 ? 38.226 -24.427 9.280 1.00 38.90 132 HIS F CA 1
ATOM 5502 C C . HIS F 1 51 ? 36.926 -24.273 10.032 1.00 39.47 132 HIS F C 1
ATOM 5503 O O . HIS F 1 51 ? 36.364 -25.254 10.490 1.00 36.15 132 HIS F O 1
ATOM 5510 N N . VAL F 1 52 ? 36.459 -23.040 10.174 1.00 39.08 133 VAL F N 1
ATOM 5511 C CA . VAL F 1 52 ? 35.192 -22.787 10.847 1.00 37.64 133 VAL F CA 1
ATOM 5512 C C . VAL F 1 52 ? 34.216 -22.298 9.782 1.00 36.31 133 VAL F C 1
ATOM 5513 O O . VAL F 1 52 ? 34.451 -21.281 9.126 1.00 36.33 133 VAL F O 1
ATOM 5517 N N . THR F 1 53 ? 33.130 -23.046 9.604 1.00 36.56 134 THR F N 1
ATOM 5518 C CA . THR F 1 53 ? 32.115 -22.722 8.603 1.00 38.11 134 THR F CA 1
ATOM 5519 C C . THR F 1 53 ? 30.821 -23.460 8.953 1.00 41.25 134 THR F C 1
ATOM 5520 O O . THR F 1 53 ? 30.729 -24.091 10.008 1.00 45.23 134 THR F O 1
ATOM 5524 N N . PHE F 1 54 ? 29.823 -23.367 8.079 1.00 43.31 135 PHE F N 1
ATOM 5525 C CA . PHE F 1 54 ? 28.554 -24.046 8.306 1.00 47.13 135 PHE F CA 1
ATOM 5526 C C . PHE F 1 54 ? 28.625 -25.504 7.847 1.00 49.05 135 PHE F C 1
ATOM 5527 O O . PHE F 1 54 ? 29.366 -25.844 6.928 1.00 46.13 135 PHE F O 1
ATOM 5535 N N . GLU F 1 55 ? 27.852 -26.368 8.499 1.00 19.40 136 GLU F N 1
ATOM 5536 C CA . GLU F 1 55 ? 27.854 -27.790 8.175 1.00 19.40 136 GLU F CA 1
ATOM 5537 C C . GLU F 1 55 ? 27.885 -28.105 6.680 1.00 19.40 136 GLU F C 1
ATOM 5538 O O . GLU F 1 55 ? 28.681 -28.939 6.235 1.00 41.89 136 GLU F O 1
ATOM 5544 N N . PRO F 1 56 ? 27.019 -27.451 5.887 1.00 53.20 137 PRO F N 1
ATOM 5545 C CA . PRO F 1 56 ? 26.970 -27.697 4.445 1.00 56.42 137 PRO F CA 1
ATOM 5546 C C . PRO F 1 56 ? 28.040 -26.998 3.623 1.00 59.04 137 PRO F C 1
ATOM 5547 O O . PRO F 1 56 ? 27.894 -26.857 2.409 1.00 61.26 137 PRO F O 1
ATOM 5559 N N . VAL F 1 58 ? 31.835 -27.387 4.477 1.00 54.61 139 VAL F N 1
ATOM 5560 C CA . VAL F 1 58 ? 33.205 -27.830 4.690 1.00 52.96 139 VAL F CA 1
ATOM 5561 C C . VAL F 1 58 ? 33.764 -28.347 3.356 1.00 51.06 139 VAL F C 1
ATOM 5562 O O . VAL F 1 58 ? 33.057 -28.973 2.566 1.00 49.13 139 VAL F O 1
ATOM 5566 N N . ILE F 1 59 ? 35.029 -28.039 3.100 1.00 19.40 140 ILE F N 1
ATOM 5567 C CA . ILE F 1 59 ? 35.679 -28.440 1.867 1.00 19.40 140 ILE F CA 1
ATOM 5568 C C . ILE F 1 59 ? 37.166 -28.682 2.135 1.00 19.40 140 ILE F C 1
ATOM 5569 O O . ILE F 1 59 ? 37.702 -28.199 3.131 1.00 48.47 140 ILE F O 1
ATOM 5574 N N . LEU F 1 60 ? 37.817 -29.453 1.262 1.00 19.40 141 LEU F N 1
ATOM 5575 C CA . LEU F 1 60 ? 39.245 -29.756 1.372 1.00 19.40 141 LEU F CA 1
ATOM 5576 C C . LEU F 1 60 ? 39.663 -30.488 2.631 1.00 19.40 141 LEU F C 1
ATOM 5577 O O . LEU F 1 60 ? 40.853 -30.657 2.865 1.00 48.95 141 LEU F O 1
ATOM 5582 N N . LYS F 1 61 ? 38.694 -30.921 3.434 1.00 19.40 142 LYS F N 1
ATOM 5583 C CA . LYS F 1 61 ? 38.981 -31.632 4.683 1.00 19.40 142 LYS F CA 1
ATOM 5584 C C . LYS F 1 61 ? 40.000 -32.754 4.520 1.00 19.40 142 LYS F C 1
ATOM 5585 O O . LYS F 1 61 ? 40.997 -32.819 5.242 1.00 49.17 142 LYS F O 1
ATOM 5591 N N . GLU F 1 62 ? 39.729 -33.642 3.570 1.00 19.40 143 GLU F N 1
ATOM 5592 C CA . GLU F 1 62 ? 40.598 -34.791 3.290 1.00 19.40 143 GLU F CA 1
ATOM 5593 C C . GLU F 1 62 ? 42.000 -34.308 2.891 1.00 19.40 143 GLU F C 1
ATOM 5594 O O . GLU F 1 62 ? 43.025 -34.759 3.437 1.00 55.68 143 GLU F O 1
ATOM 5600 N N . GLU F 1 63 ? 42.020 -33.381 1.928 1.00 53.79 144 GLU F N 1
ATOM 5601 C CA . GLU F 1 63 ? 43.242 -32.802 1.368 1.00 51.10 144 GLU F CA 1
ATOM 5602 C C . GLU F 1 63 ? 44.232 -32.210 2.358 1.00 49.60 144 GLU F C 1
ATOM 5603 O O . GLU F 1 63 ? 45.431 -3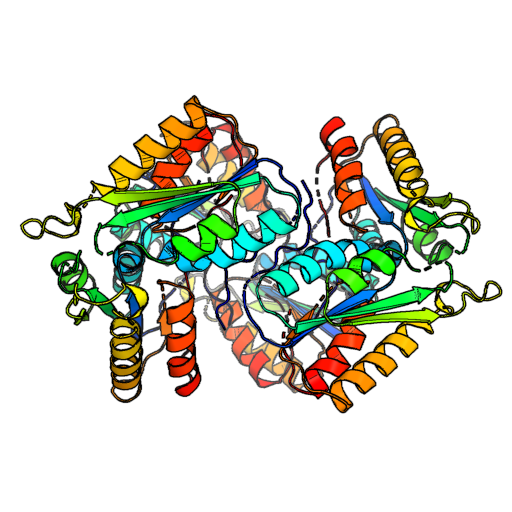2.484 2.277 1.00 48.61 144 GLU F O 1
ATOM 5609 N N . LEU F 1 64 ? 43.743 -31.393 3.287 1.00 19.40 145 LEU F N 1
ATOM 5610 C CA . LEU F 1 64 ? 44.646 -30.764 4.245 1.00 19.40 145 LEU F CA 1
ATOM 5611 C C . LEU F 1 64 ? 44.915 -31.529 5.542 1.00 19.40 145 LEU F C 1
ATOM 5612 O O . LEU F 1 64 ? 45.697 -31.085 6.390 1.00 49.36 145 LEU F O 1
ATOM 5617 N N . GLU F 1 65 ? 44.290 -32.690 5.695 1.00 19.40 146 GLU F N 1
ATOM 5618 C CA . GLU F 1 65 ? 44.560 -33.509 6.878 1.00 19.40 146 GLU F CA 1
ATOM 5619 C C . GLU F 1 65 ? 45.828 -34.253 6.512 1.00 19.40 146 GLU F C 1
ATOM 5620 O O . GLU F 1 65 ? 46.611 -34.644 7.371 1.00 54.77 146 GLU F O 1
ATOM 5626 N N . LYS F 1 66 ? 46.005 -34.419 5.205 1.00 53.97 147 LYS F N 1
ATOM 5627 C CA . LYS F 1 66 ? 47.151 -35.107 4.639 1.00 51.81 147 LYS F CA 1
ATOM 5628 C C . LYS F 1 66 ? 48.328 -34.153 4.413 1.00 49.62 147 LYS F C 1
ATOM 5629 O O . LYS F 1 66 ? 49.471 -34.595 4.258 1.00 44.83 147 LYS F O 1
ATOM 5635 N N . ALA F 1 67 ? 48.044 -32.853 4.412 1.00 47.89 148 ALA F N 1
ATOM 5636 C CA . ALA F 1 67 ? 49.069 -31.844 4.190 1.00 45.49 148 ALA F CA 1
ATOM 5637 C C . ALA F 1 67 ? 49.623 -31.185 5.455 1.00 44.41 148 ALA F C 1
ATOM 5638 O O . ALA F 1 67 ? 50.754 -30.707 5.457 1.00 41.86 148 ALA F O 1
ATOM 5640 N N . VAL F 1 68 ? 48.842 -31.154 6.529 1.00 46.23 149 VAL F N 1
ATOM 5641 C CA . VAL F 1 68 ? 49.293 -30.527 7.772 1.00 43.28 149 VAL F CA 1
ATOM 5642 C C . VAL F 1 68 ? 49.387 -31.554 8.884 1.00 45.71 149 VAL F C 1
ATOM 5643 O O . VAL F 1 68 ? 48.875 -32.655 8.742 1.00 47.24 149 VAL F O 1
ATOM 5647 N N . THR F 1 69 ? 50.041 -31.211 9.990 1.00 45.90 150 THR F N 1
ATOM 5648 C CA . THR F 1 69 ? 50.149 -32.163 11.082 1.00 48.68 150 THR F CA 1
ATOM 5649 C C . THR F 1 69 ? 48.744 -32.469 11.580 1.00 49.99 150 THR F C 1
ATOM 5650 O O . THR F 1 69 ? 48.405 -33.631 11.798 1.00 54.87 150 THR F O 1
ATOM 5654 N N . ARG F 1 70 ? 47.921 -31.428 11.727 1.00 19.40 151 ARG F N 1
ATOM 5655 C CA . ARG F 1 70 ? 46.547 -31.594 12.203 1.00 19.40 151 ARG F CA 1
ATOM 5656 C C . ARG F 1 70 ? 45.547 -30.608 11.606 1.00 19.40 151 ARG F C 1
ATOM 5657 O O . ARG F 1 70 ? 45.778 -29.396 11.594 1.00 47.94 151 ARG F O 1
ATOM 5665 N N . HIS F 1 71 ? 44.425 -31.129 11.125 1.00 44.45 152 HIS F N 1
ATOM 5666 C CA . HIS F 1 71 ? 43.382 -30.286 10.554 1.00 41.81 152 HIS F CA 1
ATOM 5667 C C . HIS F 1 71 ? 42.089 -30.357 11.377 1.00 42.38 152 HIS F C 1
ATOM 5668 O O . HIS F 1 71 ? 41.535 -31.439 11.564 1.00 41.18 152 HIS F O 1
ATOM 5675 N N . ILE F 1 72 ? 41.615 -29.200 11.855 1.00 19.40 153 ILE F N 1
ATOM 5676 C CA . ILE F 1 72 ? 40.394 -29.124 12.651 1.00 19.40 153 ILE F CA 1
ATOM 5677 C C . ILE F 1 72 ? 39.250 -28.489 11.875 1.00 19.40 153 ILE F C 1
ATOM 5678 O O . ILE F 1 72 ? 39.428 -27.463 11.215 1.00 37.99 153 ILE F O 1
ATOM 5683 N N . VAL F 1 73 ? 38.073 -29.102 11.963 1.00 45.88 154 VAL F N 1
ATOM 5684 C CA . VAL F 1 73 ? 36.887 -28.581 11.289 1.00 48.81 154 VAL F CA 1
ATOM 5685 C C . VAL F 1 73 ? 35.795 -28.393 12.333 1.00 49.66 154 VAL F C 1
ATOM 5686 O O . VAL F 1 73 ? 35.497 -29.309 13.101 1.00 48.77 154 VAL F O 1
ATOM 5690 N N . GLU F 1 74 ? 35.221 -27.198 12.373 1.00 51.89 155 GLU F N 1
ATOM 5691 C CA . GLU F 1 74 ? 34.148 -26.880 13.308 1.00 52.58 155 GLU F CA 1
ATOM 5692 C C . GLU F 1 74 ? 32.912 -26.486 12.503 1.00 51.67 155 GLU F C 1
ATOM 5693 O O . GLU F 1 74 ? 32.730 -25.309 12.176 1.00 53.93 155 GLU F O 1
ATOM 5699 N N . PRO F 1 75 ? 32.047 -27.470 12.166 1.00 50.78 156 PRO F N 1
ATOM 5700 C CA . PRO F 1 75 ? 30.823 -27.228 11.395 1.00 50.57 156 PRO F CA 1
ATOM 5701 C C . PRO F 1 75 ? 29.685 -26.679 12.245 1.00 49.86 156 PRO F C 1
ATOM 5702 O O . PRO F 1 75 ? 29.146 -27.370 13.117 1.00 50.87 156 PRO F O 1
ATOM 5706 N N . VAL F 1 76 ? 29.330 -25.428 11.986 1.00 49.54 157 VAL F N 1
ATOM 5707 C CA . VAL F 1 76 ? 28.256 -24.775 12.713 1.00 51.23 157 VAL F CA 1
ATOM 5708 C C . VAL F 1 76 ? 26.969 -24.988 11.914 1.00 52.98 157 VAL F C 1
ATOM 5709 O O . VAL F 1 76 ? 26.951 -24.803 10.697 1.00 52.48 157 VAL F O 1
ATOM 5713 N N . PRO F 1 77 ? 25.878 -25.393 12.593 1.00 54.81 158 PRO F N 1
ATOM 5714 C CA . PRO F 1 77 ? 24.575 -25.642 11.961 1.00 55.93 158 PRO F CA 1
ATOM 5715 C C . PRO F 1 77 ? 23.951 -24.404 11.351 1.00 57.83 158 PRO F C 1
ATOM 5716 O O . PRO F 1 77 ? 23.791 -23.389 12.015 1.00 59.77 158 PRO F O 1
ATOM 5720 N N . LEU F 1 78 ? 23.592 -24.498 10.079 1.00 57.13 159 LEU F N 1
ATOM 5721 C CA . LEU F 1 78 ? 22.991 -23.371 9.377 1.00 58.38 159 LEU F CA 1
ATOM 5722 C C . LEU F 1 78 ? 21.477 -23.292 9.615 1.00 59.09 159 LEU F C 1
ATOM 5723 O O . LEU F 1 78 ? 20.690 -23.894 8.874 1.00 60.74 159 LEU F O 1
ATOM 5728 N N . ASN F 1 79 ? 21.074 -22.547 10.643 1.00 19.40 160 ASN F N 1
ATOM 5729 C CA . ASN F 1 79 ? 19.645 -22.380 10.957 1.00 19.40 160 ASN F CA 1
ATOM 5730 C C . ASN F 1 79 ? 18.951 -21.465 9.904 1.00 19.40 160 ASN F C 1
ATOM 5731 O O . ASN F 1 79 ? 19.163 -20.244 9.875 1.00 61.36 160 ASN F O 1
ATOM 5736 N N . PRO F 1 80 ? 18.118 -22.057 9.032 1.00 63.97 161 PRO F N 1
ATOM 5737 C CA . PRO F 1 80 ? 17.401 -21.332 7.977 1.00 66.45 161 PRO F CA 1
ATOM 5738 C C . PRO F 1 80 ? 16.193 -20.545 8.464 1.00 66.49 161 PRO F C 1
ATOM 5739 O O . PRO F 1 80 ? 15.412 -20.039 7.655 1.00 66.19 161 PRO F O 1
ATOM 5743 N N . ASN F 1 81 ? 16.028 -20.454 9.778 1.00 66.41 162 ASN F N 1
ATOM 5744 C CA . ASN F 1 81 ? 14.902 -19.716 10.344 1.00 65.73 162 ASN F CA 1
ATOM 5745 C C . ASN F 1 81 ? 15.355 -18.365 10.911 1.00 64.74 162 ASN F C 1
ATOM 5746 O O . ASN F 1 81 ? 14.637 -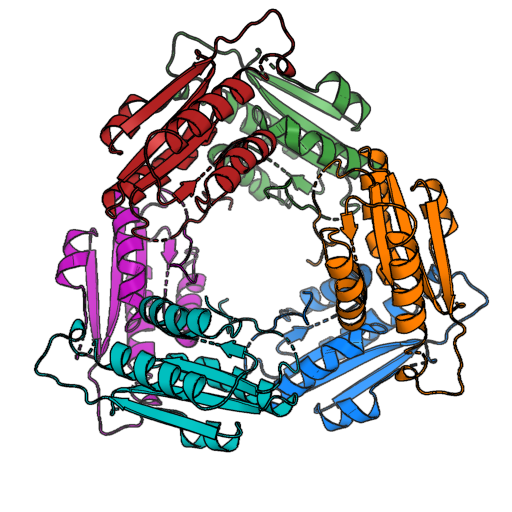17.730 11.696 1.00 64.38 162 ASN F O 1
ATOM 5751 N N . GLN F 1 82 ? 16.549 -17.934 10.504 1.00 19.40 163 GLN F N 1
ATOM 5752 C CA . GLN F 1 82 ? 17.100 -16.670 10.951 1.00 19.40 163 GLN F CA 1
ATOM 5753 C C . GLN F 1 82 ? 17.858 -15.999 9.825 1.00 19.40 163 GLN F C 1
ATOM 5754 O O . GLN F 1 82 ? 18.452 -16.678 8.989 1.00 63.72 163 GLN F O 1
ATOM 5760 N N . ASP F 1 83 ? 17.853 -14.667 9.817 1.00 62.84 164 ASP F N 1
ATOM 5761 C CA . ASP F 1 83 ? 18.587 -13.939 8.798 1.00 62.00 164 ASP F CA 1
ATOM 5762 C C . ASP F 1 83 ? 20.023 -14.472 8.877 1.00 61.48 164 ASP F C 1
ATOM 5763 O O . ASP F 1 83 ? 20.479 -14.942 9.934 1.00 62.97 164 ASP F O 1
ATOM 5768 N N . PHE F 1 84 ? 20.723 -14.429 7.752 1.00 58.68 165 PHE F N 1
ATOM 5769 C CA . PHE F 1 84 ? 22.072 -14.937 7.723 1.00 53.27 165 PHE F CA 1
ATOM 5770 C C . PHE F 1 84 ? 22.979 -14.299 8.770 1.00 52.42 165 PHE F C 1
ATOM 5771 O O . PHE F 1 84 ? 23.924 -14.932 9.249 1.00 55.30 165 PHE F O 1
ATOM 5779 N N . LEU F 1 85 ? 22.686 -13.052 9.125 1.00 48.70 166 LEU F N 1
ATOM 5780 C CA . LEU F 1 85 ? 23.477 -12.334 10.116 1.00 50.35 166 LEU F CA 1
ATOM 5781 C C . LEU F 1 85 ? 23.479 -13.072 11.454 1.00 48.82 166 LEU F C 1
ATOM 5782 O O . LEU F 1 85 ? 24.518 -13.243 12.096 1.00 50.86 166 LEU F O 1
ATOM 5787 N N . ALA F 1 86 ? 22.299 -13.510 11.862 1.00 49.12 167 ALA F N 1
ATOM 5788 C CA . ALA F 1 86 ? 22.140 -14.224 13.114 1.00 49.83 167 ALA F CA 1
ATOM 5789 C C . ALA F 1 86 ? 22.941 -15.518 13.111 1.00 50.07 167 ALA F C 1
ATOM 5790 O O . ALA F 1 86 ? 23.387 -15.979 14.165 1.00 43.15 167 ALA F O 1
ATOM 5792 N N . ASN F 1 87 ? 23.126 -16.096 11.921 1.00 19.40 168 ASN F N 1
ATOM 5793 C CA . ASN F 1 87 ? 23.866 -17.359 11.767 1.00 19.40 168 ASN F CA 1
ATOM 5794 C C . ASN F 1 87 ? 25.379 -17.175 11.771 1.00 19.40 168 ASN F C 1
ATOM 5795 O O . ASN F 1 87 ? 26.122 -18.024 12.285 1.00 47.08 168 ASN F O 1
ATOM 5808 N N . LYS F 1 89 ? 26.868 -15.056 13.359 1.00 19.40 170 LYS F N 1
ATOM 5809 C CA . LYS F 1 89 ? 27.181 -14.733 14.744 1.00 19.40 170 LYS F CA 1
ATOM 5810 C C . LYS F 1 89 ? 27.596 -16.003 15.460 1.00 19.40 170 LYS F C 1
ATOM 5811 O O . LYS F 1 89 ? 28.460 -15.984 16.334 1.00 43.87 170 LYS F O 1
ATOM 5817 N N . ASN F 1 90 ? 26.993 -17.117 15.068 1.00 19.40 171 ASN F N 1
ATOM 5818 C CA . ASN F 1 90 ? 27.317 -18.409 15.668 1.00 19.40 171 ASN F CA 1
ATOM 5819 C C . ASN F 1 90 ? 28.700 -18.869 15.233 1.00 19.40 171 ASN F C 1
ATOM 5820 O O . ASN F 1 90 ? 29.443 -19.464 16.031 1.00 42.46 171 ASN F O 1
ATOM 5825 N N . VAL F 1 91 ? 29.041 -18.602 13.963 1.00 19.40 172 VAL F N 1
ATOM 5826 C CA . VAL F 1 91 ? 30.360 -18.986 13.434 1.00 19.40 172 VAL F CA 1
ATOM 5827 C C . VAL F 1 91 ? 31.416 -18.117 14.089 1.00 19.40 172 VAL F C 1
ATOM 5828 O O . VAL F 1 91 ? 32.505 -18.591 14.406 1.00 45.53 172 VAL F O 1
ATOM 5832 N N . SER F 1 92 ? 31.091 -16.846 14.282 1.00 45.57 173 SER F N 1
ATOM 5833 C CA . SER F 1 92 ? 32.012 -15.934 14.925 1.00 46.86 173 SER F CA 1
ATOM 5834 C C . SER F 1 92 ? 32.282 -16.423 16.346 1.00 46.60 173 SER F C 1
ATOM 5835 O O . SER F 1 92 ? 33.420 -16.363 16.820 1.00 43.03 173 SER F O 1
ATOM 5838 N N . GLN F 1 93 ? 31.236 -16.911 17.020 1.00 19.40 174 GLN F N 1
ATOM 5839 C CA . GLN F 1 93 ? 31.368 -17.407 18.396 1.00 19.40 174 GLN F CA 1
ATOM 5840 C C . GLN F 1 93 ? 32.220 -18.657 18.472 1.00 19.40 174 GLN F C 1
ATOM 5841 O O . GLN F 1 93 ? 33.139 -18.750 19.283 1.00 49.81 174 GLN F O 1
ATOM 5847 N N . ARG F 1 94 ? 31.890 -19.622 17.621 1.00 49.74 175 ARG F N 1
ATOM 5848 C CA . ARG F 1 94 ? 32.613 -20.887 17.556 1.00 51.92 175 ARG F CA 1
ATOM 5849 C C . ARG F 1 94 ? 34.093 -20.651 17.259 1.00 52.84 175 ARG F C 1
ATOM 5850 O O . ARG F 1 94 ? 34.962 -21.405 17.700 1.00 56.47 175 ARG F O 1
ATOM 5858 N N . LEU F 1 95 ? 34.359 -19.593 16.500 1.00 19.40 176 LEU F N 1
ATOM 5859 C CA . LEU F 1 95 ? 35.707 -19.206 16.097 1.00 19.40 176 LEU F CA 1
ATOM 5860 C C . LEU F 1 95 ? 36.557 -18.667 17.251 1.00 19.40 176 LEU F C 1
ATOM 5861 O O . LEU F 1 95 ? 37.726 -19.020 17.373 1.00 47.66 176 LEU F O 1
ATOM 5866 N N . LYS F 1 96 ? 35.978 -17.804 18.089 1.00 19.40 177 LYS F N 1
ATOM 5867 C CA . LYS F 1 96 ? 36.702 -17.230 19.231 1.00 19.40 177 LYS F CA 1
ATOM 5868 C C . LYS F 1 96 ? 36.951 -18.339 20.235 1.00 19.40 177 LYS F C 1
ATOM 5869 O O . LYS F 1 96 ? 38.066 -18.500 20.738 1.00 55.44 177 LYS F O 1
ATOM 5875 N N . GLU F 1 97 ? 35.905 -19.118 20.499 1.00 19.40 178 GLU F N 1
ATOM 5876 C CA . GLU F 1 97 ? 35.987 -20.214 21.452 1.00 19.40 178 GLU F CA 1
ATOM 5877 C C . GLU F 1 97 ? 37.078 -21.234 21.134 1.00 19.40 178 GLU F C 1
ATOM 5878 O O . GLU F 1 97 ? 37.881 -21.580 22.011 1.00 52.23 178 GLU F O 1
ATOM 5884 N N . LYS F 1 98 ? 37.111 -21.718 19.894 1.00 47.60 179 LYS F N 1
ATOM 5885 C CA . LYS F 1 98 ? 38.106 -22.719 19.506 1.00 45.50 179 LYS F CA 1
ATOM 5886 C C . LYS F 1 98 ? 39.543 -22.185 19.543 1.00 43.02 179 LYS F C 1
ATOM 5887 O O . LYS F 1 98 ? 40.476 -22.906 19.931 1.00 34.55 179 LYS F O 1
ATOM 5893 N N . VAL F 1 99 ? 39.717 -20.929 19.137 1.00 44.70 180 VAL F N 1
ATOM 5894 C CA . VAL F 1 99 ? 41.039 -20.299 19.130 1.00 45.31 180 VAL F CA 1
ATOM 5895 C C . VAL F 1 99 ? 41.501 -20.080 20.566 1.00 45.15 180 VAL F C 1
ATOM 5896 O O . VAL F 1 99 ? 42.616 -20.460 20.934 1.00 47.27 180 VAL F O 1
ATOM 5900 N N . ARG F 1 100 ? 40.632 -19.467 21.367 1.00 48.04 181 ARG F N 1
ATOM 5901 C CA . ARG F 1 100 ? 40.888 -19.236 22.784 1.00 48.64 181 ARG F CA 1
ATOM 5902 C C . ARG F 1 100 ? 41.299 -20.565 23.406 1.00 50.43 181 ARG F C 1
ATOM 5903 O O . ARG F 1 100 ? 42.227 -20.635 24.191 1.00 49.52 181 ARG F O 1
ATOM 5911 N N . GLU F 1 101 ? 40.582 -21.617 23.040 1.00 51.66 182 GLU F N 1
ATOM 5912 C CA . GLU F 1 101 ? 40.837 -22.961 23.525 1.00 52.56 182 GLU F CA 1
ATOM 5913 C C . GLU F 1 101 ? 42.162 -23.560 23.053 1.00 52.57 182 GLU F C 1
ATOM 5914 O O . GLU F 1 101 ? 42.796 -24.314 23.786 1.00 53.67 182 GLU F O 1
ATOM 5920 N N . LEU F 1 102 ? 42.575 -23.239 21.830 1.00 50.81 183 LEU F N 1
ATOM 5921 C CA . LEU F 1 102 ? 43.829 -23.763 21.286 1.00 52.30 183 LEU F CA 1
ATOM 5922 C C . LEU F 1 102 ? 45.064 -23.008 21.760 1.00 54.46 183 LEU F C 1
ATOM 5923 O O . LEU F 1 102 ? 46.159 -23.560 21.783 1.00 56.66 183 LEU F O 1
ATOM 5928 N N . LEU F 1 103 ? 44.888 -21.742 22.119 1.00 55.10 184 LEU F N 1
ATOM 5929 C CA . LEU F 1 103 ? 45.991 -20.919 22.594 1.00 56.90 184 LEU F CA 1
ATOM 5930 C C . LEU F 1 103 ? 46.164 -21.096 24.097 1.00 59.36 184 LEU F C 1
ATOM 5931 O O . LEU F 1 103 ? 47.272 -20.995 24.621 1.00 59.13 184 LEU F O 1
ATOM 5936 N N . GLU F 1 104 ? 45.052 -21.353 24.781 1.00 19.40 185 GLU F N 1
ATOM 5937 C CA . GLU F 1 104 ? 45.045 -21.558 26.227 1.00 19.40 185 GLU F CA 1
ATOM 5938 C C . GLU F 1 104 ? 45.524 -22.982 26.485 1.00 19.40 185 GLU F C 1
ATOM 5939 O O . GLU F 1 104 ? 45.955 -23.324 27.592 1.00 66.69 185 GLU F O 1
ATOM 5945 N N . SER F 1 105 ? 45.424 -23.806 25.441 1.00 19.40 186 SER F N 1
ATOM 5946 C CA . SER F 1 105 ? 45.860 -25.194 25.494 1.00 19.40 186 SER F CA 1
ATOM 5947 C C . SER F 1 105 ? 47.354 -25.175 25.144 1.00 19.40 186 SER F C 1
ATOM 5948 O O . SER F 1 105 ? 48.184 -24.766 25.960 1.00 72.02 186 SER F O 1
ATOM 5951 N N . GLU F 1 106 ? 47.686 -25.592 23.928 1.00 69.40 187 GLU F N 1
ATOM 5952 C CA . GLU F 1 106 ? 49.070 -25.628 23.470 1.00 66.23 187 GLU F CA 1
ATOM 5953 C C . GLU F 1 106 ? 49.658 -24.238 23.192 1.00 64.49 187 GLU F C 1
ATOM 5954 O O . GLU F 1 106 ? 48.974 -23.222 23.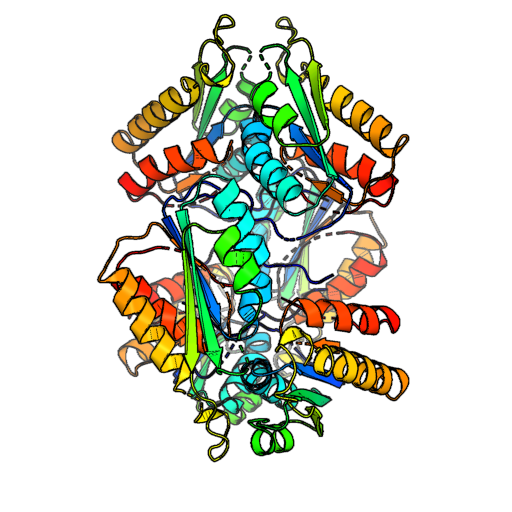320 1.00 64.51 187 GLU F O 1
ATOM 5960 N N . ASP F 1 107 ? 50.936 -24.198 22.830 1.00 63.88 188 ASP F N 1
ATOM 5961 C CA . ASP F 1 107 ? 51.602 -22.935 22.531 1.00 62.92 188 ASP F CA 1
ATOM 5962 C C . ASP F 1 107 ? 51.939 -22.864 21.050 1.00 60.57 188 ASP F C 1
ATOM 5963 O O . ASP F 1 107 ? 52.306 -23.868 20.440 1.00 57.22 188 ASP F O 1
ATOM 5968 N N . TRP F 1 108 ? 51.805 -21.671 20.476 1.00 57.83 189 TRP F N 1
ATOM 5969 C CA . TRP F 1 108 ? 52.052 -21.477 19.057 1.00 53.73 189 TRP F CA 1
ATOM 5970 C C . TRP F 1 108 ? 53.092 -20.423 18.794 1.00 54.20 189 TRP F C 1
ATOM 5971 O O . TRP F 1 108 ? 53.350 -19.564 19.633 1.00 52.69 189 TRP F O 1
ATOM 5982 N N . ASP F 1 109 ? 53.685 -20.494 17.610 1.00 55.69 190 ASP F N 1
ATOM 5983 C CA . ASP F 1 109 ? 54.705 -19.537 17.211 1.00 54.04 190 ASP F CA 1
ATOM 5984 C C . ASP F 1 109 ? 54.108 -18.461 16.313 1.00 52.05 190 ASP F C 1
ATOM 5985 O O . ASP F 1 109 ? 54.611 -17.334 16.250 1.00 52.42 190 ASP F O 1
ATOM 5990 N N . LEU F 1 110 ? 53.025 -18.811 15.628 1.00 49.45 191 LEU F N 1
ATOM 5991 C CA . LEU F 1 110 ? 52.373 -17.882 14.722 1.00 43.92 191 LEU F CA 1
ATOM 5992 C C . LEU F 1 110 ? 50.948 -18.284 14.428 1.00 42.79 191 LEU F C 1
ATOM 5993 O O . LEU F 1 110 ? 50.592 -19.461 14.477 1.00 42.53 191 LEU F O 1
ATOM 5998 N N . VAL F 1 111 ? 50.130 -17.288 14.129 1.00 40.66 192 VAL F N 1
ATOM 5999 C CA . VAL F 1 111 ? 48.744 -17.522 13.752 1.00 37.92 192 VAL F CA 1
ATOM 6000 C C . VAL F 1 111 ? 48.474 -16.737 12.460 1.00 39.25 192 VAL F C 1
ATOM 6001 O O . VAL F 1 111 ? 48.830 -15.555 12.337 1.00 37.89 192 VAL F O 1
ATOM 6005 N N . PHE F 1 112 ? 47.880 -17.411 11.484 1.00 36.30 193 PHE F N 1
ATOM 6006 C CA . PHE F 1 112 ? 47.569 -16.780 10.212 1.00 39.77 193 PHE F CA 1
ATOM 6007 C C . PHE F 1 112 ? 46.123 -17.067 9.871 1.00 35.19 193 PHE F C 1
ATOM 6008 O O . PHE F 1 112 ? 45.661 -18.195 9.986 1.00 32.94 193 PHE F O 1
ATOM 6024 N N . VAL F 1 114 ? 42.537 -16.143 7.229 1.00 41.11 195 VAL F N 1
ATOM 6025 C CA . VAL F 1 114 ? 41.895 -15.609 6.038 1.00 36.65 195 VAL F CA 1
ATOM 6026 C C . VAL F 1 114 ? 40.390 -15.831 6.186 1.00 30.20 195 VAL F C 1
ATOM 6027 O O . VAL F 1 114 ? 39.930 -16.961 6.288 1.00 34.02 195 VAL F O 1
ATOM 6031 N N . GLY F 1 115 ? 39.642 -14.731 6.245 1.00 29.25 196 GLY F N 1
ATOM 6032 C CA . GLY F 1 115 ? 38.195 -14.791 6.387 1.00 29.14 196 GLY F CA 1
ATOM 6033 C C . GLY F 1 115 ? 37.640 -13.372 6.432 1.00 31.15 196 GLY F C 1
ATOM 6034 O O . GLY F 1 115 ? 38.406 -12.396 6.272 1.00 28.34 196 GLY F O 1
ATOM 6035 N N . PRO F 1 116 ? 36.318 -13.203 6.627 1.00 31.70 197 PRO F N 1
ATOM 6036 C CA . PRO F 1 116 ? 35.803 -11.831 6.672 1.00 33.78 197 PRO F CA 1
ATOM 6037 C C . PRO F 1 116 ? 36.577 -10.972 7.681 1.00 38.85 197 PRO F C 1
ATOM 6038 O O . PRO F 1 116 ? 37.037 -11.469 8.714 1.00 43.53 197 PRO F O 1
ATOM 6042 N N . VAL F 1 117 ? 36.730 -9.690 7.372 1.00 38.85 198 VAL F N 1
ATOM 6043 C CA . VAL F 1 117 ? 37.480 -8.771 8.228 1.00 41.28 198 VAL F CA 1
ATOM 6044 C C . VAL F 1 117 ? 36.857 -8.588 9.626 1.00 40.10 198 VAL F C 1
ATOM 6045 O O . VAL F 1 117 ? 37.502 -8.091 10.551 1.00 37.48 198 VAL F O 1
ATOM 6049 N N . GLY F 1 118 ? 35.605 -9.008 9.776 1.00 43.34 199 GLY F N 1
ATOM 6050 C CA . GLY F 1 118 ? 34.933 -8.893 11.058 1.00 45.46 199 GLY F CA 1
ATOM 6051 C C . GLY F 1 118 ? 35.335 -10.015 12.004 1.00 48.30 199 GLY F C 1
ATOM 6052 O O . GLY F 1 118 ? 35.262 -9.876 13.226 1.00 47.38 199 GLY F O 1
ATOM 6053 N N . ASP F 1 119 ? 35.746 -11.140 11.432 1.00 48.27 200 ASP F N 1
ATOM 6054 C CA . ASP F 1 119 ? 36.180 -12.282 12.213 1.00 46.77 200 ASP F CA 1
ATOM 6055 C C . ASP F 1 119 ? 37.676 -12.161 12.447 1.00 47.88 200 ASP F C 1
ATOM 6056 O O . ASP F 1 119 ? 38.208 -12.666 13.439 1.00 46.05 200 ASP F O 1
ATOM 6061 N N . GLN F 1 120 ? 38.357 -11.494 11.522 1.00 49.01 201 GLN F N 1
ATOM 6062 C CA . GLN F 1 120 ? 39.788 -11.317 11.657 1.00 47.56 201 GLN F CA 1
ATOM 6063 C C . GLN F 1 120 ? 40.037 -10.422 12.851 1.00 47.30 201 GLN F C 1
ATOM 6064 O O . GLN F 1 120 ? 41.033 -10.560 13.549 1.00 49.78 201 GLN F O 1
ATOM 6070 N N . LYS F 1 121 ? 39.114 -9.502 13.082 1.00 45.78 202 LYS F N 1
ATOM 6071 C CA . LYS F 1 121 ? 39.225 -8.595 14.212 1.00 46.63 202 LYS F CA 1
ATOM 6072 C C . LYS F 1 121 ? 38.997 -9.356 15.509 1.00 45.17 202 LYS F C 1
ATOM 6073 O O . LYS F 1 121 ? 39.798 -9.295 16.420 1.00 44.00 202 LYS F O 1
ATOM 6079 N N . GLN F 1 122 ? 37.886 -10.068 15.584 1.00 46.12 203 GLN F N 1
ATOM 6080 C CA . GLN F 1 122 ? 37.551 -10.836 16.769 1.00 50.00 203 GLN F CA 1
ATOM 6081 C C . GLN F 1 122 ? 38.598 -11.883 17.112 1.00 51.56 203 GLN F C 1
ATOM 6082 O O . GLN F 1 122 ? 38.831 -12.167 18.284 1.00 57.42 203 GLN F O 1
ATOM 6088 N N . VAL F 1 123 ? 39.215 -12.468 16.089 1.00 49.09 204 VAL F N 1
ATOM 6089 C CA . VAL F 1 123 ? 40.241 -13.480 16.286 1.00 45.97 204 VAL F CA 1
ATOM 6090 C C . VAL F 1 123 ? 41.548 -12.810 16.703 1.00 48.88 204 VAL F C 1
ATOM 6091 O O . VAL F 1 123 ? 42.347 -13.399 17.426 1.00 49.38 204 VAL F O 1
ATOM 6095 N N . PHE F 1 124 ? 41.760 -11.575 16.257 1.00 51.82 205 PHE F N 1
ATOM 6096 C CA . PHE F 1 124 ? 42.975 -10.833 16.593 1.00 52.22 205 PHE F CA 1
ATOM 6097 C C . PHE F 1 124 ? 42.992 -10.467 18.072 1.00 55.77 205 PHE F C 1
ATOM 6098 O O . PHE F 1 124 ? 44.050 -10.410 18.710 1.00 55.08 205 PHE F O 1
ATOM 6106 N N . GLU F 1 125 ? 41.802 -10.232 18.613 1.00 19.40 206 GLU F N 1
ATOM 6107 C CA . GLU F 1 125 ? 41.643 -9.864 20.023 1.00 19.40 206 GLU F CA 1
ATOM 6108 C C . GLU F 1 125 ? 42.084 -11.022 20.932 1.00 19.40 206 GLU F C 1
ATOM 6109 O O . GLU F 1 125 ? 42.722 -10.815 21.974 1.00 50.46 206 GLU F O 1
ATOM 6115 N N . VAL F 1 126 ? 41.740 -12.234 20.507 1.00 53.95 207 VAL F N 1
ATOM 6116 C CA . VAL F 1 126 ? 42.082 -13.445 21.235 1.00 54.94 207 VAL F CA 1
ATOM 6117 C C . VAL F 1 126 ? 43.580 -13.708 21.152 1.00 54.24 207 VAL F C 1
ATOM 6118 O O . VAL F 1 126 ? 44.184 -14.208 22.101 1.00 59.46 207 VAL F O 1
ATOM 6122 N N . VAL F 1 127 ? 44.175 -13.358 20.017 1.00 54.20 208 VAL F N 1
ATOM 6123 C CA . VAL F 1 127 ? 45.596 -13.589 19.803 1.00 54.00 208 VAL F CA 1
ATOM 6124 C C . VAL F 1 127 ? 46.480 -12.589 20.520 1.00 51.78 208 VAL F C 1
ATOM 6125 O O . VAL F 1 127 ? 47.482 -12.978 21.117 1.00 49.32 208 VAL F O 1
ATOM 6129 N N . LYS F 1 128 ? 46.121 -11.310 20.463 1.00 52.87 209 LYS F N 1
ATOM 6130 C CA . LYS F 1 128 ? 46.918 -10.285 21.132 1.00 57.59 209 LYS F CA 1
ATOM 6131 C C . LYS F 1 128 ? 46.894 -10.572 22.628 1.00 60.86 209 LYS F C 1
ATOM 6132 O O . LYS F 1 128 ? 47.745 -10.128 23.392 1.00 60.13 209 LYS F O 1
ATOM 6138 N N . GLU F 1 129 ? 45.897 -11.340 23.020 1.00 19.40 210 GLU F N 1
ATOM 6139 C CA . GLU F 1 129 ? 45.684 -11.738 24.392 1.00 19.40 210 GLU F CA 1
ATOM 6140 C C . GLU F 1 129 ? 46.788 -12.678 24.901 1.00 19.40 210 GLU F C 1
ATOM 6141 O O . GLU F 1 129 ? 47.168 -12.615 26.078 1.00 61.22 210 GLU F O 1
ATOM 6147 N N . TYR F 1 130 ? 47.304 -13.542 24.025 1.00 60.34 211 TYR F N 1
ATOM 6148 C CA . TYR F 1 130 ? 48.328 -14.516 24.417 1.00 57.77 211 TYR F CA 1
ATOM 6149 C C . TYR F 1 130 ? 49.773 -14.230 24.002 1.00 56.97 211 TYR F C 1
ATOM 6150 O O . TYR F 1 130 ? 50.676 -15.021 24.285 1.00 59.58 211 TYR F O 1
ATOM 6159 N N . GLY F 1 131 ? 49.994 -13.107 23.331 1.00 54.34 212 GLY F N 1
ATOM 6160 C CA . GLY F 1 131 ? 51.337 -12.767 22.902 1.00 56.35 212 GLY F CA 1
ATOM 6161 C C . GLY F 1 131 ? 51.837 -13.536 21.688 1.00 57.24 212 GLY F C 1
ATOM 6162 O O . GLY F 1 131 ? 53.041 -13.648 21.483 1.00 53.31 212 GLY F O 1
ATOM 6163 N N . VAL F 1 132 ? 50.921 -14.069 20.886 1.00 56.95 213 VAL F N 1
ATOM 6164 C CA . VAL F 1 132 ? 51.294 -14.812 19.684 1.00 57.46 213 VAL F CA 1
ATOM 6165 C C . VAL F 1 132 ? 51.190 -13.879 18.478 1.00 56.68 213 VAL F C 1
ATOM 6166 O O . VAL F 1 132 ? 50.165 -13.212 18.294 1.00 57.11 213 VAL F O 1
ATOM 6170 N N . PRO F 1 133 ? 52.255 -13.807 17.646 1.00 55.52 214 PRO F N 1
ATOM 6171 C CA . PRO F 1 133 ? 52.262 -12.941 16.453 1.00 57.00 214 PRO F CA 1
ATOM 6172 C C . PRO F 1 133 ? 51.247 -13.380 15.395 1.00 58.15 214 PRO F C 1
ATOM 6173 O O . PRO F 1 133 ? 51.004 -14.579 15.223 1.00 59.37 214 PRO F O 1
ATOM 6185 N N . LEU F 1 135 ? 49.099 -12.516 11.337 1.00 59.11 216 LEU F N 1
ATOM 6186 C CA . LEU F 1 135 ? 49.130 -11.999 9.970 1.00 57.21 216 LEU F CA 1
ATOM 6187 C C . LEU F 1 135 ? 47.686 -11.860 9.412 1.00 57.72 216 LEU F C 1
ATOM 6188 O O . LEU F 1 135 ? 46.958 -12.858 9.255 1.00 56.43 216 LEU F O 1
ATOM 6193 N N . GLU F 1 136 ? 47.285 -10.613 9.120 1.00 56.46 217 GLU F N 1
ATOM 6194 C CA . GLU F 1 136 ? 45.941 -10.290 8.592 1.00 54.87 217 GLU F CA 1
ATOM 6195 C C . GLU F 1 136 ? 45.884 -9.829 7.110 1.00 56.19 217 GLU F C 1
ATOM 6196 O O . GLU F 1 136 ? 46.767 -10.165 6.308 1.00 57.13 217 GLU F O 1
ATOM 6202 N N . HIS F 1 137 ? 44.828 -9.090 6.751 1.00 53.89 218 HIS F N 1
ATOM 6203 C CA . HIS F 1 137 ? 44.659 -8.575 5.378 1.00 54.32 218 HIS F CA 1
ATOM 6204 C C . HIS F 1 137 ? 43.946 -7.202 5.359 1.00 58.08 218 HIS F C 1
ATOM 6205 O O . HIS F 1 137 ? 43.535 -6.731 6.454 1.00 46.00 218 HIS F O 1
#

Foldseek 3Di:
DDDQDDDDAALAEEEEEAEACRVVRCQVVQLVNVVRPHQYAYEYQYAPVDPCQVVVCVRHVHYHYHHQHDDPVDDVVVSVRSLVVLLVVLLVVVVPDPGRAYYTDPPVSVVSNVVSQVVRVHYD/DDDADDDDAALAEEEEEAEACRCVRCQVVQLVNVVRPHQYAYEYQYAPVDPCQVVVCVRHVHYHYHHQHDDPVDDVVVSVRSLVVLLVVLLVVVVPDPGRAYEEDDPVSVVSNVVSQVVRVHYYYD/DDDADDDDAALAEEEEEAEACRVVRCQVVQLVNVVRPHQYEYEYQYAPVDPCQVVVCVRHVYYHYHHQHDDPVDDVVVSVRSLVVLLVVLLVPVVPDPGRAYYTDPPVSVVSSVVSQVVRVHYYD/DDDADDDDAALAEEEEEAEACRVVRCQVVQLVNVVRPHQYEYEYQYAPVDPCQVVVCVRHVHYHYHHQHDDPVDDVVVSVRSLVVLLVVLLVPVVPDPGRAYEEDPPVSVVSNVVSQVVRVHYYYD/DDDADDDDAALAEEEEEAEACRVVRCQVVQLVNVVRPHQYAYEYQYAPVDPCQVVVCVRHVHYHYHHQHDDPVDDVVVSVRSLVVLLVVLLVVVVPDPGRAYEEDPPVSVVSNVVSVVVRVHYYYD/DDDQDDDDAALAEEEEEAEACSVVRCLVVQLVNVVRPHQYAYEYQYAPVDPCQVVVCVRHVHYHYHHQHDDPVDDVVVSVVSLVVLLVVLLVVVVPDPGRAYYTDPPVSVVSNVVSQVVRVHYDDD

Radius of gyration: 28.05 Å; Cα contacts (8 Å, |Δi|>4): 1479; chains: 6; bounding box: 78×76×53 Å

Organism: Pyrococcus furiosus (strain ATCC 43587 / DSM 3638 / JCM 8422 / Vc1) (NCBI:txid186497)

B-factor: mean 45.99, std 12.16, range [14.23, 92.61]

Sequence (753 aa):
GPLGTPVPEKFGKILAIGAYTGIVEVYPIAKAWQEIGNDVTTLHVTFEPVILKEELEKAVTRHIVEPVPLNPNQDFLANKNVSQRLKEKVRELLESEDWDLVFVGPVGDQKQVFEVVKEYGVPLGPLGTPVPEKFGKILAIGAYTGIVEVYPIAKAWQEIGNDVTTLHVTFEPVILKEELEKAVTRHIVEPVPLNPNQDFLANKNVSQRLKEKVRELLESEDWDLVFVGPVGDQKQVFEVVKEYGVPLEHGPLGTPVPEKFGKILAIGAYTGIVEVYPIAKAWQEIGNDVTTLHVTFEPVILKEELEKAVTRHIVEPVPLNPNQDFLANKNVSQRLKEKVRELLESEDWDLVFVGPVGDQKQVFEVVKEYGVPLEGPLGTPVPEKFGKILAIGAYTGIVEVYPIAKAWQEIGNDVTTLHVTFEPVILKEELEKAVTRHIVEPVPLNPNQDFLANKNVSQRLKEKVRELLESEDWDLVFVGPVGDQKQVFEVVKEYGVPLEHGPLGTPVPEKFGKILAIGAYTGIVEVYPIAKAWQEIGNDVTTLHVTFEPVILKEELEKAVTRHIVEPVPLNPNQDFLANKNVSQRLKEKVRELLESEDWDLVFVGPVGDQKQVFEVVKEYGVPLEHGPLGTPVPEKFGKILAIGAYTGIVEVYPIAKAWQEIGNDVTTLHVTFEPVILKEELEKAVTRHIVEPVPLNPNQDFLANKNVSQRLKEKVRELLESEDWDLVFVGPVGDQKQVFEVVKEYGVPLEH

CATH classification: 3.40.50.80

Secondary structure (DSSP, 8-state):
---SPPB----SEEEEEEETTHHHHHHHHHHHHHHTT-EEEEEEEEE----SHHHHHTTSSEEEEEEE---TTS-TTT--HHHHHHHHHHHHHHHSS--SEE----HHHHHHHHHHHHHHT---/---S--B----SEEEEEEETTHHHHHHHHHHHHHHTT-EEEEEEEEE----SHHHHHTTSSEEEEEEE---TTS-TTT--HHHHHHHHHHHHHHHSS--SEE----HHHHHHHHHHHHHHT-----/---SPPB----SEEEEEEETTHHHHHHHHHHHHHHTT-EEEEEEEEE----SHHHHHTTSSEEEEEEE---TTS-TTT--HHHHHHHHHHHHHHHSS--SEE----HHHHHHHHHHHHHHT----/---SPPB----SEEEEEEETTHHHHHHHHHHHHHHTT-EEEEEEEEE----SHHHHHTTSSEEEEEEE---TTS-TTT--HHHHHHHHHHHHHHHSS--SEE----HHHHHHHHHHHHTTT-----/---SPPB----SEEEEEEETTHHHHHHHHHHHHHHTT-EEEEEEEEE----SHHHHHTTSSEEEEEEE---TTS-TTT--HHHHHHHHHHHHHHHSS--SEE----HHHHHHHHHHHHHHT-----/---SPPB----SEEEEEEETTHHHHHHHHHHHHHHTT-EEEEEEEEE----SHHHHHTTSSEEEEEEE---TTS-TTT--HHHHHHHHHHHHHHHSS--SEE----HHHHHHHHHHHHHHT-----

Solvent-accessible surface area: 31059 Å² total

Nearest PDB structures (foldseek):
  3lyu-assembly1_B  TM=1.005E+00  e=1.231E-24  Pyrococcus furiosus
  3lrx-assembly1_A  TM=9.977E-01  e=6.567E-23  Pyrococcus furiosus
  3lrx-assembly3_C  TM=9.789E-01  e=4.351E-22  Pyrococcus furiosus
  3lrx-assembly4_E  TM=9.676E-01  e=8.732E-21  Pyrococcus furiosus
  3lrx-assembly4_F  TM=9.647E-01  e=1.210E-20  Pyrococcus furiosus

InterPro domains:
  IPR012165 Cytochrome-c3 hydrogenase, gamma subunit [PIRSF006816] (1-262)
  IPR017927 FAD-binding domain, ferredoxin reductase-type [PS51384] (1-96)
  IPR017938 Riboflavin synthase-like beta-barrel [SSF63380] (1-92)
  IPR019480 Dihydroorotate dehydrogenase, electron transfer subunit, iron-sulphur cluster binding domain [PF10418] (221-257)
  IPR039261 Ferredoxin-NADP reductase (FNR), nucleotide-binding domain [G3DSA:3.40.50.80] (100-211)
  IPR039261 Ferredoxin-NADP reductase (FNR), nucleotide-binding domain [SSF52343] (89-256)
  IPR050353 Dihydroorotate dehydrogenase B electron transfer subunit [PTHR43513] (1-259)